Protein 5ITS (pdb70)

Solvent-accessible surface area: 29535 Å² total; per-residue (Å²): 169,23,102,63,3,0,4,8,10,2,28,39,88,20,84,42,76,93,6,27,93,15,1,62,61,2,0,119,7,0,32,111,86,56,1,35,0,0,0,6,0,3,99,44,13,0,24,4,40,0,0,57,8,1,52,152,40,69,13,77,0,52,1,1,2,4,94,54,20,43,109,41,127,20,1,16,139,166,24,57,104,36,59,94,11,82,25,15,9,75,18,11,88,71,4,16,98,35,0,35,0,2,1,1,1,2,0,6,1,13,4,0,2,23,5,1,2,5,2,11,8,8,69,98,57,92,22,133,51,12,1,0,0,3,13,12,91,25,10,0,94,27,2,27,92,3,1,46,48,4,17,110,62,36,20,10,155,96,90,6,21,130,30,16,15,46,59,71,69,11,94,38,0,2,138,29,6,88,103,40,109,72,82,90,24,51,95,28,112,99,17,114,73,1,0,2,6,10,7,79,41,86,23,81,42,88,72,9,30,99,13,1,69,54,2,0,117,8,0,29,123,106,53,8,26,0,0,0,4,0,10,85,92,9,0,22,2,39,0,0,55,10,0,49,147,50,65,12,77,0,30,1,0,3,2,82,90,47,69,177,50,135,92,4,16,139,171,25,55,111,40,63,80,7,82,41,32,8,45,24,11,51,54,2,1,46,35,0,41,0,1,0,1,2,2,0,7,3,26,3,0,8,23,5,1,1,4,2,3,1,21,6,20,15,46,10,65,44,8,0,0,0,2,13,8,102,26,9,0,93,31,0,28,93,3,0,44,48,5,14,102,43,35,14,12,65,90,35,12,27,118,25,18,13,43,62,70,64,14,100,33,0,0,121,28,2,57,88,30,70,45,47,20,19,36,63,19,156,129,166,190,102,81,132,90,23,96,74,1,0,5,8,9,2,31,41,87,21,86,44,79,82,9,26,97,15,1,76,68,2,0,115,8,0,25,101,83,47,1,30,0,0,1,6,0,3,101,41,14,1,23,4,41,0,0,66,13,1,53,157,47,67,14,80,0,19,2,0,1,3,95,70,21,52,161,45,136,26,4,13,137,159,25,61,102,48,50,84,10,79,29,20,10,62,13,7,102,66,2,13,104,36,0,43,0,2,0,0,2,2,0,6,1,10,6,0,1,21,5,1,2,4,4,8,21,13,69,90,43,88,22,93,52,9,2,0,1,3,16,7,92,33,1,0,96,22,0,26,102,0,2,50,41,0,13,114,43,46,10,6,159,95,115,25,24,126,45,18,17,47,60,68,69,20,105,36,0,0,118,32,3,75,84,48,115,109,121,39,27,42,82,33,92,88,11,109,83,1,0,3,6,12,9,76,26,92,21,75,50,79,81,4,28,95,16,0,75,63,1,0,131,6,0,26,113,105,49,2,33,0,0,1,3,0,6,84,54,20,1,26,4,38,0,0,56,12,0,46,150,47,63,12,78,0,23,2,1,2,4,95,81,37,72,181,41,114,74,5,17,123,167,28,56,117,49,63,74,5,97,38,31,9,50,35,13,50,58,7,1,44,36,0,38,0,2,0,1,3,2,0,10,0,16,5,0,7,31,4,0,1,5,2,3,1,17,4,24,12,48,11,68,46,11,2,0,0,2,13,10,80,28,0,0,92,18,0,26,90,0,1,68,44,0,12,116,52,40,19,11,50,90,28,8,29,118,23,20,13,49,60,81,68,12,110,34,0,0,123,33,3,47,80,24,48,42,43,21,22,31,53,22,153

Secondary structure (DSSP, 8-state):
---EEEEE--SS--SSTHHHHHHHHHHHHHHHTTPEEEE--B-SHHHHHHHHHHHHTT--EEEEEEHHHHHTT-B-SSSSEEEEESSHHHHHHHHHHH-SSEEE-S--HHHHHHHHHHHHHHHTTS----EEEE-GGGTTHHHHHHHHHHHHTTSS-HHHHHTSEEESSHHHHHHHHHT----/-TTSPPP-SEEEEE--SS--S-THHHHHHHHHHHHHHHTT-EEEE--BSSHHHHHHHHHHHHTT--EEEEEEHHHHHTT-B-SS-SEEEEESSHHHHHHHHHHH-SSEEE-S--HHHHHHHHHHHHHHHTTS----EEEE-GGGTTHHHHHHHHHHHHTTSS-HHHHTTSEEESSHHHHHHHHHS--PPPGGG--/-TTS-----EEEEE--SS--SSTHHHHHHHHHHHHHHHTT-EEEE--B-SHHHHHHHHHHHHTT--EEEEEEHHHHHTT-B-SSSSEEEEESSHHHHHHHHHHH-SEEEE-S--HHHHHHHHHHHHHHHTTS----EEEE-GGGTTHHHHHHHHHHHHTTSS-HHHHTT-EEESSHHHHHHHHHT---/--TTSPPPP-EEEEE--SS--SSHHHHHHHHHHHHHHHHTT-EEEE--B-SHHHHHHHHHHHHHT--EEEEEEHHHHTTT-B-SS-SEEEEESSHHHHHHHHHHH-SSEEE-S--HHHHHHHHHHHHHHHTTS----EEEE-STTTTHHHHHHHHHHHHTTSS-HHHHHH-EEESSHHHHHHHHHT--PPPGGG--

Nearest PDB structures (foldseek):
  5its-assembly2_C  TM=1.001E+00  e=1.222E-35  Corynebacterium glutamicum ATCC 13032
  5zbl-assembly1_B  TM=9.844E-01  e=7.707E-35  Corynebacterium glutamicum ATCC 13032
  5zbj-assembly1_A-2  TM=9.821E-01  e=6.955E-25  Pseudomonas aeruginosa PAO1
  5zbk-assembly1_A-2  TM=9.753E-01  e=1.490E-24  Pseudomonas aeruginosa PAO1
  1ydh-assembly1_B  TM=9.634E-01  e=5.048E-21  Arabidopsis thaliana

Organism: Corynebacterium glutamicum (strain ATCC 13032 / DSM 20300 / JCM 1318 / BCRC 11384 / CCUG 27702 / LMG 3730 / NBRC 12168 / NCIMB 10025 / NRRL B-2784 / 534) (NCBI:txid196627)

Foldseek 3Di:
DFAEEEEFEALAADDDCLLLVLLLVLLLLQVVVNHEYEYAFFCGYSVVSNQVSNVVNPHFYEHEYEPVVVVVVGGDDDGPYYHYDHDDVVSLVVSVVPGQAYEYGYYDDRSVVSLVVVLVCLVVPVDQAAYEYQQAVNRCVVVLVVVVVCCVVPNDPPVSSVLYHYYNDSNVGVVCRVPGGGD/DVVFQDFWQEEEEFEALAQDDDPQLLVLLLVLLLLCVVVNYAYEYAFFCHHSRNSNQVSNVVSPGFYEHEYEPVCVVVVGGDDPGPYYHYYHDDVVRLVVSLVPGQAYEYGYYDDVSVVNLVVVLVCCVVVVDWAAYEYQCAVNRCVVVLVVVVVCCVVPNDFPLSSVSYHYDNDSNVGVVCRRRRGRDDPVDTD/DVPDDDAFQEEEEFEALAADDDCLLLVLLLVLLLLQVVVNHEYEYAFFCGYSVVSNQVSNVVNPHAYEHEYEPVVVVVVGGDDPGNYYHYDHDVVVRLVVSLVPGQAYEYEYYDPVSVVSLVVVLVCCVVVVDPAAYEYQCRVNPCVVVLVVVVVCCVVPNDPPVSNVRYHYYNDSVSRVVSRRPDDD/DPPVFQDAWAEEEEFAALAADPDCQLLVLLLQLLLLQVVVNHAYEYAFFCHHSVVSNQVSNVVSPGAYEHEYEPVVVVVVRGDDDHPYYHYDHDDVVSLVVSVVVGQAYEQEYHDPVSVVSLVVVLVCCVVVVDWAAYEYQDDPNSCVVVLVVVVVCCVVPNDFPQSSVLYYYDNRSNRRVVSRNRRGHDDPVDTD

InterPro domains:
  IPR005269 Cytokinin riboside 5'-monophosphate phosphoribohydrolase LOG [TIGR00730] (12-187)
  IPR031100 LOG family [PF03641] (55-185)

B-factor: mean 29.81, std 12.05, range [12.12, 95.95]

Structure (mmCIF, N/CA/C/O backbone):
data_5ITS
#
_entry.id   5ITS
#
_cell.length_a   113.506
_cell.length_b   130.501
_cell.length_c   140.512
_cell.angle_alpha   90.000
_cell.angle_beta   90.000
_cell.angle_gamma   90.000
#
_symmetry.space_group_name_H-M   'I 2 2 2'
#
loop_
_entity.id
_entity.type
_entity.pdbx_description
1 polymer "Cytokinin riboside 5'-monophosphate phosphoribohydrolase"
2 non-polymer 'PHOSPHATE ION'
3 non-polymer GLYCEROL
4 water water
#
loop_
_atom_site.group_PDB
_atom_site.id
_atom_site.type_symbol
_atom_site.label_atom_id
_atom_site.label_alt_id
_atom_site.label_comp_id
_atom_site.label_asym_id
_atom_site.label_entity_id
_atom_site.label_seq_id
_atom_site.pdbx_PDB_ins_code
_atom_site.Cartn_x
_atom_site.Cartn_y
_atom_site.Cartn_z
_atom_site.occupancy
_atom_site.B_iso_or_equiv
_atom_site.auth_seq_id
_atom_site.auth_comp_id
_atom_site.auth_asym_id
_atom_site.auth_atom_id
_atom_site.pdbx_PDB_model_num
ATOM 1 N N . THR A 1 9 ? -11.571 -9.133 -8.902 1.00 41.72 9 THR A N 1
ATOM 2 C CA . THR A 1 9 ? -12.181 -10.401 -8.436 1.00 46.06 9 THR A CA 1
ATOM 3 C C . THR A 1 9 ? -12.617 -11.368 -9.574 1.00 41.54 9 THR A C 1
ATOM 4 O O . THR A 1 9 ? -12.814 -10.981 -10.705 1.00 42.56 9 THR A O 1
ATOM 8 N N . LEU A 1 10 ? -12.805 -12.627 -9.209 1.00 37.02 10 LEU A N 1
ATOM 9 C CA . LEU A 1 10 ? -13.353 -13.667 -10.054 1.00 34.09 10 LEU A CA 1
ATOM 10 C C . LEU A 1 10 ? -14.855 -13.626 -10.169 1.00 34.78 10 LEU A C 1
ATOM 11 O O . LEU A 1 10 ? -15.541 -14.033 -9.243 1.00 38.14 10 LEU A O 1
ATOM 16 N N . GLN A 1 11 ? -15.380 -13.219 -11.314 1.00 34.50 11 GLN A N 1
ATOM 17 C CA . GLN A 1 11 ? -16.814 -13.300 -11.571 1.00 32.07 11 GLN A CA 1
ATOM 18 C C . GLN A 1 11 ? -17.236 -14.413 -12.527 1.00 30.42 11 GLN A C 1
ATOM 19 O O . GLN A 1 11 ? -18.288 -15.051 -12.334 1.00 29.94 11 GLN A O 1
ATOM 25 N N . ARG A 1 12 ? -16.457 -14.649 -13.574 1.00 28.41 12 ARG A N 1
ATOM 26 C CA . ARG A 1 12 ? -16.752 -15.767 -14.484 1.00 27.35 12 ARG A CA 1
ATOM 27 C C . ARG A 1 12 ? -15.502 -16.617 -14.472 1.00 23.33 12 ARG A C 1
ATOM 28 O O . ARG A 1 12 ? -14.417 -16.078 -14.411 1.00 21.54 12 ARG A O 1
ATOM 36 N N . VAL A 1 13 ? -15.639 -17.935 -14.439 1.00 20.45 13 VAL A N 1
ATOM 37 C CA . VAL A 1 13 ? -14.506 -18.812 -14.621 1.00 18.85 13 VAL A CA 1
ATOM 38 C C . VAL A 1 13 ? -14.687 -19.720 -15.862 1.00 18.58 13 VAL A C 1
ATOM 39 O O . VAL A 1 13 ? -15.749 -20.304 -16.060 1.00 17.07 13 VAL A O 1
ATOM 43 N N . THR A 1 14 ? -13.647 -19.776 -16.716 1.00 16.63 14 THR A N 1
ATOM 44 C CA . THR A 1 14 ? -13.613 -20.610 -17.878 1.00 16.27 14 THR A CA 1
ATOM 45 C C . THR A 1 14 ? -13.158 -22.014 -17.461 1.00 16.31 14 THR A C 1
ATOM 46 O O . THR A 1 14 ? -12.110 -22.161 -16.881 1.00 13.92 14 THR A O 1
ATOM 50 N N . VAL A 1 15 ? -13.967 -23.028 -17.788 1.00 16.60 15 VAL A N 1
ATOM 51 C CA . VAL A 1 15 ? -13.696 -24.410 -17.420 1.00 16.44 15 VAL A CA 1
ATOM 52 C C . VAL A 1 15 ? -13.463 -25.278 -18.642 1.00 17.21 15 VAL A C 1
ATOM 53 O O . VAL A 1 15 ? -14.257 -25.257 -19.579 1.00 20.74 15 VAL A O 1
ATOM 57 N N . PHE A 1 16 ? -12.371 -26.036 -18.611 1.00 15.84 16 PHE A N 1
ATOM 58 C CA . PHE A 1 16 ? -12.000 -26.959 -19.656 1.00 14.98 16 PHE A CA 1
ATOM 59 C C . PHE A 1 16 ? -12.144 -28.367 -19.073 1.00 14.27 16 PHE A C 1
ATOM 60 O O . PHE A 1 16 ? -11.645 -28.674 -17.990 1.00 13.78 16 PHE A O 1
ATOM 68 N N . THR A 1 17 ? -12.874 -29.206 -19.760 1.00 14.69 17 THR A N 1
ATOM 69 C CA . THR A 1 17 ? -13.162 -30.542 -19.249 1.00 15.54 17 THR A CA 1
ATOM 70 C C . THR A 1 17 ? -13.591 -31.442 -20.354 1.00 15.43 17 THR A C 1
ATOM 71 O O . THR A 1 17 ? -13.914 -30.994 -21.428 1.00 15.55 17 THR A O 1
ATOM 75 N N . GLY A 1 18 ? -13.567 -32.726 -20.079 1.00 16.90 18 GLY A N 1
ATOM 76 C CA . GLY A 1 18 ? -13.725 -33.731 -21.102 1.00 17.61 18 GLY A CA 1
ATOM 77 C C . GLY A 1 18 ? -15.084 -33.779 -21.769 1.00 20.45 18 GLY A C 1
ATOM 78 O O . GLY A 1 18 ? -16.135 -33.477 -21.159 1.00 21.72 18 GLY A O 1
ATOM 79 N N . SER A 1 19 ? -15.044 -34.153 -23.054 1.00 22.05 19 SER A N 1
ATOM 80 C CA . SER A 1 19 ? -16.235 -34.358 -23.869 1.00 21.07 19 SER A CA 1
ATOM 81 C C . SER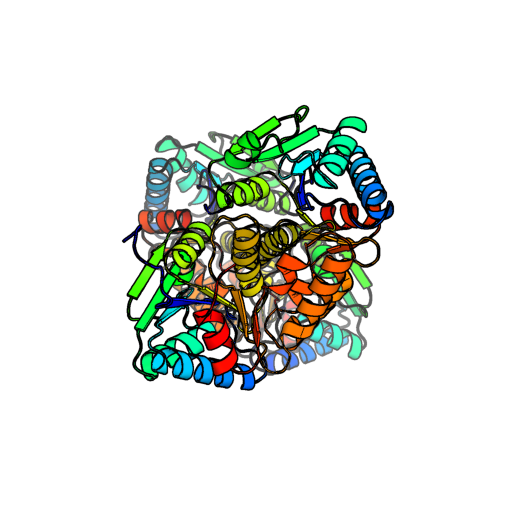 A 1 19 ? -16.885 -35.709 -23.616 1.00 20.47 19 SER A C 1
ATOM 82 O O . SER A 1 19 ? -17.949 -35.931 -24.139 1.00 21.60 19 SER A O 1
ATOM 85 N N . ALA A 1 20 ? -16.221 -36.580 -22.846 1.00 20.27 20 ALA A N 1
ATOM 86 C CA . ALA A 1 20 ? -16.704 -37.894 -22.368 1.00 18.82 20 ALA A CA 1
ATOM 87 C C . ALA A 1 20 ? -16.876 -37.833 -20.892 1.00 19.76 20 ALA A C 1
ATOM 88 O O . ALA A 1 20 ? -16.373 -36.897 -20.274 1.00 20.04 20 ALA A O 1
ATOM 90 N N . LEU A 1 21 ? -17.510 -38.844 -20.300 1.00 20.82 21 LEU A N 1
ATOM 91 C CA . LEU A 1 21 ? -17.741 -38.868 -18.846 1.00 20.91 21 LEU A CA 1
ATOM 92 C C . LEU A 1 21 ? -16.625 -39.488 -18.042 1.00 22.04 21 LEU A C 1
ATOM 93 O O . LEU A 1 21 ? -16.517 -39.278 -16.820 1.00 21.57 21 LEU A O 1
ATOM 98 N N . GLY A 1 22 ? -15.823 -40.315 -18.694 1.00 24.28 22 GLY A N 1
ATOM 99 C CA . GLY A 1 22 ? -14.763 -41.032 -17.993 1.00 26.98 22 GLY A CA 1
ATOM 100 C C . GLY A 1 22 ? -15.351 -42.292 -17.395 1.00 28.19 22 GLY A C 1
ATOM 101 O O . GLY A 1 22 ? -16.556 -42.431 -17.340 1.00 25.71 22 GLY A O 1
ATOM 102 N N . SER A 1 23 ? -14.476 -43.179 -16.941 1.00 28.50 23 SER A N 1
ATOM 103 C CA . SER A 1 23 ? -14.814 -44.551 -16.592 1.00 30.67 23 SER A CA 1
ATOM 104 C C . SER A 1 23 ? -15.321 -44.661 -15.157 1.00 31.27 23 SER A C 1
ATOM 105 O O . SER A 1 23 ? -15.566 -45.744 -14.691 1.00 34.27 23 SER A O 1
ATOM 108 N N . SER A 1 24 ? -15.467 -43.559 -14.447 1.00 31.98 24 SER A N 1
ATOM 109 C CA . SER A 1 24 ? -15.901 -43.600 -13.057 1.00 31.27 24 SER A CA 1
ATOM 110 C C . SER A 1 24 ? -16.802 -42.427 -12.815 1.00 32.99 24 SER A C 1
ATOM 111 O O . SER A 1 24 ? -16.596 -41.325 -13.338 1.00 33.34 24 SER A O 1
ATOM 114 N N . SER A 1 25 ? -17.800 -42.638 -11.982 1.00 33.21 25 SER A N 1
ATOM 115 C CA . SER A 1 25 ? -18.726 -41.566 -11.721 1.00 30.64 25 SER A CA 1
ATOM 116 C C . SER A 1 25 ? -18.142 -40.504 -10.772 1.00 27.14 25 SER A C 1
ATOM 117 O O . SER A 1 25 ? -18.742 -39.453 -10.593 1.00 23.67 25 SER A O 1
ATOM 120 N N . LEU A 1 26 ? -16.978 -40.762 -10.183 1.00 26.82 26 LEU A N 1
ATOM 121 C CA . LEU A 1 26 ? -16.328 -39.747 -9.375 1.00 30.01 26 LEU A CA 1
ATOM 122 C C . LEU A 1 26 ? -16.211 -38.438 -10.129 1.00 27.18 26 LEU A C 1
ATOM 123 O O . LEU A 1 26 ? -16.399 -37.371 -9.523 1.00 24.82 26 LEU A O 1
ATOM 128 N N . TYR A 1 27 ? -15.903 -38.489 -11.430 1.00 24.13 27 TYR A N 1
ATOM 129 C CA . TYR A 1 27 ? -15.643 -37.210 -12.151 1.00 24.80 27 TYR A CA 1
ATOM 130 C C . TYR A 1 27 ? -16.898 -36.357 -12.267 1.00 23.21 27 TYR A C 1
ATOM 131 O O . TYR A 1 27 ? -16.859 -35.133 -12.084 1.00 25.52 27 TYR A O 1
ATOM 140 N N . THR A 1 28 ? -18.009 -37.009 -12.558 1.00 22.27 28 THR A N 1
ATOM 141 C CA . THR A 1 28 ? -19.303 -36.347 -12.604 1.00 20.11 28 THR A CA 1
ATOM 142 C C . THR A 1 28 ? -19.590 -35.660 -11.287 1.00 19.59 28 THR A C 1
ATOM 143 O O . THR A 1 28 ? -20.080 -34.549 -11.250 1.00 19.77 28 THR A O 1
ATOM 147 N N . GLN A 1 29 ? -19.300 -36.327 -10.200 1.00 19.20 29 GLN A N 1
ATOM 148 C CA . GLN A 1 29 ? -19.639 -35.768 -8.938 1.00 21.51 29 GLN A CA 1
ATOM 149 C C . GLN A 1 29 ? -18.797 -34.608 -8.573 1.00 19.85 29 GLN A C 1
ATOM 150 O O . GLN A 1 29 ? -19.316 -33.639 -8.040 1.00 20.17 29 GLN A O 1
ATOM 156 N N . ALA A 1 30 ? -17.502 -34.713 -8.835 1.00 18.33 30 ALA A N 1
ATOM 157 C CA . ALA A 1 30 ? -16.600 -33.616 -8.579 1.00 18.31 30 ALA A CA 1
ATOM 158 C C . ALA A 1 30 ? -16.953 -32.418 -9.414 1.00 18.35 30 ALA A C 1
ATOM 159 O O . ALA A 1 30 ? -16.854 -31.263 -8.990 1.00 18.69 30 ALA A O 1
ATOM 161 N N . ALA A 1 31 ? -17.323 -32.693 -10.643 1.00 19.13 31 ALA A N 1
ATOM 162 C CA . ALA A 1 31 ? -17.758 -31.631 -11.516 1.00 19.30 31 ALA A CA 1
ATOM 163 C C . ALA A 1 31 ? -19.000 -30.970 -10.954 1.00 20.07 31 ALA A C 1
ATOM 164 O O . ALA A 1 31 ? -19.124 -29.731 -11.016 1.00 21.25 31 ALA A O 1
ATOM 166 N N . GLN A 1 32 ? -19.907 -31.750 -10.363 1.00 19.74 32 GLN A N 1
ATOM 167 C CA . GLN A 1 32 ? -21.121 -31.143 -9.764 1.00 20.28 32 GLN A CA 1
ATOM 168 C C . GLN A 1 32 ? -20.852 -30.320 -8.544 1.00 19.31 32 GLN A C 1
ATOM 169 O O . GLN A 1 32 ? -21.334 -29.198 -8.427 1.00 19.69 32 GLN A O 1
ATOM 175 N N . THR A 1 33 ? -20.093 -30.894 -7.633 1.00 18.36 33 THR A N 1
ATOM 176 C CA . THR A 1 33 ? -19.625 -30.188 -6.439 1.00 18.90 33 THR A CA 1
ATOM 177 C C . THR A 1 33 ? -18.821 -28.898 -6.703 1.00 18.34 33 THR A C 1
ATOM 178 O O . THR A 1 33 ? -18.957 -27.903 -5.979 1.00 17.58 33 THR A O 1
ATOM 182 N N . LEU A 1 34 ? -17.939 -28.933 -7.694 1.00 17.76 34 LEU A N 1
ATOM 183 C CA . LEU A 1 34 ? -17.240 -27.724 -8.082 1.00 17.61 34 LEU A CA 1
ATOM 184 C C . LEU A 1 34 ? -18.223 -26.619 -8.555 1.00 17.66 34 LEU A C 1
ATOM 185 O O . LEU A 1 34 ? -18.093 -25.441 -8.141 1.00 16.94 34 LEU A O 1
ATOM 190 N N . ALA A 1 35 ? -19.195 -26.982 -9.398 1.00 16.81 35 ALA A N 1
ATOM 191 C CA . ALA A 1 35 ? -20.161 -26.002 -9.881 1.00 17.32 35 ALA A CA 1
ATOM 192 C C . ALA A 1 35 ? -20.929 -25.366 -8.743 1.00 18.97 35 ALA A C 1
ATOM 193 O O . ALA A 1 35 ? -21.053 -24.146 -8.661 1.00 19.06 35 ALA A O 1
ATOM 195 N N . LYS A 1 36 ? -21.367 -26.170 -7.791 1.00 22.71 36 LYS A N 1
ATOM 196 C CA . LYS A 1 36 ? -22.041 -25.599 -6.607 1.00 26.48 36 LYS A CA 1
ATOM 197 C C . LYS A 1 36 ? -21.163 -24.611 -5.831 1.00 25.16 36 LYS A C 1
ATOM 198 O O . LYS A 1 36 ? -21.608 -23.541 -5.384 1.00 26.15 36 LYS A O 1
ATOM 204 N N . THR A 1 37 ? -19.907 -24.984 -5.667 1.00 21.98 37 THR A N 1
ATOM 205 C CA . THR A 1 37 ? -19.007 -24.194 -4.888 1.00 19.98 37 THR A CA 1
ATOM 206 C C . THR A 1 37 ? -18.818 -22.865 -5.593 1.00 19.48 37 THR A C 1
ATOM 207 O O . THR A 1 37 ? -18.814 -21.816 -4.968 1.00 18.33 37 THR A O 1
ATOM 211 N N . ALA A 1 38 ? -18.697 -22.910 -6.909 1.00 19.65 38 ALA A N 1
ATOM 212 C CA . ALA A 1 38 ? -18.472 -21.701 -7.636 1.00 18.69 38 ALA A CA 1
ATOM 213 C C . ALA A 1 38 ? -19.702 -20.821 -7.618 1.00 18.05 38 ALA A C 1
ATOM 214 O O . ALA A 1 38 ? -19.566 -19.644 -7.409 1.00 17.41 38 ALA A O 1
ATOM 216 N N . VAL A 1 39 ? -20.898 -21.384 -7.783 1.00 18.94 39 VAL A N 1
ATOM 217 C CA . VAL A 1 39 ? -22.133 -20.585 -7.672 1.00 18.81 39 VAL A CA 1
ATOM 218 C C . VAL A 1 39 ? -22.327 -19.878 -6.332 1.00 20.49 39 VAL A C 1
ATOM 219 O O . VAL A 1 39 ? -22.663 -18.678 -6.288 1.00 20.84 39 VAL A O 1
ATOM 223 N N . ASP A 1 40 ? -22.092 -20.609 -5.246 1.00 22.71 40 ASP A N 1
ATOM 224 C CA . ASP A 1 40 ? -22.005 -20.024 -3.935 1.00 25.46 40 ASP A CA 1
ATOM 225 C C . ASP A 1 40 ? -21.051 -18.852 -3.848 1.00 25.89 40 ASP A C 1
ATOM 226 O O . ASP A 1 40 ? -21.309 -17.904 -3.078 1.00 26.78 40 ASP A O 1
ATOM 231 N N . ARG A 1 41 ? -19.923 -18.918 -4.569 1.00 24.86 41 ARG A N 1
ATOM 232 C CA . ARG A 1 41 ? -19.006 -17.773 -4.607 1.00 25.21 41 ARG A CA 1
ATOM 233 C C . ARG A 1 41 ? -19.452 -16.641 -5.498 1.00 23.33 41 ARG A C 1
ATOM 234 O O . ARG A 1 41 ? -18.799 -15.643 -5.575 1.00 22.61 41 ARG A O 1
ATOM 242 N N . GLY A 1 42 ? -20.567 -16.806 -6.175 1.00 24.04 42 GLY A N 1
ATOM 243 C CA . GLY A 1 42 ? -21.069 -15.805 -7.089 1.00 23.97 42 GLY A CA 1
ATOM 244 C C . GLY A 1 42 ? -20.461 -15.913 -8.462 1.00 23.58 42 GLY A C 1
ATOM 245 O O . GLY A 1 42 ? -20.538 -14.957 -9.267 1.00 23.78 42 GLY A O 1
ATOM 246 N N . ILE A 1 43 ? -19.853 -17.058 -8.748 1.00 21.25 43 ILE A N 1
ATOM 247 C CA . ILE A 1 43 ? -19.099 -17.186 -9.981 1.00 20.68 43 ILE A CA 1
ATOM 248 C C . ILE A 1 43 ? -19.897 -17.904 -11.081 1.00 19.79 43 ILE A C 1
ATOM 249 O O . ILE A 1 43 ? -20.399 -18.999 -10.884 1.00 20.14 43 ILE A O 1
ATOM 254 N N . ASP A 1 44 ? -19.956 -17.300 -12.259 1.00 19.15 44 ASP A N 1
ATOM 255 C CA . ASP A 1 44 ? -20.571 -17.930 -13.402 1.00 19.58 44 ASP A CA 1
ATOM 256 C C . ASP A 1 44 ? -19.618 -18.733 -14.289 1.00 18.16 44 ASP A C 1
ATOM 257 O O . ASP A 1 44 ? -18.414 -18.468 -14.325 1.00 17.39 44 ASP A O 1
ATOM 262 N N . LEU A 1 45 ? -20.204 -19.668 -15.049 1.00 16.48 45 LEU A N 1
ATOM 263 C CA . LEU A 1 45 ? -19.455 -20.577 -15.906 1.00 15.94 45 LEU A CA 1
ATOM 264 C C . LEU A 1 45 ? -19.267 -20.037 -17.294 1.00 15.12 45 LEU A C 1
ATOM 265 O O . LEU A 1 45 ? -20.205 -19.559 -17.893 1.00 15.93 45 LEU A O 1
ATOM 270 N N . VAL A 1 46 ? -18.047 -20.104 -17.806 1.00 15.61 46 VAL A N 1
ATOM 271 C CA . VAL A 1 46 ? -17.773 -19.939 -19.233 1.00 15.16 46 VAL A CA 1
ATOM 272 C C . VAL A 1 46 ? -17.151 -21.225 -19.728 1.00 15.10 46 VAL A C 1
ATOM 273 O O . VAL A 1 46 ? -16.225 -21.721 -19.105 1.00 16.27 46 VAL A O 1
ATOM 277 N N . TYR A 1 47 ? -17.641 -21.785 -20.831 1.00 14.84 47 TYR A N 1
ATOM 278 C CA . TYR A 1 47 ? -17.119 -23.056 -21.308 1.00 15.41 47 TYR A CA 1
ATOM 279 C C . TYR A 1 47 ? -17.456 -23.220 -22.773 1.00 16.57 47 TYR A C 1
ATOM 280 O O . TYR A 1 47 ? -18.106 -22.365 -23.363 1.00 16.77 47 TYR A O 1
ATOM 289 N N . GLY A 1 48 ? -17.014 -24.315 -23.366 1.00 17.36 48 GLY A N 1
ATOM 290 C CA . GLY A 1 48 ? -17.122 -24.498 -24.796 1.00 18.48 48 GLY A CA 1
ATOM 291 C C . GLY A 1 48 ? -18.482 -24.946 -25.303 1.00 20.50 48 GLY A C 1
ATOM 292 O O . GLY A 1 48 ? -18.608 -25.361 -26.455 1.00 20.54 48 GLY A O 1
ATOM 293 N N . GLY A 1 49 ? -19.500 -24.896 -24.461 1.00 21.37 49 GLY A N 1
ATOM 294 C CA . GLY A 1 49 ? -20.870 -24.966 -24.963 1.00 21.77 49 GLY A CA 1
ATOM 295 C C . GLY A 1 49 ? -21.466 -26.337 -25.260 1.00 21.72 49 GLY A C 1
ATOM 296 O O . GLY A 1 49 ? -22.545 -26.409 -25.819 1.00 22.14 49 GLY A O 1
ATOM 297 N N . GLY A 1 50 ? -20.833 -27.415 -24.833 1.00 22.19 50 GLY A N 1
ATOM 298 C CA . GLY A 1 50 ? -21.295 -28.786 -25.149 1.00 23.67 50 GLY A CA 1
ATOM 299 C C . GLY A 1 50 ? -22.234 -29.440 -24.119 1.00 25.08 50 GLY A C 1
ATOM 300 O O . GLY A 1 50 ? -22.304 -29.031 -22.937 1.00 27.11 50 GLY A O 1
ATOM 301 N N . LYS A 1 51 ? -22.944 -30.474 -24.551 1.00 24.50 51 LYS A N 1
ATOM 302 C CA . LYS A 1 51 ? -23.864 -31.195 -23.663 1.00 24.38 51 LYS A CA 1
ATOM 303 C C . LYS A 1 51 ? -23.404 -32.602 -23.391 1.00 23.50 51 LYS A C 1
ATOM 304 O O . LYS A 1 51 ? -24.048 -33.356 -22.676 1.00 23.66 51 LYS A O 1
ATOM 310 N N . VAL A 1 52 ? -22.275 -32.970 -23.959 1.00 22.46 52 VAL A N 1
ATOM 311 C CA . VAL A 1 52 ? -21.816 -34.328 -23.839 1.00 22.41 52 VAL A CA 1
ATOM 312 C C . VAL A 1 52 ? -20.760 -34.370 -22.749 1.00 22.19 52 VAL A C 1
ATOM 313 O O . VAL A 1 52 ? -20.130 -33.354 -22.442 1.00 22.19 52 VAL A O 1
ATOM 317 N N . GLY A 1 53 ? -20.544 -35.553 -22.191 1.00 21.48 53 GLY A N 1
ATOM 318 C CA . GLY A 1 53 ? -19.516 -35.764 -21.167 1.00 19.91 53 GLY A CA 1
ATOM 319 C C . GLY A 1 53 ? -19.575 -34.770 -20.032 1.00 17.90 53 GLY A C 1
ATOM 320 O O . GLY A 1 53 ? -20.590 -34.158 -19.762 1.00 15.97 53 GLY A O 1
ATOM 321 N N . LEU A 1 54 ? -18.439 -34.562 -19.413 1.00 17.88 54 LEU A N 1
ATOM 322 C CA . LEU A 1 54 ? -18.350 -33.617 -18.310 1.00 18.17 54 LEU A CA 1
ATOM 323 C C . LEU A 1 54 ? -18.705 -32.185 -18.657 1.00 18.30 54 LEU A C 1
ATOM 324 O O . LEU A 1 54 ? -19.131 -31.461 -17.792 1.00 18.57 54 LEU A O 1
ATOM 329 N N . MET A 1 55 ? -18.553 -31.769 -19.901 1.00 19.21 55 MET A N 1
ATOM 330 C CA . MET A 1 55 ? -19.058 -30.460 -20.305 1.00 21.41 55 MET A CA 1
ATOM 331 C C . MET A 1 55 ? -20.516 -30.271 -19.920 1.00 20.57 55 MET A C 1
ATOM 332 O O . MET A 1 55 ? -20.877 -29.245 -19.382 1.00 21.66 55 MET A O 1
ATOM 337 N N . GLY A 1 56 ? -21.351 -31.236 -20.294 1.00 19.24 56 GLY A N 1
ATOM 338 C CA . GLY A 1 56 ? -22.778 -31.233 -20.020 1.00 18.52 56 GLY A CA 1
ATOM 339 C C . GLY A 1 56 ? -23.084 -31.297 -18.539 1.00 18.70 56 GLY A C 1
ATOM 340 O O . GLY A 1 56 ? -23.968 -30.562 -18.019 1.00 16.74 56 GLY A O 1
ATOM 341 N N . ILE A 1 57 ? -22.327 -32.153 -17.858 1.00 18.11 57 ILE A N 1
ATOM 342 C CA . ILE A 1 57 ? -22.464 -32.282 -16.436 1.00 18.95 57 ILE A CA 1
ATOM 343 C C . ILE A 1 57 ? -22.218 -30.967 -15.709 1.00 19.02 57 ILE A C 1
ATOM 344 O O . ILE A 1 57 ? -22.988 -30.613 -14.846 1.00 19.89 57 ILE A O 1
ATOM 349 N N . VAL A 1 58 ? -21.134 -30.269 -16.038 1.00 19.49 58 VAL A N 1
ATOM 350 C CA . VAL A 1 58 ? -20.768 -29.059 -15.313 1.00 19.28 58 VAL A CA 1
ATOM 351 C C . VAL A 1 58 ? -21.746 -27.956 -15.658 1.00 19.38 58 VAL A C 1
ATOM 352 O O . VAL A 1 58 ? -22.150 -27.241 -14.784 1.00 19.99 58 VAL A O 1
ATOM 356 N N . ALA A 1 59 ? -22.211 -27.869 -16.899 1.00 20.56 59 ALA A N 1
ATOM 357 C CA . ALA A 1 59 ? -23.116 -26.776 -17.265 1.00 20.73 59 ALA A CA 1
ATOM 358 C C . ALA A 1 59 ? -24.471 -26.986 -16.626 1.00 21.56 59 ALA A C 1
ATOM 359 O O . ALA A 1 59 ? -25.085 -26.036 -16.147 1.00 20.86 59 ALA A O 1
ATOM 361 N N . ASP A 1 60 ? -24.915 -28.239 -16.574 1.00 22.76 60 ASP A N 1
ATOM 362 C CA . ASP A 1 60 ? -26.184 -28.547 -15.918 1.00 22.78 60 ASP A CA 1
ATOM 363 C C . ASP A 1 60 ? -26.096 -28.169 -14.503 1.00 21.93 60 ASP A C 1
ATOM 364 O O . ASP A 1 60 ? -26.989 -27.521 -13.987 1.00 23.77 60 ASP A O 1
ATOM 369 N N . ALA A 1 61 ? -24.992 -28.548 -13.874 1.00 22.79 61 ALA A N 1
ATOM 370 C CA . ALA A 1 61 ? -24.820 -28.323 -12.438 1.00 21.83 61 ALA A CA 1
ATOM 371 C C . ALA A 1 61 ? -24.793 -26.875 -12.055 1.00 20.83 61 ALA A C 1
ATOM 372 O O . ALA A 1 61 ? -25.270 -26.544 -11.001 1.00 21.17 61 ALA A O 1
ATOM 374 N N . PHE A 1 62 ? -24.223 -26.013 -12.892 1.00 20.70 62 PHE A N 1
ATOM 375 C CA . PHE A 1 62 ? -24.209 -24.573 -12.594 1.00 20.91 62 PHE A CA 1
ATOM 376 C C . PHE A 1 62 ? -25.649 -24.010 -12.693 1.00 22.58 62 PHE A C 1
ATOM 377 O O . PHE A 1 62 ? -26.078 -23.162 -11.897 1.00 23.95 62 PHE A O 1
ATOM 385 N N . LEU A 1 63 ? -26.383 -24.479 -13.697 1.00 22.41 63 LEU A N 1
ATOM 386 C CA . LEU A 1 63 ? -27.750 -24.042 -13.912 1.00 22.51 63 LEU A CA 1
ATOM 387 C C . LEU A 1 63 ? -28.721 -24.499 -12.830 1.00 22.67 63 LEU A C 1
ATOM 388 O O . LEU A 1 63 ? -29.496 -23.704 -12.283 1.00 21.64 63 LEU A O 1
ATOM 393 N N . GLU A 1 64 ? -28.628 -25.773 -12.507 1.00 23.01 64 GLU A N 1
ATOM 394 C CA . GLU A 1 64 ? -29.473 -26.363 -11.511 1.00 26.24 64 GLU A CA 1
ATOM 395 C C . GLU A 1 64 ? -29.197 -25.826 -10.102 1.00 27.11 64 GLU A C 1
ATOM 396 O O . GLU A 1 64 ? -30.050 -25.968 -9.208 1.00 25.95 64 GLU A O 1
ATOM 402 N N . SER A 1 65 ? -28.016 -25.235 -9.895 1.00 26.61 65 SER A N 1
ATOM 403 C CA . SER A 1 65 ? -27.628 -24.707 -8.584 1.00 26.42 65 SER A CA 1
ATOM 404 C C . SER A 1 65 ? -27.963 -23.235 -8.397 1.00 26.03 65 SER A C 1
ATOM 405 O O . SER A 1 65 ? -27.694 -22.664 -7.343 1.00 28.42 65 SER A O 1
ATOM 408 N N . GLY A 1 66 ? -28.519 -22.611 -9.419 1.00 24.72 66 GLY A N 1
ATOM 409 C CA . GLY A 1 66 ? -28.916 -21.241 -9.313 1.00 24.86 66 GLY A CA 1
ATOM 410 C C . GLY A 1 66 ? -28.034 -20.308 -10.083 1.00 26.25 66 GLY A C 1
ATOM 411 O O . GLY A 1 66 ? -28.313 -19.137 -10.117 1.00 26.97 66 GLY A O 1
ATOM 412 N N . GLY A 1 67 ? -26.984 -20.824 -10.726 1.00 29.13 67 GLY A N 1
ATOM 413 C CA . GLY A 1 67 ? -25.997 -19.993 -11.441 1.00 27.55 67 GLY A CA 1
ATOM 414 C C . GLY A 1 67 ? -26.255 -19.917 -12.925 1.00 27.30 67 GLY A C 1
ATOM 415 O O . GLY A 1 67 ? -27.228 -20.451 -13.408 1.00 27.82 67 GLY A O 1
ATOM 416 N N . GLU A 1 68 ? -25.379 -19.219 -13.632 1.00 27.39 68 GLU A N 1
ATOM 417 C CA . GLU A 1 68 ? -25.495 -19.011 -15.069 1.00 27.68 68 GLU A CA 1
ATOM 418 C C . GLU A 1 68 ? -24.355 -19.669 -15.766 1.00 26.11 68 GLU A C 1
ATOM 419 O O . GLU A 1 68 ? -23.252 -19.755 -15.210 1.00 25.56 68 GLU A O 1
ATOM 425 N N . ALA A 1 69 ? -24.621 -20.097 -17.003 1.00 23.74 69 ALA A N 1
ATOM 426 C CA . ALA A 1 69 ? -23.611 -20.749 -17.821 1.00 22.09 69 ALA A CA 1
ATOM 427 C C . ALA A 1 69 ? -23.608 -20.150 -19.202 1.00 20.10 69 ALA A C 1
ATOM 428 O O . ALA A 1 69 ? -24.631 -20.156 -19.847 1.00 21.01 69 ALA A O 1
ATOM 430 N N . PHE A 1 70 ? -22.455 -19.660 -19.653 1.00 18.37 70 PHE A N 1
ATOM 431 C CA . PHE A 1 70 ? -22.277 -19.123 -20.997 1.00 18.13 70 PHE A CA 1
ATOM 432 C C . PHE A 1 70 ? -21.413 -20.048 -21.873 1.00 16.26 70 PHE A C 1
ATOM 433 O O . PHE A 1 70 ? -20.291 -20.333 -21.552 1.00 15.38 70 PHE A O 1
ATOM 441 N N . GLY A 1 71 ? -21.925 -20.470 -23.014 1.00 15.62 71 GLY A N 1
ATOM 442 C CA . GLY A 1 71 ? -21.172 -21.327 -23.935 1.00 15.92 71 GLY A CA 1
ATOM 443 C C . GLY A 1 71 ? -20.648 -20.587 -25.145 1.00 16.11 71 GLY A C 1
ATOM 444 O O . GLY A 1 71 ? -21.241 -19.653 -25.613 1.00 17.81 71 GLY A O 1
ATOM 445 N N . VAL A 1 72 ? -19.505 -21.008 -25.633 1.00 17.05 72 VAL A N 1
ATOM 446 C CA . VAL A 1 72 ? -18.926 -20.532 -26.863 1.00 17.05 72 VAL A CA 1
ATOM 447 C C . VAL A 1 72 ? -18.645 -21.811 -27.676 1.00 18.05 72 VAL A C 1
ATOM 448 O O . VAL A 1 72 ? -17.901 -22.715 -27.237 1.00 17.41 72 VAL A O 1
ATOM 452 N N . ILE A 1 73 ? -19.269 -21.931 -28.835 1.00 19.62 73 ILE A N 1
ATOM 453 C CA . ILE A 1 73 ? -19.165 -23.202 -29.599 1.00 21.14 73 ILE A CA 1
ATOM 454 C C . ILE A 1 73 ? -18.977 -22.884 -31.066 1.00 21.57 73 ILE A C 1
ATOM 455 O O . ILE A 1 73 ? -19.396 -21.842 -31.482 1.00 23.52 73 ILE A O 1
ATOM 460 N N . THR A 1 74 ? -18.334 -23.744 -31.846 1.00 23.86 74 THR A N 1
ATOM 461 C CA . THR A 1 74 ? -18.146 -23.449 -33.280 1.00 25.22 74 THR A CA 1
ATOM 462 C C . THR A 1 74 ? -19.395 -23.898 -34.047 1.00 28.11 74 THR A C 1
ATOM 463 O O . THR A 1 74 ? -20.205 -24.719 -33.547 1.00 26.80 74 THR A O 1
ATOM 467 N N . GLU A 1 75 ? -19.531 -23.393 -35.272 1.00 30.31 75 GLU A N 1
ATOM 468 C CA . GLU A 1 75 ? -20.642 -23.807 -36.148 1.00 32.82 75 GLU A CA 1
ATOM 469 C C . GLU A 1 75 ? -20.634 -25.303 -36.443 1.00 29.94 75 GLU A C 1
ATOM 470 O O . GLU A 1 75 ? -21.671 -25.943 -36.404 1.00 26.40 75 GLU A O 1
ATOM 476 N N . SER A 1 76 ? -19.459 -25.841 -36.718 1.00 28.63 76 SER A N 1
ATOM 477 C CA . SER A 1 76 ? -19.278 -27.277 -36.864 1.00 30.67 76 SER A CA 1
ATOM 478 C C . SER A 1 76 ? -19.773 -28.121 -35.700 1.00 31.67 76 SER A C 1
ATOM 479 O O . SER A 1 76 ? -20.371 -29.171 -35.897 1.00 32.04 76 SER A O 1
ATOM 482 N N . LEU A 1 77 ? -19.464 -27.724 -34.473 1.00 32.08 77 LEU A N 1
ATOM 483 C CA . LEU A 1 77 ? -19.795 -28.592 -33.370 1.00 28.89 77 LEU A CA 1
ATOM 484 C C . LEU A 1 77 ? -21.266 -28.493 -33.106 1.00 27.71 77 LEU A C 1
ATOM 485 O O . LEU A 1 77 ? -21.891 -29.470 -32.697 1.00 28.97 77 LEU A O 1
ATOM 490 N N . MET A 1 78 ? -21.819 -27.313 -33.347 1.00 30.53 78 MET A N 1
ATOM 491 C CA . MET A 1 78 ? -23.258 -27.093 -33.252 1.00 34.48 78 MET A CA 1
ATOM 492 C C . MET A 1 78 ? -23.978 -28.050 -34.211 1.00 35.59 78 MET A C 1
ATOM 493 O O . MET A 1 78 ? -24.889 -28.773 -33.783 1.00 33.75 78 MET A O 1
ATOM 498 N N . LYS A 1 79 ? -23.519 -28.068 -35.475 1.00 38.48 79 LYS A N 1
ATOM 499 C CA . LYS A 1 79 ? -24.036 -28.959 -36.531 1.00 41.69 79 LYS A CA 1
ATOM 500 C C . LYS A 1 79 ? -23.900 -30.413 -36.131 1.00 41.78 79 LYS A C 1
ATOM 501 O O . LYS A 1 79 ? -24.769 -31.221 -36.419 1.00 48.77 79 LYS A O 1
ATOM 507 N N . GLY A 1 80 ? -22.840 -30.747 -35.418 1.00 37.68 80 GLY A N 1
ATOM 508 C CA . GLY A 1 80 ? -22.663 -32.105 -34.932 1.00 35.83 80 GLY A CA 1
ATOM 509 C C . GLY A 1 80 ? -23.568 -32.617 -33.819 1.00 36.74 80 GLY A C 1
ATOM 510 O O . GLY A 1 80 ? -23.343 -33.749 -33.370 1.00 32.54 80 GLY A O 1
ATOM 511 N N . GLU A 1 81 ? -24.561 -31.823 -33.364 1.00 39.04 81 GLU A N 1
ATOM 512 C CA . GLU A 1 81 ? -25.450 -32.215 -32.248 1.00 43.55 81 GLU A CA 1
ATOM 513 C C . GLU A 1 81 ? -24.770 -32.275 -30.883 1.00 38.67 81 GLU A C 1
ATOM 514 O O . GLU A 1 81 ? -25.182 -33.043 -30.017 1.00 37.10 81 GLU A O 1
ATOM 520 N N . LEU A 1 82 ? -23.739 -31.471 -30.679 1.00 37.74 82 LEU A N 1
ATOM 521 C CA . LEU A 1 82 ? -22.999 -31.476 -29.394 1.00 33.70 82 LEU A CA 1
ATOM 522 C C . LEU A 1 82 ? -23.348 -30.292 -28.508 1.00 27.98 82 LEU A C 1
ATOM 523 O O . LEU A 1 82 ? -23.016 -30.262 -27.368 1.00 26.70 82 LEU A O 1
ATOM 528 N N . GLY A 1 83 ? -24.053 -29.325 -29.051 1.00 27.52 83 GLY A N 1
ATOM 529 C CA . GLY A 1 83 ? -24.388 -28.130 -28.318 1.00 27.37 83 GLY A CA 1
ATOM 530 C C . GLY A 1 83 ? -25.452 -28.323 -27.255 1.00 26.94 83 GLY A C 1
ATOM 531 O O . GLY A 1 83 ? -26.352 -29.159 -27.367 1.00 24.37 83 GLY A O 1
ATOM 532 N N . HIS A 1 84 ? -25.330 -27.503 -26.242 1.00 26.18 84 HIS A N 1
ATOM 533 C CA . HIS A 1 84 ? -26.279 -27.351 -25.190 1.00 26.60 84 HIS A CA 1
ATOM 534 C C . HIS A 1 84 ? -27.289 -26.269 -25.506 1.00 26.54 84 HIS A C 1
ATOM 535 O O . HIS A 1 84 ? -26.939 -25.147 -25.678 1.00 24.19 84 HIS A O 1
ATOM 542 N N . GLU A 1 85 ? -28.558 -26.619 -25.528 1.00 29.38 85 GLU A N 1
ATOM 543 C CA . GLU A 1 85 ? -29.602 -25.677 -25.916 1.00 31.70 85 GLU A CA 1
ATOM 544 C C . GLU A 1 85 ? -30.344 -24.976 -24.790 1.00 29.75 85 GLU A C 1
ATOM 545 O O . GLU A 1 85 ? -31.253 -24.246 -25.023 1.00 29.84 85 GLU A O 1
ATOM 551 N N . LYS A 1 86 ? -29.923 -25.202 -23.567 1.00 29.92 86 LYS A N 1
ATOM 552 C CA . LYS A 1 86 ? -30.545 -24.558 -22.436 1.00 31.64 86 LYS A CA 1
ATOM 553 C C . LYS A 1 86 ? -29.616 -23.766 -21.546 1.00 28.26 86 LYS A C 1
ATOM 554 O O . LYS A 1 86 ? -29.827 -23.653 -20.383 1.00 27.61 86 LYS A O 1
ATOM 560 N N . LEU A 1 87 ? -28.596 -23.192 -22.129 1.00 26.10 87 LEU A N 1
ATOM 561 C CA . LEU A 1 87 ? -27.679 -22.368 -21.399 1.00 23.91 87 LEU A CA 1
ATOM 562 C C . LEU A 1 87 ? -28.231 -20.963 -21.249 1.00 24.04 87 LEU A C 1
ATOM 563 O O . LEU A 1 87 ? -29.173 -20.604 -21.889 1.00 24.43 87 LEU A O 1
ATOM 568 N N . THR A 1 88 ? -27.619 -20.203 -20.373 1.00 22.57 88 THR A N 1
ATOM 569 C CA . THR A 1 88 ? -27.886 -18.811 -20.186 1.00 23.69 88 THR A CA 1
ATOM 570 C C . THR A 1 88 ? -27.646 -18.068 -21.473 1.00 24.86 88 THR A C 1
ATOM 571 O O . THR A 1 88 ? -28.426 -17.292 -21.872 1.00 23.70 88 THR A O 1
ATOM 575 N N . GLU A 1 89 ? -26.553 -18.329 -22.134 1.00 27.87 89 GLU A N 1
ATOM 576 C CA . GLU A 1 89 ? -26.349 -17.780 -23.483 1.00 28.93 89 GLU A CA 1
ATOM 577 C C . GLU A 1 89 ? -25.383 -18.693 -24.161 1.00 26.77 89 GLU A C 1
ATOM 578 O O . GLU A 1 89 ? -24.585 -19.311 -23.495 1.00 26.66 89 GLU A O 1
ATOM 584 N N . LEU A 1 90 ? -25.504 -18.836 -25.476 1.00 26.05 90 LEU A N 1
ATOM 585 C CA . LEU A 1 90 ? -24.619 -19.700 -26.253 1.00 24.42 90 LEU A CA 1
ATOM 586 C C . LEU A 1 90 ? -24.240 -18.904 -27.462 1.00 24.61 90 LEU A C 1
ATOM 587 O O . LEU A 1 90 ? -25.101 -18.561 -28.211 1.00 27.25 90 LEU A O 1
ATOM 592 N N . GLU A 1 91 ? -22.959 -18.581 -27.611 1.00 25.03 91 GLU A N 1
ATOM 593 C CA . GLU A 1 91 ? -22.414 -17.924 -28.777 1.00 25.28 91 GLU A CA 1
ATOM 594 C C . GLU A 1 91 ? -21.926 -18.925 -29.778 1.00 24.06 91 GLU A C 1
ATOM 595 O O . GLU A 1 91 ? -21.201 -19.894 -29.439 1.00 21.61 91 GLU A O 1
ATOM 601 N N . ILE A 1 92 ? -22.265 -18.659 -31.031 1.00 24.82 92 ILE A N 1
ATOM 602 C CA . ILE A 1 92 ? -21.777 -19.491 -32.115 1.00 26.83 92 ILE A CA 1
ATOM 603 C C . ILE A 1 92 ? -20.740 -18.758 -32.949 1.00 27.57 92 ILE A C 1
ATOM 604 O O . ILE A 1 92 ? -20.977 -17.639 -33.442 1.00 26.41 92 ILE A O 1
ATOM 609 N N . VAL A 1 93 ? -19.575 -19.384 -33.082 1.00 25.88 93 VAL A N 1
ATOM 610 C CA . VAL A 1 93 ? -18.459 -18.726 -33.708 1.00 25.58 93 VAL A CA 1
ATOM 611 C C . VAL A 1 93 ? -17.958 -19.555 -34.867 1.00 25.07 93 VAL A C 1
ATOM 612 O O . VAL A 1 93 ? -18.268 -20.746 -34.949 1.00 24.04 93 VAL A O 1
ATOM 616 N N . PRO A 1 94 ? -17.216 -18.917 -35.790 1.00 25.31 94 PRO A N 1
ATOM 617 C CA . PRO A 1 94 ? -16.721 -19.593 -36.983 1.00 26.91 94 PRO A CA 1
ATOM 618 C C . PRO A 1 94 ? -15.798 -20.807 -36.733 1.00 26.88 94 PRO A C 1
ATOM 619 O O . PRO A 1 94 ? -15.909 -21.835 -37.403 1.00 28.94 94 PRO A O 1
ATOM 623 N N . ASP A 1 95 ? -14.887 -20.699 -35.788 1.00 26.62 95 ASP A N 1
ATOM 624 C CA . ASP A 1 95 ? -13.845 -21.698 -35.672 1.00 24.05 95 ASP A CA 1
ATOM 625 C C . ASP A 1 95 ? -13.257 -21.771 -34.276 1.00 22.90 95 ASP A C 1
ATOM 626 O O . ASP A 1 95 ? -13.547 -20.941 -33.410 1.00 22.66 95 ASP A O 1
ATOM 631 N N . MET A 1 96 ? -12.399 -22.771 -34.093 1.00 22.76 96 MET A N 1
ATOM 632 C CA . MET A 1 96 ? -11.901 -23.199 -32.799 1.00 22.36 96 MET A CA 1
ATOM 633 C C . MET A 1 96 ? -11.088 -22.074 -32.146 1.00 20.57 96 MET A C 1
ATOM 634 O O . MET A 1 96 ? -11.081 -21.909 -30.927 1.00 19.88 96 MET A O 1
ATOM 639 N N . HIS A 1 97 ? -10.352 -21.355 -32.969 1.00 19.71 97 HIS A N 1
ATOM 640 C CA . HIS A 1 97 ? -9.506 -20.288 -32.473 1.00 19.98 97 HIS A CA 1
ATOM 641 C C . HIS A 1 97 ? -10.333 -19.117 -31.994 1.00 18.81 97 HIS A C 1
ATOM 642 O O . HIS A 1 97 ? -10.035 -18.553 -30.932 1.00 19.91 97 HIS A O 1
ATOM 649 N N . ILE A 1 98 ? -11.397 -18.757 -32.706 1.00 18.22 98 ILE A N 1
ATOM 650 C CA . ILE A 1 98 ? -12.215 -17.611 -32.207 1.00 18.86 98 ILE A CA 1
ATOM 651 C C . ILE A 1 98 ? -12.891 -18.010 -30.905 1.00 18.17 98 ILE A C 1
ATOM 652 O O . ILE A 1 98 ? -13.105 -17.191 -29.992 1.00 19.16 98 ILE A O 1
ATOM 657 N N . ARG A 1 99 ? -13.178 -19.293 -30.823 1.00 17.10 99 ARG A N 1
ATOM 658 C CA . ARG A 1 99 ? -13.824 -19.862 -29.661 1.00 17.08 99 ARG A CA 1
ATOM 659 C C . ARG A 1 99 ? -12.900 -19.769 -28.457 1.00 16.56 99 ARG A C 1
ATOM 660 O O . ARG A 1 99 ? -13.349 -19.387 -27.412 1.00 16.10 99 ARG A O 1
ATOM 668 N N . LYS A 1 100 ? -11.629 -20.100 -28.603 1.00 17.00 100 LYS A N 1
ATOM 669 C CA . LYS A 1 100 ? -10.704 -19.924 -27.494 1.00 19.02 100 LYS A CA 1
ATOM 670 C C . LYS A 1 100 ? -10.413 -18.446 -27.204 1.00 20.99 100 LYS A C 1
ATOM 671 O O . LYS A 1 100 ? -10.292 -18.104 -26.032 1.00 21.09 100 LYS A O 1
ATOM 677 N N . ARG A 1 101 ? -10.356 -17.569 -28.228 1.00 22.44 101 ARG A N 1
ATOM 678 C CA . ARG A 1 101 ? -10.188 -16.154 -27.947 1.00 25.92 101 ARG A CA 1
ATOM 679 C C . ARG A 1 101 ? -11.342 -15.770 -27.045 1.00 24.41 101 ARG A C 1
ATOM 680 O O . ARG A 1 101 ? -11.119 -15.178 -26.006 1.00 23.15 101 ARG A O 1
ATOM 688 N N . ARG A 1 102 ? -12.561 -16.176 -27.365 1.00 24.73 102 ARG A N 1
ATOM 689 C CA . ARG A 1 102 ? -13.688 -15.696 -26.570 1.00 25.35 102 ARG A CA 1
ATOM 690 C C . ARG A 1 102 ? -13.763 -16.286 -25.172 1.00 24.34 102 ARG A C 1
ATOM 691 O O . ARG A 1 102 ? -14.186 -15.607 -24.235 1.00 23.54 102 ARG A O 1
ATOM 699 N N . MET A 1 103 ? -13.416 -17.552 -25.016 1.00 21.65 103 MET A N 1
ATOM 700 C CA . MET A 1 103 ? -13.466 -18.148 -23.696 1.00 20.30 103 MET A CA 1
ATOM 701 C C . MET A 1 103 ? -12.435 -17.486 -22.814 1.00 20.24 103 MET A C 1
ATOM 702 O O . MET A 1 103 ? -12.651 -17.304 -21.630 1.00 19.74 103 MET A O 1
ATOM 707 N N . ALA A 1 104 ? -11.320 -17.085 -23.399 1.00 22.47 104 ALA A N 1
ATOM 708 C CA . ALA A 1 104 ? -10.283 -16.402 -22.620 1.00 24.27 104 ALA A CA 1
ATOM 709 C C . ALA A 1 104 ? -10.652 -14.942 -22.295 1.00 25.48 104 ALA A C 1
ATOM 710 O O . ALA A 1 104 ? -10.324 -14.454 -21.220 1.00 27.64 104 ALA A O 1
ATOM 712 N N . GLU A 1 105 ? -11.363 -14.268 -23.183 1.00 27.75 105 GLU A N 1
ATOM 713 C CA . GLU A 1 105 ? -11.761 -12.886 -22.933 1.00 31.87 105 GLU A CA 1
ATOM 714 C C . GLU A 1 105 ? -12.777 -12.859 -21.782 1.00 31.06 105 GLU A C 1
ATOM 715 O O . GLU A 1 105 ? -12.662 -12.059 -20.846 1.00 31.19 105 GLU A O 1
ATOM 721 N N . LEU A 1 106 ? -13.734 -13.781 -21.837 1.00 26.17 106 LEU A N 1
ATOM 722 C CA . LEU A 1 106 ? -14.810 -13.846 -20.880 1.00 23.39 106 LEU A CA 1
ATOM 723 C C . LEU A 1 106 ? -14.362 -14.366 -19.507 1.00 22.89 106 LEU A C 1
ATOM 724 O O . LEU A 1 106 ? -14.897 -13.988 -18.458 1.00 21.89 106 LEU A O 1
ATOM 729 N N . GLY A 1 107 ? -13.354 -15.203 -19.486 1.00 22.25 107 GLY A N 1
ATOM 730 C CA . GLY A 1 107 ? -12.916 -15.731 -18.215 1.00 22.94 107 GLY A CA 1
ATOM 731 C C . GLY A 1 107 ? -12.057 -14.804 -17.386 1.00 22.69 107 GLY A C 1
ATOM 732 O O . GLY A 1 107 ? -11.198 -14.129 -17.919 1.00 25.05 107 GLY A O 1
ATOM 733 N N . ASP A 1 108 ? -12.268 -14.823 -16.074 1.00 22.50 108 ASP A N 1
ATOM 734 C CA . ASP A 1 108 ? -11.338 -14.250 -15.123 1.00 22.83 108 ASP A CA 1
ATOM 735 C C . ASP A 1 108 ? -10.352 -15.247 -14.583 1.00 22.68 108 ASP A C 1
ATOM 736 O O . ASP A 1 108 ? -9.442 -14.858 -13.907 1.00 26.67 108 ASP A O 1
ATOM 741 N N . GLY A 1 109 ? -10.528 -16.534 -14.836 1.00 20.93 109 GLY A N 1
ATOM 742 C CA . GLY A 1 109 ? -9.506 -17.501 -14.511 1.00 18.36 109 GLY A CA 1
ATOM 743 C C . GLY A 1 109 ? -9.876 -18.799 -15.199 1.00 17.25 109 GLY A C 1
ATOM 744 O O . GLY A 1 109 ? -10.943 -18.876 -15.780 1.00 17.42 109 GLY A O 1
ATOM 745 N N . PHE A 1 110 ? -9.003 -19.805 -15.136 1.00 15.44 110 PHE A N 1
ATOM 746 C CA . PHE A 1 110 ? -9.182 -21.041 -15.898 1.00 14.31 110 PHE A CA 1
ATOM 747 C C . PHE A 1 110 ? -9.011 -22.286 -15.033 1.00 13.84 110 PHE A C 1
ATOM 748 O O . PHE A 1 110 ? -8.066 -22.394 -14.204 1.00 13.41 110 PHE A O 1
ATOM 756 N N . ILE A 1 111 ? -9.930 -23.221 -15.225 1.00 13.06 111 ILE A N 1
ATOM 757 C CA . ILE A 1 111 ? -9.892 -24.461 -14.485 1.00 13.61 111 ILE A CA 1
ATOM 758 C C . ILE A 1 111 ? -9.949 -25.606 -15.458 1.00 12.91 111 ILE A C 1
ATOM 759 O O . ILE A 1 111 ? -10.720 -25.584 -16.373 1.00 13.08 111 ILE A O 1
ATOM 764 N N . ALA A 1 112 ? -9.072 -26.567 -15.280 1.00 12.74 112 ALA A N 1
ATOM 765 C CA . ALA A 1 112 ? -9.067 -27.735 -16.114 1.00 13.27 112 ALA A CA 1
ATOM 766 C C . ALA A 1 112 ? -9.452 -28.899 -15.235 1.00 13.15 112 ALA A C 1
ATOM 767 O O . ALA A 1 112 ? -8.677 -29.290 -14.370 1.00 12.61 112 ALA A O 1
ATOM 769 N N . MET A 1 113 ? -10.659 -29.399 -15.440 1.00 13.61 113 MET A N 1
ATOM 770 C CA . MET A 1 113 ? -11.143 -30.635 -14.794 1.00 14.16 113 MET A CA 1
ATOM 771 C C . MET A 1 113 ? -10.695 -31.791 -15.614 1.00 12.92 113 MET A C 1
ATOM 772 O O . MET A 1 113 ? -10.228 -31.583 -16.670 1.00 12.32 113 MET A O 1
ATOM 777 N N . PRO A 1 114 ? -10.887 -33.027 -15.161 1.00 13.13 114 PRO A N 1
ATOM 778 C CA . PRO A 1 114 ? -10.498 -34.089 -16.060 1.00 13.64 114 PRO A CA 1
ATOM 779 C C . PRO A 1 114 ? -11.043 -34.002 -17.475 1.00 14.10 114 PRO A C 1
ATOM 780 O O . PRO A 1 114 ? -12.111 -33.443 -17.720 1.00 14.14 114 PRO A O 1
ATOM 784 N N . GLY A 1 115 ? -10.240 -34.543 -18.389 1.00 15.53 115 GLY A N 1
ATOM 785 C CA . GLY A 1 115 ? -10.526 -34.618 -19.794 1.00 15.80 115 GLY A CA 1
ATOM 786 C C . GLY A 1 115 ? -9.413 -35.294 -20.569 1.00 15.70 115 GLY A C 1
ATOM 787 O O . GLY A 1 115 ? -8.545 -35.902 -20.029 1.00 15.67 115 GLY A O 1
ATOM 788 N N . GLY A 1 116 ? -9.471 -35.164 -21.872 1.00 17.16 116 GLY A N 1
ATOM 789 C CA . GLY A 1 116 ? -8.466 -35.718 -22.760 1.00 18.42 116 GLY A CA 1
ATOM 790 C C . GLY A 1 116 ? -7.664 -34.690 -23.585 1.00 17.74 116 GLY A C 1
ATOM 791 O O . GLY A 1 116 ? -7.153 -33.685 -23.083 1.00 17.59 116 GLY A O 1
ATOM 792 N N . ALA A 1 117 ? -7.544 -34.973 -24.862 1.00 16.75 117 ALA A N 1
ATOM 793 C CA . ALA A 1 117 ? -6.652 -34.218 -25.683 1.00 16.76 117 ALA A CA 1
ATOM 794 C C . ALA A 1 117 ? -7.204 -32.832 -25.893 1.00 16.05 117 ALA A C 1
ATOM 795 O O . ALA A 1 117 ? -6.440 -31.913 -25.952 1.00 15.03 117 ALA A O 1
ATOM 797 N N . GLY A 1 118 ? -8.519 -32.689 -25.940 1.00 16.33 118 GLY A N 1
ATOM 798 C CA . GLY A 1 118 ? -9.154 -31.388 -26.174 1.00 17.18 118 GLY A CA 1
ATOM 799 C C . GLY A 1 118 ? -8.896 -30.489 -24.987 1.00 17.85 118 GLY A C 1
ATOM 800 O O . GLY A 1 118 ? -8.554 -29.321 -25.107 1.00 17.11 118 GLY A O 1
ATOM 801 N N . THR A 1 119 ? -9.028 -31.076 -23.822 1.00 17.39 119 THR A N 1
ATOM 802 C CA . THR A 1 119 ? -8.822 -30.354 -22.607 1.00 17.45 119 THR A CA 1
ATOM 803 C C . THR A 1 119 ? -7.343 -29.956 -22.480 1.00 17.15 119 THR A C 1
ATOM 804 O O . THR A 1 119 ? -6.999 -28.813 -22.123 1.00 15.67 119 THR A O 1
ATOM 808 N N . LEU A 1 120 ? -6.469 -30.907 -22.751 1.00 16.74 120 LEU A N 1
ATOM 809 C CA . LEU A 1 120 ? -5.043 -30.636 -22.677 1.00 16.40 120 LEU A CA 1
ATOM 810 C C . LEU A 1 120 ? -4.692 -29.445 -23.516 1.00 16.53 120 LEU A C 1
ATOM 811 O O . LEU A 1 120 ? -4.023 -28.539 -23.071 1.00 16.77 120 LEU A O 1
ATOM 816 N N . GLU A 1 121 ? -5.187 -29.445 -24.732 1.00 18.54 121 GLU A N 1
ATOM 817 C CA . GLU A 1 121 ? -4.945 -28.406 -25.731 1.00 19.97 121 GLU A CA 1
ATOM 818 C C . GLU A 1 121 ? -5.367 -27.036 -25.229 1.00 17.65 121 GLU A C 1
ATOM 819 O O . GLU A 1 121 ? -4.644 -26.104 -25.349 1.00 18.26 121 GLU A O 1
ATOM 825 N N . GLU A 1 122 ? -6.563 -26.903 -24.698 1.00 17.06 122 GLU A N 1
ATOM 826 C CA . GLU A 1 122 ? -7.030 -25.612 -24.148 1.00 17.98 122 GLU A CA 1
ATOM 827 C C . GLU A 1 122 ? -6.207 -25.140 -22.934 1.00 16.24 122 GLU A C 1
ATOM 828 O O . GLU A 1 122 ? -5.851 -23.967 -22.827 1.00 15.68 122 GLU A O 1
ATOM 834 N N . LEU A 1 123 ? -5.954 -26.085 -22.032 1.00 14.50 123 LEU A N 1
ATOM 835 C CA . LEU A 1 123 ? -5.169 -25.916 -20.827 1.00 14.38 123 LEU A CA 1
ATOM 836 C C . LEU A 1 123 ? -3.805 -25.358 -21.182 1.00 15.19 123 LEU A C 1
ATOM 837 O O . LEU A 1 123 ? -3.422 -24.312 -20.688 1.00 15.62 123 LEU A O 1
ATOM 842 N N . PHE A 1 124 ? -3.086 -26.049 -22.058 1.00 14.87 124 PHE A N 1
ATOM 843 C CA . PHE A 1 124 ? -1.752 -25.604 -22.384 1.00 15.88 124 PHE A CA 1
ATOM 844 C C . PHE A 1 124 ? -1.676 -24.304 -23.123 1.00 15.06 124 PHE A C 1
ATOM 845 O O . PHE A 1 124 ? -0.685 -23.560 -22.972 1.00 14.17 124 PHE A O 1
ATOM 853 N N . GLU A 1 125 ? -2.709 -23.997 -23.872 1.00 15.16 125 GLU A N 1
ATOM 854 C CA . GLU A 1 125 ? -2.692 -22.757 -24.543 1.00 16.70 125 GLU A CA 1
ATOM 855 C C . GLU A 1 125 ? -2.757 -21.708 -23.488 1.00 17.09 125 GLU A C 1
ATOM 856 O O . GLU A 1 125 ? -1.902 -20.856 -23.488 1.00 15.54 125 GLU A O 1
ATOM 862 N N . VAL A 1 126 ? -3.738 -21.746 -22.585 1.00 17.31 126 VAL A N 1
ATOM 863 C CA . VAL A 1 126 ? -3.883 -20.593 -21.677 1.00 18.13 126 VAL A CA 1
ATOM 864 C C . VAL A 1 126 ? -2.749 -20.532 -20.653 1.00 18.52 126 VAL A C 1
ATOM 865 O O . VAL A 1 126 ? -2.463 -19.441 -20.111 1.00 17.46 126 VAL A O 1
ATOM 869 N N . TRP A 1 127 ? -2.122 -21.681 -20.373 1.00 17.18 127 TRP A N 1
ATOM 870 C CA . TRP A 1 127 ? -1.012 -21.696 -19.420 1.00 17.67 127 TRP A CA 1
ATOM 871 C C . TRP A 1 127 ? 0.164 -21.044 -20.079 1.00 17.72 127 TRP A C 1
ATOM 872 O O . TRP A 1 127 ? 0.775 -20.195 -19.518 1.00 16.91 127 TRP A O 1
ATOM 883 N N . THR A 1 128 ? 0.416 -21.405 -21.318 1.00 18.98 128 THR A N 1
ATOM 884 C CA . THR A 1 128 ? 1.549 -20.883 -22.041 1.00 19.96 128 THR A CA 1
ATOM 885 C C . THR A 1 128 ? 1.424 -19.405 -22.187 1.00 21.20 128 THR A C 1
ATOM 886 O O . THR A 1 128 ? 2.364 -18.661 -21.940 1.00 25.69 128 THR A O 1
ATOM 890 N N . TRP A 1 129 ? 0.255 -18.964 -22.579 1.00 22.01 129 TRP A N 1
ATOM 891 C CA . TRP A 1 129 ? -0.018 -17.553 -22.684 1.00 23.93 129 TRP A CA 1
ATOM 892 C C . TRP A 1 129 ? 0.100 -16.766 -21.364 1.00 23.99 129 TRP A C 1
ATOM 893 O O . TRP A 1 129 ? 0.354 -15.571 -21.377 1.00 28.95 129 TRP A O 1
ATOM 904 N N . GLN A 1 130 ? -0.143 -17.394 -20.229 1.00 23.26 130 GLN A N 1
ATOM 905 C CA . GLN A 1 130 ? 0.184 -16.780 -18.957 1.00 22.30 130 GLN A CA 1
ATOM 906 C C . GLN A 1 130 ? 1.706 -16.581 -18.859 1.00 23.97 130 GLN A C 1
ATOM 907 O O . GLN A 1 130 ? 2.155 -15.531 -18.390 1.00 23.63 130 GLN A O 1
ATOM 913 N N . GLN A 1 131 ? 2.489 -17.581 -19.272 1.00 25.44 131 GLN A N 1
ATOM 914 C CA . GLN A 1 131 ? 3.940 -17.482 -19.224 1.00 30.53 131 GLN A CA 1
ATOM 915 C C . GLN A 1 131 ? 4.438 -16.301 -20.036 1.00 27.51 131 GLN A C 1
ATOM 916 O O . GLN A 1 131 ? 5.374 -15.667 -19.638 1.00 27.38 131 GLN A O 1
ATOM 922 N N . LEU A 1 132 ? 3.793 -16.024 -21.161 1.00 25.92 132 LEU A N 1
ATOM 923 C CA . LEU A 1 132 ? 4.166 -14.918 -22.027 1.00 25.16 132 LEU A CA 1
ATOM 924 C C . LEU A 1 132 ? 3.569 -13.589 -21.652 1.00 24.61 132 LEU A C 1
ATOM 925 O O . LEU A 1 132 ? 3.741 -12.650 -22.383 1.00 26.80 132 LEU A O 1
ATOM 930 N N . GLY A 1 133 ? 2.870 -13.467 -20.547 1.00 24.23 133 GLY A N 1
ATOM 931 C CA . GLY A 1 133 ? 2.262 -12.162 -20.219 1.00 23.59 133 GLY A CA 1
ATOM 932 C C . GLY A 1 133 ? 1.082 -11.766 -21.103 1.00 24.08 133 GLY A C 1
ATOM 933 O O . GLY A 1 133 ? 0.602 -10.611 -21.039 1.00 25.95 133 GLY A O 1
ATOM 934 N N . ILE A 1 134 ? 0.551 -12.692 -21.906 1.00 23.23 134 ILE A N 1
ATOM 935 C CA . ILE A 1 134 ? -0.653 -12.352 -22.685 1.00 22.61 134 ILE A CA 1
ATOM 936 C C . ILE A 1 134 ? -1.821 -12.068 -21.751 1.00 21.09 134 ILE A C 1
ATOM 937 O O . ILE A 1 134 ? -2.646 -11.247 -22.054 1.00 19.06 134 ILE A O 1
ATOM 942 N N . HIS A 1 135 ? -1.912 -12.806 -20.643 1.00 21.26 135 HIS A N 1
ATOM 943 C CA . HIS A 1 135 ? -2.848 -12.481 -19.587 1.00 21.74 135 HIS A CA 1
ATOM 944 C C . HIS A 1 135 ? -2.182 -12.747 -18.240 1.00 24.39 135 HIS A C 1
ATOM 945 O O . HIS A 1 135 ? -1.135 -13.388 -18.205 1.00 23.48 135 HIS A O 1
ATOM 952 N N . GLN A 1 136 ? -2.762 -12.222 -17.159 1.00 26.53 136 GLN A N 1
ATOM 953 C CA . GLN A 1 136 ? -2.299 -12.530 -15.827 1.00 31.43 136 GLN A CA 1
ATOM 954 C C . GLN A 1 136 ? -3.429 -13.171 -14.999 1.00 28.87 136 GLN A C 1
ATOM 955 O O . GLN A 1 136 ? -3.750 -12.748 -13.867 1.00 28.22 136 GLN A O 1
ATOM 961 N N . LYS A 1 137 ? -4.025 -14.222 -15.530 1.00 22.55 137 LYS A N 1
ATOM 962 C CA . LYS A 1 137 ? -5.168 -14.799 -14.863 1.00 20.54 137 LYS A CA 1
ATOM 963 C C . LYS A 1 137 ? -4.735 -16.133 -14.294 1.00 17.89 137 LYS A C 1
ATOM 964 O O . LYS A 1 137 ? -3.925 -16.840 -14.913 1.00 18.21 137 LYS A O 1
ATOM 970 N N . PRO A 1 138 ? -5.256 -16.494 -13.124 1.00 15.71 138 PRO A N 1
ATOM 971 C CA . PRO A 1 138 ? -4.936 -17.813 -12.565 1.00 15.22 138 PRO A CA 1
ATOM 972 C C . PRO A 1 138 ? -5.356 -18.966 -13.469 1.00 14.31 138 PRO A C 1
ATOM 973 O O . PRO A 1 138 ? -6.410 -18.954 -14.091 1.00 13.56 138 PRO A O 1
ATOM 977 N N . VAL A 1 139 ? -4.485 -19.940 -13.548 1.00 15.10 139 VAL A N 1
ATOM 978 C CA . VAL A 1 139 ? -4.766 -21.198 -14.222 1.00 16.06 139 VAL A CA 1
ATOM 979 C C . VAL A 1 139 ? -4.630 -22.268 -13.181 1.00 17.34 139 VAL A C 1
ATOM 980 O O . VAL A 1 139 ? -3.558 -22.355 -12.542 1.00 16.68 139 VAL A O 1
ATOM 984 N N . ALA A 1 140 ? -5.679 -23.109 -13.073 1.00 18.54 140 ALA A N 1
ATOM 985 C CA . ALA A 1 140 ? -5.771 -24.179 -12.040 1.00 18.26 140 ALA A CA 1
ATOM 986 C C . ALA A 1 140 ? -6.200 -25.535 -12.555 1.00 17.98 140 ALA A C 1
ATOM 987 O O . ALA A 1 140 ? -7.042 -25.639 -13.478 1.00 19.04 140 ALA A O 1
ATOM 989 N N . LEU A 1 141 ? -5.671 -26.551 -11.891 1.00 17.18 141 LEU A N 1
ATOM 990 C CA . LEU A 1 141 ? -5.963 -27.941 -12.180 1.00 17.06 141 LEU A CA 1
ATOM 991 C C . LEU A 1 141 ? -6.754 -28.575 -11.036 1.00 16.42 141 LEU A C 1
ATOM 992 O O . LEU A 1 141 ? -6.283 -28.607 -9.901 1.00 15.56 141 LEU A O 1
ATOM 997 N N . TYR A 1 142 ? -7.958 -29.064 -11.348 1.00 17.42 142 TYR A N 1
ATOM 998 C CA . TYR A 1 142 ? -8.843 -29.709 -10.396 1.00 16.99 142 TYR A CA 1
ATOM 999 C C . TYR A 1 142 ? -8.436 -31.152 -10.351 1.00 17.18 142 TYR A C 1
ATOM 1000 O O . TYR A 1 142 ? -8.824 -31.944 -11.217 1.00 17.07 142 TYR A O 1
ATOM 1009 N N . ASP A 1 143 ? -7.682 -31.510 -9.330 1.00 18.44 143 ASP A N 1
ATOM 1010 C CA . ASP A 1 143 ? -7.006 -32.813 -9.290 1.00 20.78 143 ASP A CA 1
ATOM 1011 C C . ASP A 1 143 ? -7.853 -33.942 -8.705 1.00 22.41 143 ASP A C 1
ATOM 1012 O O . ASP A 1 143 ? -7.537 -34.541 -7.652 1.00 27.58 143 ASP A O 1
ATOM 1017 N N . VAL A 1 144 ? -8.905 -34.286 -9.416 1.00 21.19 144 VAL A N 1
ATOM 1018 C CA . VAL A 1 144 ? -9.871 -35.283 -8.914 1.00 20.39 144 VAL A CA 1
ATOM 1019 C C . VAL A 1 144 ? -9.283 -36.689 -8.898 1.00 20.12 144 VAL A C 1
ATOM 1020 O O . VAL A 1 144 ? -8.894 -37.182 -9.924 1.00 19.65 144 VAL A O 1
ATOM 1024 N N . ASP A 1 145 ? -9.259 -37.343 -7.738 1.00 20.78 145 ASP A N 1
ATOM 1025 C CA . ASP A 1 145 ? -8.681 -38.688 -7.611 1.00 21.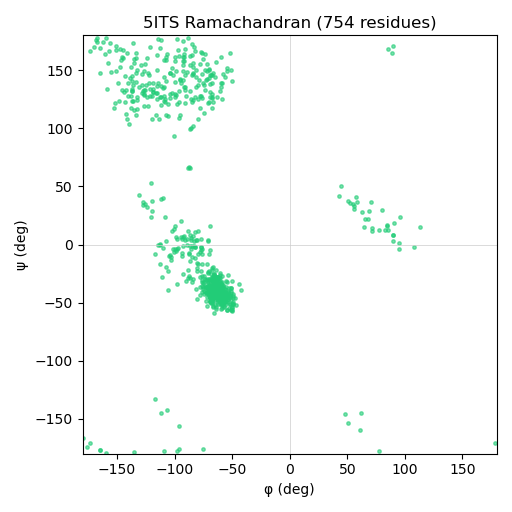59 145 ASP A CA 1
ATOM 1026 C C . ASP A 1 145 ? -7.200 -38.772 -8.105 1.00 19.97 145 ASP A C 1
ATOM 1027 O O . ASP A 1 145 ? -6.767 -39.761 -8.685 1.00 20.36 145 ASP A O 1
ATOM 1032 N N . GLY A 1 146 ? -6.445 -37.702 -7.934 1.00 18.11 146 GLY A N 1
ATOM 1033 C CA . GLY A 1 146 ? -5.106 -37.619 -8.483 1.00 16.78 146 GLY A CA 1
ATOM 1034 C C . GLY A 1 146 ? -5.023 -37.672 -9.996 1.00 15.80 146 GLY A C 1
ATOM 1035 O O . GLY A 1 146 ? -3.994 -38.091 -10.569 1.00 15.92 146 GLY A O 1
ATOM 1036 N N . PHE A 1 147 ? -6.071 -37.225 -10.664 1.00 14.34 147 PHE A N 1
ATOM 1037 C CA . PHE A 1 147 ? -6.129 -37.378 -12.121 1.00 15.18 147 PHE A CA 1
ATOM 1038 C C . PHE A 1 147 ? -4.963 -36.678 -12.813 1.00 15.37 147 PHE A C 1
ATOM 1039 O O . PHE A 1 147 ? -4.444 -37.187 -13.800 1.00 17.40 147 PHE A O 1
ATOM 1047 N N . TRP A 1 148 ? -4.584 -35.514 -12.327 1.00 14.65 148 TRP A N 1
ATOM 1048 C CA . TRP A 1 148 ? -3.510 -34.746 -12.939 1.00 15.24 148 TRP A CA 1
ATOM 1049 C C . TRP A 1 148 ? -2.114 -35.098 -12.461 1.00 15.07 148 TRP A C 1
ATOM 1050 O O . TRP A 1 148 ? -1.173 -34.542 -12.954 1.00 14.89 148 TRP A O 1
ATOM 1061 N N . GLN A 1 149 ? -1.945 -36.025 -11.536 1.00 16.72 149 GLN A N 1
ATOM 1062 C CA . GLN A 1 149 ? -0.584 -36.349 -11.089 1.00 16.44 149 GLN A CA 1
ATOM 1063 C C . GLN A 1 149 ? 0.347 -36.734 -12.244 1.00 15.85 149 GLN A C 1
ATOM 1064 O O . GLN A 1 149 ? 1.472 -36.237 -12.293 1.00 16.38 149 GLN A O 1
ATOM 1070 N N . PRO A 1 150 ? -0.098 -37.549 -13.198 1.00 15.76 150 PRO A N 1
ATOM 1071 C CA . PRO A 1 150 ? 0.900 -37.874 -14.239 1.00 15.95 150 PRO A CA 1
ATOM 1072 C C . PRO A 1 150 ? 1.312 -36.655 -15.077 1.00 16.19 150 PRO A C 1
ATOM 1073 O O . PRO A 1 150 ? 2.435 -36.566 -15.529 1.00 15.85 150 PRO A O 1
ATOM 1077 N N . LEU A 1 151 ? 0.418 -35.717 -15.250 1.00 16.25 151 LEU A N 1
ATOM 1078 C CA . LEU A 1 151 ? 0.746 -34.502 -15.902 1.00 17.08 151 LEU A CA 1
ATOM 1079 C C . LEU A 1 151 ? 1.760 -33.719 -15.100 1.00 17.69 151 LEU A C 1
ATOM 1080 O O . LEU A 1 151 ? 2.662 -33.131 -15.676 1.00 20.93 151 LEU A O 1
ATOM 1085 N N . LEU A 1 152 ? 1.625 -33.653 -13.790 1.00 16.95 152 LEU A N 1
ATOM 1086 C CA . LEU A 1 152 ? 2.584 -32.904 -12.981 1.00 16.88 152 LEU A CA 1
ATOM 1087 C C . LEU A 1 152 ? 3.957 -33.537 -13.040 1.00 17.77 152 LEU A C 1
ATOM 1088 O O . LEU A 1 152 ? 4.977 -32.827 -13.049 1.00 18.55 152 LEU A O 1
ATOM 1093 N N . GLU A 1 153 ? 3.975 -34.858 -13.136 1.00 17.60 153 GLU A N 1
ATOM 1094 C CA . GLU A 1 153 ? 5.198 -35.596 -13.251 1.00 19.94 153 GLU A CA 1
ATOM 1095 C C . GLU A 1 153 ? 5.885 -35.287 -14.565 1.00 19.45 153 GLU A C 1
ATOM 1096 O O . GLU A 1 153 ? 7.111 -35.174 -14.613 1.00 19.40 153 GLU A O 1
ATOM 1102 N N . MET A 1 154 ? 5.104 -35.097 -15.630 1.00 18.84 154 MET A N 1
ATOM 1103 C CA . MET A 1 154 ? 5.644 -34.752 -16.913 1.00 16.39 154 MET A CA 1
ATOM 1104 C C . MET A 1 154 ? 6.183 -33.346 -16.828 1.00 15.54 154 MET A C 1
ATOM 1105 O O . MET A 1 154 ? 7.289 -33.107 -17.217 1.00 14.83 154 MET A O 1
ATOM 1110 N N . LEU A 1 155 ? 5.402 -32.417 -16.316 1.00 14.76 155 LEU A N 1
ATOM 1111 C CA . LEU A 1 155 ? 5.900 -31.072 -16.161 1.00 15.52 155 LEU A CA 1
ATOM 1112 C C . LEU A 1 155 ? 7.145 -31.005 -15.243 1.00 16.64 155 LEU A C 1
ATOM 1113 O O . LEU A 1 155 ? 8.077 -30.214 -15.468 1.00 14.85 155 LEU A O 1
ATOM 1118 N N . GLU A 1 156 ? 7.199 -31.877 -14.241 1.00 18.10 156 GLU A N 1
ATOM 1119 C CA . GLU A 1 156 ? 8.312 -31.820 -13.323 1.00 19.20 156 GLU A CA 1
ATOM 1120 C C . GLU A 1 156 ? 9.601 -32.184 -14.068 1.00 20.95 156 GLU A C 1
ATOM 1121 O O . GLU A 1 156 ? 10.618 -31.517 -13.923 1.00 22.14 156 GLU A O 1
ATOM 1127 N N . GLN A 1 157 ? 9.538 -33.197 -14.917 1.00 21.62 157 GLN A N 1
ATOM 1128 C CA . GLN A 1 157 ? 10.678 -33.587 -15.695 1.00 22.75 157 GLN A CA 1
ATOM 1129 C C . GLN A 1 157 ? 11.053 -32.519 -16.703 1.00 21.64 157 GLN A C 1
ATOM 1130 O O . GLN A 1 157 ? 12.225 -32.271 -16.922 1.00 21.25 157 GLN A O 1
ATOM 1136 N N . MET A 1 158 ? 10.081 -31.881 -17.338 1.00 19.56 158 MET A N 1
ATOM 1137 C CA . MET A 1 158 ? 10.445 -30.845 -18.285 1.00 19.92 158 MET A CA 1
ATOM 1138 C C . MET A 1 158 ? 11.188 -29.732 -17.565 1.00 18.55 158 MET A C 1
ATOM 1139 O O . MET A 1 158 ? 12.128 -29.196 -18.094 1.00 18.17 158 MET A O 1
ATOM 1144 N N . THR A 1 159 ? 10.766 -29.421 -16.355 1.00 17.78 159 THR A N 1
ATOM 1145 C CA . THR A 1 159 ? 11.404 -28.377 -15.579 1.00 18.86 159 THR A CA 1
ATOM 1146 C C . THR A 1 159 ? 12.827 -28.812 -15.218 1.00 19.02 159 THR A C 1
ATOM 1147 O O . THR A 1 159 ? 13.769 -28.051 -15.363 1.00 19.22 159 THR A O 1
ATOM 1151 N N . GLN A 1 160 ? 12.996 -30.076 -14.882 1.00 18.88 160 GLN A N 1
ATOM 1152 C CA . GLN A 1 160 ? 14.313 -30.579 -14.579 1.00 20.50 160 GLN A CA 1
ATOM 1153 C C . GLN A 1 160 ? 15.215 -30.726 -15.802 1.00 22.55 160 GLN A C 1
ATOM 1154 O O . GLN A 1 160 ? 16.430 -30.868 -15.656 1.00 26.61 160 GLN A O 1
ATOM 1160 N N . ARG A 1 161 ? 14.642 -30.728 -16.995 1.00 22.94 161 ARG A N 1
ATOM 1161 C CA . ARG A 1 161 ? 15.446 -30.820 -18.194 1.00 23.68 161 ARG A CA 1
ATOM 1162 C C . ARG A 1 161 ? 15.593 -29.460 -18.858 1.00 20.85 161 ARG A C 1
ATOM 1163 O O . ARG A 1 161 ? 16.096 -29.400 -19.947 1.00 20.46 161 ARG A O 1
ATOM 1171 N N . GLY A 1 162 ? 15.207 -28.374 -18.194 1.00 19.50 162 GLY A N 1
ATOM 1172 C CA . GLY A 1 162 ? 15.530 -27.034 -18.703 1.00 19.59 162 GLY A CA 1
ATOM 1173 C C . GLY A 1 162 ? 14.479 -26.324 -19.553 1.00 20.73 162 GLY A C 1
ATOM 1174 O O . GLY A 1 162 ? 14.699 -25.165 -19.979 1.00 23.17 162 GLY A O 1
ATOM 1175 N N . PHE A 1 163 ? 13.312 -26.944 -19.775 1.00 19.17 163 PHE A N 1
ATOM 1176 C CA . PHE A 1 163 ? 12.358 -26.372 -20.734 1.00 18.16 163 PHE A CA 1
ATOM 1177 C C . PHE A 1 163 ? 11.203 -25.607 -20.137 1.00 18.98 163 PHE A C 1
ATOM 1178 O O . PHE A 1 163 ? 10.382 -25.026 -20.852 1.00 16.74 163 PHE A O 1
ATOM 1186 N N . ILE A 1 164 ? 11.123 -25.596 -18.818 1.00 20.71 164 ILE A N 1
ATOM 1187 C CA . ILE A 1 164 ? 10.090 -24.803 -18.154 1.00 19.50 164 ILE A CA 1
ATOM 1188 C C . ILE A 1 164 ? 10.694 -24.094 -16.975 1.00 19.62 164 ILE A C 1
ATOM 1189 O O . ILE A 1 164 ? 11.348 -24.701 -16.155 1.00 18.39 164 ILE A O 1
ATOM 1194 N N . LYS A 1 165 ? 10.433 -22.820 -16.857 1.00 24.25 165 LYS A N 1
ATOM 1195 C CA . LYS A 1 165 ? 10.924 -22.085 -15.706 1.00 29.70 165 LYS A CA 1
ATOM 1196 C C . LYS A 1 165 ? 10.231 -22.575 -14.461 1.00 28.94 165 LYS A C 1
ATOM 1197 O O . LYS A 1 165 ? 9.001 -22.646 -14.440 1.00 31.56 165 LYS A O 1
ATOM 1203 N N . ARG A 1 166 ? 11.019 -22.951 -13.447 1.00 26.29 166 ARG A N 1
ATOM 1204 C CA . ARG A 1 166 ? 10.499 -23.531 -12.179 1.00 24.19 166 ARG A CA 1
ATOM 1205 C C . ARG A 1 166 ? 9.532 -22.592 -11.487 1.00 27.26 166 ARG A C 1
ATOM 1206 O O . ARG A 1 166 ? 8.549 -23.023 -10.847 1.00 26.88 166 ARG A O 1
ATOM 1214 N N . ASP A 1 167 ? 9.873 -21.316 -11.566 1.00 29.81 167 ASP A N 1
ATOM 1215 C CA . ASP A 1 167 ? 9.097 -20.238 -11.003 1.00 32.42 167 ASP A CA 1
ATOM 1216 C C . ASP A 1 167 ? 7.666 -20.314 -11.521 1.00 29.04 167 ASP A C 1
ATOM 1217 O O . ASP A 1 167 ? 6.697 -20.252 -10.800 1.00 25.62 167 ASP A O 1
ATOM 1222 N N . PHE A 1 168 ? 7.565 -20.443 -12.829 1.00 27.00 168 PHE A N 1
ATOM 1223 C CA . PHE A 1 168 ? 6.304 -20.507 -13.510 1.00 25.86 168 PHE A CA 1
ATOM 1224 C C . PHE A 1 168 ? 5.525 -21.787 -13.183 1.00 23.57 168 PHE A C 1
ATOM 1225 O O . PHE A 1 168 ? 4.323 -21.739 -12.974 1.00 25.54 168 PHE A O 1
ATOM 1233 N N . PHE A 1 169 ? 6.199 -22.923 -13.107 1.00 22.23 169 PHE A N 1
ATOM 1234 C CA . PHE A 1 169 ? 5.538 -24.196 -12.787 1.00 21.88 169 PHE A CA 1
ATOM 1235 C C . PHE A 1 169 ? 4.941 -24.133 -11.397 1.00 25.11 169 PHE A C 1
ATOM 1236 O O . PHE A 1 169 ? 3.920 -24.734 -11.145 1.00 28.82 169 PHE A O 1
ATOM 1244 N N . GLU A 1 170 ? 5.542 -23.346 -10.515 1.00 26.84 170 GLU A N 1
ATOM 1245 C CA . GLU A 1 170 ? 5.131 -23.296 -9.121 1.00 28.49 170 GLU A CA 1
ATOM 1246 C C . GLU A 1 170 ? 3.922 -22.412 -8.931 1.00 26.45 170 GLU A C 1
ATOM 1247 O O . GLU A 1 170 ? 3.210 -22.550 -7.942 1.00 23.41 170 GLU A O 1
ATOM 1253 N N . CYS A 1 171 ? 3.712 -21.493 -9.861 1.00 25.98 171 CYS A N 1
ATOM 1254 C CA . CYS A 1 171 ? 2.505 -20.693 -9.866 1.00 28.36 171 CYS A CA 1
ATOM 1255 C C . CYS A 1 171 ? 1.283 -21.443 -10.410 1.00 28.35 171 CYS A C 1
ATOM 1256 O O . CYS A 1 171 ? 0.157 -20.918 -10.372 1.00 30.21 171 CYS A O 1
ATOM 1259 N N . LEU A 1 172 ? 1.471 -22.655 -10.920 1.00 25.86 172 LEU A N 1
ATOM 1260 C CA . LEU A 1 172 ? 0.310 -23.431 -11.316 1.00 23.94 172 LEU A CA 1
ATOM 1261 C C . LEU A 1 172 ? -0.504 -23.935 -10.109 1.00 22.41 172 LEU A C 1
ATOM 1262 O O . LEU A 1 172 ? 0.015 -24.690 -9.278 1.00 22.18 172 LEU A O 1
ATOM 1267 N N . ILE A 1 173 ? -1.789 -23.586 -10.018 1.00 19.52 173 ILE A N 1
ATOM 1268 C CA . ILE A 1 173 ? -2.659 -24.149 -8.923 1.00 16.93 173 ILE A CA 1
ATOM 1269 C C . ILE A 1 173 ? -3.069 -25.631 -9.098 1.00 16.45 173 ILE A C 1
ATOM 1270 O O . ILE A 1 173 ? -3.529 -26.045 -10.139 1.00 16.17 173 ILE A O 1
ATOM 1275 N N . VAL A 1 174 ? -2.942 -26.426 -8.056 1.00 17.58 174 VAL A N 1
ATOM 1276 C CA . VAL A 1 174 ? -3.372 -27.827 -8.069 1.00 17.47 174 VAL A CA 1
ATOM 1277 C C . VAL A 1 174 ? -4.073 -28.154 -6.796 1.00 18.11 174 VAL A C 1
ATOM 1278 O O . VAL A 1 174 ? -3.501 -28.008 -5.761 1.00 19.02 174 VAL A O 1
ATOM 1282 N N . GLU A 1 175 ? -5.312 -28.632 -6.883 1.00 20.61 175 GLU A N 1
ATOM 1283 C CA . GLU A 1 175 ? -6.158 -28.869 -5.706 1.00 20.32 175 GLU A CA 1
ATOM 1284 C C . GLU A 1 175 ? -7.234 -29.860 -6.042 1.00 19.04 175 GLU A C 1
ATOM 1285 O O . GLU A 1 175 ? -7.904 -29.707 -7.056 1.00 17.86 175 GLU A O 1
ATOM 1291 N N . SER A 1 176 ? -7.437 -30.838 -5.170 1.00 18.84 176 SER A N 1
ATOM 1292 C CA . SER A 1 176 ? -8.498 -31.821 -5.341 1.00 18.39 176 SER A CA 1
ATOM 1293 C C . SER A 1 176 ? -9.819 -31.365 -4.710 1.00 17.56 176 SER A C 1
ATOM 1294 O O . SER A 1 176 ? -10.888 -31.744 -5.159 1.00 17.50 176 SER A O 1
ATOM 1297 N N . ASP A 1 177 ? -9.742 -30.556 -3.679 1.00 18.02 177 ASP A N 1
ATOM 1298 C CA . ASP A 1 177 ? -10.916 -30.030 -3.049 1.00 19.15 177 ASP A CA 1
ATOM 1299 C C . ASP A 1 177 ? -11.300 -28.686 -3.693 1.00 19.79 177 ASP A C 1
ATOM 1300 O O . ASP A 1 177 ? -10.456 -27.827 -3.889 1.00 17.88 177 ASP A O 1
ATOM 1305 N N . PRO A 1 178 ? -12.607 -28.489 -3.982 1.00 20.80 178 PRO A N 1
ATOM 1306 C CA . PRO A 1 178 ? -13.065 -27.302 -4.726 1.00 20.29 178 PRO A CA 1
ATOM 1307 C C . PRO A 1 178 ? -13.128 -26.030 -3.945 1.00 22.27 178 PRO A C 1
ATOM 1308 O O . PRO A 1 178 ? -13.119 -24.924 -4.565 1.00 23.37 178 PRO A O 1
ATOM 1312 N N . HIS A 1 179 ? -13.225 -26.125 -2.610 1.00 23.26 179 HIS A N 1
ATOM 1313 C CA . HIS A 1 179 ? -13.206 -24.882 -1.820 1.00 22.13 179 HIS A CA 1
ATOM 1314 C C . HIS A 1 179 ? -11.770 -24.368 -1.815 1.00 21.54 179 HIS A C 1
ATOM 1315 O O . HIS A 1 179 ? -11.531 -23.132 -2.007 1.00 20.16 179 HIS A O 1
ATOM 1322 N N . ALA A 1 180 ? -10.822 -25.308 -1.689 1.00 19.24 180 ALA A N 1
ATOM 1323 C CA . ALA A 1 180 ? -9.402 -24.942 -1.713 1.00 19.79 180 ALA A CA 1
ATOM 1324 C C . ALA A 1 180 ? -9.037 -24.355 -3.068 1.00 21.02 180 ALA A C 1
ATOM 1325 O O . ALA A 1 180 ? -8.379 -23.311 -3.156 1.00 19.76 180 ALA A O 1
ATOM 1327 N N . LEU A 1 181 ? -9.528 -25.005 -4.127 1.00 22.18 181 LEU A N 1
ATOM 1328 C CA . LEU A 1 181 ? -9.229 -24.585 -5.483 1.00 21.44 181 LEU A CA 1
ATOM 1329 C C . LEU A 1 181 ? -9.669 -23.198 -5.736 1.00 20.30 181 LEU A C 1
ATOM 1330 O O . LEU A 1 181 ? -8.921 -22.417 -6.263 1.00 18.63 181 LEU A O 1
ATOM 1335 N N . LEU A 1 182 ? -10.902 -22.886 -5.380 1.00 21.67 182 LEU A N 1
ATOM 1336 C CA . LEU A 1 182 ? -11.423 -21.563 -5.695 1.00 23.52 182 LEU A CA 1
ATOM 1337 C C . LEU A 1 182 ? -10.757 -20.491 -4.830 1.00 23.36 182 LEU A C 1
ATOM 1338 O O . LEU A 1 182 ? -10.533 -19.379 -5.277 1.00 21.87 182 LEU A O 1
ATOM 1343 N N . LYS A 1 183 ? -10.418 -20.839 -3.601 1.00 24.07 183 LYS A N 1
ATOM 1344 C CA . LYS A 1 183 ? -9.743 -19.885 -2.723 1.00 26.77 183 LYS A CA 1
ATOM 1345 C C . LYS A 1 183 ? -8.308 -19.575 -3.231 1.00 25.09 183 LYS A C 1
ATOM 1346 O O . LYS A 1 183 ? -7.873 -18.404 -3.229 1.00 24.08 183 LYS A O 1
ATOM 1352 N N . ALA A 1 184 ? -7.602 -20.623 -3.663 1.00 22.39 184 ALA A N 1
ATOM 1353 C CA . ALA A 1 184 ? -6.291 -20.505 -4.333 1.00 21.04 184 ALA A CA 1
ATOM 1354 C C . ALA A 1 184 ? -6.383 -19.595 -5.517 1.00 21.51 184 ALA A C 1
ATOM 1355 O O . ALA A 1 184 ? -5.559 -18.723 -5.677 1.00 21.94 184 ALA A O 1
ATOM 1357 N N . MET A 1 185 ? -7.420 -19.762 -6.335 1.00 23.78 185 MET A N 1
ATOM 1358 C CA . MET A 1 185 ? -7.614 -18.863 -7.485 1.00 25.26 185 MET A CA 1
ATOM 1359 C C . MET A 1 185 ? -7.876 -17.419 -7.058 1.00 26.89 185 MET A C 1
ATOM 1360 O O . MET A 1 185 ? -7.374 -16.484 -7.672 1.00 25.15 185 MET A O 1
ATOM 1365 N N . GLN A 1 186 ? -8.696 -17.255 -6.022 1.00 30.88 186 GLN A N 1
ATOM 1366 C CA . GLN A 1 186 ? -9.115 -15.928 -5.545 1.00 31.86 186 GLN A CA 1
ATOM 1367 C C . GLN A 1 186 ? -7.963 -15.114 -4.972 1.00 29.64 186 GLN A C 1
ATOM 1368 O O . GLN A 1 186 ? -7.974 -13.937 -5.117 1.00 30.82 186 GLN A O 1
ATOM 1374 N N . THR A 1 187 ? -6.963 -15.747 -4.354 1.00 30.03 187 THR A N 1
ATOM 1375 C CA . THR A 1 187 ? -5.839 -15.057 -3.692 1.00 29.98 187 THR A CA 1
ATOM 1376 C C . THR A 1 187 ? -4.514 -15.199 -4.447 1.00 32.81 187 THR A C 1
ATOM 1377 O O . THR A 1 187 ? -3.452 -15.106 -3.857 1.00 36.62 187 THR A O 1
ATOM 1381 N N . TRP A 1 188 ? -4.551 -15.457 -5.740 1.00 34.06 188 TRP A N 1
ATOM 1382 C CA . TRP A 1 188 ? -3.346 -15.859 -6.483 1.00 34.09 188 TRP A CA 1
ATOM 1383 C C . TRP A 1 188 ? -2.602 -14.586 -6.888 1.00 39.72 188 TRP A C 1
ATOM 1384 O O . TRP A 1 188 ? -3.262 -13.587 -7.146 1.00 43.78 188 TRP A O 1
ATOM 1395 N N . THR A 1 189 ? -1.265 -14.586 -6.942 1.00 45.19 189 THR A N 1
ATOM 1396 C CA . THR A 1 189 ? -0.551 -13.484 -7.666 1.00 51.03 189 THR A CA 1
ATOM 1397 C C . THR A 1 189 ? 0.361 -14.003 -8.807 1.00 47.79 189 THR A C 1
ATOM 1398 O O . THR A 1 189 ? 0.960 -15.087 -8.686 1.00 41.46 189 THR A O 1
ATOM 1402 N N . PRO A 1 190 ? 0.468 -13.216 -9.904 1.00 51.00 190 PRO A N 1
ATOM 1403 C CA . PRO A 1 190 ? 1.195 -13.608 -11.113 1.00 53.02 190 PRO A CA 1
ATOM 1404 C C . PRO A 1 190 ? 2.674 -13.897 -10.836 1.00 64.10 190 PRO A C 1
ATOM 1405 O O . PRO A 1 190 ? 3.173 -13.479 -9.794 1.00 67.94 190 PRO A O 1
ATOM 1409 N N . PRO A 1 191 ? 3.372 -14.623 -11.748 1.00 71.29 191 PRO A N 1
ATOM 1410 C CA . PRO A 1 191 ? 4.837 -14.821 -11.632 1.00 72.26 191 PRO A CA 1
ATOM 1411 C C . PRO A 1 191 ? 5.701 -13.635 -12.126 1.00 70.79 191 PRO A C 1
ATOM 1412 O O . PRO A 1 191 ? 5.183 -12.675 -12.709 1.00 61.85 191 PRO A O 1
ATOM 1416 N N . SER B 1 3 ? -2.794 -39.722 -56.381 1.00 49.13 3 SER B N 1
ATOM 1417 C CA . SER B 1 3 ? -3.856 -40.774 -56.438 1.00 49.89 3 SER B CA 1
ATOM 1418 C C . SER B 1 3 ? -4.656 -40.875 -55.131 1.00 46.58 3 SER B C 1
ATOM 1419 O O . SER B 1 3 ? -4.173 -40.549 -54.055 1.00 47.30 3 SER B O 1
ATOM 1422 N N . LEU B 1 4 ? -5.880 -41.363 -55.264 1.00 40.85 4 LEU B N 1
ATOM 1423 C CA . LEU B 1 4 ? -6.841 -41.416 -54.184 1.00 37.34 4 LEU B CA 1
ATOM 1424 C C . LEU B 1 4 ? -6.491 -42.423 -53.090 1.00 37.90 4 LEU B C 1
ATOM 1425 O O . LEU B 1 4 ? -6.881 -42.256 -51.935 1.00 35.09 4 LEU B O 1
ATOM 1430 N N . PHE B 1 5 ? -5.808 -43.499 -53.448 1.00 39.56 5 PHE B N 1
ATOM 1431 C CA . PHE B 1 5 ? -5.399 -44.487 -52.446 1.00 39.58 5 PHE B CA 1
ATOM 1432 C C . PHE B 1 5 ? -4.075 -44.152 -51.735 1.00 40.83 5 PHE B C 1
ATOM 1433 O O . PHE B 1 5 ? -3.622 -44.890 -50.845 1.00 39.22 5 PHE B O 1
ATOM 1441 N N . ASP B 1 6 ? -3.450 -43.046 -52.114 1.00 40.43 6 ASP B N 1
ATOM 1442 C CA . ASP B 1 6 ? -2.108 -42.756 -51.623 1.00 39.18 6 ASP B CA 1
ATOM 1443 C C . ASP B 1 6 ? -2.192 -41.698 -50.577 1.00 34.50 6 ASP B C 1
ATOM 1444 O O . ASP B 1 6 ? -3.074 -40.863 -50.618 1.00 39.17 6 ASP B O 1
ATOM 1449 N N . ALA B 1 7 ? -1.293 -41.773 -49.609 1.00 32.67 7 ALA B N 1
ATOM 1450 C CA . ALA B 1 7 ? -1.098 -40.682 -48.687 1.00 29.90 7 ALA B CA 1
ATOM 1451 C C . ALA B 1 7 ? -0.410 -39.622 -49.528 1.00 28.68 7 ALA B C 1
ATOM 1452 O O . ALA B 1 7 ? 0.424 -39.957 -50.395 1.00 26.04 7 ALA B O 1
ATOM 1454 N N . PRO B 1 8 ? -0.764 -38.360 -49.290 1.00 25.64 8 PRO B N 1
ATOM 1455 C CA . PRO B 1 8 ? 0.038 -37.288 -49.845 1.00 27.76 8 PRO B CA 1
ATOM 1456 C C . PRO B 1 8 ? 1.500 -37.470 -49.413 1.00 31.64 8 PRO B C 1
ATOM 1457 O O . PRO B 1 8 ? 1.822 -38.103 -48.365 1.00 32.58 8 PRO B O 1
ATOM 1461 N N . THR B 1 9 ? 2.401 -36.977 -50.230 1.00 32.04 9 THR B N 1
ATOM 1462 C CA . THR B 1 9 ? 3.776 -37.258 -49.954 1.00 35.84 9 THR B CA 1
ATOM 1463 C C . THR B 1 9 ? 4.252 -36.047 -49.160 1.00 36.00 9 THR B C 1
ATOM 1464 O O . THR B 1 9 ? 3.801 -34.920 -49.442 1.00 34.75 9 THR B O 1
ATOM 1468 N N . LEU B 1 10 ? 5.107 -36.279 -48.157 1.00 33.10 10 LEU B N 1
ATOM 1469 C CA . LEU B 1 10 ? 5.563 -35.194 -47.290 1.00 34.74 10 LEU B CA 1
ATOM 1470 C C . LEU B 1 10 ? 6.565 -34.296 -47.970 1.00 33.51 10 LEU B C 1
ATOM 1471 O O . LEU B 1 10 ? 7.663 -34.694 -48.236 1.00 34.78 10 LEU B O 1
ATOM 1476 N N . GLN B 1 11 ? 6.191 -33.058 -48.211 1.00 37.12 11 GLN B N 1
ATOM 1477 C CA . GLN B 1 11 ? 7.109 -32.035 -48.734 1.00 38.50 11 GLN B CA 1
ATOM 1478 C C . GLN B 1 11 ? 7.677 -31.136 -47.636 1.00 34.79 11 GLN B C 1
ATOM 1479 O O . GLN B 1 11 ? 8.788 -30.614 -47.766 1.00 35.16 11 GLN B O 1
ATOM 1485 N N . ARG B 1 12 ? 6.867 -30.881 -46.612 1.00 29.64 12 ARG B N 1
ATOM 1486 C CA . ARG B 1 12 ? 7.281 -30.105 -45.478 1.00 30.83 12 ARG B CA 1
ATOM 1487 C C . ARG B 1 12 ? 6.892 -30.791 -44.188 1.00 30.51 12 ARG B C 1
ATOM 1488 O O . ARG B 1 12 ? 5.894 -31.554 -44.140 1.00 30.30 12 ARG B O 1
ATOM 1496 N N . VAL B 1 13 ? 7.682 -30.579 -43.135 1.00 27.38 13 VAL B N 1
ATOM 1497 C CA . VAL B 1 13 ? 7.203 -30.972 -41.818 1.00 26.91 13 VAL B CA 1
ATOM 1498 C C . VAL B 1 13 ? 7.259 -29.834 -40.885 1.00 24.25 13 VAL B C 1
ATOM 1499 O O . VAL B 1 13 ? 8.245 -29.097 -40.859 1.00 24.78 13 VAL B O 1
ATOM 1503 N N . THR B 1 14 ? 6.158 -29.661 -40.161 1.00 22.78 14 THR B N 1
ATOM 1504 C CA . THR B 1 14 ? 6.088 -28.621 -39.116 1.00 22.07 14 THR B CA 1
ATOM 1505 C C . THR B 1 14 ? 6.671 -29.164 -37.825 1.00 20.20 14 THR B C 1
ATOM 1506 O O . THR B 1 14 ? 6.247 -30.209 -37.349 1.00 20.17 14 THR B O 1
ATOM 1510 N N . VAL B 1 15 ? 7.682 -28.483 -37.299 1.00 21.11 15 VAL B N 1
ATOM 1511 C CA . VAL B 1 15 ? 8.370 -28.925 -36.079 1.00 20.86 15 VAL B CA 1
ATOM 1512 C C . VAL B 1 15 ? 8.124 -27.965 -34.931 1.00 20.07 15 VAL B C 1
ATOM 1513 O O . VAL B 1 15 ? 8.336 -26.769 -35.092 1.00 19.17 15 VAL B O 1
ATOM 1517 N N . PHE B 1 16 ? 7.656 -28.532 -33.800 1.00 18.50 16 PHE B N 1
ATOM 1518 C CA . PHE B 1 16 ? 7.470 -27.825 -32.544 1.00 17.59 16 PHE B CA 1
ATOM 1519 C C . PHE B 1 16 ? 8.592 -28.200 -31.610 1.00 17.50 16 PHE B C 1
ATOM 1520 O O . PHE B 1 16 ? 8.912 -29.397 -31.406 1.00 17.47 16 PHE B O 1
ATOM 1528 N N . THR B 1 17 ? 9.219 -27.185 -31.048 1.00 16.77 17 THR B N 1
ATOM 1529 C CA . THR B 1 17 ? 10.297 -27.448 -30.123 1.00 17.62 17 THR B CA 1
ATOM 1530 C C . THR B 1 17 ? 10.557 -26.222 -29.29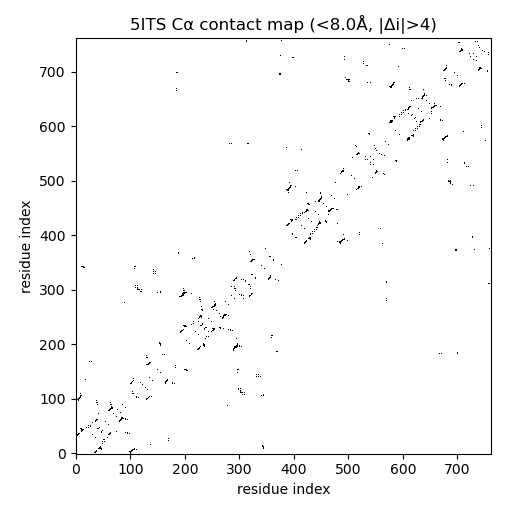0 1.00 18.59 17 THR B C 1
ATOM 1531 O O . THR B 1 17 ? 9.943 -25.176 -29.536 1.00 19.67 17 THR B O 1
ATOM 1535 N N . GLY B 1 18 ? 11.446 -26.338 -28.303 1.00 20.77 18 GLY B N 1
ATOM 1536 C CA . GLY B 1 18 ? 11.627 -25.243 -27.327 1.00 21.10 18 GLY B CA 1
ATOM 1537 C C . GLY B 1 18 ? 12.396 -24.060 -27.877 1.00 20.58 18 GLY B C 1
ATOM 1538 O O . GLY B 1 18 ? 13.112 -24.173 -28.859 1.00 18.11 18 GLY B O 1
ATOM 1539 N N . SER B 1 19 ? 12.251 -22.911 -27.236 1.00 22.40 19 SER B N 1
ATOM 1540 C CA . SER B 1 19 ? 13.171 -21.784 -27.506 1.00 24.35 19 SER B CA 1
ATOM 1541 C C . SER B 1 19 ? 14.366 -21.759 -26.535 1.00 23.53 19 SER B C 1
ATOM 1542 O O . SER B 1 19 ? 15.136 -20.795 -26.527 1.00 25.14 19 SER B O 1
ATOM 1545 N N . ALA B 1 20 ? 14.469 -22.791 -25.704 1.00 22.23 20 ALA B N 1
ATOM 1546 C CA . ALA B 1 20 ? 15.662 -23.094 -24.950 1.00 23.25 20 ALA B CA 1
ATOM 1547 C C . ALA B 1 20 ? 16.339 -24.325 -25.539 1.00 24.26 20 ALA B C 1
ATOM 1548 O O . ALA B 1 20 ? 15.704 -25.149 -26.179 1.00 24.44 20 ALA B O 1
ATOM 1550 N N . LEU B 1 21 ? 17.624 -24.483 -25.268 1.00 24.05 21 LEU B N 1
ATOM 1551 C CA . LEU B 1 21 ? 18.353 -25.668 -25.704 1.00 22.93 21 LEU B CA 1
ATOM 1552 C C . LEU B 1 21 ? 18.106 -26.848 -24.788 1.00 22.32 21 LEU B C 1
ATOM 1553 O O . LEU B 1 21 ? 18.315 -27.985 -25.181 1.00 20.01 21 LEU B O 1
ATOM 1558 N N . GLY B 1 22 ? 17.661 -26.572 -23.567 1.00 22.53 22 GLY B N 1
ATOM 1559 C CA . GLY B 1 22 ? 17.462 -27.612 -22.602 1.00 23.75 22 GLY B CA 1
ATOM 1560 C C . GLY B 1 22 ? 18.798 -28.016 -22.052 1.00 24.80 22 GLY B C 1
ATOM 1561 O O . GLY B 1 22 ? 19.798 -27.471 -22.460 1.00 24.42 22 GLY B O 1
ATOM 1562 N N . SER B 1 23 ? 18.787 -29.016 -21.176 1.00 24.41 23 SER B N 1
ATOM 1563 C CA . SER B 1 23 ? 19.911 -29.371 -20.318 1.00 25.59 23 SER B CA 1
ATOM 1564 C C . SER B 1 23 ? 20.751 -30.563 -20.769 1.00 27.56 23 SER B C 1
ATOM 1565 O O . SER B 1 23 ? 21.549 -31.084 -19.987 1.00 29.02 23 SER B O 1
ATOM 1568 N N . SER B 1 24 ? 20.580 -31.011 -22.003 1.00 27.33 24 SER B N 1
ATOM 1569 C CA . SER B 1 24 ? 21.531 -31.969 -22.564 1.00 28.33 24 SER B CA 1
ATOM 1570 C C . SER B 1 24 ? 22.019 -31.481 -23.915 1.00 28.58 24 SER B C 1
ATOM 1571 O O . SER B 1 24 ? 21.226 -30.963 -24.725 1.00 27.29 24 SER B O 1
ATOM 1574 N N . SER B 1 25 ? 23.322 -31.611 -24.147 1.00 26.83 25 SER B N 1
ATOM 1575 C CA . SER B 1 25 ? 23.870 -31.421 -25.483 1.00 25.91 25 SER B CA 1
ATOM 1576 C C . SER B 1 25 ? 23.160 -32.337 -26.497 1.00 24.84 25 SER B C 1
ATOM 1577 O O . SER B 1 25 ? 23.009 -31.967 -27.656 1.00 23.50 25 SER B O 1
ATOM 1580 N N . LEU B 1 26 ? 22.730 -33.508 -26.050 1.00 24.23 26 LEU B N 1
ATOM 1581 C CA . LEU B 1 26 ? 22.020 -34.474 -26.888 1.00 26.25 26 LEU B CA 1
ATOM 1582 C C . LEU B 1 26 ? 20.809 -33.937 -27.701 1.00 26.78 26 LEU B C 1
ATOM 1583 O O . LEU B 1 26 ? 20.515 -34.425 -28.804 1.00 28.52 26 LEU B O 1
ATOM 1588 N N . TYR B 1 27 ? 20.108 -32.935 -27.189 1.00 23.86 27 TYR B N 1
ATOM 1589 C CA . TYR B 1 27 ? 18.906 -32.478 -27.853 1.00 22.68 27 TYR B CA 1
ATOM 1590 C C . TYR B 1 27 ? 19.288 -31.628 -29.034 1.00 23.39 27 TYR B C 1
ATOM 1591 O O . TYR B 1 27 ? 18.492 -31.463 -29.992 1.00 22.43 27 TYR B O 1
ATOM 1600 N N . THR B 1 28 ? 20.456 -30.986 -28.927 1.00 22.61 28 THR B N 1
ATOM 1601 C CA . THR B 1 28 ? 21.003 -30.237 -30.034 1.00 21.36 28 THR B CA 1
ATOM 1602 C C . THR B 1 28 ? 21.485 -31.230 -31.096 1.00 21.32 28 THR B C 1
ATOM 1603 O O . THR B 1 28 ? 21.066 -31.179 -32.240 1.00 20.56 28 THR B O 1
ATOM 1607 N N . GLN B 1 29 ? 22.313 -32.178 -30.726 1.00 22.86 29 GLN B N 1
ATOM 1608 C CA . GLN B 1 29 ? 22.630 -33.247 -31.672 1.00 26.25 29 GLN B CA 1
ATOM 1609 C C . GLN B 1 29 ? 21.391 -33.829 -32.364 1.00 24.40 29 GLN B C 1
ATOM 1610 O O . GLN B 1 29 ? 21.352 -33.918 -33.617 1.00 24.57 29 GLN B O 1
ATOM 1616 N N . ALA B 1 30 ? 20.395 -34.230 -31.574 1.00 21.86 30 ALA B N 1
ATOM 1617 C CA . ALA B 1 30 ? 19.301 -35.024 -32.127 1.00 20.76 30 ALA B CA 1
ATOM 1618 C C . ALA B 1 30 ? 18.470 -34.245 -33.049 1.00 21.13 30 ALA B C 1
ATOM 1619 O O . ALA B 1 30 ? 17.926 -34.795 -33.954 1.00 24.18 30 ALA B O 1
ATOM 1621 N N . ALA B 1 31 ? 18.364 -32.956 -32.827 1.00 20.89 31 ALA B N 1
ATOM 1622 C CA . ALA B 1 31 ? 17.673 -32.116 -33.750 1.00 22.04 31 ALA B CA 1
ATOM 1623 C C . ALA B 1 31 ? 18.432 -31.983 -35.058 1.00 22.75 31 ALA B C 1
ATOM 1624 O O . ALA B 1 31 ? 17.856 -32.095 -36.148 1.00 22.18 31 ALA B O 1
ATOM 1626 N N . GLN B 1 32 ? 19.723 -31.691 -34.953 1.00 24.70 32 GLN B N 1
ATOM 1627 C CA . GLN B 1 32 ? 20.598 -31.672 -36.147 1.00 23.79 32 GLN B CA 1
ATOM 1628 C C . GLN B 1 32 ? 20.448 -32.942 -36.993 1.00 22.61 32 GLN B C 1
ATOM 1629 O O . GLN B 1 32 ? 20.340 -32.853 -38.220 1.00 21.94 32 GLN B O 1
ATOM 1635 N N . THR B 1 33 ? 20.416 -34.105 -36.360 1.00 21.66 33 THR B N 1
ATOM 1636 C CA . THR B 1 33 ? 20.304 -35.334 -37.141 1.00 24.57 33 THR B CA 1
ATOM 1637 C C . THR B 1 33 ? 18.984 -35.424 -37.919 1.00 27.27 33 THR B C 1
ATOM 1638 O O . THR B 1 33 ? 18.944 -35.848 -39.081 1.00 28.67 33 THR B O 1
ATOM 1642 N N . LEU B 1 34 ? 17.899 -35.042 -37.268 1.00 28.76 34 LEU B N 1
ATOM 1643 C CA . LEU B 1 34 ? 16.601 -35.124 -37.890 1.00 28.60 34 LEU B CA 1
ATOM 1644 C C . LEU B 1 34 ? 16.589 -34.193 -39.111 1.00 27.67 34 LEU B C 1
ATOM 1645 O O . LEU B 1 34 ? 16.106 -34.603 -40.206 1.00 23.27 34 LEU B O 1
ATOM 1650 N N . ALA B 1 35 ? 17.138 -32.979 -38.934 1.00 25.56 35 ALA B N 1
ATOM 1651 C CA . ALA B 1 35 ? 17.177 -31.999 -40.027 1.00 26.18 35 ALA B CA 1
ATOM 1652 C C . ALA B 1 35 ? 17.916 -32.582 -41.229 1.00 26.24 35 ALA B C 1
ATOM 1653 O O . ALA B 1 35 ? 17.411 -32.553 -42.355 1.00 25.13 35 ALA B O 1
ATOM 1655 N N . LYS B 1 36 ? 19.084 -33.158 -40.982 1.00 28.05 36 LYS B N 1
ATOM 1656 C CA . LYS B 1 36 ? 19.841 -33.844 -42.047 1.00 29.55 36 LYS B CA 1
ATOM 1657 C C . LYS B 1 36 ? 19.023 -34.958 -42.694 1.00 29.71 36 LYS B C 1
ATOM 1658 O O . LYS B 1 36 ? 18.849 -34.944 -43.898 1.00 31.54 36 LYS B O 1
ATOM 1664 N N . THR B 1 37 ? 18.477 -35.885 -41.911 1.00 30.91 37 THR B N 1
ATOM 1665 C CA . THR B 1 37 ? 17.615 -36.957 -42.474 1.00 30.87 37 THR B CA 1
ATOM 1666 C C . THR B 1 37 ? 16.464 -36.402 -43.325 1.00 30.10 37 THR B C 1
ATOM 1667 O O . THR B 1 37 ? 16.105 -36.956 -44.362 1.00 28.45 37 THR B O 1
ATOM 1671 N N . ALA B 1 38 ? 15.875 -35.317 -42.847 1.00 30.70 38 ALA B N 1
ATOM 1672 C CA . ALA B 1 38 ? 14.669 -34.762 -43.465 1.00 31.87 38 ALA B CA 1
ATOM 1673 C C . ALA B 1 38 ? 14.999 -34.308 -44.875 1.00 34.33 38 ALA B C 1
ATOM 1674 O O . ALA B 1 38 ? 14.293 -34.643 -45.852 1.00 36.28 38 ALA B O 1
ATOM 1676 N N . VAL B 1 39 ? 16.084 -33.547 -44.951 1.00 32.48 39 VAL B N 1
ATOM 1677 C CA . VAL B 1 39 ? 16.520 -32.912 -46.188 1.00 33.25 39 VAL B CA 1
ATOM 1678 C C . VAL B 1 39 ? 17.004 -33.996 -47.166 1.00 34.41 39 VAL B C 1
ATOM 1679 O O . VAL B 1 39 ? 16.736 -33.956 -48.367 1.00 32.35 39 VAL B O 1
ATOM 1683 N N . ASP B 1 40 ? 17.659 -35.010 -46.622 1.00 38.42 40 ASP B N 1
ATOM 1684 C CA . ASP B 1 40 ? 18.009 -36.189 -47.393 1.00 39.18 40 ASP B CA 1
ATOM 1685 C C . ASP B 1 40 ? 16.821 -36.781 -48.152 1.00 38.00 40 ASP B C 1
ATOM 1686 O O . ASP B 1 40 ? 16.984 -37.258 -49.259 1.00 42.49 40 ASP B O 1
ATOM 1691 N N . ARG B 1 41 ? 15.633 -36.773 -47.555 1.00 37.77 41 ARG B N 1
ATOM 1692 C CA . ARG B 1 41 ? 14.423 -37.227 -48.244 1.00 32.73 41 ARG B CA 1
ATOM 1693 C C . ARG B 1 41 ? 13.696 -36.061 -48.868 1.00 30.27 41 ARG B C 1
ATOM 1694 O O . ARG B 1 41 ? 12.536 -36.175 -49.116 1.00 31.02 41 ARG B O 1
ATOM 1702 N N . GLY B 1 42 ? 14.358 -34.929 -49.098 1.00 28.73 42 GLY B N 1
ATOM 1703 C CA . GLY B 1 42 ? 13.715 -33.735 -49.692 1.00 27.55 42 GLY B CA 1
ATOM 1704 C C . GLY B 1 42 ? 12.474 -33.207 -48.998 1.00 27.86 42 GLY B C 1
ATOM 1705 O O . GLY B 1 42 ? 11.538 -32.705 -49.646 1.00 27.64 42 GLY B O 1
ATOM 1706 N N . ILE B 1 43 ? 12.477 -33.317 -47.675 1.00 28.29 43 ILE B N 1
ATOM 1707 C CA . ILE B 1 43 ? 11.464 -32.731 -46.820 1.00 27.94 43 ILE B CA 1
ATOM 1708 C C . ILE B 1 43 ? 12.035 -31.432 -46.275 1.00 27.13 43 ILE B C 1
ATOM 1709 O O . ILE B 1 43 ? 13.145 -31.419 -45.780 1.00 28.34 43 ILE B O 1
ATOM 1714 N N . ASP B 1 44 ? 11.303 -30.341 -46.409 1.00 27.36 44 ASP B N 1
ATOM 1715 C CA . ASP B 1 44 ? 11.724 -29.042 -45.863 1.00 30.20 44 ASP B CA 1
ATOM 1716 C C . ASP B 1 44 ? 11.055 -28.737 -44.504 1.00 30.14 44 ASP B C 1
ATOM 1717 O O . ASP B 1 44 ? 10.190 -29.497 -44.037 1.00 27.63 44 ASP B O 1
ATOM 1722 N N . LEU B 1 45 ? 11.434 -27.609 -43.894 1.00 27.13 45 LEU B N 1
ATOM 1723 C CA . LEU B 1 45 ? 10.981 -27.293 -42.558 1.00 25.74 45 LEU B CA 1
ATOM 1724 C C . LEU B 1 45 ? 10.023 -26.150 -42.506 1.00 24.20 45 LEU B C 1
ATOM 1725 O O . LEU B 1 45 ? 10.297 -25.083 -43.099 1.00 23.52 45 LEU B O 1
ATOM 1730 N N . VAL B 1 46 ? 8.941 -26.354 -41.733 1.00 21.49 46 VAL B N 1
ATOM 1731 C CA . VAL B 1 46 ? 8.103 -25.258 -41.255 1.00 20.99 46 VAL B CA 1
ATOM 1732 C C . VAL B 1 46 ? 8.238 -25.215 -39.731 1.00 22.06 46 VAL B C 1
ATOM 1733 O O . VAL B 1 46 ? 8.212 -26.242 -39.118 1.00 27.48 46 VAL B O 1
ATOM 1737 N N . TYR B 1 47 ? 8.329 -24.053 -39.113 1.00 21.38 47 TYR B N 1
ATOM 1738 C CA . TYR B 1 47 ? 8.513 -23.962 -37.668 1.00 20.67 47 TYR B CA 1
ATOM 1739 C C . TYR B 1 47 ? 8.185 -22.517 -37.256 1.00 21.55 47 TYR B C 1
ATOM 1740 O O . TYR B 1 47 ? 7.748 -21.710 -38.088 1.00 21.24 47 TYR B O 1
ATOM 1749 N N . GLY B 1 48 ? 8.361 -22.197 -35.980 1.00 22.45 48 GLY B N 1
ATOM 1750 C CA . GLY B 1 48 ? 7.880 -20.936 -35.428 1.00 23.62 48 GLY B CA 1
ATOM 1751 C C . GLY B 1 48 ? 8.793 -19.721 -35.612 1.00 25.23 48 GLY B C 1
ATOM 1752 O O . GLY B 1 48 ? 8.543 -18.674 -35.049 1.00 23.21 48 GLY B O 1
ATOM 1753 N N . GLY B 1 49 ? 9.871 -19.849 -36.366 1.00 29.19 49 GLY B N 1
ATOM 1754 C CA . GLY B 1 49 ? 10.661 -18.668 -36.817 1.00 30.71 49 GLY B CA 1
ATOM 1755 C C . GLY B 1 49 ? 11.744 -18.095 -35.893 1.00 34.19 49 GLY B C 1
ATOM 1756 O O . GLY B 1 49 ? 12.259 -16.996 -36.140 1.00 33.25 49 GLY B O 1
ATOM 1757 N N . GLY B 1 50 ? 12.096 -18.829 -34.842 1.00 33.70 50 GLY B N 1
ATOM 1758 C CA . GLY B 1 50 ? 13.018 -18.344 -33.828 1.00 35.70 50 GLY B CA 1
ATOM 1759 C C . GLY B 1 50 ? 14.472 -18.613 -34.184 1.00 35.72 50 GLY B C 1
ATOM 1760 O O . GLY B 1 50 ? 14.773 -19.453 -35.048 1.00 37.34 50 GLY B O 1
ATOM 1761 N N . LYS B 1 51 ? 15.378 -17.898 -33.513 1.00 36.97 51 LYS B N 1
ATOM 1762 C CA . LYS B 1 51 ? 16.825 -18.058 -33.742 1.00 33.97 51 LYS B CA 1
ATOM 1763 C C . LYS B 1 51 ? 17.635 -18.621 -32.557 1.00 32.25 51 LYS B C 1
ATOM 1764 O O . LYS B 1 51 ? 18.836 -18.815 -32.701 1.00 34.24 51 LYS B O 1
ATOM 1770 N N . VAL B 1 52 ? 16.995 -18.921 -31.423 1.00 28.22 52 VAL B N 1
ATOM 1771 C CA . VAL B 1 52 ? 17.714 -19.499 -30.287 1.00 26.41 52 VAL B CA 1
ATOM 1772 C C . VAL B 1 52 ? 17.136 -20.849 -29.886 1.00 24.63 52 VAL B C 1
ATOM 1773 O O . VAL B 1 52 ? 16.109 -21.299 -30.386 1.00 24.18 52 VAL B O 1
ATOM 1777 N N . GLY B 1 53 ? 17.842 -21.531 -29.012 1.00 23.01 53 GLY B N 1
ATOM 1778 C CA . GLY B 1 53 ? 17.363 -22.805 -28.517 1.00 22.72 53 GLY B CA 1
ATOM 1779 C C . GLY B 1 53 ? 17.193 -23.823 -29.621 1.00 19.91 53 GLY B C 1
ATOM 1780 O O . GLY B 1 53 ? 17.763 -23.688 -30.666 1.00 19.19 53 GLY B O 1
ATOM 1781 N N . LEU B 1 54 ? 16.391 -24.839 -29.373 1.00 19.30 54 LEU B N 1
ATOM 1782 C CA . LEU B 1 54 ? 16.196 -25.893 -30.345 1.00 19.16 54 LEU B CA 1
ATOM 1783 C C . LEU B 1 54 ? 15.497 -25.373 -31.607 1.00 20.81 54 LEU B C 1
ATOM 1784 O O . LEU B 1 54 ? 15.804 -25.791 -32.699 1.00 23.15 54 LEU B O 1
ATOM 1789 N N . MET B 1 55 ? 14.594 -24.423 -31.482 1.00 23.79 55 MET B N 1
ATOM 1790 C CA . MET B 1 55 ? 14.019 -23.785 -32.675 1.00 24.98 55 MET B CA 1
ATOM 1791 C C . MET B 1 55 ? 15.115 -23.297 -33.628 1.00 23.66 55 MET B C 1
ATOM 1792 O O . MET B 1 55 ? 15.161 -23.683 -34.772 1.00 22.18 55 MET B O 1
ATOM 1797 N N . GLY B 1 56 ? 16.007 -22.455 -33.119 1.00 23.96 56 GLY B N 1
ATOM 1798 C CA . GLY B 1 56 ? 17.180 -22.021 -33.871 1.00 21.81 56 GLY B CA 1
ATOM 1799 C C . GLY B 1 56 ? 18.060 -23.165 -34.354 1.00 20.98 56 GLY B C 1
ATOM 1800 O O . GLY B 1 56 ? 18.520 -23.159 -35.487 1.00 21.38 56 GLY B O 1
ATOM 1801 N N . ILE B 1 57 ? 18.321 -24.140 -33.507 1.00 20.30 57 ILE B N 1
ATOM 1802 C CA . ILE B 1 57 ? 19.198 -25.231 -33.911 1.00 20.94 57 ILE B CA 1
ATOM 1803 C C . ILE B 1 57 ? 18.662 -25.909 -35.143 1.00 20.71 57 ILE B C 1
ATOM 1804 O O . ILE B 1 57 ? 19.382 -26.156 -36.073 1.00 21.97 57 ILE B O 1
ATOM 1809 N N . VAL B 1 58 ? 17.376 -26.209 -35.129 1.00 21.90 58 VAL B N 1
ATOM 1810 C CA . VAL B 1 58 ? 16.767 -27.061 -36.157 1.00 20.29 58 VAL B CA 1
ATOM 1811 C C . VAL B 1 58 ? 16.609 -26.272 -37.457 1.00 20.15 58 VAL B C 1
ATOM 1812 O O . VAL B 1 58 ? 16.843 -26.809 -38.522 1.00 20.29 58 VAL B O 1
ATOM 1816 N N . ALA B 1 59 ? 16.284 -24.986 -37.381 1.00 19.16 59 ALA B N 1
ATOM 1817 C CA . ALA B 1 59 ? 16.247 -24.194 -38.582 1.00 20.01 59 ALA B CA 1
ATOM 1818 C C . ALA B 1 59 ? 17.641 -24.062 -39.180 1.00 21.73 59 ALA B C 1
ATOM 1819 O O . ALA B 1 59 ? 17.809 -24.139 -40.396 1.00 21.89 59 ALA B O 1
ATOM 1821 N N . ASP B 1 60 ? 18.663 -23.856 -38.347 1.00 23.09 60 ASP B N 1
ATOM 1822 C CA . ASP B 1 60 ? 19.999 -23.689 -38.898 1.00 23.55 60 ASP B CA 1
ATOM 1823 C C . ASP B 1 60 ? 20.451 -24.989 -39.515 1.00 23.80 60 ASP B C 1
ATOM 1824 O O . ASP B 1 60 ? 21.021 -24.989 -40.598 1.00 23.55 60 ASP B O 1
ATOM 1829 N N . ALA B 1 61 ? 20.156 -26.121 -38.888 1.00 24.33 61 ALA B N 1
ATOM 1830 C CA . ALA B 1 61 ? 20.670 -27.365 -39.431 1.00 24.48 61 ALA B CA 1
ATOM 1831 C C . ALA B 1 61 ? 20.042 -27.599 -40.804 1.00 26.96 61 ALA B C 1
ATOM 1832 O O . ALA B 1 61 ? 20.700 -28.161 -41.707 1.00 26.58 61 ALA B O 1
ATOM 1834 N N . PHE B 1 62 ? 18.777 -27.152 -40.954 1.00 27.23 62 PHE B N 1
ATOM 1835 C CA . PHE B 1 62 ? 18.044 -27.374 -42.186 1.00 27.68 62 PHE B CA 1
ATOM 1836 C C . PHE B 1 62 ? 18.693 -26.558 -43.275 1.00 26.30 62 PHE B C 1
ATOM 1837 O O . PHE B 1 62 ? 18.953 -27.076 -44.327 1.00 25.35 62 PHE B O 1
ATOM 1845 N N . LEU B 1 63 ? 18.967 -25.293 -43.011 1.00 29.40 63 LEU B N 1
ATOM 1846 C CA . LEU B 1 63 ? 19.560 -24.411 -44.017 1.00 31.70 63 LEU B CA 1
ATOM 1847 C C . LEU B 1 63 ? 20.961 -24.930 -44.397 1.00 33.40 63 LEU B C 1
ATOM 1848 O O . LEU B 1 63 ? 21.346 -24.992 -45.576 1.00 37.23 63 LEU B O 1
ATOM 1853 N N . GLU B 1 64 ? 21.685 -25.395 -43.398 1.00 34.12 64 GLU B N 1
ATOM 1854 C CA . GLU B 1 64 ? 23.053 -25.781 -43.598 1.00 34.86 64 GLU B CA 1
ATOM 1855 C C . GLU B 1 64 ? 23.158 -27.077 -44.336 1.00 34.30 64 GLU B C 1
ATOM 1856 O O . GLU B 1 64 ? 24.139 -27.290 -45.003 1.00 32.09 64 GLU B O 1
ATOM 1862 N N . SER B 1 65 ? 22.160 -27.946 -44.244 1.00 35.07 65 SER B N 1
ATOM 1863 C CA . SER B 1 65 ? 22.223 -29.174 -45.006 1.00 37.38 65 SER B CA 1
ATOM 1864 C C . SER B 1 65 ? 21.731 -28.909 -46.440 1.00 37.70 65 SER B C 1
ATOM 1865 O O . SER B 1 65 ? 21.767 -29.814 -47.280 1.00 34.20 65 SER B O 1
ATOM 1868 N N . GLY B 1 66 ? 21.319 -27.664 -46.718 1.00 37.52 66 GLY B N 1
ATOM 1869 C CA . GLY B 1 66 ? 20.833 -27.260 -48.035 1.00 38.46 66 GLY B CA 1
ATOM 1870 C C . GLY B 1 66 ? 19.338 -27.404 -48.308 1.00 39.64 66 GLY B C 1
ATOM 1871 O O . GLY B 1 66 ? 18.920 -27.236 -49.451 1.00 38.14 66 GLY B O 1
ATOM 1872 N N . GLY B 1 67 ? 18.540 -27.738 -47.281 1.00 37.98 67 GLY B N 1
ATOM 1873 C CA . GLY B 1 67 ? 17.070 -27.611 -47.322 1.00 33.80 67 GLY B CA 1
ATOM 1874 C C . GLY B 1 67 ? 16.584 -26.165 -47.177 1.00 29.14 67 GLY B C 1
ATOM 1875 O O . GLY B 1 67 ? 17.370 -25.250 -47.123 1.00 26.19 67 GLY B O 1
ATOM 1876 N N . GLU B 1 68 ? 15.271 -25.993 -47.126 1.00 30.43 68 GLU B N 1
ATOM 1877 C CA . GLU B 1 68 ? 14.619 -24.682 -46.946 1.00 33.54 68 GLU B CA 1
ATOM 1878 C C . GLU B 1 68 ? 13.873 -24.664 -45.606 1.00 30.51 68 GLU B C 1
ATOM 1879 O O . GLU B 1 68 ? 13.620 -25.724 -45.006 1.00 27.61 68 GLU B O 1
ATOM 1885 N N . ALA B 1 69 ? 13.533 -23.470 -45.132 1.00 26.90 69 ALA B N 1
ATOM 1886 C CA . ALA B 1 69 ? 12.996 -23.319 -43.807 1.00 26.43 69 ALA B CA 1
ATOM 1887 C C . ALA B 1 69 ? 12.102 -22.106 -43.800 1.00 27.37 69 ALA B C 1
ATOM 1888 O O . ALA B 1 69 ? 12.565 -21.021 -44.129 1.00 25.60 69 ALA B O 1
ATOM 1890 N N . PHE B 1 70 ? 10.826 -22.320 -43.431 1.00 30.27 70 PHE B N 1
ATOM 1891 C CA . PHE B 1 70 ? 9.747 -21.320 -43.451 1.00 31.08 70 PHE B CA 1
ATOM 1892 C C . PHE B 1 70 ? 9.309 -21.100 -42.026 1.00 28.01 70 PHE B C 1
ATOM 1893 O O . PHE B 1 70 ? 8.739 -21.973 -41.399 1.00 29.80 70 PHE B O 1
ATOM 1901 N N . GLY B 1 71 ? 9.590 -19.930 -41.512 1.00 26.92 71 GLY B N 1
ATOM 1902 C CA . GLY B 1 71 ? 9.210 -19.579 -40.161 1.00 26.97 71 GLY B CA 1
ATOM 1903 C C . GLY B 1 71 ? 7.942 -18.762 -40.225 1.00 27.49 71 GLY B C 1
ATOM 1904 O O . GLY B 1 71 ? 7.702 -18.058 -41.197 1.00 24.42 71 GLY B O 1
ATOM 1905 N N . VAL B 1 72 ? 7.126 -18.877 -39.182 1.00 28.05 72 VAL B N 1
ATOM 1906 C CA . VAL B 1 72 ? 5.907 -18.115 -39.062 1.00 25.99 72 VAL B CA 1
ATOM 1907 C C . VAL B 1 72 ? 5.967 -17.591 -37.674 1.00 26.39 72 VAL B C 1
ATOM 1908 O O . VAL B 1 72 ? 6.150 -18.357 -36.722 1.00 27.57 72 VAL B O 1
ATOM 1912 N N . ILE B 1 73 ? 5.810 -16.287 -37.562 1.00 29.21 73 ILE B N 1
ATOM 1913 C CA . ILE B 1 73 ? 6.121 -15.573 -36.360 1.00 30.33 73 ILE B CA 1
ATOM 1914 C C . ILE B 1 73 ? 5.108 -14.445 -36.219 1.00 29.84 73 ILE B C 1
ATOM 1915 O O . ILE B 1 73 ? 4.464 -14.112 -37.186 1.00 31.44 73 ILE B O 1
ATOM 1920 N N . THR B 1 74 ? 4.928 -13.888 -35.027 1.00 31.37 74 THR B N 1
ATOM 1921 C CA . THR B 1 74 ? 3.926 -12.844 -34.822 1.00 36.80 74 THR B CA 1
ATOM 1922 C C . THR B 1 74 ? 4.512 -11.430 -34.881 1.00 40.85 74 THR B C 1
ATOM 1923 O O . THR B 1 74 ? 5.736 -11.264 -34.817 1.00 43.13 74 THR B O 1
ATOM 1927 N N . GLU B 1 75 ? 3.632 -10.429 -34.973 1.00 43.40 75 GLU B N 1
ATOM 1928 C CA . GLU B 1 75 ? 4.058 -9.026 -34.918 1.00 50.58 75 GLU B CA 1
ATOM 1929 C C . GLU B 1 75 ? 4.754 -8.745 -33.607 1.00 48.40 75 GLU B C 1
ATOM 1930 O O . GLU B 1 75 ? 5.859 -8.225 -33.599 1.00 43.60 75 GLU B O 1
ATOM 1936 N N . SER B 1 76 ? 4.122 -9.144 -32.511 1.00 51.52 76 SER B N 1
ATOM 1937 C CA . SER B 1 76 ? 4.686 -8.968 -31.172 1.00 56.82 76 SER B CA 1
ATOM 1938 C C . SER B 1 76 ? 6.129 -9.474 -31.120 1.00 57.15 76 SER B C 1
ATOM 1939 O O . SER B 1 76 ? 7.006 -8.768 -30.651 1.00 54.39 76 SER B O 1
ATOM 1942 N N . LEU B 1 77 ? 6.360 -10.689 -31.621 1.00 57.79 77 LEU B N 1
ATOM 1943 C CA . LEU B 1 77 ? 7.683 -11.310 -31.600 1.00 53.82 77 LEU B CA 1
ATOM 1944 C C . LEU B 1 77 ? 8.661 -10.632 -32.551 1.00 53.87 77 LEU B C 1
ATOM 1945 O O . LEU B 1 77 ? 9.840 -10.549 -32.248 1.00 51.47 77 LEU B O 1
ATOM 1950 N N . MET B 1 78 ? 8.179 -10.172 -33.704 1.00 59.19 78 MET B N 1
ATOM 1951 C CA . MET B 1 78 ? 9.036 -9.483 -34.663 1.00 63.86 78 MET B CA 1
ATOM 1952 C C . MET B 1 78 ? 9.417 -8.064 -34.181 1.00 67.84 78 MET B C 1
ATOM 1953 O O . MET B 1 78 ? 10.547 -7.610 -34.378 1.00 73.51 78 MET B O 1
ATOM 1958 N N . LYS B 1 79 ? 8.498 -7.368 -33.525 1.00 69.67 79 LYS B N 1
ATOM 1959 C CA . LYS B 1 79 ? 8.842 -6.086 -32.914 1.00 69.85 79 LYS B CA 1
ATOM 1960 C C . LYS B 1 79 ? 9.937 -6.291 -31.857 1.00 67.12 79 LYS B C 1
ATOM 1961 O O . LYS B 1 79 ? 10.929 -5.588 -31.870 1.00 72.67 79 LYS B O 1
ATOM 1967 N N . GLY B 1 80 ? 9.784 -7.283 -30.980 1.00 65.75 80 GLY B N 1
ATOM 1968 C CA . GLY B 1 80 ? 10.831 -7.657 -30.019 1.00 61.06 80 GLY B CA 1
ATOM 1969 C C . GLY B 1 80 ? 12.055 -8.306 -30.672 1.00 66.01 80 GLY B C 1
ATOM 1970 O O . GLY B 1 80 ? 12.861 -8.941 -29.972 1.00 58.28 80 GLY B O 1
ATOM 1971 N N . GLU B 1 81 ? 12.168 -8.156 -32.007 1.00 67.20 81 GLU B N 1
ATOM 1972 C CA . GLU B 1 81 ? 13.314 -8.582 -32.834 1.00 70.50 81 GLU B CA 1
ATOM 1973 C C . GLU B 1 81 ? 13.840 -10.006 -32.495 1.00 68.11 81 GLU B C 1
ATOM 1974 O O . GLU B 1 81 ? 15.042 -10.223 -32.284 1.00 64.15 81 GLU B O 1
ATOM 1980 N N . LEU B 1 82 ? 12.914 -10.966 -32.445 1.00 61.07 82 LEU B N 1
ATOM 1981 C CA . LEU B 1 82 ? 13.232 -12.370 -32.131 1.00 50.78 82 LEU B CA 1
ATOM 1982 C C . LEU B 1 82 ? 13.149 -13.293 -33.352 1.00 45.33 82 LEU B C 1
ATOM 1983 O O . LEU B 1 82 ? 13.360 -14.496 -33.248 1.00 46.25 82 LEU B O 1
ATOM 1988 N N . GLY B 1 83 ? 12.877 -12.737 -34.520 1.00 42.25 83 GLY B N 1
ATOM 1989 C CA . GLY B 1 83 ? 12.821 -13.551 -35.721 1.00 39.81 83 GLY B CA 1
ATOM 1990 C C . GLY B 1 83 ? 14.178 -13.841 -36.332 1.00 38.01 83 GLY B C 1
ATOM 1991 O O . GLY B 1 83 ? 15.074 -13.008 -36.328 1.00 43.86 83 GLY B O 1
ATOM 1992 N N . HIS B 1 84 ? 14.306 -15.035 -36.879 1.00 36.77 84 HIS B N 1
ATOM 1993 C CA . HIS B 1 84 ? 15.451 -15.453 -37.668 1.00 36.26 84 HIS B CA 1
ATOM 1994 C C . HIS B 1 84 ? 15.508 -14.706 -39.017 1.00 37.26 84 HIS B C 1
ATOM 1995 O O . HIS B 1 84 ? 14.495 -14.501 -39.696 1.00 38.49 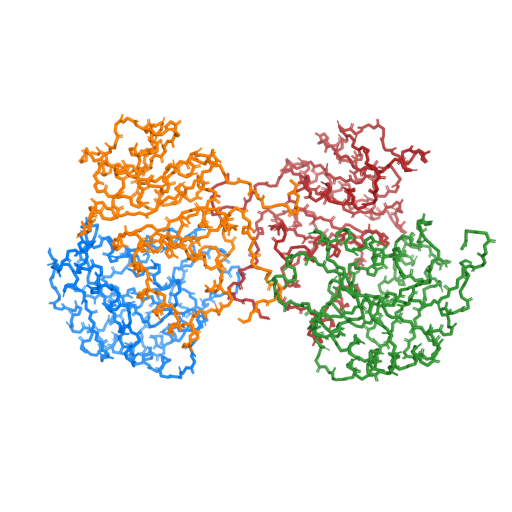84 HIS B O 1
ATOM 2002 N N . GLU B 1 85 ? 16.710 -14.305 -39.396 1.00 37.85 85 GLU B N 1
ATOM 2003 C CA . GLU B 1 85 ? 16.879 -13.355 -40.472 1.00 39.27 85 GLU B CA 1
ATOM 2004 C C . GLU B 1 85 ? 17.364 -13.970 -41.749 1.00 32.96 85 GLU B C 1
ATOM 2005 O O . GLU B 1 85 ? 17.410 -13.314 -42.740 1.00 33.71 85 GLU B O 1
ATOM 2011 N N . LYS B 1 86 ? 17.771 -15.212 -41.742 1.00 31.77 86 LYS B N 1
ATOM 2012 C CA . LYS B 1 86 ? 18.266 -15.788 -42.933 1.00 32.18 86 LYS B CA 1
ATOM 2013 C C . LYS B 1 86 ? 17.435 -16.975 -43.353 1.00 31.26 86 LYS B C 1
ATOM 2014 O O . LYS B 1 86 ? 17.961 -17.956 -43.885 1.00 32.82 86 LYS B O 1
ATOM 2020 N N . LEU B 1 87 ? 16.123 -16.889 -43.163 1.00 30.43 87 LEU B N 1
ATOM 2021 C CA . LEU B 1 87 ? 15.250 -18.004 -43.542 1.00 31.98 87 LEU B CA 1
ATOM 2022 C C . LEU B 1 87 ? 14.872 -17.960 -45.007 1.00 34.36 87 LEU B C 1
ATOM 2023 O O . LEU B 1 87 ? 14.847 -16.885 -45.630 1.00 35.83 87 LEU B O 1
ATOM 2028 N N . THR B 1 88 ? 14.523 -19.126 -45.545 1.00 33.25 88 THR B N 1
ATOM 2029 C CA . THR B 1 88 ? 13.943 -19.168 -46.867 1.00 32.08 88 THR B CA 1
ATOM 2030 C C . THR B 1 88 ? 12.740 -18.275 -47.050 1.00 36.35 88 THR B C 1
ATOM 2031 O O . THR B 1 88 ? 12.640 -17.606 -48.064 1.00 41.17 88 THR B O 1
ATOM 2035 N N . GLU B 1 89 ? 11.803 -18.315 -46.106 1.00 39.22 89 GLU B N 1
ATOM 2036 C CA . GLU B 1 89 ? 10.699 -17.338 -46.042 1.00 39.01 89 GLU B CA 1
ATOM 2037 C C . GLU B 1 89 ? 10.312 -17.103 -44.596 1.00 35.71 89 GLU B C 1
ATOM 2038 O O . GLU B 1 89 ? 10.525 -17.956 -43.784 1.00 36.79 89 GLU B O 1
ATOM 2044 N N . LEU B 1 90 ? 9.773 -15.941 -44.274 1.00 36.92 90 LEU B N 1
ATOM 2045 C CA . LEU B 1 90 ? 9.367 -15.622 -42.915 1.00 38.71 90 LEU B CA 1
ATOM 2046 C C . LEU B 1 90 ? 8.052 -14.860 -42.899 1.00 40.18 90 LEU B C 1
ATOM 2047 O O . LEU B 1 90 ? 8.005 -13.670 -43.156 1.00 44.88 90 LEU B O 1
ATOM 2052 N N . GLU B 1 91 ? 6.982 -15.539 -42.549 1.00 39.83 91 GLU B N 1
ATOM 2053 C CA . GLU B 1 91 ? 5.683 -14.935 -42.584 1.00 38.03 91 GLU B CA 1
ATOM 2054 C C . GLU B 1 91 ? 5.415 -14.294 -41.242 1.00 37.66 91 GLU B C 1
ATOM 2055 O O . GLU B 1 91 ? 5.552 -14.943 -40.213 1.00 36.07 91 GLU B O 1
ATOM 2061 N N . ILE B 1 92 ? 5.038 -13.022 -41.249 1.00 38.74 92 ILE B N 1
ATOM 2062 C CA . ILE B 1 92 ? 4.699 -12.311 -40.012 1.00 38.21 92 ILE B CA 1
ATOM 2063 C C . ILE B 1 92 ? 3.184 -12.192 -39.929 1.00 38.76 92 ILE B C 1
ATOM 2064 O O . ILE B 1 92 ? 2.578 -11.720 -40.882 1.00 41.41 92 ILE B O 1
ATOM 2069 N N . VAL B 1 93 ? 2.568 -12.640 -38.822 1.00 36.09 93 VAL B N 1
ATOM 2070 C CA . VAL B 1 93 ? 1.095 -12.680 -38.694 1.00 32.03 93 VAL B CA 1
ATOM 2071 C C . VAL B 1 93 ? 0.616 -12.005 -37.398 1.00 30.86 93 VAL B C 1
ATOM 2072 O O . VAL B 1 93 ? 1.346 -11.955 -36.433 1.00 33.86 93 VAL B O 1
ATOM 2076 N N . PRO B 1 94 ? -0.627 -11.496 -37.367 1.00 28.87 94 PRO B N 1
ATOM 2077 C CA . PRO B 1 94 ? -1.044 -10.667 -36.221 1.00 28.06 94 PRO B CA 1
ATOM 2078 C C . PRO B 1 94 ? -1.106 -11.316 -34.828 1.00 28.29 94 PRO B C 1
ATOM 2079 O O . PRO B 1 94 ? -1.069 -10.564 -33.835 1.00 24.77 94 PRO B O 1
ATOM 2083 N N . ASP B 1 95 ? -1.230 -12.654 -34.732 1.00 25.09 95 ASP B N 1
ATOM 2084 C CA . ASP B 1 95 ? -1.329 -13.278 -33.405 1.00 27.07 95 ASP B CA 1
ATOM 2085 C C . ASP B 1 95 ? -0.975 -14.756 -33.353 1.00 26.63 95 ASP B C 1
ATOM 2086 O O . ASP B 1 95 ? -0.621 -15.355 -34.352 1.00 26.82 95 ASP B O 1
ATOM 2091 N N . MET B 1 96 ? -1.066 -15.330 -32.161 1.00 26.85 96 MET B N 1
ATOM 2092 C CA . MET B 1 96 ? -0.552 -16.661 -31.898 1.00 27.55 96 MET B CA 1
ATOM 2093 C C . MET B 1 96 ? -1.439 -17.737 -32.449 1.00 26.06 96 MET B C 1
ATOM 2094 O O . MET B 1 96 ? -0.956 -18.821 -32.801 1.00 26.14 96 MET B O 1
ATOM 2099 N N . HIS B 1 97 ? -2.739 -17.443 -32.499 1.00 24.83 97 HIS B N 1
ATOM 2100 C CA . HIS B 1 97 ? -3.701 -18.305 -33.201 1.00 22.81 97 HIS B CA 1
ATOM 2101 C C . HIS B 1 97 ? -3.387 -18.454 -34.676 1.00 22.03 97 HIS B C 1
ATOM 2102 O O . HIS B 1 97 ? -3.251 -19.579 -35.168 1.00 21.76 97 HIS B O 1
ATOM 2109 N N . ILE B 1 98 ? -3.290 -17.335 -35.385 1.00 21.95 98 ILE B N 1
ATOM 2110 C CA . ILE B 1 98 ? -3.048 -17.377 -36.823 1.00 24.90 98 ILE B CA 1
ATOM 2111 C C . ILE B 1 98 ? -1.721 -18.067 -37.056 1.00 25.65 98 ILE B C 1
ATOM 2112 O O . ILE B 1 98 ? -1.596 -18.850 -37.990 1.00 27.92 98 ILE B O 1
ATOM 2117 N N . ARG B 1 99 ? -0.746 -17.800 -36.193 1.00 25.74 99 ARG B N 1
ATOM 2118 C CA . ARG B 1 99 ? 0.559 -18.449 -36.299 1.00 25.68 99 ARG B CA 1
ATOM 2119 C C . ARG B 1 99 ? 0.436 -19.955 -36.301 1.00 24.78 99 ARG B C 1
ATOM 2120 O O . ARG B 1 99 ? 0.979 -20.605 -37.161 1.00 22.81 99 ARG B O 1
ATOM 2128 N N . LYS B 1 100 ? -0.283 -20.501 -35.331 1.00 24.17 100 LYS B N 1
ATOM 2129 C CA . LYS B 1 100 ? -0.515 -21.947 -35.277 1.00 25.41 100 LYS B CA 1
ATOM 2130 C C . LYS B 1 100 ? -1.333 -22.456 -36.445 1.00 24.26 100 LYS B C 1
ATOM 2131 O O . LYS B 1 100 ? -1.087 -23.574 -36.934 1.00 23.20 100 LYS B O 1
ATOM 2137 N N . ARG B 1 101 ? -2.322 -21.665 -36.880 1.00 25.04 101 ARG B N 1
ATOM 2138 C CA . ARG B 1 101 ? -3.175 -22.101 -38.003 1.00 23.89 101 ARG B CA 1
ATOM 2139 C C . ARG B 1 101 ? -2.321 -22.212 -39.224 1.00 23.59 101 ARG B C 1
ATOM 2140 O O . ARG B 1 101 ? -2.435 -23.181 -39.958 1.00 23.19 101 ARG B O 1
ATOM 2148 N N . ARG B 1 102 ? -1.436 -21.241 -39.422 1.00 23.05 102 ARG B N 1
ATOM 2149 C CA . ARG B 1 102 ? -0.602 -21.196 -40.623 1.00 23.29 102 ARG B CA 1
ATOM 2150 C C . ARG B 1 102 ? 0.490 -22.242 -40.592 1.00 22.55 102 ARG B C 1
ATOM 2151 O O . ARG B 1 102 ? 0.793 -22.834 -41.602 1.00 25.89 102 ARG B O 1
ATOM 2159 N N . MET B 1 103 ? 1.051 -22.530 -39.429 1.00 19.85 103 MET B N 1
ATOM 2160 C CA . MET B 1 103 ? 2.031 -23.567 -39.374 1.00 19.12 103 MET B CA 1
ATOM 2161 C C . MET B 1 103 ? 1.357 -24.914 -39.708 1.00 19.05 103 MET B C 1
ATOM 2162 O O . MET B 1 103 ? 2.010 -25.865 -40.162 1.00 18.39 103 MET B O 1
ATOM 2167 N N . ALA B 1 104 ? 0.065 -25.034 -39.445 1.00 18.25 104 ALA B N 1
ATOM 2168 C CA . ALA B 1 104 ? -0.576 -26.312 -39.633 1.00 18.80 104 ALA B CA 1
ATOM 2169 C C . ALA B 1 104 ? -1.030 -26.529 -41.090 1.00 20.80 104 ALA B C 1
ATOM 2170 O O . ALA B 1 104 ? -1.040 -27.671 -41.572 1.00 21.79 104 ALA B O 1
ATOM 2172 N N . GLU B 1 105 ? -1.413 -25.441 -41.762 1.00 21.60 105 GLU B N 1
ATOM 2173 C CA . GLU B 1 105 ? -1.728 -25.432 -43.206 1.00 22.78 105 GLU B CA 1
ATOM 2174 C C . GLU B 1 105 ? -0.478 -25.709 -44.055 1.00 24.66 105 GLU B C 1
ATOM 2175 O O . GLU B 1 105 ? -0.492 -26.547 -44.961 1.00 24.94 105 GLU B O 1
ATOM 2181 N N . LEU B 1 106 ? 0.622 -25.041 -43.721 1.00 25.79 106 LEU B N 1
ATOM 2182 C CA . LEU B 1 106 ? 1.914 -25.278 -44.392 1.00 25.95 106 LEU B CA 1
ATOM 2183 C C . LEU B 1 106 ? 2.506 -26.632 -44.211 1.00 24.69 106 LEU B C 1
ATOM 2184 O O . LEU B 1 106 ? 3.161 -27.104 -45.071 1.00 24.60 106 LEU B O 1
ATOM 2189 N N . GLY B 1 107 ? 2.330 -27.269 -43.078 1.00 26.72 107 GLY B N 1
ATOM 2190 C CA . GLY B 1 107 ? 3.036 -28.539 -42.877 1.00 26.08 107 GLY B CA 1
ATOM 2191 C C . GLY B 1 107 ? 2.268 -29.677 -43.496 1.00 25.20 107 GLY B C 1
ATOM 2192 O O . GLY B 1 107 ? 1.042 -29.604 -43.615 1.00 25.72 107 GLY B O 1
ATOM 2193 N N . ASP B 1 108 ? 2.976 -30.729 -43.888 1.00 24.00 108 ASP B N 1
ATOM 2194 C CA . ASP B 1 108 ? 2.330 -31.973 -44.360 1.00 23.62 108 ASP B CA 1
ATOM 2195 C C . ASP B 1 108 ? 2.272 -32.977 -43.242 1.00 21.79 108 ASP B C 1
ATOM 2196 O O . ASP B 1 108 ? 1.682 -34.022 -43.366 1.00 22.69 108 ASP B O 1
ATOM 2201 N N . GLY B 1 109 ? 2.856 -32.615 -42.114 1.00 21.39 109 GLY B N 1
ATOM 2202 C CA . GLY B 1 109 ? 2.950 -33.511 -40.957 1.00 21.89 109 GLY B CA 1
ATOM 2203 C C . GLY B 1 109 ? 3.524 -32.713 -39.806 1.00 20.30 109 GLY B C 1
ATOM 2204 O O . GLY B 1 109 ? 4.061 -31.616 -40.017 1.00 21.52 109 GLY B O 1
ATOM 2205 N N . PHE B 1 110 ? 3.423 -33.260 -38.600 1.00 18.73 110 PHE B N 1
ATOM 2206 C CA . PHE B 1 110 ? 3.892 -32.547 -37.398 1.00 18.16 110 PHE B CA 1
ATOM 2207 C C . PHE B 1 110 ? 4.843 -33.374 -36.584 1.00 17.23 110 PHE B C 1
ATOM 2208 O O . PHE B 1 110 ? 4.584 -34.532 -36.314 1.00 15.78 110 PHE B O 1
ATOM 2216 N N . ILE B 1 111 ? 5.947 -32.759 -36.181 1.00 16.97 111 ILE B N 1
ATOM 2217 C CA . ILE B 1 111 ? 6.862 -33.409 -35.226 1.00 17.68 111 ILE B CA 1
ATOM 2218 C C . ILE B 1 111 ? 7.056 -32.570 -33.921 1.00 17.10 111 ILE B C 1
ATOM 2219 O O . ILE B 1 111 ? 7.304 -31.345 -33.966 1.00 16.08 111 ILE B O 1
ATOM 2224 N N . ALA B 1 112 ? 6.978 -33.238 -32.776 1.00 17.25 112 ALA B N 1
ATOM 2225 C CA . ALA B 1 112 ? 7.295 -32.586 -31.488 1.00 18.09 112 ALA B CA 1
ATOM 2226 C C . ALA B 1 112 ? 8.637 -33.060 -30.961 1.00 18.33 112 ALA B C 1
ATOM 2227 O O . ALA B 1 112 ? 8.805 -34.247 -30.600 1.00 17.09 112 ALA B O 1
ATOM 2229 N N . MET B 1 113 ? 9.604 -32.147 -30.981 1.00 18.68 113 MET B N 1
ATOM 2230 C CA . MET B 1 113 ? 10.897 -32.409 -30.362 1.00 19.24 113 MET B CA 1
ATOM 2231 C C . MET B 1 113 ? 10.816 -31.873 -28.953 1.00 18.10 113 MET B C 1
ATOM 2232 O O . MET B 1 113 ? 9.819 -31.279 -28.570 1.00 17.27 113 MET B O 1
ATOM 2237 N N . PRO B 1 114 ? 11.833 -32.073 -28.159 1.00 18.16 114 PRO B N 1
ATOM 2238 C CA . PRO B 1 114 ? 11.765 -31.617 -26.794 1.00 18.40 114 PRO B CA 1
ATOM 2239 C C . PRO B 1 114 ? 11.531 -30.142 -26.656 1.00 18.26 114 PRO B C 1
ATOM 2240 O O . PRO B 1 114 ? 12.049 -29.382 -27.388 1.00 18.48 114 PRO B O 1
ATOM 2244 N N . GLY B 1 115 ? 10.687 -29.794 -25.715 1.00 18.24 115 GLY B N 1
ATOM 2245 C CA . GLY B 1 115 ? 10.368 -28.410 -25.426 1.00 18.46 115 GLY B CA 1
ATOM 2246 C C . GLY B 1 115 ? 9.499 -28.325 -24.203 1.00 18.73 115 GLY B C 1
ATOM 2247 O O . GLY B 1 115 ? 9.270 -29.312 -23.474 1.00 22.17 115 GLY B O 1
ATOM 2248 N N . GLY B 1 116 ? 8.996 -27.142 -23.956 1.00 19.18 116 GLY B N 1
ATOM 2249 C CA . GLY B 1 116 ? 8.159 -26.951 -22.824 1.00 19.09 116 GLY B CA 1
ATOM 2250 C C . GLY B 1 116 ? 6.698 -26.784 -23.121 1.00 19.06 116 GLY B C 1
ATOM 2251 O O . GLY B 1 116 ? 6.149 -27.412 -23.987 1.00 19.70 116 GLY B O 1
ATOM 2252 N N . ALA B 1 117 ? 6.079 -25.903 -22.353 1.00 20.73 117 ALA B N 1
ATOM 2253 C CA . ALA B 1 117 ? 4.652 -25.623 -22.422 1.00 21.64 117 ALA B CA 1
ATOM 2254 C C . ALA B 1 117 ? 4.154 -25.340 -23.821 1.00 21.55 117 ALA B C 1
ATOM 2255 O O . ALA B 1 117 ? 3.134 -25.924 -24.265 1.00 20.86 117 ALA B O 1
ATOM 2257 N N . GLY B 1 118 ? 4.847 -24.410 -24.475 1.00 19.19 118 GLY B N 1
ATOM 2258 C CA . GLY B 1 118 ? 4.480 -23.997 -25.819 1.00 18.40 118 GLY B CA 1
ATOM 2259 C C . GLY B 1 118 ? 4.483 -25.169 -26.784 1.00 16.61 118 GLY B C 1
ATOM 2260 O O . GLY B 1 118 ? 3.629 -25.275 -27.663 1.00 15.85 118 GLY B O 1
ATOM 2261 N N . THR B 1 119 ? 5.411 -26.087 -26.589 1.00 16.08 119 THR B N 1
ATOM 2262 C CA . THR B 1 119 ? 5.520 -27.217 -27.500 1.00 15.56 119 THR B CA 1
ATOM 2263 C C . THR B 1 119 ? 4.294 -28.093 -27.294 1.00 15.14 119 THR B C 1
ATOM 2264 O O . THR B 1 119 ? 3.653 -28.467 -28.247 1.00 15.28 119 THR B O 1
ATOM 2268 N N . LEU B 1 120 ? 3.949 -28.359 -26.043 1.00 15.24 120 LEU B N 1
ATOM 2269 C CA . LEU B 1 120 ? 2.691 -29.015 -25.660 1.00 16.14 120 LEU B CA 1
ATOM 2270 C C . LEU B 1 120 ? 1.460 -28.289 -26.156 1.00 16.63 120 LEU B C 1
ATOM 2271 O O . LEU B 1 120 ? 0.592 -28.921 -26.644 1.00 18.09 120 LEU B O 1
ATOM 2276 N N . GLU B 1 121 ? 1.374 -26.968 -26.059 1.00 17.86 121 GLU B N 1
ATOM 2277 C CA . GLU B 1 121 ? 0.247 -26.225 -26.645 1.00 19.48 121 GLU B CA 1
ATOM 2278 C C . GLU B 1 121 ? -0.011 -26.625 -28.105 1.00 19.61 121 GLU B C 1
ATOM 2279 O O . GLU B 1 121 ? -1.138 -26.736 -28.547 1.00 19.91 121 GLU B O 1
ATOM 2285 N N . GLU B 1 122 ? 1.064 -26.761 -28.859 1.00 19.78 122 GLU B N 1
ATOM 2286 C CA . GLU B 1 122 ? 1.019 -26.948 -30.307 1.00 19.45 122 GLU B CA 1
ATOM 2287 C C . GLU B 1 122 ? 0.717 -28.397 -30.659 1.00 17.47 122 GLU B C 1
ATOM 2288 O O . GLU B 1 122 ? -0.152 -28.677 -31.497 1.00 15.87 122 GLU B O 1
ATOM 2294 N N . LEU B 1 123 ? 1.433 -29.292 -29.998 1.00 15.56 123 LEU B N 1
ATOM 2295 C CA . LEU B 1 123 ? 1.235 -30.725 -30.164 1.00 16.20 123 LEU B CA 1
ATOM 2296 C C . LEU B 1 123 ? -0.203 -31.146 -29.916 1.00 16.49 123 LEU B C 1
ATOM 2297 O O . LEU B 1 123 ? -0.837 -31.737 -30.733 1.00 17.02 123 LEU B O 1
ATOM 2302 N N . PHE B 1 124 ? -0.731 -30.841 -28.757 1.00 17.41 124 PHE B N 1
ATOM 2303 C CA . PHE B 1 124 ? -2.099 -31.230 -28.457 1.00 17.77 124 PHE B CA 1
ATOM 2304 C C . PHE B 1 124 ? -3.128 -30.598 -29.348 1.00 16.17 124 PHE B C 1
ATOM 2305 O O . PHE B 1 124 ? -4.188 -31.194 -29.559 1.00 16.05 124 PHE B O 1
ATOM 2313 N N . GLU B 1 125 ? -2.858 -29.404 -29.848 1.00 14.68 125 GLU B N 1
ATOM 2314 C CA . GLU B 1 125 ? -3.808 -28.808 -30.732 1.00 14.86 125 GLU B CA 1
ATOM 2315 C C . GLU B 1 125 ? -3.911 -29.590 -32.036 1.00 14.53 125 GLU B C 1
ATOM 2316 O O . GLU B 1 125 ? -4.951 -30.004 -32.427 1.00 13.42 125 GLU B O 1
ATOM 2322 N N . VAL B 1 126 ? -2.795 -29.826 -32.674 1.00 15.70 126 VAL B N 1
ATOM 2323 C CA . VAL B 1 126 ? -2.795 -30.543 -33.936 1.00 16.02 126 VAL B CA 1
ATOM 2324 C C . VAL B 1 126 ? -3.263 -31.994 -33.789 1.00 15.92 126 VAL B C 1
ATOM 2325 O O . VAL B 1 126 ? -3.841 -32.525 -34.712 1.00 15.48 126 VAL B O 1
ATOM 2329 N N . TRP B 1 127 ? -2.999 -32.615 -32.656 1.00 16.24 127 TRP B N 1
ATOM 2330 C CA . TRP B 1 127 ? -3.491 -33.949 -32.405 1.00 17.53 127 TRP B CA 1
ATOM 2331 C C . TRP B 1 127 ? -5.022 -33.912 -32.227 1.00 17.69 127 TRP B C 1
ATOM 2332 O O . TRP B 1 127 ? -5.762 -34.790 -32.727 1.00 17.13 127 TRP B O 1
ATOM 2343 N N . THR B 1 128 ? -5.505 -32.903 -31.500 1.00 17.19 128 THR B N 1
ATOM 2344 C CA . THR B 1 128 ? -6.957 -32.771 -31.325 1.00 16.98 128 THR B CA 1
ATOM 2345 C C . THR B 1 128 ? -7.599 -32.632 -32.683 1.00 16.61 128 THR B C 1
ATOM 2346 O O . THR B 1 128 ? -8.588 -33.281 -32.987 1.00 15.00 128 THR B O 1
ATOM 2350 N N . TRP B 1 129 ? -6.997 -31.798 -33.513 1.00 17.25 129 TRP B N 1
ATOM 2351 C CA . TRP B 1 129 ? -7.541 -31.550 -34.831 1.00 18.45 129 TRP B CA 1
ATOM 2352 C C . TRP B 1 129 ? -7.585 -32.790 -35.742 1.00 18.00 129 TRP B C 1
ATOM 2353 O O . TRP B 1 129 ? -8.496 -32.934 -36.542 1.00 18.28 129 TRP B O 1
ATOM 2364 N N . GLN B 1 130 ? -6.585 -33.639 -35.630 1.00 16.68 130 GLN B N 1
ATOM 2365 C CA . GLN B 1 130 ? -6.568 -34.898 -36.307 1.00 16.94 130 GLN B CA 1
ATOM 2366 C C . GLN B 1 130 ? -7.800 -35.680 -35.856 1.00 17.39 130 GLN B C 1
ATOM 2367 O O . GLN B 1 130 ? -8.570 -36.166 -36.658 1.00 17.57 130 GLN B O 1
ATOM 2373 N N . GLN B 1 131 ? -8.060 -35.695 -34.571 1.00 18.90 131 GLN B N 1
ATOM 2374 C CA . GLN B 1 131 ? -9.217 -36.424 -34.068 1.00 20.71 131 GLN B CA 1
ATOM 2375 C C . GLN B 1 131 ? -10.546 -35.888 -34.483 1.00 21.01 131 GLN B C 1
ATOM 2376 O O . GLN B 1 131 ? -11.520 -36.623 -34.479 1.00 21.14 131 GLN B O 1
ATOM 2382 N N . LEU B 1 132 ? -10.609 -34.596 -34.773 1.00 20.37 132 LEU B N 1
ATOM 2383 C CA . LEU B 1 132 ? -11.844 -33.995 -35.182 1.00 20.95 132 LEU B CA 1
ATOM 2384 C C . LEU B 1 132 ? -12.015 -34.068 -36.690 1.00 22.86 132 LEU B C 1
ATOM 2385 O O . LEU B 1 132 ? -12.999 -33.544 -37.224 1.00 25.38 132 LEU B O 1
ATOM 2390 N N . GLY B 1 133 ? -11.031 -34.639 -37.394 1.00 22.24 133 GLY B N 1
ATOM 2391 C CA . GLY B 1 133 ? -11.014 -34.582 -38.845 1.00 20.44 133 GLY B CA 1
ATOM 2392 C C . GLY B 1 133 ? -10.703 -33.254 -39.492 1.00 18.96 133 GLY B C 1
ATOM 2393 O O . GLY B 1 133 ? -10.841 -33.118 -40.688 1.00 19.00 133 GLY B O 1
ATOM 2394 N N . ILE B 1 134 ? -10.188 -32.307 -38.746 1.00 18.70 134 ILE B N 1
ATOM 2395 C CA . ILE B 1 134 ? -9.752 -31.042 -39.352 1.00 20.29 134 ILE B CA 1
ATOM 2396 C C . ILE B 1 134 ? -8.553 -31.183 -40.289 1.00 21.12 134 ILE B C 1
ATOM 2397 O O . ILE B 1 134 ? -8.420 -30.405 -41.209 1.00 22.40 134 ILE B O 1
ATOM 2402 N N . HIS B 1 135 ? -7.674 -32.146 -40.038 1.00 22.31 135 HIS B N 1
ATOM 2403 C CA . HIS B 1 135 ? -6.660 -32.504 -41.015 1.00 21.96 135 HIS B CA 1
ATOM 2404 C C . HIS B 1 135 ? -6.466 -33.986 -40.902 1.00 23.06 135 HIS B C 1
ATOM 2405 O O . HIS B 1 135 ? -6.952 -34.586 -39.949 1.00 20.71 135 HIS B O 1
ATOM 2412 N N . GLN B 1 136 ? -5.765 -34.574 -41.876 1.00 25.53 136 GLN B N 1
ATOM 2413 C CA . GLN B 1 136 ? -5.457 -35.999 -41.818 1.00 27.97 136 GLN B CA 1
ATOM 2414 C C . GLN B 1 136 ? -3.952 -36.231 -41.954 1.00 25.42 136 GLN B C 1
ATOM 2415 O O . GLN B 1 136 ? -3.517 -37.211 -42.537 1.00 24.06 136 GLN B O 1
ATOM 2421 N N . LYS B 1 137 ? -3.176 -35.299 -41.398 1.00 22.68 137 LYS B N 1
ATOM 2422 C CA . LYS B 1 137 ? -1.718 -35.339 -41.397 1.00 21.46 137 LYS B CA 1
ATOM 2423 C C . LYS B 1 137 ? -1.157 -36.046 -40.171 1.00 21.56 137 LYS B C 1
ATOM 2424 O O . LYS B 1 137 ? -1.722 -35.997 -39.080 1.00 22.60 137 LYS B O 1
ATOM 2430 N N . PRO B 1 138 ? -0.040 -36.735 -40.343 1.00 20.97 138 PRO B N 1
ATOM 2431 C CA . PRO B 1 138 ? 0.499 -37.521 -39.231 1.00 20.09 138 PRO B CA 1
ATOM 2432 C C . PRO B 1 138 ? 1.092 -36.650 -38.127 1.00 18.60 138 PRO B C 1
ATOM 2433 O O . PRO B 1 138 ? 1.591 -35.545 -38.398 1.00 18.01 138 PRO B O 1
ATOM 2437 N N . VAL B 1 139 ? 1.015 -37.151 -36.904 1.00 17.49 139 VAL B N 1
ATOM 2438 C CA . VAL B 1 139 ? 1.527 -36.451 -35.730 1.00 17.64 139 VAL B CA 1
ATOM 2439 C C . VAL B 1 139 ? 2.533 -37.326 -35.013 1.00 17.73 139 VAL B C 1
ATOM 2440 O O . VAL B 1 139 ? 2.213 -38.420 -34.550 1.00 19.32 139 VAL B O 1
ATOM 2444 N N . ALA B 1 140 ? 3.760 -36.843 -34.908 1.00 18.04 140 ALA B N 1
ATOM 2445 C CA . ALA B 1 140 ? 4.824 -37.640 -34.335 1.00 18.25 140 ALA B CA 1
ATOM 2446 C C . ALA B 1 140 ? 5.527 -37.021 -33.141 1.00 18.04 140 ALA B C 1
ATOM 2447 O O . ALA B 1 140 ? 5.732 -35.817 -33.074 1.00 17.90 140 ALA B O 1
ATOM 2449 N N . LEU B 1 141 ? 5.955 -37.890 -32.245 1.00 18.78 141 LEU B N 1
ATOM 2450 C CA . LEU B 1 141 ? 6.827 -37.536 -31.131 1.00 21.31 141 LEU B CA 1
ATOM 2451 C C . LEU B 1 141 ? 8.243 -38.017 -31.346 1.00 20.73 141 LEU B C 1
ATOM 2452 O O . LEU B 1 141 ? 8.477 -39.232 -31.484 1.00 21.76 141 LEU B O 1
ATOM 2457 N N . TYR B 1 142 ? 9.195 -37.090 -31.360 1.00 19.99 142 TYR B N 1
ATOM 2458 C CA . TYR B 1 142 ? 10.601 -37.464 -31.469 1.00 19.61 142 TYR B CA 1
ATOM 2459 C C . TYR B 1 142 ? 11.155 -37.745 -30.081 1.00 19.63 142 TYR B C 1
ATOM 2460 O O . TYR B 1 142 ? 11.503 -36.809 -29.358 1.00 19.47 142 TYR B O 1
ATOM 2469 N N . ASP B 1 143 ? 11.246 -39.021 -29.701 1.00 18.97 143 ASP B N 1
ATOM 2470 C CA . ASP B 1 143 ? 11.507 -39.407 -28.302 1.00 20.71 143 ASP B CA 1
ATOM 2471 C C . ASP B 1 143 ? 13.003 -39.466 -27.956 1.00 21.39 143 ASP B C 1
ATOM 2472 O O . ASP B 1 143 ? 13.563 -40.536 -27.605 1.00 23.42 143 ASP B O 1
ATOM 2477 N N . VAL B 1 144 ? 13.629 -38.299 -28.001 1.00 20.18 144 VAL B N 1
ATOM 2478 C CA . VAL B 1 144 ? 15.038 -38.176 -27.798 1.00 20.13 144 VAL B CA 1
ATOM 2479 C C . VAL B 1 144 ? 15.325 -38.532 -26.373 1.00 22.28 144 VAL B C 1
ATOM 2480 O O . VAL B 1 144 ? 14.802 -37.905 -25.471 1.00 24.86 144 VAL B O 1
ATOM 2484 N N . ASP B 1 145 ? 16.177 -39.519 -26.170 1.00 24.54 145 ASP B N 1
ATOM 2485 C CA . ASP B 1 145 ? 16.474 -40.057 -24.852 1.00 25.50 145 ASP B CA 1
ATOM 2486 C C . ASP B 1 145 ? 15.228 -40.235 -23.967 1.00 23.97 145 ASP B C 1
ATOM 2487 O O . ASP B 1 145 ? 15.267 -39.938 -22.764 1.00 22.54 145 ASP B O 1
ATOM 2492 N N . GLY B 1 146 ? 14.135 -40.731 -24.560 1.00 22.09 146 GLY B N 1
ATOM 2493 C CA . GLY B 1 146 ? 12.923 -41.045 -23.784 1.00 20.23 146 GLY B CA 1
ATOM 2494 C C . GLY B 1 146 ? 12.226 -39.821 -23.221 1.00 18.66 146 GLY B C 1
ATOM 2495 O O . GLY B 1 146 ? 11.445 -39.919 -22.296 1.00 19.10 146 GLY B O 1
ATOM 2496 N N . PHE B 1 147 ? 12.464 -38.668 -23.805 1.00 18.20 147 PHE B N 1
ATOM 2497 C CA . PHE B 1 147 ? 11.968 -37.399 -23.242 1.00 18.95 147 PHE B CA 1
ATOM 2498 C C . PHE B 1 147 ? 10.451 -37.402 -23.091 1.00 18.82 147 PHE B C 1
ATOM 2499 O O . PHE B 1 147 ? 9.914 -36.916 -22.104 1.00 19.45 147 PHE B O 1
ATOM 2507 N N . TRP B 1 148 ? 9.777 -37.955 -24.099 1.00 17.75 148 TRP B N 1
ATOM 2508 C CA . TRP B 1 148 ? 8.333 -38.012 -24.122 1.00 17.37 148 TRP B CA 1
ATOM 2509 C C . TRP B 1 148 ? 7.707 -39.174 -23.351 1.00 17.26 148 TRP B C 1
ATOM 2510 O O . TRP B 1 148 ? 6.468 -39.291 -23.328 1.00 14.80 148 TRP B O 1
ATOM 2521 N N . GLN B 1 149 ? 8.515 -39.993 -22.679 1.00 18.54 149 GLN B N 1
ATOM 2522 C CA . GLN B 1 149 ? 7.924 -41.152 -21.934 1.00 20.55 149 GLN B CA 1
ATOM 2523 C C . GLN B 1 149 ? 6.919 -40.746 -20.826 1.00 20.93 149 GLN B C 1
ATOM 2524 O O . GLN B 1 149 ? 5.873 -41.374 -20.697 1.00 22.40 149 GLN B O 1
ATOM 2530 N N . PRO B 1 150 ? 7.209 -39.683 -20.058 1.00 20.13 150 PRO B N 1
ATOM 2531 C CA . PRO B 1 150 ? 6.228 -39.276 -19.095 1.00 20.05 150 PRO B CA 1
ATOM 2532 C C . PRO B 1 150 ? 4.885 -38.832 -19.696 1.00 19.92 150 PRO B C 1
ATOM 2533 O O . PRO B 1 150 ? 3.822 -39.157 -19.140 1.00 20.78 150 PRO B O 1
ATOM 2537 N N . LEU B 1 151 ? 4.934 -38.139 -20.816 1.00 19.46 151 LEU B N 1
ATOM 2538 C CA . LEU B 1 151 ? 3.729 -37.768 -21.556 1.00 20.12 151 LEU B CA 1
ATOM 2539 C C . LEU B 1 151 ? 2.954 -39.028 -21.953 1.00 21.45 151 LEU B C 1
ATOM 2540 O O . LEU B 1 151 ? 1.743 -39.092 -21.800 1.00 22.84 151 LEU B O 1
ATOM 2545 N N . LEU B 1 152 ? 3.643 -40.036 -22.445 1.00 21.52 152 LEU B N 1
ATOM 2546 C CA . LEU B 1 152 ? 2.949 -41.225 -22.852 1.00 23.45 152 LEU B CA 1
ATOM 2547 C C . LEU B 1 152 ? 2.286 -41.925 -21.665 1.00 23.58 152 LEU B C 1
ATOM 2548 O O . LEU B 1 152 ? 1.166 -42.449 -21.776 1.00 22.83 152 LEU B O 1
ATOM 2553 N N . GLU B 1 153 ? 2.960 -41.921 -20.523 1.00 23.37 153 GLU B N 1
ATOM 2554 C CA . GLU B 1 153 ? 2.346 -42.467 -19.335 1.00 24.17 153 GLU B CA 1
ATOM 2555 C C . GLU B 1 153 ? 1.077 -41.675 -19.009 1.00 22.61 153 GLU B C 1
ATOM 2556 O O . GLU B 1 153 ? 0.042 -42.275 -18.715 1.00 20.86 153 GLU B O 1
ATOM 2562 N N . MET B 1 154 ? 1.134 -40.342 -19.145 1.00 20.55 154 MET B N 1
ATOM 2563 C CA . MET B 1 154 ? -0.049 -39.515 -18.908 1.00 19.74 154 MET B CA 1
ATOM 2564 C C . MET B 1 154 ? -1.178 -39.805 -19.870 1.00 19.12 154 MET B C 1
ATOM 2565 O O . MET B 1 154 ? -2.307 -39.916 -19.440 1.00 19.75 154 MET B O 1
ATOM 2570 N N . LEU B 1 155 ? -0.894 -39.927 -21.156 1.00 17.57 155 LEU B N 1
ATOM 2571 C CA . LEU B 1 155 ? -1.925 -40.275 -22.089 1.00 17.55 155 LEU B CA 1
ATOM 2572 C C . LEU B 1 155 ? -2.464 -41.708 -21.873 1.00 18.14 155 LEU B C 1
ATOM 2573 O O . LEU B 1 155 ? -3.642 -41.975 -22.099 1.00 16.62 155 LEU B O 1
ATOM 2578 N N . GLU B 1 156 ? -1.617 -42.616 -21.420 1.00 19.51 156 GLU B N 1
ATOM 2579 C CA . GLU B 1 156 ? -2.039 -44.006 -21.162 1.00 21.13 156 GLU B CA 1
ATOM 2580 C C . GLU B 1 156 ? -3.043 -44.024 -20.015 1.00 21.99 156 GLU B C 1
ATOM 2581 O O . GLU B 1 156 ? -4.031 -44.730 -20.065 1.00 22.58 156 GLU B O 1
ATOM 2587 N N . GLN B 1 157 ? -2.776 -43.234 -18.996 1.00 23.05 157 GLN B N 1
ATOM 2588 C CA . GLN B 1 157 ? -3.674 -43.084 -17.879 1.00 25.11 157 GLN B CA 1
ATOM 2589 C C . GLN B 1 157 ? -4.951 -42.416 -18.309 1.00 23.44 157 GLN B C 1
ATOM 2590 O O . GLN B 1 157 ? -6.005 -42.764 -17.835 1.00 21.74 157 GLN B O 1
ATOM 2596 N N . MET B 1 158 ? -4.873 -41.428 -19.186 1.00 22.52 158 MET B N 1
ATOM 2597 C CA . MET B 1 158 ? -6.114 -40.771 -19.656 1.00 22.12 158 MET B CA 1
ATOM 2598 C C . MET B 1 158 ? -6.995 -41.708 -20.454 1.00 22.53 158 MET B C 1
ATOM 2599 O O . MET B 1 158 ? -8.209 -41.637 -20.363 1.00 22.75 158 MET B O 1
ATOM 2604 N N . THR B 1 159 ? -6.356 -42.550 -21.254 1.00 23.02 159 THR B N 1
ATOM 2605 C CA . THR B 1 159 ? -7.011 -43.534 -22.067 1.00 24.31 159 THR B CA 1
ATOM 2606 C C . THR B 1 159 ? -7.700 -44.598 -21.194 1.00 26.84 159 THR B C 1
ATOM 2607 O O . THR B 1 159 ? -8.858 -44.986 -21.425 1.00 25.56 159 THR B O 1
ATOM 2611 N N . GLN B 1 160 ? -6.977 -45.064 -20.187 1.00 27.35 160 GLN B N 1
ATOM 2612 C CA . GLN B 1 160 ? -7.546 -45.968 -19.199 1.00 26.83 160 GLN B CA 1
ATOM 2613 C C . GLN B 1 160 ? -8.747 -45.397 -18.456 1.00 25.82 160 GLN B C 1
ATOM 2614 O O . GLN B 1 160 ? -9.680 -46.099 -18.188 1.00 24.47 160 GLN B O 1
ATOM 2620 N N . ARG B 1 161 ? -8.738 -44.114 -18.138 1.00 26.30 161 ARG B N 1
ATOM 2621 C CA . ARG B 1 161 ? -9.855 -43.530 -17.414 1.00 26.43 161 ARG B CA 1
ATOM 2622 C C . ARG B 1 161 ? -11.003 -43.162 -18.349 1.00 24.84 161 ARG B C 1
ATOM 2623 O O . ARG B 1 161 ? -12.026 -42.645 -17.894 1.00 25.29 161 ARG B O 1
ATOM 2631 N N . GLY B 1 162 ? -10.809 -43.385 -19.647 1.00 22.05 162 GLY B N 1
ATOM 2632 C CA . GLY B 1 162 ? -11.845 -43.217 -20.639 1.00 21.28 162 GLY B CA 1
ATOM 2633 C C . GLY B 1 162 ? -11.955 -41.856 -21.275 1.00 21.94 162 GLY B C 1
ATOM 2634 O O . GLY B 1 162 ? -12.993 -41.545 -21.837 1.00 23.30 162 GLY B O 1
ATOM 2635 N N . PHE B 1 163 ? -10.922 -41.016 -21.203 1.00 21.40 163 PHE B N 1
ATOM 2636 C CA . PHE B 1 163 ? -11.030 -39.697 -21.849 1.00 20.80 163 PHE B CA 1
ATOM 2637 C C . PHE B 1 163 ? -10.355 -39.641 -23.208 1.00 21.92 163 PHE B C 1
ATOM 2638 O O . PHE B 1 163 ? -10.440 -38.642 -23.904 1.00 23.24 163 PHE B O 1
ATOM 2646 N N . ILE B 1 164 ? -9.674 -40.704 -23.593 1.00 21.08 164 ILE B N 1
ATOM 2647 C CA . ILE B 1 164 ? -9.105 -40.767 -24.910 1.00 21.27 164 ILE B CA 1
ATOM 2648 C C . ILE B 1 164 ? -9.360 -42.133 -25.469 1.00 22.24 164 ILE B C 1
ATOM 2649 O O . ILE B 1 164 ? -9.100 -43.112 -24.770 1.00 22.66 164 ILE B O 1
ATOM 2654 N N . LYS B 1 165 ? -9.807 -42.220 -26.714 1.00 22.83 165 LYS B N 1
ATOM 2655 C CA . LYS B 1 165 ? -9.906 -43.521 -27.363 1.00 25.56 165 LYS B CA 1
ATOM 2656 C C . LYS B 1 165 ? -8.564 -44.156 -27.619 1.00 24.15 165 LYS B C 1
ATOM 2657 O O . LYS B 1 165 ? -7.664 -43.563 -28.196 1.00 23.96 165 LYS B O 1
ATOM 2663 N N . ARG B 1 166 ? -8.442 -45.398 -27.214 1.00 25.48 166 ARG B N 1
ATOM 2664 C CA . ARG B 1 166 ? -7.209 -46.126 -27.397 1.00 26.54 166 ARG B CA 1
ATOM 2665 C C . ARG B 1 166 ? -6.733 -46.032 -28.866 1.00 27.33 166 ARG B C 1
ATOM 2666 O O . ARG B 1 166 ? -5.569 -45.784 -29.127 1.00 25.31 166 ARG B O 1
ATOM 2674 N N . ASP B 1 167 ? -7.652 -46.153 -29.811 1.00 30.91 167 ASP B N 1
ATOM 2675 C CA . ASP B 1 167 ? -7.320 -46.094 -31.223 1.00 32.03 167 ASP B CA 1
ATOM 2676 C C . ASP B 1 167 ? -6.699 -44.805 -31.659 1.00 32.20 167 ASP B C 1
ATOM 2677 O O . ASP B 1 167 ? -5.897 -44.841 -32.584 1.00 32.98 167 ASP B O 1
ATOM 2682 N N . PHE B 1 168 ? -7.039 -43.669 -31.044 1.00 29.52 168 PHE B N 1
ATOM 2683 C CA . PHE B 1 168 ? -6.346 -42.420 -31.404 1.00 32.15 168 PHE B CA 1
ATOM 2684 C C . PHE B 1 168 ? -4.929 -42.420 -30.856 1.00 30.90 168 PHE B C 1
ATOM 2685 O O . PHE B 1 168 ? -3.987 -42.152 -31.567 1.00 33.28 168 PHE B O 1
ATOM 2693 N N . PHE B 1 169 ? -4.805 -42.758 -29.591 1.00 29.65 169 PHE B N 1
ATOM 2694 C CA . PHE B 1 169 ? -3.534 -42.829 -28.899 1.00 29.21 169 PHE B CA 1
ATOM 2695 C C . PHE B 1 169 ? -2.548 -43.744 -29.616 1.00 29.11 169 PHE B C 1
ATOM 2696 O O . PHE B 1 169 ? -1.360 -43.418 -29.741 1.00 27.01 169 PHE B O 1
ATOM 2704 N N . GLU B 1 170 ? -3.026 -44.893 -30.086 1.00 30.34 170 GLU B N 1
ATOM 2705 C CA . GLU B 1 170 ? -2.178 -45.740 -30.905 1.00 31.95 170 GLU B CA 1
ATOM 2706 C C . GLU B 1 170 ? -1.828 -45.216 -32.301 1.00 32.59 170 GLU B C 1
ATOM 2707 O O . GLU B 1 170 ? -1.022 -45.807 -32.929 1.00 35.73 170 GLU B O 1
ATOM 2713 N N . CYS B 1 171 ? -2.363 -44.094 -32.764 1.00 34.82 171 CYS B N 1
ATOM 2714 C CA . CYS B 1 171 ? -2.030 -43.577 -34.095 1.00 37.87 171 CYS B CA 1
ATOM 2715 C C . CYS B 1 171 ? -0.998 -42.493 -34.001 1.00 36.86 171 CYS B C 1
ATOM 2716 O O . CYS B 1 171 ? -0.651 -41.803 -34.977 1.00 36.70 171 CYS B O 1
ATOM 2719 N N . LEU B 1 172 ? -0.512 -42.337 -32.791 1.00 32.84 172 LEU B N 1
ATOM 2720 C CA . LEU B 1 172 ? 0.518 -41.396 -32.510 1.00 30.55 172 LEU B CA 1
ATOM 2721 C C . LEU B 1 172 ? 1.818 -42.094 -32.808 1.00 28.55 172 LEU B C 1
ATOM 2722 O O . LEU B 1 172 ? 2.077 -43.194 -32.274 1.00 28.38 172 LEU B O 1
ATOM 2727 N N . ILE B 1 173 ? 2.618 -41.476 -33.666 1.00 25.96 173 ILE B N 1
ATOM 2728 C CA . ILE B 1 173 ? 3.941 -41.983 -33.975 1.00 25.15 173 ILE B CA 1
ATOM 2729 C C . ILE B 1 173 ? 4.931 -41.533 -32.898 1.00 23.13 173 ILE B C 1
ATOM 2730 O O . ILE B 1 173 ? 5.048 -40.349 -32.599 1.00 20.80 173 ILE B O 1
ATOM 2735 N N . VAL B 1 174 ? 5.652 -42.491 -32.339 1.00 21.93 174 VAL B N 1
ATOM 2736 C CA . VAL B 1 174 ? 6.709 -42.226 -31.374 1.00 21.67 174 VAL B CA 1
ATOM 2737 C C . VAL B 1 174 ? 7.938 -43.038 -31.764 1.00 22.95 174 VAL B C 1
ATOM 2738 O O . VAL B 1 174 ? 7.927 -44.254 -31.701 1.00 21.84 174 VAL B O 1
ATOM 2742 N N . GLU B 1 175 ? 8.985 -42.354 -32.193 1.00 25.36 175 GLU B N 1
ATOM 2743 C CA . GLU B 1 175 ? 10.282 -42.975 -32.450 1.00 26.80 175 GLU B CA 1
ATOM 2744 C C . GLU B 1 175 ? 11.379 -42.046 -31.918 1.00 26.60 175 GLU B C 1
ATOM 2745 O O . GLU B 1 175 ? 11.303 -40.827 -32.066 1.00 26.06 175 GLU B O 1
ATOM 2751 N N . SER B 1 176 ? 12.423 -42.652 -31.378 1.00 29.24 176 SER B N 1
ATOM 2752 C CA . SER B 1 176 ? 13.675 -41.981 -31.076 1.00 28.49 176 SER B CA 1
ATOM 2753 C C . SER B 1 176 ? 14.625 -41.992 -32.265 1.00 27.95 176 SER B C 1
ATOM 2754 O O . SER B 1 176 ? 15.431 -41.092 -32.360 1.00 26.81 176 SER B O 1
ATOM 2757 N N . ASP B 1 177 ? 14.554 -42.973 -33.182 1.00 31.36 177 ASP B N 1
ATOM 2758 C CA . ASP B 1 177 ? 15.369 -42.889 -34.454 1.00 33.35 177 ASP B CA 1
ATOM 2759 C C . ASP B 1 177 ? 14.762 -41.980 -35.525 1.00 31.60 177 ASP B C 1
ATOM 2760 O O . ASP B 1 177 ? 13.632 -42.185 -35.945 1.00 35.21 177 ASP B O 1
ATOM 2765 N N . PRO B 1 178 ? 15.517 -40.999 -36.019 1.00 29.41 178 PRO B N 1
ATOM 2766 C CA . PRO B 1 178 ? 14.932 -40.091 -37.009 1.00 29.29 178 PRO B CA 1
ATOM 2767 C C . PRO B 1 178 ? 14.511 -40.756 -38.334 1.00 30.91 178 PRO B C 1
ATOM 2768 O O . PRO B 1 178 ? 13.530 -40.336 -38.945 1.00 26.15 178 PRO B O 1
ATOM 2772 N N . HIS B 1 179 ? 15.255 -41.760 -38.793 1.00 34.15 179 HIS B N 1
ATOM 2773 C CA . HIS B 1 179 ? 14.903 -42.384 -40.072 1.00 37.87 179 HIS B CA 1
ATOM 2774 C C . HIS B 1 179 ? 13.579 -43.061 -39.853 1.00 32.53 179 HIS B C 1
ATOM 2775 O O . HIS B 1 179 ? 12.690 -42.981 -40.698 1.00 33.79 179 HIS B O 1
ATOM 2782 N N . ALA B 1 180 ? 13.454 -43.713 -38.708 1.00 27.89 180 ALA B N 1
ATOM 2783 C CA . ALA B 1 180 ? 12.233 -44.436 -38.381 1.00 28.67 180 ALA B CA 1
ATOM 2784 C C . ALA B 1 180 ? 11.045 -43.465 -38.285 1.00 28.32 180 ALA B C 1
ATOM 2785 O O . ALA B 1 180 ? 9.965 -43.674 -38.903 1.00 27.18 180 ALA B O 1
ATOM 2787 N N . LEU B 1 181 ? 11.285 -42.381 -37.552 1.00 25.59 181 LEU B N 1
ATOM 2788 C CA . LEU B 1 181 ? 10.284 -41.379 -37.388 1.00 25.77 181 LEU B CA 1
ATOM 2789 C C . LEU B 1 181 ? 9.722 -40.964 -38.722 1.00 23.41 181 LEU B C 1
ATOM 2790 O O . LEU B 1 181 ? 8.533 -41.066 -38.950 1.00 24.50 181 LEU B O 1
ATOM 2795 N N . LEU B 1 182 ? 10.566 -40.508 -39.612 1.00 24.12 182 LEU B N 1
ATOM 2796 C CA . LEU B 1 182 ? 10.086 -39.963 -40.876 1.00 25.09 182 LEU B CA 1
ATOM 2797 C C . LEU B 1 182 ? 9.537 -41.002 -41.838 1.00 26.20 182 LEU B C 1
ATOM 2798 O O . LEU B 1 182 ? 8.728 -40.691 -42.718 1.00 25.15 182 LEU B O 1
ATOM 2803 N N . LYS B 1 183 ? 9.998 -42.238 -41.675 1.00 28.89 183 LYS B N 1
ATOM 2804 C CA . LYS B 1 183 ? 9.508 -43.362 -42.446 1.00 30.08 183 LYS B CA 1
ATOM 2805 C C . LYS B 1 183 ? 8.075 -43.653 -42.020 1.00 26.08 183 LYS B C 1
ATOM 2806 O O . LYS B 1 183 ? 7.188 -43.834 -42.844 1.00 25.09 183 LYS B O 1
ATOM 2812 N N . ALA B 1 184 ? 7.829 -43.656 -40.726 1.00 24.53 184 ALA B N 1
ATOM 2813 C CA . ALA B 1 184 ? 6.472 -43.858 -40.263 1.00 23.91 184 ALA B CA 1
ATOM 2814 C C . ALA B 1 184 ? 5.595 -42.691 -40.663 1.00 25.69 184 ALA B C 1
ATOM 2815 O O . ALA B 1 184 ? 4.409 -42.888 -40.928 1.00 28.70 184 ALA B O 1
ATOM 2817 N N . MET B 1 185 ? 6.142 -41.487 -40.734 1.00 23.81 185 MET B N 1
ATOM 2818 C CA . MET B 1 185 ? 5.293 -40.386 -41.152 1.00 27.09 185 MET B CA 1
ATOM 2819 C C . MET B 1 185 ? 4.906 -40.487 -42.583 1.00 30.87 185 MET B C 1
ATOM 2820 O O . MET B 1 185 ? 3.816 -40.046 -42.934 1.00 32.85 185 MET B O 1
ATOM 2825 N N . GLN B 1 186 ? 5.784 -41.043 -43.414 1.00 35.80 186 GLN B N 1
ATOM 2826 C CA . GLN B 1 186 ? 5.500 -41.068 -44.840 1.00 40.48 186 GLN B CA 1
ATOM 2827 C C . GLN B 1 186 ? 4.502 -42.152 -45.166 1.00 39.91 186 GLN B C 1
ATOM 2828 O O . GLN B 1 186 ? 3.626 -41.967 -46.002 1.00 40.54 186 GLN B O 1
ATOM 2834 N N . THR B 1 187 ? 4.606 -43.270 -44.480 1.00 38.53 187 THR B N 1
ATOM 2835 C CA . THR B 1 187 ? 3.686 -44.349 -44.725 1.00 38.28 187 THR B CA 1
ATOM 2836 C C . THR B 1 187 ? 2.428 -44.263 -43.866 1.00 39.77 187 THR B C 1
ATOM 2837 O O . THR B 1 187 ? 1.611 -45.165 -43.893 1.00 42.53 187 THR B O 1
ATOM 2841 N N . TRP B 1 188 ? 2.256 -43.204 -43.091 1.00 41.96 188 TRP B N 1
ATOM 2842 C CA . TRP B 1 188 ? 1.099 -43.138 -42.185 1.00 39.41 188 TRP B CA 1
ATOM 2843 C C . TRP B 1 188 ? -0.186 -42.851 -42.956 1.00 40.22 188 TRP B C 1
ATOM 2844 O O . TRP B 1 188 ? -0.200 -42.001 -43.855 1.00 42.66 188 TRP B O 1
ATOM 2855 N N . THR B 1 189 ? -1.250 -43.566 -42.599 1.00 38.63 189 THR B N 1
ATOM 2856 C CA . THR B 1 189 ? -2.615 -43.239 -43.036 1.00 38.09 189 THR B CA 1
ATOM 2857 C C . THR B 1 189 ? -3.502 -43.141 -41.808 1.00 37.34 189 THR B C 1
ATOM 2858 O O . THR B 1 189 ? -3.268 -43.828 -40.806 1.00 37.82 189 THR B O 1
ATOM 2862 N N . PRO B 1 190 ? -4.530 -42.298 -41.875 1.00 38.03 190 PRO B N 1
ATOM 2863 C CA . PRO B 1 190 ? -5.390 -42.159 -40.709 1.00 39.04 190 PRO B CA 1
ATOM 2864 C C . PRO B 1 190 ? -6.213 -43.418 -40.506 1.00 40.43 190 PRO B C 1
ATOM 2865 O O . PRO B 1 190 ? -6.496 -44.121 -41.478 1.00 40.35 190 PRO B O 1
ATOM 2869 N N . PRO B 1 191 ? -6.579 -43.723 -39.246 1.00 42.09 191 PRO B N 1
ATOM 2870 C CA . PRO B 1 191 ? -7.451 -44.878 -39.019 1.00 41.69 191 PRO B CA 1
ATOM 2871 C C . PRO B 1 191 ? -8.876 -44.607 -39.535 1.00 37.16 191 PRO B C 1
ATOM 2872 O O . PRO B 1 191 ? -9.383 -43.482 -39.480 1.00 34.15 191 PRO B O 1
ATOM 2876 N N . ALA B 1 192 ? -9.473 -45.656 -40.078 1.00 36.76 192 ALA B N 1
ATOM 2877 C CA . ALA B 1 192 ? -10.836 -45.643 -40.592 1.00 34.10 192 ALA B CA 1
ATOM 2878 C C . ALA B 1 192 ? -11.820 -45.267 -39.518 1.00 30.23 192 ALA B C 1
ATOM 2879 O O . ALA B 1 192 ? -11.853 -45.871 -38.468 1.00 31.97 192 ALA B O 1
ATOM 2881 N N . PRO B 1 193 ? -12.624 -44.256 -39.759 1.00 28.92 193 PRO B N 1
ATOM 2882 C CA . PRO B 1 193 ? -13.679 -43.929 -38.759 1.00 28.68 193 PRO B CA 1
ATOM 2883 C C . PRO B 1 193 ? -14.655 -45.068 -38.569 1.00 29.56 193 PRO B C 1
ATOM 2884 O O . PRO B 1 193 ? -15.105 -45.346 -37.464 1.00 29.99 193 PRO B O 1
ATOM 2888 N N . LYS B 1 194 ? -14.928 -45.758 -39.666 1.00 32.56 194 LYS B N 1
ATOM 2889 C CA . LYS B 1 194 ? -15.758 -46.929 -39.652 1.00 35.17 194 LYS B CA 1
ATOM 2890 C C . LYS B 1 194 ? -15.442 -47.870 -38.503 1.00 36.60 194 LYS B C 1
ATOM 2891 O O . LYS B 1 194 ? -16.350 -48.490 -37.975 1.00 33.98 194 LYS B O 1
ATOM 2897 N N . TRP B 1 195 ? -14.186 -47.992 -38.085 1.00 41.93 195 TRP B N 1
ATOM 2898 C CA . TRP B 1 195 ? -13.882 -49.031 -37.071 1.00 47.24 195 TRP B CA 1
ATOM 2899 C C . TRP B 1 195 ? -13.296 -48.626 -35.741 1.00 45.33 195 TRP B C 1
ATOM 2900 O O . TRP B 1 195 ? -12.690 -49.463 -35.085 1.00 45.52 195 TRP B O 1
ATOM 2911 N N . LEU B 1 196 ? -13.505 -47.385 -35.322 1.00 47.83 196 LEU B N 1
ATOM 2912 C CA . LEU B 1 196 ? -12.952 -46.912 -34.056 1.00 52.60 196 LEU B CA 1
ATOM 2913 C C . LEU B 1 196 ? -13.589 -47.612 -32.831 1.00 57.37 196 LEU B C 1
ATOM 2914 O O . LEU B 1 196 ? -14.781 -47.935 -32.863 1.00 58.75 196 LEU B O 1
ATOM 2919 N N . GLU B 1 197 ? -12.777 -47.833 -31.780 1.00 62.60 197 GLU B N 1
ATOM 2920 C CA . GLU B 1 197 ? -13.210 -48.415 -30.484 1.00 68.14 197 GLU B CA 1
ATOM 2921 C C . GLU B 1 197 ? -12.065 -48.547 -29.422 1.00 74.99 197 GLU B C 1
ATOM 2922 O O . GLU B 1 197 ? -11.194 -47.668 -29.227 1.00 67.99 197 GLU B O 1
ATOM 2928 N N . SER C 1 3 ? -9.392 -75.238 -68.318 1.00 54.81 3 SER C N 1
ATOM 2929 C CA . SER C 1 3 ? -9.509 -74.818 -69.693 1.00 53.83 3 SER C CA 1
ATOM 2930 C C . SER C 1 3 ? -10.668 -73.941 -70.091 1.00 55.31 3 SER C C 1
ATOM 2931 O O . SER C 1 3 ? -11.758 -74.019 -69.598 1.00 58.76 3 SER C O 1
ATOM 2934 N N . LEU C 1 4 ? -10.350 -73.119 -71.054 1.00 55.07 4 LEU C N 1
ATOM 2935 C CA . LEU C 1 4 ? -11.174 -72.125 -71.684 1.00 56.07 4 LEU C CA 1
ATOM 2936 C C . LEU C 1 4 ? -12.211 -72.806 -72.559 1.00 55.82 4 LEU C C 1
ATOM 2937 O O . LEU C 1 4 ? -13.295 -72.297 -72.760 1.00 46.52 4 LEU C O 1
ATOM 2942 N N . PHE C 1 5 ? -11.861 -73.973 -73.078 1.00 52.58 5 PHE C N 1
ATOM 2943 C CA . PHE C 1 5 ? -12.760 -74.714 -73.931 1.00 49.87 5 PHE C CA 1
ATOM 2944 C C . PHE C 1 5 ? -13.282 -75.968 -73.274 1.00 45.36 5 PHE C C 1
ATOM 2945 O O . PHE C 1 5 ? -13.400 -76.990 -73.880 1.00 40.51 5 PHE C O 1
ATOM 2953 N N . ASP C 1 6 ? -13.581 -75.825 -72.001 1.00 44.78 6 ASP C N 1
ATOM 2954 C CA . ASP C 1 6 ? -14.238 -76.824 -71.197 1.00 43.55 6 ASP C CA 1
ATOM 2955 C C . ASP C 1 6 ? -15.309 -76.122 -70.397 1.00 41.33 6 ASP C C 1
ATOM 2956 O O . ASP C 1 6 ? -15.264 -74.926 -70.242 1.00 39.85 6 ASP C O 1
ATOM 2961 N N . ALA C 1 7 ? -16.285 -76.859 -69.909 1.00 40.16 7 ALA C N 1
ATOM 2962 C CA . ALA C 1 7 ? -17.464 -76.214 -69.303 1.00 41.81 7 ALA C CA 1
ATOM 2963 C C . ALA C 1 7 ? -17.103 -75.525 -67.974 1.00 43.25 7 ALA C C 1
ATOM 2964 O O . ALA C 1 7 ? -16.423 -76.128 -67.142 1.00 42.95 7 ALA C O 1
ATOM 2966 N N . PRO C 1 8 ? -17.514 -74.257 -67.783 1.00 44.71 8 PRO C N 1
ATOM 2967 C CA . PRO C 1 8 ? -17.240 -73.665 -66.468 1.00 46.72 8 PRO C CA 1
ATOM 2968 C C . PRO C 1 8 ? -18.006 -74.427 -65.411 1.00 48.94 8 PRO C C 1
ATOM 2969 O O . PRO C 1 8 ? -18.993 -75.075 -65.745 1.00 48.33 8 PRO C O 1
ATOM 2973 N N . THR C 1 9 ? -17.551 -74.364 -64.159 1.00 53.65 9 THR C N 1
ATOM 2974 C CA . THR C 1 9 ? -18.250 -75.037 -63.027 1.00 51.68 9 THR C CA 1
ATOM 2975 C C . THR C 1 9 ? -18.135 -74.223 -61.702 1.00 44.02 9 THR C C 1
ATOM 2976 O O . THR C 1 9 ? -17.290 -73.328 -61.601 1.00 44.00 9 THR C O 1
ATOM 2980 N N . LEU C 1 10 ? -19.010 -74.490 -60.730 1.00 39.01 10 LEU C N 1
ATOM 2981 C CA . LEU C 1 10 ? -19.067 -73.692 -59.487 1.00 37.72 10 LEU C CA 1
ATOM 2982 C C . LEU C 1 10 ? -18.359 -74.381 -58.334 1.00 37.07 10 LEU C C 1
ATOM 2983 O O . LEU C 1 10 ? -18.959 -75.195 -57.634 1.00 32.32 10 LEU C O 1
ATOM 2988 N N . GLN C 1 11 ? -17.086 -74.053 -58.145 1.00 39.07 11 GLN C N 1
ATOM 2989 C CA . GLN C 1 11 ? -16.258 -74.660 -57.083 1.00 40.91 11 GLN C CA 1
ATOM 2990 C C . GLN C 1 11 ? -16.018 -73.661 -55.910 1.00 36.59 11 GLN C C 1
ATOM 2991 O O . GLN C 1 11 ? -15.751 -74.062 -54.790 1.00 33.70 11 GLN C O 1
ATOM 2997 N N . ARG C 1 12 ? -16.141 -72.369 -56.204 1.00 34.59 12 ARG C N 1
ATOM 2998 C CA . ARG C 1 12 ? -15.893 -71.267 -55.269 1.00 33.34 12 ARG C CA 1
ATOM 2999 C C . ARG C 1 12 ? -16.987 -70.229 -55.380 1.00 28.84 12 ARG C C 1
ATOM 3000 O O . ARG C 1 12 ? -17.197 -69.667 -56.480 1.00 27.00 12 ARG C O 1
ATOM 3008 N N . VAL C 1 13 ? -17.636 -69.934 -54.256 1.00 25.76 13 VAL C N 1
ATOM 3009 C CA . VAL C 1 13 ? -18.500 -68.725 -54.160 1.00 24.86 13 VAL C CA 1
ATOM 3010 C C . VAL C 1 13 ? -17.760 -67.596 -53.454 1.00 22.52 13 VAL C C 1
ATOM 3011 O O . VAL C 1 13 ? -17.242 -67.793 -52.383 1.00 20.83 13 VAL C O 1
ATOM 3015 N N . THR C 1 14 ? -17.690 -66.415 -54.053 1.00 22.35 14 THR C N 1
ATOM 3016 C CA . THR C 1 14 ? -17.247 -65.227 -53.344 1.00 20.51 14 THR C CA 1
ATOM 3017 C C . THR C 1 14 ? -18.390 -64.739 -52.479 1.00 22.85 14 THR C C 1
ATOM 3018 O O . THR C 1 14 ? -19.494 -64.581 -52.964 1.00 26.18 14 THR C O 1
ATOM 3022 N N . VAL C 1 15 ? -18.162 -64.516 -51.187 1.00 21.97 15 VAL C N 1
ATOM 3023 C CA . VAL C 1 15 ? -19.219 -64.072 -50.310 1.00 21.18 15 VAL C CA 1
ATOM 3024 C C . VAL C 1 15 ? -18.962 -62.665 -49.736 1.00 23.08 15 VAL C C 1
ATOM 3025 O O . VAL C 1 15 ? -17.864 -62.356 -49.235 1.00 23.35 15 VAL C O 1
ATOM 3029 N N . PHE C 1 16 ? -19.980 -61.803 -49.840 1.00 23.42 16 PHE C N 1
ATOM 3030 C CA . PHE C 1 16 ? -19.923 -60.475 -49.246 1.00 22.97 16 PHE C CA 1
ATOM 3031 C C . PHE C 1 16 ? -20.891 -60.455 -48.063 1.00 24.69 16 PHE C C 1
ATOM 3032 O O . PHE C 1 16 ? -22.012 -60.961 -48.160 1.00 27.39 16 PHE C O 1
ATOM 3040 N N . THR C 1 17 ? -20.438 -59.883 -46.954 1.00 24.06 17 THR C N 1
ATOM 3041 C CA . THR C 1 17 ? -21.185 -59.868 -45.735 1.00 26.23 17 THR C CA 1
ATOM 3042 C C . THR C 1 17 ? -20.594 -58.834 -44.768 1.00 25.73 17 THR C C 1
ATOM 3043 O O . THR C 1 17 ? -19.511 -58.298 -45.015 1.00 26.21 17 THR C O 1
ATOM 3047 N N . GLY C 1 18 ? -21.308 -58.544 -43.685 1.00 26.21 18 GLY C N 1
ATOM 3048 C CA . GLY C 1 18 ? -21.004 -57.362 -42.847 1.00 27.29 18 GLY C CA 1
ATOM 3049 C C . GLY C 1 18 ? -19.693 -57.495 -42.098 1.00 28.83 18 GLY C C 1
ATOM 3050 O O . GLY C 1 18 ? -19.322 -58.612 -41.728 1.00 29.67 18 GLY C O 1
ATOM 3051 N N . SER C 1 19 ? -18.973 -56.377 -41.909 1.00 27.87 19 SER C N 1
ATOM 3052 C CA . SER C 1 19 ? -17.848 -56.345 -40.969 1.00 26.50 19 SER C CA 1
ATOM 3053 C C . SER C 1 19 ? -18.291 -56.250 -39.494 1.00 26.20 19 SER C C 1
ATOM 3054 O O . SER C 1 19 ? -17.475 -56.371 -38.615 1.00 28.31 19 SER C O 1
ATOM 3057 N N . ALA C 1 20 ? -19.584 -56.105 -39.234 1.00 24.87 20 ALA C N 1
ATOM 3058 C CA . ALA C 1 20 ? -20.137 -56.281 -37.913 1.00 25.41 20 ALA C CA 1
ATOM 3059 C C . ALA C 1 20 ? -21.011 -57.528 -37.885 1.00 26.73 20 ALA C C 1
ATOM 3060 O O . ALA C 1 20 ? -21.187 -58.145 -38.903 1.00 28.12 20 ALA C O 1
ATOM 3062 N N . LEU C 1 21 ? -21.549 -57.915 -36.735 1.00 27.41 21 LEU C N 1
ATOM 3063 C CA . LEU C 1 21 ? -22.396 -59.110 -36.669 1.00 29.38 21 LEU C CA 1
ATOM 3064 C C . LEU C 1 21 ? -23.871 -58.840 -36.831 1.00 29.72 21 LEU C C 1
ATOM 3065 O O . LEU C 1 21 ? -24.647 -59.739 -37.198 1.00 29.44 21 LEU C O 1
ATOM 3070 N N . GLY C 1 22 ? -24.270 -57.625 -36.493 1.00 31.90 22 GLY C N 1
ATOM 3071 C CA . GLY C 1 22 ? -25.659 -57.258 -36.484 1.00 33.41 22 GLY C CA 1
ATOM 3072 C C . GLY C 1 22 ? -26.313 -57.546 -35.157 1.00 36.51 22 GLY C C 1
ATOM 3073 O O . GLY C 1 22 ? -25.845 -58.346 -34.365 1.00 37.25 22 GLY C O 1
ATOM 3074 N N . SER C 1 23 ? -27.464 -56.964 -34.954 1.00 41.33 23 SER C N 1
ATOM 3075 C CA . SER C 1 23 ? -28.095 -56.972 -33.670 1.00 40.55 23 SER C CA 1
ATOM 3076 C C . SER C 1 23 ? -28.752 -58.281 -33.280 1.00 43.02 23 SER C C 1
ATOM 3077 O O . SER C 1 23 ? -29.245 -58.389 -32.200 1.00 50.56 23 SER C O 1
ATOM 3080 N N . SER C 1 24 ? -28.770 -59.267 -34.158 1.00 44.28 24 SER C N 1
ATOM 3081 C CA . SER C 1 24 ? -29.310 -60.559 -33.807 1.00 45.07 24 SER C CA 1
ATOM 3082 C C . SER C 1 24 ? -28.461 -61.692 -34.294 1.00 47.29 24 SER C C 1
ATOM 3083 O O . SER C 1 24 ? -27.896 -61.656 -35.350 1.00 47.86 24 SER C O 1
ATOM 3086 N N . SER C 1 25 ? -28.428 -62.719 -33.492 1.00 47.48 25 SER C N 1
ATOM 3087 C CA . SER C 1 25 ? -27.589 -63.842 -33.725 1.00 48.96 25 SER C CA 1
ATOM 3088 C C . SER C 1 25 ? -28.161 -64.724 -34.806 1.00 46.09 25 SER C C 1
ATOM 3089 O O . SER C 1 25 ? -27.561 -65.699 -35.177 1.00 47.88 25 SER C O 1
ATOM 3092 N N . LEU C 1 26 ? -29.320 -64.365 -35.314 1.00 41.22 26 LEU C N 1
ATOM 3093 C CA . LEU C 1 26 ? -29.882 -65.046 -36.459 1.00 40.99 26 LEU C CA 1
ATOM 3094 C C . LEU C 1 26 ? -28.994 -64.980 -37.667 1.00 36.35 26 LEU C C 1
ATOM 3095 O O . LEU C 1 26 ? -28.963 -65.899 -38.422 1.00 35.19 26 LEU C O 1
ATOM 3100 N N . TYR C 1 27 ? -28.289 -63.873 -37.823 1.00 33.18 27 TYR C N 1
ATOM 3101 C CA . TYR C 1 27 ? -27.356 -63.650 -38.903 1.00 33.33 27 TYR C CA 1
ATOM 3102 C C . TYR C 1 27 ? -26.167 -64.544 -38.792 1.00 35.18 27 TYR C C 1
ATOM 3103 O O . TYR C 1 27 ? -25.736 -65.106 -39.743 1.00 39.97 27 TYR C O 1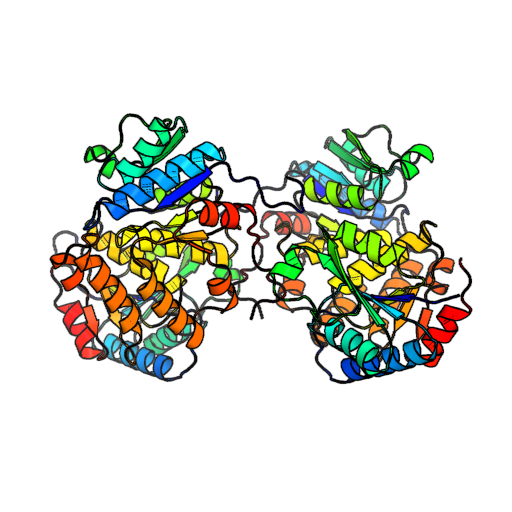
ATOM 3112 N N . THR C 1 28 ? -25.642 -64.691 -37.604 1.00 35.88 28 THR C N 1
ATOM 3113 C CA . THR C 1 28 ? -24.560 -65.617 -37.383 1.00 33.02 28 THR C CA 1
ATOM 3114 C C . THR C 1 28 ? -24.915 -67.055 -37.709 1.00 31.60 28 THR C C 1
ATOM 3115 O O . THR C 1 28 ? -24.126 -67.740 -38.371 1.00 33.31 28 THR C O 1
ATOM 3119 N N . GLN C 1 29 ? -26.075 -67.524 -37.285 1.00 31.78 29 GLN C N 1
ATOM 3120 C CA . GLN C 1 29 ? -26.416 -68.944 -37.526 1.00 35.17 29 GLN C CA 1
ATOM 3121 C C . GLN C 1 29 ? -26.634 -69.268 -38.998 1.00 36.40 29 GLN C C 1
ATOM 3122 O O . GLN C 1 29 ? -26.207 -70.330 -39.518 1.00 37.52 29 GLN C O 1
ATOM 3128 N N . ALA C 1 30 ? -27.330 -68.363 -39.664 1.00 34.75 30 ALA C N 1
ATOM 3129 C CA . ALA C 1 30 ? -27.636 -68.537 -41.053 1.00 34.15 30 ALA C CA 1
ATOM 3130 C C . ALA C 1 30 ? -26.353 -68.584 -41.862 1.00 32.44 30 ALA C C 1
ATOM 3131 O O . ALA C 1 30 ? -26.251 -69.374 -42.815 1.00 31.19 30 ALA C O 1
ATOM 3133 N N . ALA C 1 31 ? -25.376 -67.745 -41.495 1.00 30.52 31 ALA C N 1
ATOM 3134 C CA . ALA C 1 31 ? -24.061 -67.817 -42.141 1.00 29.66 31 ALA C CA 1
ATOM 3135 C C . ALA C 1 31 ? -23.421 -69.174 -41.940 1.00 27.78 31 ALA C C 1
ATOM 3136 O O . ALA C 1 31 ? -22.782 -69.701 -42.826 1.00 26.85 31 ALA C O 1
ATOM 3138 N N . GLN C 1 32 ? -23.564 -69.725 -40.759 1.00 27.66 32 GLN C N 1
ATOM 3139 C CA . GLN C 1 32 ? -23.036 -71.065 -40.507 1.00 28.60 32 GLN C CA 1
ATOM 3140 C C . GLN C 1 32 ? -23.716 -72.161 -41.285 1.00 26.73 32 GLN C C 1
ATOM 3141 O O . GLN C 1 32 ? -23.068 -73.055 -41.815 1.00 24.95 32 GLN C O 1
ATOM 3147 N N . THR C 1 33 ? -25.031 -72.085 -41.343 1.00 26.47 33 THR C N 1
ATOM 3148 C CA . THR C 1 33 ? -25.798 -72.992 -42.157 1.00 27.59 33 THR C CA 1
ATOM 3149 C C . THR C 1 33 ? -25.412 -72.908 -43.642 1.00 28.90 33 THR C C 1
ATOM 3150 O O . THR C 1 33 ? -25.191 -73.917 -44.302 1.00 28.74 33 THR C O 1
ATOM 3154 N N . LEU C 1 34 ? -25.283 -71.710 -44.177 1.00 28.48 34 LEU C N 1
ATOM 3155 C CA . LEU C 1 34 ? -24.796 -71.593 -45.544 1.00 28.86 34 LEU C CA 1
ATOM 3156 C C . LEU C 1 34 ? -23.455 -72.259 -45.747 1.00 29.73 34 LEU C C 1
ATOM 3157 O O . LEU C 1 34 ? -23.280 -72.996 -46.731 1.00 27.88 34 LEU C O 1
ATOM 3162 N N . ALA C 1 35 ? -22.508 -71.953 -44.848 1.00 29.60 35 ALA C N 1
ATOM 3163 C CA . ALA C 1 35 ? -21.163 -72.543 -44.878 1.00 29.53 35 ALA C CA 1
ATOM 3164 C C . ALA C 1 35 ? -21.256 -74.034 -44.988 1.00 30.41 35 ALA C C 1
ATOM 3165 O O . ALA C 1 35 ? -20.728 -74.637 -45.932 1.00 31.04 35 ALA C O 1
ATOM 3167 N N . LYS C 1 36 ? -21.960 -74.619 -44.036 1.00 31.08 36 LYS C N 1
ATOM 3168 C CA . LYS C 1 36 ? -22.032 -76.045 -43.947 1.00 36.98 36 LYS C CA 1
ATOM 3169 C C . LYS C 1 36 ? -22.600 -76.579 -45.249 1.00 37.14 36 LYS C C 1
ATOM 3170 O O . LYS C 1 36 ? -21.975 -77.430 -45.912 1.00 39.37 36 LYS C O 1
ATOM 3176 N N . THR C 1 37 ? -23.741 -76.014 -45.645 1.00 35.34 37 THR C N 1
ATOM 3177 C CA . THR C 1 37 ? -24.443 -76.413 -46.841 1.00 31.95 37 THR C CA 1
ATOM 3178 C C . THR C 1 37 ? -23.537 -76.409 -48.014 1.00 29.94 37 THR C C 1
ATOM 3179 O O . THR C 1 37 ? -23.529 -77.353 -48.808 1.00 35.72 37 THR C O 1
ATOM 3183 N N . ALA C 1 38 ? -22.752 -75.364 -48.125 1.00 26.41 38 ALA C N 1
ATOM 3184 C CA . ALA C 1 38 ? -21.879 -75.206 -49.269 1.00 27.75 38 ALA C CA 1
ATOM 3185 C C . ALA C 1 38 ? -20.742 -76.213 -49.306 1.00 28.93 38 ALA C C 1
ATOM 3186 O O . ALA C 1 38 ? -20.344 -76.687 -50.368 1.00 29.75 38 ALA C O 1
ATOM 3188 N N . VAL C 1 39 ? -20.202 -76.506 -48.135 1.00 31.93 39 VAL C N 1
ATOM 3189 C CA . VAL C 1 39 ? -19.061 -77.368 -48.034 1.00 32.33 39 VAL C CA 1
ATOM 3190 C C . VAL C 1 39 ? -19.568 -78.746 -48.358 1.00 32.49 39 VAL C C 1
ATOM 3191 O O . VAL C 1 39 ? -18.937 -79.442 -49.147 1.00 29.98 39 VAL C O 1
ATOM 3195 N N . ASP C 1 40 ? -20.738 -79.114 -47.836 1.00 32.10 40 ASP C N 1
ATOM 3196 C CA . ASP C 1 40 ? -21.307 -80.412 -48.194 1.00 33.40 40 ASP C CA 1
ATOM 3197 C C . ASP C 1 40 ? -21.563 -80.488 -49.690 1.00 32.81 40 ASP C C 1
ATOM 3198 O O . ASP C 1 40 ? -21.559 -81.560 -50.233 1.00 34.88 40 ASP C O 1
ATOM 3203 N N . ARG C 1 41 ? -21.739 -79.371 -50.389 1.00 32.92 41 ARG C N 1
ATOM 3204 C CA . ARG C 1 41 ? -21.908 -79.466 -51.841 1.00 31.96 41 ARG C CA 1
ATOM 3205 C C . ARG C 1 41 ? -20.607 -79.353 -52.610 1.00 32.85 41 ARG C C 1
ATOM 3206 O O . ARG C 1 41 ? -20.620 -79.267 -53.841 1.00 34.65 41 ARG C O 1
ATOM 3214 N N . GLY C 1 42 ? -19.484 -79.342 -51.912 1.00 30.94 42 GLY C N 1
ATOM 3215 C CA . GLY C 1 42 ? -18.205 -79.287 -52.579 1.00 28.65 42 GLY C CA 1
ATOM 3216 C C . GLY C 1 42 ? -17.828 -77.903 -53.021 1.00 29.23 42 GLY C C 1
ATOM 3217 O O . GLY C 1 42 ? -17.083 -77.731 -53.997 1.00 28.27 42 GLY C O 1
ATOM 3218 N N . ILE C 1 43 ? -18.302 -76.899 -52.292 1.00 30.26 43 ILE C N 1
ATOM 3219 C CA . ILE C 1 43 ? -18.022 -75.529 -52.666 1.00 31.59 43 ILE C CA 1
ATOM 3220 C C . ILE C 1 43 ? -17.175 -74.839 -51.617 1.00 31.22 43 ILE C C 1
ATOM 3221 O O . ILE C 1 43 ? -17.456 -74.925 -50.442 1.00 32.84 43 ILE C O 1
ATOM 3226 N N . ASP C 1 44 ? -16.176 -74.105 -52.061 1.00 33.24 44 ASP C N 1
ATOM 3227 C CA . ASP C 1 44 ? -15.294 -73.339 -51.176 1.00 37.61 44 ASP C CA 1
ATOM 3228 C C . ASP C 1 44 ? -15.517 -71.815 -51.194 1.00 37.19 44 ASP C C 1
ATOM 3229 O O . ASP C 1 44 ? -16.127 -71.267 -52.110 1.00 41.13 44 ASP C O 1
ATOM 3234 N N . LEU C 1 45 ? -14.973 -71.133 -50.185 1.00 34.54 45 LEU C N 1
ATOM 3235 C CA . LEU C 1 45 ? -15.202 -69.709 -49.984 1.00 29.27 45 LEU C CA 1
ATOM 3236 C C . LEU C 1 45 ? -14.084 -68.815 -50.495 1.00 27.41 45 LEU C C 1
ATOM 3237 O O . LEU C 1 45 ? -12.931 -69.127 -50.354 1.00 28.04 45 LEU C O 1
ATOM 3242 N N . VAL C 1 46 ? -14.435 -67.693 -51.111 1.00 26.15 46 VAL C N 1
ATOM 3243 C CA . VAL C 1 46 ? -13.502 -66.638 -51.464 1.00 22.99 46 VAL C CA 1
ATOM 3244 C C . VAL C 1 46 ? -14.134 -65.444 -50.785 1.00 23.98 46 VAL C C 1
ATOM 3245 O O . VAL C 1 46 ? -15.341 -65.350 -50.797 1.00 23.62 46 VAL C O 1
ATOM 3249 N N . TYR C 1 47 ? -13.370 -64.565 -50.126 1.00 25.99 47 TYR C N 1
ATOM 3250 C CA . TYR C 1 47 ? -13.979 -63.424 -49.389 1.00 25.85 47 TYR C CA 1
ATOM 3251 C C . TYR C 1 47 ? -12.945 -62.381 -49.048 1.00 25.47 47 TYR C C 1
ATOM 3252 O O . TYR C 1 47 ? -11.820 -62.522 -49.427 1.00 27.50 47 TYR C O 1
ATOM 3261 N N . GLY C 1 48 ? -13.322 -61.326 -48.338 1.00 26.82 48 GLY C N 1
ATOM 3262 C CA . GLY C 1 48 ? -12.438 -60.152 -48.145 1.00 26.29 48 GLY C CA 1
ATOM 3263 C C . GLY C 1 48 ? -11.380 -60.284 -47.038 1.00 26.08 48 GLY C C 1
ATOM 3264 O O . GLY C 1 48 ? -10.675 -59.306 -46.717 1.00 22.83 48 GLY C O 1
ATOM 3265 N N . GLY C 1 49 ? -11.314 -61.471 -46.428 1.00 25.04 49 GLY C N 1
ATOM 3266 C CA . GLY C 1 49 ? -10.171 -61.865 -45.640 1.00 26.50 49 GLY C CA 1
ATOM 3267 C C . GLY C 1 49 ? -10.211 -61.506 -44.174 1.00 27.24 49 GLY C C 1
ATOM 3268 O O . GLY C 1 49 ? -9.237 -61.705 -43.470 1.00 27.40 49 GLY C O 1
ATOM 3269 N N . GLY C 1 50 ? -11.343 -61.019 -43.698 1.00 27.34 50 GLY C N 1
ATOM 3270 C CA . GLY C 1 50 ? -11.400 -60.392 -42.394 1.00 26.78 50 GLY C CA 1
ATOM 3271 C C . GLY C 1 50 ? -11.755 -61.395 -41.355 1.00 28.20 50 GLY C C 1
ATOM 3272 O O . GLY C 1 50 ? -12.255 -62.467 -41.696 1.00 30.30 50 GLY C O 1
ATOM 3273 N N . LYS C 1 51 ? -11.521 -61.045 -40.085 1.00 29.98 51 LYS C N 1
ATOM 3274 C CA . LYS C 1 51 ? -11.952 -61.871 -38.943 1.00 31.14 51 LYS C CA 1
ATOM 3275 C C . LYS C 1 51 ? -13.034 -61.222 -38.099 1.00 31.56 51 LYS C C 1
ATOM 3276 O O . LYS C 1 51 ? -13.507 -61.827 -37.154 1.00 33.54 51 LYS C O 1
ATOM 3282 N N . VAL C 1 52 ? -13.456 -60.017 -38.463 1.00 31.33 52 VAL C N 1
ATOM 3283 C CA . VAL C 1 52 ? -14.493 -59.320 -37.721 1.00 32.79 52 VAL C CA 1
ATOM 3284 C C . VAL C 1 52 ? -15.888 -59.588 -38.288 1.00 32.80 52 VAL C C 1
ATOM 3285 O O . VAL C 1 52 ? -16.043 -59.916 -39.453 1.00 36.68 52 VAL C O 1
ATOM 3289 N N . GLY C 1 53 ? -16.894 -59.469 -37.436 1.00 31.59 53 GLY C N 1
ATOM 3290 C CA . GLY C 1 53 ? -18.283 -59.648 -37.817 1.00 31.19 53 GLY C CA 1
ATOM 3291 C C . GLY C 1 53 ? -18.617 -60.893 -38.637 1.00 31.67 53 GLY C C 1
ATOM 3292 O O . GLY C 1 53 ? -17.993 -61.953 -38.484 1.00 29.02 53 GLY C O 1
ATOM 3293 N N . LEU C 1 54 ? -19.591 -60.747 -39.543 1.00 29.38 54 LEU C N 1
ATOM 3294 C CA . LEU C 1 54 ? -20.056 -61.883 -40.305 1.00 29.87 54 LEU C CA 1
ATOM 3295 C C . LEU C 1 54 ? -18.979 -62.432 -41.248 1.00 28.29 54 LEU C C 1
ATOM 3296 O O . LEU C 1 54 ? -18.991 -63.631 -41.512 1.00 23.66 54 LEU C O 1
ATOM 3301 N N . MET C 1 55 ? -18.036 -61.591 -41.697 1.00 26.90 55 MET C N 1
ATOM 3302 C CA . MET C 1 55 ? -16.895 -62.104 -42.443 1.00 27.74 55 MET C CA 1
ATOM 3303 C C . MET C 1 55 ? -16.219 -63.229 -41.660 1.00 27.86 55 MET C C 1
ATOM 3304 O O . MET C 1 55 ? -15.973 -64.322 -42.199 1.00 26.15 55 MET C O 1
ATOM 3309 N N . GLY C 1 56 ? -15.852 -62.930 -40.408 1.00 27.06 56 GLY C N 1
ATOM 3310 C CA . GLY C 1 56 ? -15.056 -63.873 -39.595 1.00 25.92 56 GLY C CA 1
ATOM 3311 C C . GLY C 1 56 ? -15.864 -65.119 -39.276 1.00 24.54 56 GLY C C 1
ATOM 3312 O O . GLY C 1 56 ? -15.322 -66.230 -39.218 1.00 24.74 56 GLY C O 1
ATOM 3313 N N . ILE C 1 57 ? -17.165 -64.918 -39.098 1.00 23.74 57 ILE C N 1
ATOM 3314 C CA . ILE C 1 57 ? -18.101 -65.991 -38.758 1.00 25.91 57 ILE C CA 1
ATOM 3315 C C . ILE C 1 57 ? -18.196 -66.955 -39.912 1.00 24.76 57 ILE C C 1
ATOM 3316 O O . ILE C 1 57 ? -18.213 -68.150 -39.729 1.00 23.45 57 ILE C O 1
ATOM 3321 N N . VAL C 1 58 ? -18.283 -66.412 -41.112 1.00 26.46 58 VAL C N 1
ATOM 3322 C CA . VAL C 1 58 ? -18.548 -67.243 -42.262 1.00 28.85 58 VAL C CA 1
ATOM 3323 C C . VAL C 1 58 ? -17.266 -68.009 -42.648 1.00 28.79 58 VAL C C 1
ATOM 3324 O O . VAL C 1 58 ? -17.335 -69.211 -42.951 1.00 27.43 58 VAL C O 1
ATOM 3328 N N . ALA C 1 59 ? -16.111 -67.337 -42.592 1.00 27.25 59 ALA C N 1
ATOM 3329 C CA . ALA C 1 59 ? -14.842 -68.017 -42.845 1.00 27.56 59 ALA C CA 1
ATOM 3330 C C . ALA C 1 59 ? -14.614 -69.135 -41.845 1.00 28.47 59 ALA C C 1
ATOM 3331 O O . ALA C 1 59 ? -14.346 -70.238 -42.247 1.00 28.54 59 ALA C O 1
ATOM 3333 N N . ASP C 1 60 ? -14.763 -68.864 -40.551 1.00 30.78 60 ASP C N 1
ATOM 3334 C CA . ASP C 1 60 ? -14.595 -69.915 -39.562 1.00 32.76 60 ASP C CA 1
ATOM 3335 C C . ASP C 1 60 ? -15.564 -71.021 -39.853 1.00 32.83 60 ASP C C 1
ATOM 3336 O O . ASP C 1 60 ? -15.174 -72.180 -39.808 1.00 33.63 60 ASP C O 1
ATOM 3341 N N . ALA C 1 61 ? -16.812 -70.689 -40.176 1.00 30.92 61 ALA C N 1
ATOM 3342 C CA . ALA C 1 61 ? -17.799 -71.739 -40.456 1.00 30.96 61 ALA C CA 1
ATOM 3343 C C . ALA C 1 61 ? -17.400 -72.662 -41.625 1.00 31.04 61 ALA C C 1
ATOM 3344 O O . ALA C 1 61 ? -17.737 -73.852 -41.632 1.00 27.35 61 ALA C O 1
ATOM 3346 N N . PHE C 1 62 ? -16.684 -72.119 -42.605 1.00 32.35 62 PHE C N 1
ATOM 3347 C CA . PHE C 1 62 ? -16.312 -72.917 -43.779 1.00 35.46 62 PHE C CA 1
ATOM 3348 C C . PHE C 1 62 ? -15.198 -73.898 -43.442 1.00 36.23 62 PHE C C 1
ATOM 3349 O O . PHE C 1 62 ? -15.257 -75.055 -43.895 1.00 32.90 62 PHE C O 1
ATOM 3357 N N . LEU C 1 63 ? -14.196 -73.412 -42.684 1.00 34.99 63 LEU C N 1
ATOM 3358 C CA . LEU C 1 63 ? -13.023 -74.214 -42.267 1.00 35.33 63 LEU C CA 1
ATOM 3359 C C . LEU C 1 63 ? -13.443 -75.292 -41.299 1.00 37.62 63 LEU C C 1
ATOM 3360 O O . LEU C 1 63 ? -13.058 -76.450 -41.440 1.00 35.83 63 LEU C O 1
ATOM 3365 N N . GLU C 1 64 ? -14.260 -74.895 -40.331 1.00 39.90 64 GLU C N 1
ATOM 3366 C CA . GLU C 1 64 ? -14.731 -75.796 -39.308 1.00 45.91 64 GLU C CA 1
ATOM 3367 C C . GLU C 1 64 ? -15.563 -76.890 -39.921 1.00 47.06 64 GLU C C 1
ATOM 3368 O O . GLU C 1 64 ? -15.635 -77.973 -39.369 1.00 50.35 64 GLU C O 1
ATOM 3374 N N . SER C 1 65 ? -16.206 -76.618 -41.052 1.00 46.31 65 SER C N 1
ATOM 3375 C CA . SER C 1 65 ? -17.031 -77.637 -41.702 1.00 44.05 65 SER C CA 1
ATOM 3376 C C . SER C 1 65 ? -16.212 -78.639 -42.501 1.00 42.52 65 SER C C 1
ATOM 3377 O O . SER C 1 65 ? -16.719 -79.715 -42.850 1.00 42.37 65 SER C O 1
ATOM 3380 N N . GLY C 1 66 ? -14.963 -78.270 -42.789 1.00 36.96 66 GLY C N 1
ATOM 3381 C CA . GLY C 1 66 ? -14.025 -79.118 -43.481 1.00 34.52 66 GLY C CA 1
ATOM 3382 C C . GLY C 1 66 ? -13.641 -78.625 -44.852 1.00 36.03 66 GLY C C 1
ATOM 3383 O O . GLY C 1 66 ? -13.064 -79.399 -45.631 1.00 35.47 66 GLY C O 1
ATOM 3384 N N . GLY C 1 67 ? -13.934 -77.354 -45.157 1.00 33.39 67 GLY C N 1
ATOM 3385 C CA . GLY C 1 67 ? -13.708 -76.800 -46.494 1.00 33.80 67 GLY C CA 1
ATOM 3386 C C . GLY C 1 67 ? -12.564 -75.826 -46.477 1.00 35.24 67 GLY C C 1
ATOM 3387 O O . GLY C 1 67 ? -11.944 -75.630 -45.440 1.00 39.15 67 GLY C O 1
ATOM 3388 N N . GLU C 1 68 ? -12.287 -75.222 -47.620 1.00 35.23 68 GLU C N 1
ATOM 3389 C CA . GLU C 1 68 ? -11.227 -74.241 -47.747 1.00 41.85 68 GLU C CA 1
ATOM 3390 C C . GLU C 1 68 ? -11.783 -72.782 -47.709 1.00 42.18 68 GLU C C 1
ATOM 3391 O O . GLU C 1 68 ? -12.976 -72.559 -47.922 1.00 43.31 68 GLU C O 1
ATOM 3397 N N . ALA C 1 69 ? -10.921 -71.800 -47.438 1.00 36.71 69 ALA C N 1
ATOM 3398 C CA . ALA C 1 69 ? -11.339 -70.396 -47.420 1.00 33.04 69 ALA C CA 1
ATOM 3399 C C . ALA C 1 69 ? -10.209 -69.500 -47.866 1.00 31.23 69 ALA C C 1
ATOM 3400 O O . ALA C 1 69 ? -9.170 -69.537 -47.275 1.00 29.98 69 ALA C O 1
ATOM 3402 N N . PHE C 1 70 ? -10.435 -68.696 -48.898 1.00 32.74 70 PHE C N 1
ATOM 3403 C CA . PHE C 1 70 ? -9.403 -67.930 -49.551 1.00 37.92 70 PHE C CA 1
ATOM 3404 C C . PHE C 1 70 ? -9.737 -66.451 -49.433 1.00 39.51 70 PHE C C 1
ATOM 3405 O O . PHE C 1 70 ? -10.661 -65.963 -50.083 1.00 45.91 70 PHE C O 1
ATOM 3413 N N . GLY C 1 71 ? -8.991 -65.731 -48.603 1.00 35.10 71 GLY C N 1
ATOM 3414 C CA . GLY C 1 71 ? -9.214 -64.312 -48.373 1.00 31.70 71 GLY C CA 1
ATOM 3415 C C . GLY C 1 71 ? -8.402 -63.443 -49.289 1.00 30.36 71 GLY C C 1
ATOM 3416 O O . GLY C 1 71 ? -7.437 -63.881 -49.867 1.00 30.94 71 GLY C O 1
ATOM 3417 N N . VAL C 1 72 ? -8.798 -62.193 -49.416 1.00 29.55 72 VAL C N 1
ATOM 3418 C CA . VAL C 1 72 ? -8.015 -61.214 -50.132 1.00 32.17 72 VAL C CA 1
ATOM 3419 C C . VAL C 1 72 ? -8.220 -59.938 -49.368 1.00 33.10 72 VAL C C 1
ATOM 3420 O O . VAL C 1 72 ? -9.342 -59.587 -49.050 1.00 36.17 72 VAL C O 1
ATOM 3424 N N . ILE C 1 73 ? -7.151 -59.234 -49.056 1.00 32.29 73 ILE C N 1
ATOM 3425 C CA . ILE C 1 73 ? -7.267 -58.208 -48.033 1.00 31.53 73 ILE C CA 1
ATOM 3426 C C . ILE C 1 73 ? -6.334 -57.089 -48.396 1.00 30.47 73 ILE C C 1
ATOM 3427 O O . ILE C 1 73 ? -5.440 -57.306 -49.196 1.00 29.16 73 ILE C O 1
ATOM 3432 N N . THR C 1 74 ? -6.559 -55.892 -47.874 1.00 33.05 74 THR C N 1
ATOM 3433 C CA . THR C 1 74 ? -5.646 -54.779 -48.203 1.00 37.39 74 THR C CA 1
ATOM 3434 C C . THR C 1 74 ? -4.521 -54.658 -47.175 1.00 39.50 74 THR C C 1
ATOM 3435 O O . THR C 1 74 ? -4.666 -55.154 -46.065 1.00 41.37 74 THR C O 1
ATOM 3439 N N . GLU C 1 75 ? -3.405 -54.029 -47.567 1.00 43.51 75 GLU C N 1
ATOM 3440 C CA . GLU C 1 75 ? -2.327 -53.697 -46.634 1.00 45.80 75 GLU C CA 1
ATOM 3441 C C . GLU C 1 75 ? -2.882 -52.960 -45.430 1.00 45.30 75 GLU C C 1
ATOM 3442 O O . GLU C 1 75 ? -2.599 -53.366 -44.300 1.00 47.02 75 GLU C O 1
ATOM 3448 N N . SER C 1 76 ? -3.672 -51.900 -45.640 1.00 41.04 76 SER C N 1
ATOM 3449 C CA . SER C 1 76 ? -4.157 -51.128 -44.480 1.00 42.84 76 SER C CA 1
ATOM 3450 C C . SER C 1 76 ? -5.070 -51.936 -43.591 1.00 42.61 76 SER C C 1
ATOM 3451 O O . SER C 1 76 ? -5.003 -51.822 -42.387 1.00 47.42 76 SER C O 1
ATOM 3454 N N . LEU C 1 77 ? -5.917 -52.769 -44.158 1.00 44.44 77 LEU C N 1
ATOM 3455 C CA . LEU C 1 77 ? -6.791 -53.576 -43.315 1.00 47.00 77 LEU C CA 1
ATOM 3456 C C . LEU C 1 77 ? -5.973 -54.592 -42.513 1.00 44.98 77 LEU C C 1
ATOM 3457 O O . LEU C 1 77 ? -6.297 -54.866 -41.351 1.00 41.43 77 LEU C O 1
ATOM 3462 N N . MET C 1 78 ? -4.915 -55.123 -43.137 1.00 45.28 78 MET C N 1
ATOM 3463 C CA . MET C 1 78 ? -4.069 -56.170 -42.537 1.00 49.57 78 MET C CA 1
ATOM 3464 C C . MET C 1 78 ? -3.385 -55.607 -41.316 1.00 50.08 78 MET C C 1
ATOM 3465 O O . MET C 1 78 ? -3.518 -56.123 -40.209 1.00 46.65 78 MET C O 1
ATOM 3470 N N . LYS C 1 79 ? -2.711 -54.491 -41.550 1.00 52.64 79 LYS C N 1
ATOM 3471 C CA . LYS C 1 79 ? -2.079 -53.726 -40.517 1.00 57.83 79 LYS C CA 1
ATOM 3472 C C . LYS C 1 79 ? -3.082 -53.064 -39.565 1.00 54.19 79 LYS C C 1
ATOM 3473 O O . LYS C 1 79 ? -2.734 -52.754 -38.441 1.00 59.08 79 LYS C O 1
ATOM 3479 N N . GLY C 1 80 ? -4.332 -52.892 -39.974 1.00 48.49 80 GLY C N 1
ATOM 3480 C CA . GLY C 1 80 ? -5.397 -52.580 -39.025 1.00 45.31 80 GLY C CA 1
ATOM 3481 C C . GLY C 1 80 ? -5.767 -53.759 -38.120 1.00 48.28 80 GLY C C 1
ATOM 3482 O O . GLY C 1 80 ? -6.721 -53.655 -37.335 1.00 46.84 80 GLY C O 1
ATOM 3483 N N . GLU C 1 81 ? -5.055 -54.890 -38.239 1.00 49.06 81 GLU C N 1
ATOM 3484 C CA . GLU C 1 81 ? -5.356 -56.109 -37.467 1.00 52.22 81 GLU C CA 1
ATOM 3485 C C . GLU C 1 81 ? -6.787 -56.669 -37.671 1.00 50.23 81 GLU C C 1
ATOM 3486 O O . GLU C 1 81 ? -7.423 -57.222 -36.740 1.00 47.69 81 GLU C O 1
ATOM 3492 N N . LEU C 1 82 ? -7.291 -56.564 -38.896 1.00 46.22 82 LEU C N 1
ATOM 3493 C CA . LEU C 1 82 ? -8.607 -57.124 -39.204 1.00 47.80 82 LEU C CA 1
ATOM 3494 C C . LEU C 1 82 ? -8.579 -58.504 -39.920 1.00 42.09 82 LEU C C 1
ATOM 3495 O O . LEU C 1 82 ? -9.615 -59.127 -40.128 1.00 36.23 82 LEU C O 1
ATOM 3500 N N . GLY C 1 83 ? -7.376 -58.968 -40.237 1.00 39.22 83 GLY C N 1
ATOM 3501 C CA . GLY C 1 83 ? -7.163 -60.159 -41.001 1.00 37.92 83 GLY C CA 1
ATOM 3502 C C . GLY C 1 83 ? -7.392 -61.417 -40.217 1.00 38.51 83 GLY C C 1
ATOM 3503 O O . GLY C 1 83 ? -7.045 -61.511 -39.062 1.00 45.02 83 GLY C O 1
ATOM 3504 N N . HIS C 1 84 ? -8.030 -62.372 -40.869 1.00 39.88 84 HIS C N 1
ATOM 3505 C CA . HIS C 1 84 ? -8.048 -63.731 -40.431 1.00 42.06 84 HIS C CA 1
ATOM 3506 C C . HIS C 1 84 ? -6.662 -64.271 -40.710 1.00 44.33 84 HIS C C 1
ATOM 3507 O O . HIS C 1 84 ? -6.058 -63.936 -41.723 1.00 46.45 84 HIS C O 1
ATOM 3514 N N . GLU C 1 85 ? -6.160 -65.084 -39.797 1.00 47.65 85 GLU C N 1
ATOM 3515 C CA . GLU C 1 85 ? -4.798 -65.569 -39.886 1.00 49.70 85 GLU C CA 1
ATOM 3516 C C . GLU C 1 85 ? -4.719 -67.086 -40.048 1.00 48.80 85 GLU C C 1
ATOM 3517 O O . GLU C 1 85 ? -3.641 -67.628 -40.288 1.00 48.34 85 GLU C O 1
ATOM 3523 N N . LYS C 1 86 ? -5.857 -67.760 -39.926 1.00 47.60 86 LYS C N 1
ATOM 3524 C CA . LYS C 1 86 ? -5.930 -69.216 -40.018 1.00 50.53 86 LYS C CA 1
ATOM 3525 C C . LYS C 1 86 ? -6.679 -69.690 -41.266 1.00 42.47 86 LYS C C 1
ATOM 3526 O O . LYS C 1 86 ? -7.413 -70.662 -41.208 1.00 35.08 86 LYS C O 1
ATOM 3532 N N . LEU C 1 87 ? -6.476 -69.011 -42.388 1.00 37.88 87 LEU C N 1
ATOM 3533 C CA . LEU C 1 87 ? -7.226 -69.313 -43.591 1.00 35.80 87 LEU C CA 1
ATOM 3534 C C . LEU C 1 87 ? -6.392 -70.207 -44.409 1.00 35.03 87 LEU C C 1
ATOM 3535 O O . LEU C 1 87 ? -5.194 -70.229 -44.247 1.00 32.72 87 LEU C O 1
ATOM 3540 N N . THR C 1 88 ? -7.041 -70.873 -45.355 1.00 35.14 88 THR C N 1
ATOM 3541 C CA . THR C 1 88 ? -6.377 -71.716 -46.309 1.00 34.05 88 THR C CA 1
ATOM 3542 C C . THR C 1 88 ? -5.402 -70.919 -47.117 1.00 36.79 88 THR C C 1
ATOM 3543 O O . THR C 1 88 ? -4.386 -71.428 -47.541 1.00 42.09 88 THR C O 1
ATOM 3547 N N . GLU C 1 89 ? -5.710 -69.666 -47.368 1.00 39.32 89 GLU C N 1
ATOM 3548 C CA . GLU C 1 89 ? -4.811 -68.801 -48.111 1.00 38.53 89 GLU C CA 1
ATOM 3549 C C . GLU C 1 89 ? -5.272 -67.386 -47.891 1.00 39.34 89 GLU C C 1
ATOM 3550 O O . GLU C 1 89 ? -6.454 -67.156 -47.674 1.00 38.75 89 GLU C O 1
ATOM 3556 N N . LEU C 1 90 ? -4.319 -66.459 -47.879 1.00 37.40 90 LEU C N 1
ATOM 3557 C CA . LEU C 1 90 ? -4.576 -65.069 -47.622 1.00 35.92 90 LEU C CA 1
ATOM 3558 C C . LEU C 1 90 ? -3.679 -64.336 -48.562 1.00 34.44 90 LEU C C 1
ATOM 3559 O O . LEU C 1 90 ? -2.472 -64.365 -48.444 1.00 36.68 90 LEU C O 1
ATOM 3564 N N . GLU C 1 91 ? -4.289 -63.749 -49.561 1.00 35.09 91 GLU C N 1
ATOM 3565 C CA . GLU C 1 91 ? -3.596 -62.876 -50.450 1.00 36.64 91 GLU C CA 1
ATOM 3566 C C . GLU C 1 91 ? -3.756 -61.447 -49.921 1.00 35.56 91 GLU C C 1
ATOM 3567 O O . GLU C 1 91 ? -4.815 -61.087 -49.412 1.00 35.00 91 GLU C O 1
ATOM 3573 N N . ILE C 1 92 ? -2.684 -60.671 -50.029 1.00 33.54 92 ILE C N 1
ATOM 3574 C CA . ILE C 1 92 ? -2.647 -59.302 -49.606 1.00 34.22 92 ILE C CA 1
ATOM 3575 C C . ILE C 1 92 ? -2.353 -58.467 -50.832 1.00 36.73 92 ILE C C 1
ATOM 3576 O O . ILE C 1 92 ? -1.458 -58.795 -51.618 1.00 35.57 92 ILE C O 1
ATOM 3581 N N . VAL C 1 93 ? -3.115 -57.382 -50.996 1.00 35.89 93 VAL C N 1
ATOM 3582 C CA . VAL C 1 93 ? -3.011 -56.550 -52.179 1.00 34.20 93 VAL C CA 1
ATOM 3583 C C . VAL C 1 93 ? -2.963 -55.102 -51.723 1.00 33.34 93 VAL C C 1
ATOM 3584 O O . VAL C 1 93 ? -3.274 -54.806 -50.580 1.00 33.69 93 VAL C O 1
ATOM 3588 N N . PRO C 1 94 ? -2.555 -54.196 -52.614 1.00 32.50 94 PRO C N 1
ATOM 3589 C CA . PRO C 1 94 ? -2.366 -52.779 -52.257 1.00 32.11 94 PRO C CA 1
ATOM 3590 C C . PRO C 1 94 ? -3.643 -52.008 -51.915 1.00 33.07 94 PRO C C 1
ATOM 3591 O O . PRO C 1 94 ? -3.663 -51.294 -50.938 1.00 38.65 94 PRO C O 1
ATOM 3595 N N . ASP C 1 95 ? -4.684 -52.125 -52.733 1.00 32.59 95 ASP C N 1
ATOM 3596 C CA . ASP C 1 95 ? -5.857 -51.283 -52.600 1.00 33.38 95 ASP C CA 1
ATOM 3597 C C . ASP C 1 95 ? -7.162 -52.099 -52.724 1.00 35.49 95 ASP C C 1
ATOM 3598 O O . ASP C 1 95 ? -7.133 -53.331 -52.881 1.00 34.97 95 ASP C O 1
ATOM 3603 N N . MET C 1 96 ? -8.295 -51.394 -52.639 1.00 34.86 96 MET C N 1
ATOM 3604 C CA . MET C 1 96 ? -9.614 -52.019 -52.648 1.00 32.44 96 MET C CA 1
ATOM 3605 C C . MET C 1 96 ? -10.068 -52.479 -54.018 1.00 28.75 96 MET C C 1
ATOM 3606 O O . MET C 1 96 ? -10.740 -53.500 -54.149 1.00 26.48 96 MET C O 1
ATOM 3611 N N . HIS C 1 97 ? -9.710 -51.729 -55.040 1.00 24.82 97 HIS C N 1
ATOM 3612 C CA . HIS C 1 97 ? -9.975 -52.196 -56.381 1.00 23.98 97 HIS C CA 1
ATOM 3613 C C . HIS C 1 97 ? -9.316 -53.530 -56.691 1.00 24.80 97 HIS C C 1
ATOM 3614 O O . HIS C 1 97 ? -10.020 -54.496 -57.034 1.00 25.40 97 HIS C O 1
ATOM 3621 N N . ILE C 1 98 ? -8.008 -53.632 -56.513 1.00 24.16 98 ILE C N 1
ATOM 3622 C CA . ILE C 1 98 ? -7.363 -54.870 -56.855 1.00 24.42 98 ILE C CA 1
ATOM 3623 C C . ILE C 1 98 ? -7.975 -55.954 -55.974 1.00 23.11 98 ILE C C 1
ATOM 3624 O O . ILE C 1 98 ? -8.242 -57.070 -56.461 1.00 25.02 98 ILE C O 1
ATOM 3629 N N . ARG C 1 99 ? -8.252 -55.652 -54.708 1.00 20.5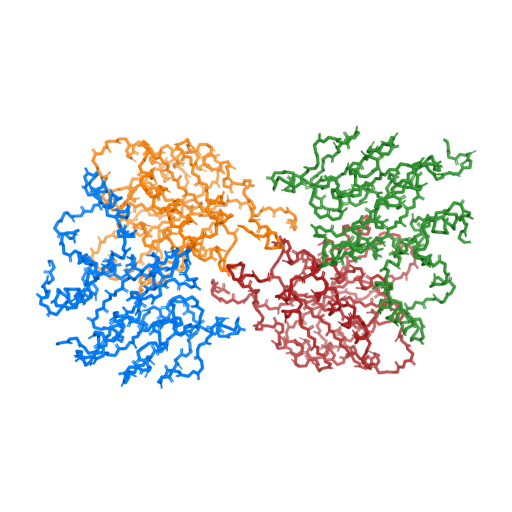3 99 ARG C N 1
ATOM 3630 C CA . ARG C 1 99 ? -9.003 -56.612 -53.868 1.00 20.34 99 ARG C CA 1
ATOM 3631 C C . ARG C 1 99 ? -10.280 -57.177 -54.487 1.00 21.38 99 ARG C C 1
ATOM 3632 O O . ARG C 1 99 ? -10.507 -58.388 -54.471 1.00 23.08 99 ARG C O 1
ATOM 3640 N N . LYS C 1 100 ? -11.126 -56.286 -54.977 1.00 21.79 100 LYS C N 1
ATOM 3641 C CA . LYS C 1 100 ? -12.362 -56.657 -55.628 1.00 22.66 100 LYS C CA 1
ATOM 3642 C C . LYS C 1 100 ? -12.125 -57.397 -56.944 1.00 26.24 100 LYS C C 1
ATOM 3643 O O . LYS C 1 100 ? -12.741 -58.446 -57.206 1.00 25.26 100 LYS C O 1
ATOM 3649 N N . ARG C 1 101 ? -11.255 -56.834 -57.776 1.00 30.34 101 ARG C N 1
ATOM 3650 C CA . ARG C 1 101 ? -10.876 -57.484 -59.016 1.00 34.59 101 ARG C CA 1
ATOM 3651 C C . ARG C 1 101 ? -10.483 -58.950 -58.701 1.00 33.61 101 ARG C C 1
ATOM 3652 O O . ARG C 1 101 ? -10.974 -59.875 -59.321 1.00 33.06 101 ARG C O 1
ATOM 3660 N N . ARG C 1 102 ? -9.680 -59.180 -57.675 1.00 33.64 102 ARG C N 1
ATOM 3661 C CA . ARG C 1 102 ? -9.262 -60.538 -57.401 1.00 33.52 102 ARG C CA 1
ATOM 3662 C C . ARG C 1 102 ? -10.390 -61.406 -56.896 1.00 31.66 102 ARG C C 1
ATOM 3663 O O . ARG C 1 102 ? -10.485 -62.549 -57.316 1.00 32.76 102 ARG C O 1
ATOM 3671 N N . MET C 1 103 ? -11.241 -60.898 -56.006 1.00 29.51 103 MET C N 1
ATOM 3672 C CA . MET C 1 103 ? -12.365 -61.703 -55.515 1.00 29.43 103 MET C CA 1
ATOM 3673 C C . MET C 1 103 ? -13.360 -62.055 -56.636 1.00 29.85 103 MET C C 1
ATOM 3674 O O . MET C 1 103 ? -14.031 -63.116 -56.598 1.00 28.56 103 MET C O 1
ATOM 3679 N N . ALA C 1 104 ? -13.451 -61.158 -57.620 1.00 29.03 104 ALA C N 1
ATOM 3680 C CA . ALA C 1 104 ? -14.209 -61.402 -58.843 1.00 31.20 104 ALA C CA 1
ATOM 3681 C C . ALA C 1 104 ? -13.574 -62.510 -59.749 1.00 34.76 104 ALA C C 1
ATOM 3682 O O . ALA C 1 104 ? -14.289 -63.424 -60.195 1.00 32.32 104 ALA C O 1
ATOM 3684 N N . GLU C 1 105 ? -12.260 -62.430 -60.021 1.00 35.37 105 GLU C N 1
ATOM 3685 C CA . GLU C 1 105 ? -11.545 -63.480 -60.819 1.00 34.01 105 GLU C CA 1
ATOM 3686 C C . GLU C 1 105 ? -11.705 -64.825 -60.152 1.00 33.51 105 GLU C C 1
ATOM 3687 O O . GLU C 1 105 ? -11.887 -65.839 -60.804 1.00 36.07 105 GLU C O 1
ATOM 3693 N N . LEU C 1 106 ? -11.617 -64.839 -58.837 1.00 33.43 106 LEU C N 1
ATOM 3694 C CA . LEU C 1 106 ? -11.444 -66.098 -58.129 1.00 33.75 106 LEU C CA 1
ATOM 3695 C C . LEU C 1 106 ? -12.752 -66.823 -57.872 1.00 31.16 106 LEU C C 1
ATOM 3696 O O . LEU C 1 106 ? -12.793 -68.054 -57.777 1.00 31.13 106 LEU C O 1
ATOM 3701 N N . GLY C 1 107 ? -13.820 -66.071 -57.731 1.00 27.43 107 GLY C N 1
ATOM 3702 C CA . GLY C 1 107 ? -15.080 -66.707 -57.437 1.00 26.95 107 GLY C CA 1
ATOM 3703 C C . GLY C 1 107 ? -15.770 -67.122 -58.707 1.00 24.95 107 GLY C C 1
ATOM 3704 O O . GLY C 1 107 ? -15.541 -66.531 -59.741 1.00 22.66 107 GLY C O 1
ATOM 3705 N N . ASP C 1 108 ? -16.626 -68.132 -58.607 1.00 24.06 108 ASP C N 1
ATOM 3706 C CA . ASP C 1 108 ? -17.450 -68.565 -59.723 1.00 25.21 108 ASP C CA 1
ATOM 3707 C C . ASP C 1 108 ? -18.870 -68.052 -59.640 1.00 24.22 108 ASP C C 1
ATOM 3708 O O . ASP C 1 108 ? -19.658 -68.271 -60.536 1.00 23.82 108 ASP C O 1
ATOM 3713 N N . GLY C 1 109 ? -19.198 -67.419 -58.527 1.00 23.87 109 GLY C N 1
ATOM 3714 C CA . GLY C 1 109 ? -20.490 -66.763 -58.305 1.00 24.38 109 GLY C CA 1
ATOM 3715 C C . GLY C 1 109 ? -20.420 -65.892 -57.055 1.00 21.87 109 GLY C C 1
ATOM 3716 O O . GLY C 1 109 ? -19.426 -65.918 -56.349 1.00 21.25 109 GLY C O 1
ATOM 3717 N N . PHE C 1 110 ? -21.483 -65.167 -56.753 1.00 20.43 110 PHE C N 1
ATOM 3718 C CA . PHE C 1 110 ? -21.451 -64.191 -55.668 1.00 19.58 110 PHE C CA 1
ATOM 3719 C C . PHE C 1 110 ? -22.684 -64.281 -54.823 1.00 19.23 110 PHE C C 1
ATOM 3720 O O . PHE C 1 110 ? -23.789 -64.444 -55.338 1.00 17.65 110 PHE C O 1
ATOM 3728 N N . ILE C 1 111 ? -22.480 -64.203 -53.515 1.00 19.07 111 ILE C N 1
ATOM 3729 C CA . ILE C 1 111 ? -23.574 -64.191 -52.565 1.00 19.01 111 ILE C CA 1
ATOM 3730 C C . ILE C 1 111 ? -23.397 -62.994 -51.612 1.00 19.46 111 ILE C C 1
ATOM 3731 O O . ILE C 1 111 ? -22.321 -62.809 -51.027 1.00 20.48 111 ILE C O 1
ATOM 3736 N N . ALA C 1 112 ? -24.448 -62.203 -51.434 1.00 19.57 112 ALA C N 1
ATOM 3737 C CA . ALA C 1 112 ? -24.437 -61.125 -50.436 1.00 19.13 112 ALA C CA 1
ATOM 3738 C C . ALA C 1 112 ? -25.321 -61.555 -49.314 1.00 20.30 112 ALA C C 1
ATOM 3739 O O . ALA C 1 112 ? -26.549 -61.647 -49.476 1.00 18.71 112 ALA C O 1
ATOM 3741 N N . MET C 1 113 ? -24.693 -61.816 -48.169 1.00 21.24 113 MET C N 1
ATOM 3742 C CA . MET C 1 113 ? -25.438 -62.036 -46.921 1.00 22.66 113 MET C CA 1
ATOM 3743 C C . MET C 1 113 ? -25.629 -60.686 -46.286 1.00 19.45 113 MET C C 1
ATOM 3744 O O . MET C 1 113 ? -25.128 -59.701 -46.781 1.00 18.87 113 MET C O 1
ATOM 3749 N N . PRO C 1 114 ? -26.309 -60.627 -45.165 1.00 18.86 114 PRO C N 1
ATOM 3750 C CA . PRO C 1 114 ? -26.446 -59.316 -44.516 1.00 18.72 114 PRO C CA 1
ATOM 3751 C C . PRO C 1 114 ? -25.117 -58.547 -44.217 1.00 18.88 114 PRO C C 1
ATOM 3752 O O . PRO C 1 114 ? -24.067 -59.184 -43.988 1.00 16.11 114 PRO C O 1
ATOM 3756 N N . GLY C 1 115 ? -25.227 -57.201 -44.255 1.00 17.70 115 GLY C N 1
ATOM 3757 C CA . GLY C 1 115 ? -24.129 -56.266 -44.182 1.00 17.57 115 GLY C CA 1
ATOM 3758 C C . GLY C 1 115 ? -24.553 -54.789 -44.293 1.00 17.69 115 GLY C C 1
ATOM 3759 O O . GLY C 1 115 ? -25.739 -54.418 -44.291 1.00 17.02 115 GLY C O 1
ATOM 3760 N N . GLY C 1 116 ? -23.559 -53.943 -44.424 1.00 17.54 116 GLY C N 1
ATOM 3761 C CA . GLY C 1 116 ? -23.795 -52.549 -44.595 1.00 18.86 116 GLY C CA 1
ATOM 3762 C C . GLY C 1 116 ? -23.427 -51.996 -45.946 1.00 19.30 116 GLY C C 1
ATOM 3763 O O . GLY C 1 116 ? -23.586 -52.650 -46.977 1.00 20.64 116 GLY C O 1
ATOM 3764 N N . ALA C 1 117 ? -22.959 -50.767 -45.919 1.00 17.96 117 ALA C N 1
ATOM 3765 C CA . ALA C 1 117 ? -22.578 -50.060 -47.120 1.00 20.75 117 ALA C CA 1
ATOM 3766 C C . ALA C 1 117 ? -21.527 -50.789 -47.948 1.00 19.94 117 ALA C C 1
ATOM 3767 O O . ALA C 1 117 ? -21.572 -50.767 -49.177 1.00 18.64 117 ALA C O 1
ATOM 3769 N N . GLY C 1 118 ? -20.558 -51.371 -47.258 1.00 20.67 118 GLY C N 1
ATOM 3770 C CA . GLY C 1 118 ? -19.446 -52.056 -47.924 1.00 21.20 118 GLY C CA 1
ATOM 3771 C C . GLY C 1 118 ? -19.923 -53.352 -48.580 1.00 20.89 118 GLY C C 1
ATOM 3772 O O . GLY C 1 118 ? -19.526 -53.660 -49.712 1.00 21.96 118 GLY C O 1
ATOM 3773 N N . THR C 1 119 ? -20.784 -54.099 -47.893 1.00 19.04 119 THR C N 1
ATOM 3774 C CA . THR C 1 119 ? -21.447 -55.178 -48.551 1.00 19.47 119 THR C CA 1
ATOM 3775 C C . THR C 1 119 ? -22.245 -54.729 -49.779 1.00 19.58 119 THR C C 1
ATOM 3776 O O . THR C 1 119 ? -22.206 -55.385 -50.830 1.00 19.47 119 THR C O 1
ATOM 3780 N N . LEU C 1 120 ? -22.934 -53.608 -49.672 1.00 19.61 120 LEU C N 1
ATOM 3781 C CA . LEU C 1 120 ? -23.661 -53.100 -50.818 1.00 20.67 120 LEU C CA 1
ATOM 3782 C C . LEU C 1 120 ? -22.758 -52.674 -51.931 1.00 20.81 120 LEU C C 1
ATOM 3783 O O . LEU C 1 120 ? -23.055 -52.846 -53.084 1.00 22.50 120 LEU C O 1
ATOM 3788 N N . GLU C 1 121 ? -21.674 -52.049 -51.592 1.00 22.00 121 GLU C N 1
ATOM 3789 C CA . GLU C 1 121 ? -20.728 -51.598 -52.590 1.00 24.48 121 GLU C CA 1
ATOM 3790 C C . GLU C 1 121 ? -20.291 -52.769 -53.476 1.00 23.64 121 GLU C C 1
ATOM 3791 O O . GLU C 1 121 ? -20.274 -52.684 -54.691 1.00 20.78 121 GLU C O 1
ATOM 3797 N N . GLU C 1 122 ? -19.915 -53.871 -52.832 1.00 24.95 122 GLU C N 1
ATOM 3798 C CA . GLU C 1 122 ? -19.336 -55.035 -53.500 1.00 25.79 122 GLU C CA 1
ATOM 3799 C C . GLU C 1 122 ? -20.393 -55.739 -54.337 1.00 22.74 122 GLU C C 1
ATOM 3800 O O . GLU C 1 122 ? -20.138 -56.161 -55.451 1.00 20.79 122 GLU C O 1
ATOM 3806 N N . LEU C 1 123 ? -21.584 -55.853 -53.769 1.00 21.66 123 LEU C N 1
ATOM 3807 C CA . LEU C 1 123 ? -22.720 -56.456 -54.434 1.00 22.26 123 LEU C CA 1
ATOM 3808 C C . LEU C 1 123 ? -23.058 -55.722 -55.726 1.00 20.71 123 LEU C C 1
ATOM 3809 O O . LEU C 1 123 ? -23.151 -56.279 -56.808 1.00 20.92 123 LEU C O 1
ATOM 3814 N N . PHE C 1 124 ? -23.208 -54.429 -55.614 1.00 21.64 124 PHE C N 1
ATOM 3815 C CA . PHE C 1 124 ? -23.694 -53.663 -56.731 1.00 21.96 124 PHE C CA 1
ATOM 3816 C C . PHE C 1 124 ? -22.686 -53.635 -57.835 1.00 21.41 124 PHE C C 1
ATOM 3817 O O . PHE C 1 124 ? -23.059 -53.636 -59.018 1.00 21.74 124 PHE C O 1
ATOM 3825 N N . GLU C 1 125 ? -21.417 -53.699 -57.475 1.00 20.31 125 GLU C N 1
ATOM 3826 C CA . GLU C 1 125 ? -20.419 -53.828 -58.494 1.00 20.98 125 GLU C CA 1
ATOM 3827 C C . GLU C 1 125 ? -20.537 -55.141 -59.256 1.00 19.67 125 GLU C C 1
ATOM 3828 O O . GLU C 1 125 ? -20.591 -55.109 -60.470 1.00 17.44 125 GLU C O 1
ATOM 3834 N N . VAL C 1 126 ? -20.509 -56.287 -58.567 1.00 19.48 126 VAL C N 1
ATOM 3835 C CA . VAL C 1 126 ? -20.522 -57.535 -59.304 1.00 20.09 126 VAL C CA 1
ATOM 3836 C C . VAL C 1 126 ? -21.843 -57.639 -60.049 1.00 21.21 126 VAL C C 1
ATOM 3837 O O . VAL C 1 126 ? -21.874 -58.183 -61.134 1.00 21.90 126 VAL C O 1
ATOM 3841 N N . TRP C 1 127 ? -22.923 -57.073 -59.513 1.00 20.95 127 TRP C N 1
ATOM 3842 C CA . TRP C 1 127 ? -24.190 -57.148 -60.231 1.00 22.46 127 TRP C CA 1
ATOM 3843 C C . TRP C 1 127 ? -24.211 -56.262 -61.478 1.00 22.73 127 TRP C C 1
ATOM 3844 O O . TRP C 1 127 ? -24.694 -56.674 -62.531 1.00 26.81 127 TRP C O 1
ATOM 3855 N N . THR C 1 128 ? -23.667 -55.063 -61.373 1.00 20.82 128 THR C N 1
ATOM 3856 C CA . THR C 1 128 ? -23.598 -54.187 -62.511 1.00 19.24 128 THR C CA 1
ATOM 3857 C C . THR C 1 128 ? -22.704 -54.809 -63.553 1.00 20.29 128 THR C C 1
ATOM 3858 O O . THR C 1 128 ? -22.947 -54.616 -64.740 1.00 22.04 128 THR C O 1
ATOM 3862 N N . TRP C 1 129 ? -21.665 -55.527 -63.144 1.00 19.97 129 TRP C N 1
ATOM 3863 C CA . TRP C 1 129 ? -20.748 -56.134 -64.115 1.00 20.47 129 TRP C CA 1
ATOM 3864 C C . TRP C 1 129 ? -21.401 -57.311 -64.804 1.00 19.77 129 TRP C C 1
ATOM 3865 O O . TRP C 1 129 ? -21.091 -57.556 -65.942 1.00 20.42 129 TRP C O 1
ATOM 3876 N N . GLN C 1 130 ? -22.310 -58.023 -64.145 1.00 18.67 130 GLN C N 1
ATOM 3877 C CA . GLN C 1 130 ? -23.067 -59.039 -64.823 1.00 19.65 130 GLN C CA 1
ATOM 3878 C C . GLN C 1 130 ? -23.946 -58.389 -65.900 1.00 22.20 130 GLN C C 1
ATOM 3879 O O . GLN C 1 130 ? -24.006 -58.820 -67.051 1.00 23.84 130 GLN C O 1
ATOM 3885 N N . GLN C 1 131 ? -24.594 -57.302 -65.522 1.00 24.26 131 GLN C N 1
ATOM 3886 C CA . GLN C 1 131 ? -25.438 -56.536 -66.413 1.00 26.00 131 GLN C CA 1
ATOM 3887 C C . GLN C 1 131 ? -24.692 -56.184 -67.668 1.00 24.52 131 GLN C C 1
ATOM 3888 O O . GLN C 1 131 ? -25.234 -56.236 -68.729 1.00 23.83 131 GLN C O 1
ATOM 3894 N N . LEU C 1 132 ? -23.454 -55.764 -67.508 1.00 25.19 132 LEU C N 1
ATOM 3895 C CA . LEU C 1 132 ? -22.666 -55.155 -68.567 1.00 27.80 132 LEU C CA 1
ATOM 3896 C C . LEU C 1 132 ? -21.938 -56.213 -69.379 1.00 28.57 132 LEU C C 1
ATOM 3897 O O . LEU C 1 132 ? -21.273 -55.910 -70.371 1.00 27.93 132 LEU C O 1
ATOM 3902 N N . GLY C 1 133 ? -22.005 -57.456 -68.929 1.00 27.13 133 GLY C N 1
ATOM 3903 C CA . GLY C 1 133 ? -21.440 -58.513 -69.702 1.00 25.99 133 GLY C CA 1
ATOM 3904 C C . GLY C 1 133 ? -19.999 -58.766 -69.356 1.00 26.09 133 GLY C C 1
ATOM 3905 O O . GLY C 1 133 ? -19.383 -59.629 -69.949 1.00 22.93 133 GLY C O 1
ATOM 3906 N N . ILE C 1 134 ? -19.461 -58.050 -68.372 1.00 26.83 134 ILE C N 1
ATOM 3907 C CA . ILE C 1 134 ? -18.099 -58.323 -67.905 1.00 26.61 134 ILE C CA 1
ATOM 3908 C C . ILE C 1 134 ? -17.953 -59.701 -67.315 1.00 28.66 134 ILE C C 1
ATOM 3909 O O . ILE C 1 134 ? -16.871 -60.264 -67.346 1.00 28.74 134 ILE C O 1
ATOM 3914 N N . HIS C 1 135 ? -19.010 -60.262 -66.763 1.00 28.50 135 HIS C N 1
ATOM 3915 C CA . HIS C 1 135 ? -18.931 -61.650 -66.359 1.00 28.54 135 HIS C CA 1
ATOM 3916 C C . HIS C 1 135 ? -20.311 -62.249 -66.438 1.00 29.21 135 HIS C C 1
ATOM 3917 O O . HIS C 1 135 ? -21.299 -61.529 -66.560 1.00 28.20 135 HIS C O 1
ATOM 3924 N N . GLN C 1 136 ? -20.375 -63.567 -66.350 1.00 30.82 136 GLN C N 1
ATOM 3925 C CA . GLN C 1 136 ? -21.635 -64.282 -66.499 1.00 33.65 136 GLN C CA 1
ATOM 3926 C C . GLN C 1 136 ? -21.942 -65.244 -65.349 1.00 29.36 136 GLN C C 1
ATOM 3927 O O . GLN C 1 136 ? -22.563 -66.281 -65.520 1.00 31.67 136 GLN C O 1
ATOM 3933 N N . LYS C 1 137 ? -21.584 -64.839 -64.154 1.00 25.13 137 LYS C N 1
ATOM 3934 C CA . LYS C 1 137 ? -21.689 -65.665 -63.004 1.00 21.91 137 LYS C CA 1
ATOM 3935 C C . LYS C 1 137 ? -22.896 -65.258 -62.187 1.00 20.76 137 LYS C C 1
ATOM 3936 O O . LYS C 1 137 ? -23.334 -64.078 -62.203 1.00 17.45 137 LYS C O 1
ATOM 3942 N N . PRO C 1 138 ? -23.445 -66.242 -61.452 1.00 18.01 138 PRO C N 1
ATOM 3943 C CA . PRO C 1 138 ? -24.648 -65.937 -60.795 1.00 18.27 138 PRO C CA 1
ATOM 3944 C C . PRO C 1 138 ? -24.407 -64.958 -59.659 1.00 18.91 138 PRO C C 1
ATOM 3945 O O . PRO C 1 138 ? -23.362 -65.002 -59.067 1.00 20.80 138 PRO C O 1
ATOM 3949 N N . VAL C 1 139 ? -25.408 -64.136 -59.350 1.00 19.14 139 VAL C N 1
ATOM 3950 C CA . VAL C 1 139 ? -25.443 -63.287 -58.172 1.00 18.63 139 VAL C CA 1
ATOM 3951 C C . VAL C 1 139 ? -26.692 -63.553 -57.343 1.00 18.72 139 VAL C C 1
ATOM 3952 O O . VAL C 1 139 ? -27.812 -63.507 -57.871 1.00 19.48 139 VAL C O 1
ATOM 3956 N N . ALA C 1 140 ? -26.474 -63.826 -56.054 1.00 19.23 140 ALA C N 1
ATOM 3957 C CA . ALA C 1 140 ? -27.527 -64.150 -55.106 1.00 20.73 140 ALA C CA 1
ATOM 3958 C C . ALA C 1 140 ? -27.517 -63.323 -53.819 1.00 23.15 140 ALA C C 1
ATOM 3959 O O . ALA C 1 140 ? -26.459 -62.900 -53.330 1.00 22.91 140 ALA C O 1
ATOM 3961 N N . LEU C 1 141 ? -28.729 -63.081 -53.303 1.00 25.07 141 LEU C N 1
ATOM 3962 C CA . LEU C 1 141 ? -28.938 -62.471 -52.004 1.00 25.01 141 LEU C CA 1
ATOM 3963 C C . LEU C 1 141 ? -29.452 -63.554 -51.063 1.00 23.63 141 LEU C C 1
ATOM 3964 O O . LEU C 1 141 ? -30.469 -64.144 -51.300 1.00 21.60 141 LEU C O 1
ATOM 3969 N N . TYR C 1 142 ? -28.740 -63.757 -49.972 1.00 23.89 142 TYR C N 1
ATOM 3970 C CA . TYR C 1 142 ? -29.160 -64.615 -48.900 1.00 23.67 142 TYR C CA 1
ATOM 3971 C C . TYR C 1 142 ? -30.075 -63.811 -47.979 1.00 24.68 142 TYR C C 1
ATOM 3972 O O . TYR C 1 142 ? -29.612 -63.017 -47.140 1.00 21.29 142 TYR C O 1
ATOM 3981 N N . ASP C 1 143 ? -31.381 -64.062 -48.130 1.00 26.95 143 ASP C N 1
ATOM 3982 C CA . ASP C 1 143 ? -32.437 -63.245 -47.522 1.00 31.15 143 ASP C CA 1
ATOM 3983 C C . ASP C 1 143 ? -32.798 -63.720 -46.126 1.00 31.75 143 ASP C C 1
ATOM 3984 O O . ASP C 1 143 ? -33.918 -64.146 -45.859 1.00 34.60 143 ASP C O 1
ATOM 3989 N N . VAL C 1 144 ? -31.844 -63.586 -45.222 1.00 32.39 144 VAL C N 1
ATOM 3990 C CA . VAL C 1 144 ? -32.020 -64.007 -43.842 1.00 32.25 144 VAL C CA 1
ATOM 3991 C C . VAL C 1 144 ? -33.045 -63.112 -43.160 1.00 33.99 144 VAL C C 1
ATOM 3992 O O . VAL C 1 144 ? -32.838 -61.905 -43.019 1.00 34.09 144 VAL C O 1
ATOM 3996 N N . ASP C 1 145 ? -34.145 -63.724 -42.743 1.00 35.12 145 ASP C N 1
ATOM 3997 C CA . ASP C 1 145 ? -35.187 -63.069 -41.974 1.00 38.57 145 ASP C CA 1
ATOM 3998 C C . ASP C 1 145 ? -35.757 -61.849 -42.697 1.00 38.32 145 ASP C C 1
ATOM 3999 O O . ASP C 1 145 ? -36.002 -60.803 -42.086 1.00 41.73 145 ASP C O 1
ATOM 4004 N N . GLY C 1 146 ? -35.948 -62.004 -44.011 1.00 37.04 146 GLY C N 1
ATOM 4005 C CA . GLY C 1 146 ? -36.352 -60.914 -44.940 1.00 34.04 146 GLY C CA 1
ATOM 4006 C C . GLY C 1 146 ? -35.480 -59.667 -44.984 1.00 29.24 146 GLY C C 1
ATOM 4007 O O . GLY C 1 146 ? -35.984 -58.585 -45.211 1.00 27.62 146 GLY C O 1
ATOM 4008 N N . PHE C 1 147 ? -34.183 -59.826 -44.735 1.00 27.18 147 PHE C N 1
ATOM 4009 C CA . PHE C 1 147 ? -33.252 -58.706 -44.595 1.00 26.68 147 PHE C CA 1
ATOM 4010 C C . PHE C 1 147 ? -33.249 -57.814 -45.840 1.00 25.47 147 PHE C C 1
ATOM 4011 O O . PHE C 1 147 ? -33.204 -56.596 -45.753 1.00 25.70 147 PHE C O 1
ATOM 4019 N N . TRP C 1 148 ? -33.302 -58.459 -46.996 1.00 25.37 148 TRP C N 1
ATOM 4020 C CA . TRP C 1 148 ? -33.010 -57.829 -48.256 1.00 25.15 148 TRP C CA 1
ATOM 4021 C C . TRP C 1 148 ? -34.260 -57.317 -48.943 1.00 26.01 148 TRP C C 1
ATOM 4022 O O . TRP C 1 148 ? -34.181 -56.811 -50.049 1.00 27.34 148 TRP C O 1
ATOM 4033 N N . GLN C 1 149 ? -35.391 -57.398 -48.250 1.00 26.69 149 GLN C N 1
ATOM 4034 C CA . GLN C 1 149 ? -36.701 -57.048 -48.796 1.00 27.01 149 GLN C CA 1
ATOM 4035 C C . GLN C 1 149 ? -36.875 -55.545 -49.113 1.00 24.87 149 GLN C C 1
ATOM 4036 O O . GLN C 1 149 ? -37.388 -55.185 -50.159 1.00 23.37 149 GLN C O 1
ATOM 4042 N N . PRO C 1 150 ? -36.403 -54.656 -48.241 1.00 23.03 150 PRO C N 1
ATOM 4043 C CA . PRO C 1 150 ? -36.490 -53.249 -48.639 1.00 21.12 150 PRO C CA 1
ATOM 4044 C C . PRO C 1 150 ? -35.685 -52.928 -49.889 1.00 23.06 150 PRO C C 1
ATOM 4045 O O . PRO C 1 150 ? -36.049 -52.056 -50.668 1.00 23.98 150 PRO C O 1
ATOM 4049 N N . LEU C 1 151 ? -34.566 -53.611 -50.072 1.00 23.44 151 LEU C N 1
ATOM 4050 C CA . LEU C 1 151 ? -33.729 -53.401 -51.257 1.00 23.75 151 LEU C CA 1
ATOM 4051 C C . LEU C 1 151 ? -34.441 -53.913 -52.533 1.00 23.40 151 LEU C C 1
ATOM 4052 O O . LEU C 1 151 ? -34.378 -53.264 -53.592 1.00 21.84 151 LEU C O 1
ATOM 4057 N N . LEU C 1 152 ? -35.143 -55.043 -52.424 1.00 22.90 152 LEU C N 1
ATOM 4058 C CA . LEU C 1 152 ? -35.953 -55.540 -53.551 1.00 24.63 152 LEU C CA 1
ATOM 4059 C C . LEU C 1 152 ? -37.062 -54.571 -53.937 1.00 24.30 152 LEU C C 1
ATOM 4060 O O . LEU C 1 152 ? -37.260 -54.339 -55.112 1.00 21.86 152 LEU C O 1
ATOM 4065 N N . GLU C 1 153 ? -37.744 -53.995 -52.933 1.00 24.43 153 GLU C N 1
ATOM 4066 C CA . GLU C 1 153 ? -38.655 -52.883 -53.161 1.00 26.14 153 GLU C CA 1
ATOM 4067 C C . GLU C 1 153 ? -38.000 -51.782 -53.954 1.00 23.11 153 GLU C C 1
ATOM 4068 O O . GLU C 1 153 ? -38.594 -51.315 -54.894 1.00 21.05 153 GLU C O 1
ATOM 4074 N N . MET C 1 154 ? -36.783 -51.379 -53.567 1.00 22.81 154 MET C N 1
ATOM 4075 C CA . MET C 1 154 ? -36.020 -50.350 -54.301 1.00 21.99 154 MET C CA 1
ATOM 4076 C C . MET C 1 154 ? -35.829 -50.754 -55.767 1.00 22.14 154 MET C C 1
ATOM 4077 O O . MET C 1 154 ? -36.032 -49.965 -56.712 1.00 21.68 154 MET C O 1
ATOM 4082 N N . LEU C 1 155 ? -35.429 -52.001 -55.946 1.00 20.30 155 LEU C N 1
ATOM 4083 C CA . LEU C 1 155 ? -35.094 -52.455 -57.253 1.00 20.05 155 LEU C CA 1
ATOM 4084 C C . LEU C 1 155 ? -36.358 -52.610 -58.079 1.00 21.16 155 LEU C C 1
ATOM 4085 O O . LEU C 1 155 ? -36.358 -52.345 -59.279 1.00 21.59 155 LEU C O 1
ATOM 4090 N N . GLU C 1 156 ? -37.421 -53.070 -57.440 1.00 21.73 156 GLU C N 1
ATOM 4091 C CA . GLU C 1 156 ? -38.656 -53.236 -58.128 1.00 24.42 156 GLU C CA 1
ATOM 4092 C C . GLU C 1 156 ? -39.074 -51.876 -58.638 1.00 23.75 156 GLU C C 1
ATOM 4093 O O . GLU C 1 156 ? -39.353 -51.734 -59.812 1.00 23.88 156 GLU C O 1
ATOM 4099 N N . GLN C 1 157 ? -39.090 -50.874 -57.774 1.00 24.68 157 GLN C N 1
ATOM 4100 C CA . GLN C 1 157 ? -39.475 -49.512 -58.196 1.00 26.23 157 GLN C CA 1
ATOM 4101 C C . GLN C 1 157 ? -38.555 -49.020 -59.303 1.00 25.65 157 GLN C C 1
ATOM 4102 O O . GLN C 1 157 ? -38.978 -48.338 -60.244 1.00 27.56 157 GLN C O 1
ATOM 4108 N N . MET C 1 158 ? -37.286 -49.372 -59.227 1.00 24.49 158 MET C N 1
ATOM 4109 C CA . MET C 1 158 ? -36.378 -48.942 -60.271 1.00 23.39 158 MET C CA 1
ATOM 4110 C C . MET C 1 158 ? -36.737 -49.645 -61.539 1.00 21.94 158 MET C C 1
ATOM 4111 O O . MET C 1 158 ? -36.623 -49.051 -62.595 1.00 21.01 158 MET C O 1
ATOM 4116 N N . THR C 1 159 ? -37.132 -50.915 -61.467 1.00 20.69 159 THR C N 1
ATOM 4117 C CA . THR C 1 159 ? -37.423 -51.615 -62.678 1.00 21.19 159 THR C CA 1
ATOM 4118 C C . THR C 1 159 ? -38.650 -50.925 -63.302 1.00 22.12 159 THR C C 1
ATOM 4119 O O . THR C 1 159 ? -38.654 -50.570 -64.473 1.00 20.49 159 THR C O 1
ATOM 4123 N N . GLN C 1 160 ? -39.664 -50.651 -62.510 1.00 23.11 160 GLN C N 1
ATOM 4124 C CA . GLN C 1 160 ? -40.819 -49.910 -63.027 1.00 25.35 160 GLN C CA 1
ATOM 4125 C C . GLN C 1 160 ? -40.540 -48.527 -63.596 1.00 23.09 160 GLN C C 1
ATOM 4126 O O . GLN C 1 160 ? -41.309 -48.081 -64.416 1.00 23.93 160 GLN C O 1
ATOM 4132 N N . ARG C 1 161 ? -39.508 -47.825 -63.173 1.00 22.44 161 ARG C N 1
ATOM 4133 C CA . ARG C 1 161 ? -39.259 -46.505 -63.744 1.00 21.90 161 ARG C CA 1
ATOM 4134 C C . ARG C 1 161 ? -38.333 -46.533 -64.944 1.00 20.16 161 ARG C C 1
ATOM 4135 O O . ARG C 1 161 ? -38.004 -45.483 -65.546 1.00 21.22 161 ARG C O 1
ATOM 4143 N N . GLY C 1 162 ? -37.937 -47.714 -65.368 1.00 17.59 162 GLY C N 1
ATOM 4144 C CA . GLY C 1 162 ? -37.136 -47.772 -66.574 1.00 17.72 162 GLY C CA 1
ATOM 4145 C C . GLY C 1 162 ? -35.634 -47.801 -66.374 1.00 18.10 162 GLY C C 1
ATOM 4146 O O . GLY C 1 162 ? -34.905 -47.917 -67.350 1.00 19.65 162 GLY C O 1
ATOM 4147 N N . PHE C 1 163 ? -35.159 -47.701 -65.130 1.00 18.61 163 PHE C N 1
ATOM 4148 C CA . PHE C 1 163 ? -33.723 -47.664 -64.839 1.00 18.84 163 PHE C CA 1
ATOM 4149 C C . PHE C 1 163 ? -32.984 -49.036 -64.773 1.00 19.13 163 PHE C C 1
ATOM 4150 O O . PHE C 1 163 ? -31.756 -49.077 -64.743 1.00 17.31 163 PHE C O 1
ATOM 4158 N N . ILE C 1 164 ? -33.733 -50.130 -64.754 1.00 20.28 164 ILE C N 1
ATOM 4159 C CA . ILE C 1 164 ? -33.186 -51.479 -64.772 1.00 22.97 164 ILE C CA 1
ATOM 4160 C C . ILE C 1 164 ? -34.120 -52.295 -65.633 1.00 23.56 164 ILE C C 1
ATOM 4161 O O . ILE C 1 164 ? -35.347 -52.242 -65.480 1.00 22.10 164 ILE C O 1
ATOM 4166 N N . LYS C 1 165 ? -33.579 -53.058 -66.540 1.00 27.07 165 LYS C N 1
ATOM 4167 C CA . LYS C 1 165 ? -34.356 -53.975 -67.330 1.00 29.87 165 LYS C CA 1
ATOM 4168 C C . LYS C 1 165 ? -34.926 -55.095 -66.497 1.00 28.35 165 LYS C C 1
ATOM 4169 O O . LYS C 1 165 ? -34.259 -55.605 -65.674 1.00 26.42 165 LYS C O 1
ATOM 4175 N N . ARG C 1 166 ? -36.160 -55.481 -66.737 1.00 28.94 166 ARG C N 1
ATOM 4176 C CA . ARG C 1 166 ? -36.790 -56.547 -65.989 1.00 29.70 166 ARG C CA 1
ATOM 4177 C C . ARG C 1 166 ? -36.199 -57.945 -66.193 1.00 31.13 166 ARG C C 1
ATOM 4178 O O . ARG C 1 166 ? -36.067 -58.670 -65.258 1.00 28.49 166 ARG C O 1
ATOM 4186 N N . ASP C 1 167 ? -35.851 -58.300 -67.419 1.00 35.91 167 ASP C N 1
ATOM 4187 C CA . ASP C 1 167 ? -35.208 -59.578 -67.700 1.00 41.23 167 ASP C CA 1
ATOM 4188 C C . ASP C 1 167 ? -33.994 -59.707 -66.828 1.00 37.81 167 ASP C C 1
ATOM 4189 O O . ASP C 1 167 ? -33.747 -60.739 -66.302 1.00 37.39 167 ASP C O 1
ATOM 4194 N N . PHE C 1 168 ? -33.258 -58.620 -66.674 1.00 36.92 168 PHE C N 1
ATOM 4195 C CA . PHE C 1 168 ? -32.089 -58.551 -65.809 1.00 33.63 168 PHE C CA 1
ATOM 4196 C C . PHE C 1 168 ? -32.436 -58.652 -64.343 1.00 28.45 168 PHE C C 1
ATOM 4197 O O . PHE C 1 168 ? -31.865 -59.440 -63.651 1.00 27.54 168 PHE C O 1
ATOM 4205 N N . PHE C 1 169 ? -33.383 -57.858 -63.896 1.00 23.28 169 PHE C N 1
ATOM 4206 C CA . PHE C 1 169 ? -33.826 -57.862 -62.533 1.00 22.29 169 PHE C CA 1
ATOM 4207 C C . PHE C 1 169 ? -34.252 -59.246 -62.121 1.00 23.53 169 PHE C C 1
ATOM 4208 O O . PHE C 1 169 ? -34.035 -59.629 -61.029 1.00 23.88 169 PHE C O 1
ATOM 4216 N N . GLU C 1 170 ? -34.857 -59.970 -63.033 1.00 28.06 170 GLU C N 1
ATOM 4217 C CA . GLU C 1 170 ? -35.469 -61.273 -62.751 1.00 32.08 170 GLU C CA 1
ATOM 4218 C C . GLU C 1 170 ? -34.460 -62.411 -62.595 1.00 29.84 170 GLU C C 1
ATOM 4219 O O . GLU C 1 170 ? -34.778 -63.455 -62.043 1.00 29.23 170 GLU C O 1
ATOM 4225 N N . CYS C 1 171 ? -33.240 -62.212 -63.046 1.00 27.89 171 CYS C N 1
ATOM 4226 C CA . CYS C 1 171 ? -32.228 -63.239 -62.918 1.00 28.73 171 CYS C CA 1
ATOM 4227 C C . CYS C 1 171 ? -31.492 -63.243 -61.623 1.00 29.81 171 CYS C C 1
ATOM 4228 O O . CYS C 1 171 ? -30.601 -64.075 -61.428 1.00 31.34 171 CYS C O 1
ATOM 4231 N N . LEU C 1 172 ? -31.793 -62.264 -60.787 1.00 28.21 172 LEU C N 1
ATOM 4232 C CA . LEU C 1 172 ? -31.159 -62.119 -59.508 1.00 27.24 172 LEU C CA 1
ATOM 4233 C C . LEU C 1 172 ? -31.740 -63.129 -58.578 1.00 24.98 172 LEU C C 1
ATOM 4234 O O . LEU C 1 172 ? -32.935 -63.196 -58.425 1.00 27.18 172 LEU C O 1
ATOM 4239 N N . ILE C 1 173 ? -30.876 -63.921 -57.963 1.00 24.71 173 ILE C N 1
ATOM 4240 C CA . ILE C 1 173 ? -31.294 -64.961 -57.058 1.00 23.42 173 ILE C CA 1
ATOM 4241 C C . ILE C 1 173 ? -31.563 -64.338 -55.688 1.00 23.98 173 ILE C C 1
ATOM 4242 O O . ILE C 1 173 ? -30.775 -63.514 -55.212 1.00 23.48 173 ILE C O 1
ATOM 4247 N N . VAL C 1 174 ? -32.676 -64.722 -55.069 1.00 23.71 174 VAL C N 1
ATOM 4248 C CA . VAL C 1 174 ? -33.059 -64.233 -53.764 1.00 23.21 174 VAL C CA 1
ATOM 4249 C C . VAL C 1 174 ? -33.685 -65.354 -52.966 1.00 24.01 174 VAL C C 1
ATOM 4250 O O . VAL C 1 174 ? -34.780 -65.776 -53.269 1.00 23.33 174 VAL C O 1
ATOM 4254 N N . GLU C 1 175 ? -33.005 -65.790 -51.921 1.00 27.40 175 GLU C N 1
ATOM 4255 C CA . GLU C 1 175 ? -33.406 -66.971 -51.136 1.00 32.53 175 GLU C CA 1
ATOM 4256 C C . GLU C 1 175 ? -33.008 -66.898 -49.660 1.00 31.10 175 GLU C C 1
ATOM 4257 O O . GLU C 1 175 ? -31.891 -66.478 -49.339 1.00 32.10 175 GLU C O 1
ATOM 4263 N N . SER C 1 176 ? -33.910 -67.328 -48.784 1.00 27.94 176 SER C N 1
ATOM 4264 C CA . SER C 1 176 ? -33.598 -67.494 -47.373 1.00 28.49 176 SER C CA 1
ATOM 4265 C C . SER C 1 176 ? -33.089 -68.918 -47.136 1.00 29.09 176 SER C C 1
ATOM 4266 O O . SER C 1 176 ? -32.267 -69.130 -46.259 1.00 26.28 176 SER C O 1
ATOM 4269 N N . ASP C 1 177 ? -33.578 -69.881 -47.919 1.00 30.04 177 ASP C N 1
ATOM 4270 C CA . ASP C 1 177 ? -33.103 -71.267 -47.794 1.00 34.43 177 ASP C CA 1
ATOM 4271 C C . ASP C 1 177 ? -31.729 -71.475 -48.447 1.00 32.91 177 ASP C C 1
ATOM 4272 O O . ASP C 1 177 ? -31.540 -71.204 -49.653 1.00 30.74 177 ASP C O 1
ATOM 4277 N N . PRO C 1 178 ? -30.784 -72.039 -47.688 1.00 32.53 178 PRO C N 1
ATOM 4278 C CA . PRO C 1 178 ? -29.437 -72.233 -48.250 1.00 31.97 178 PRO C CA 1
ATOM 4279 C C . PRO C 1 178 ? -29.326 -73.252 -49.361 1.00 28.82 178 PRO C C 1
ATOM 4280 O O . PRO C 1 178 ? -28.492 -73.074 -50.249 1.00 28.01 178 PRO C O 1
ATOM 4284 N N . HIS C 1 179 ? -30.093 -74.341 -49.292 1.00 29.59 179 HIS C N 1
ATOM 4285 C CA . HIS C 1 179 ? -30.065 -75.339 -50.373 1.00 29.91 179 HIS C CA 1
ATOM 4286 C C . HIS C 1 179 ? -30.638 -74.751 -51.666 1.00 29.37 179 HIS C C 1
ATOM 4287 O O . HIS C 1 179 ? -30.101 -74.968 -52.773 1.00 27.73 179 HIS C O 1
ATOM 4294 N N . ALA C 1 180 ? -31.696 -73.959 -51.496 1.00 27.63 180 ALA C N 1
ATOM 4295 C CA . ALA C 1 180 ? -32.332 -73.287 -52.605 1.00 28.72 180 ALA C CA 1
ATOM 4296 C C . ALA C 1 180 ? -31.385 -72.273 -53.278 1.00 28.38 180 ALA C C 1
ATOM 4297 O O . ALA C 1 180 ? -31.301 -72.198 -54.499 1.00 28.32 180 ALA C O 1
ATOM 4299 N N . LEU C 1 181 ? -30.678 -71.500 -52.459 1.00 28.98 181 LEU C N 1
ATOM 4300 C CA . LEU C 1 181 ? -29.756 -70.488 -52.951 1.00 29.17 181 LEU C CA 1
ATOM 4301 C C . LEU C 1 181 ? -28.652 -71.095 -53.807 1.00 28.93 181 LEU C C 1
ATOM 4302 O O . LEU C 1 181 ? -28.360 -70.609 -54.895 1.00 27.84 181 LEU C O 1
ATOM 4307 N N . LEU C 1 182 ? -28.080 -72.198 -53.350 1.00 29.36 182 LEU C N 1
ATOM 4308 C CA . LEU C 1 182 ? -26.920 -72.759 -54.013 1.00 28.72 182 LEU C CA 1
ATOM 4309 C C . LEU C 1 182 ? -27.317 -73.579 -55.215 1.00 29.81 182 LEU C C 1
ATOM 4310 O O . LEU C 1 182 ? -26.626 -73.558 -56.232 1.00 32.08 182 LEU C O 1
ATOM 4315 N N . LYS C 1 183 ? -28.422 -74.307 -55.093 1.00 30.86 183 LYS C N 1
ATOM 4316 C CA . LYS C 1 183 ? -29.009 -75.052 -56.209 1.00 32.10 183 LYS C CA 1
ATOM 4317 C C . LYS C 1 183 ? -29.315 -74.080 -57.338 1.00 27.41 183 LYS C C 1
ATOM 4318 O O . LYS C 1 183 ? -28.923 -74.280 -58.472 1.00 23.68 183 LYS C O 1
ATOM 4324 N N . ALA C 1 184 ? -29.959 -72.973 -57.014 1.00 26.62 184 ALA C N 1
ATOM 4325 C CA . ALA C 1 184 ? -30.194 -71.936 -58.030 1.00 25.69 184 ALA C CA 1
ATOM 4326 C C . ALA C 1 184 ? -28.892 -71.489 -58.643 1.00 25.19 184 ALA C C 1
ATOM 4327 O O . ALA C 1 184 ? -28.817 -71.316 -59.846 1.00 25.45 184 ALA C O 1
ATOM 4329 N N . MET C 1 185 ? -27.864 -71.313 -57.818 1.00 25.12 185 MET C N 1
ATOM 4330 C CA . MET C 1 185 ? -26.570 -70.874 -58.314 1.00 27.35 185 MET C CA 1
ATOM 4331 C C . MET C 1 185 ? -25.904 -71.923 -59.142 1.00 28.48 185 MET C C 1
ATOM 4332 O O . MET C 1 185 ? -25.229 -71.610 -60.123 1.00 27.86 185 MET C O 1
ATOM 4337 N N . GLN C 1 186 ? -26.034 -73.163 -58.723 1.00 32.11 186 GLN C N 1
ATOM 4338 C CA . GLN C 1 186 ? -25.413 -74.281 -59.456 1.00 34.61 186 GLN C CA 1
ATOM 4339 C C . GLN C 1 186 ? -26.032 -74.532 -60.831 1.00 34.97 186 GLN C C 1
ATOM 4340 O O . GLN C 1 186 ? -25.356 -75.002 -61.718 1.00 38.48 186 GLN C O 1
ATOM 4346 N N . THR C 1 187 ? -27.301 -74.195 -61.007 1.00 37.14 187 THR C N 1
ATOM 4347 C CA . THR C 1 187 ? -27.983 -74.405 -62.275 1.00 41.62 187 THR C CA 1
ATOM 4348 C C . THR C 1 187 ? -27.833 -73.244 -63.226 1.00 43.94 187 THR C C 1
ATOM 4349 O O . THR C 1 187 ? -28.499 -73.218 -64.234 1.00 48.28 187 THR C O 1
ATOM 4353 N N . TRP C 1 188 ? -26.959 -72.293 -62.951 1.00 45.88 188 TRP C N 1
ATOM 4354 C CA . TRP C 1 188 ? -27.085 -71.002 -63.616 1.00 47.58 188 TRP C CA 1
ATOM 4355 C C . TRP C 1 188 ? -26.546 -70.930 -65.047 1.00 61.97 188 TRP C C 1
ATOM 4356 O O . TRP C 1 188 ? -25.452 -71.453 -65.373 1.00 63.36 188 TRP C O 1
ATOM 4367 N N . THR C 1 189 ? -27.373 -70.260 -65.866 1.00 75.08 189 THR C N 1
ATOM 4368 C CA . THR C 1 189 ? -27.103 -69.843 -67.251 1.00 78.73 189 THR C CA 1
ATOM 4369 C C . THR C 1 189 ? -27.846 -68.471 -67.435 1.00 76.39 189 THR C C 1
ATOM 4370 O O . THR C 1 189 ? -29.029 -68.318 -67.018 1.00 72.76 189 THR C O 1
ATOM 4374 N N . PRO C 1 190 ? -27.156 -67.459 -68.018 1.00 69.00 190 PRO C N 1
ATOM 4375 C CA . PRO C 1 190 ? -27.795 -66.129 -68.153 1.00 65.26 190 PRO C CA 1
ATOM 4376 C C . PRO C 1 190 ? -28.779 -66.003 -69.337 1.00 67.10 190 PRO C C 1
ATOM 4377 O O . PRO C 1 190 ? -29.421 -66.979 -69.747 1.00 40.95 190 PRO C O 1
ATOM 4381 N N . THR D 1 2 ? -8.822 -21.664 -49.138 1.00 76.20 2 THR D N 1
ATOM 4382 C CA . THR D 1 2 ? -9.448 -22.426 -48.075 1.00 70.99 2 THR D CA 1
ATOM 4383 C C . THR D 1 2 ? -8.481 -22.592 -46.922 1.00 64.84 2 THR D C 1
ATOM 4384 O O . THR D 1 2 ? -7.627 -23.458 -46.941 1.00 62.13 2 THR D O 1
ATOM 4388 N N . SER D 1 3 ? -8.630 -21.741 -45.918 1.00 54.35 3 SER D N 1
ATOM 4389 C CA . SER D 1 3 ? -8.023 -21.934 -44.635 1.00 44.02 3 SER D CA 1
ATOM 4390 C C . SER D 1 3 ? -8.358 -23.323 -44.113 1.00 42.13 3 SER D C 1
ATOM 4391 O O . SER D 1 3 ? -9.257 -23.957 -44.571 1.00 40.28 3 SER D O 1
ATOM 4394 N N . LEU D 1 4 ? -7.610 -23.734 -43.112 1.00 38.76 4 LEU D N 1
ATOM 4395 C CA . LEU D 1 4 ? -7.752 -24.970 -42.420 1.00 33.37 4 LEU D CA 1
ATOM 4396 C C . LEU D 1 4 ? -9.112 -25.254 -41.819 1.00 30.15 4 LEU D C 1
ATOM 4397 O O . LEU D 1 4 ? -9.499 -26.359 -41.740 1.00 27.29 4 LEU D O 1
ATOM 4402 N N . PHE D 1 5 ? -9.816 -24.227 -41.403 1.00 30.90 5 PHE D N 1
ATOM 4403 C CA . PHE D 1 5 ? -11.089 -24.371 -40.766 1.00 28.84 5 PHE D CA 1
ATOM 4404 C C . PHE D 1 5 ? -12.245 -24.441 -41.757 1.00 30.59 5 PHE D C 1
ATOM 4405 O O . PHE D 1 5 ? -13.320 -24.798 -41.403 1.00 27.40 5 PHE D O 1
ATOM 4413 N N . ASP D 1 6 ? -11.995 -24.088 -43.004 1.00 34.40 6 ASP D N 1
ATOM 4414 C CA . ASP D 1 6 ? -13.053 -24.035 -44.036 1.00 34.68 6 ASP D CA 1
ATOM 4415 C C . ASP D 1 6 ? -13.161 -25.330 -44.795 1.00 32.98 6 ASP D C 1
ATOM 4416 O O . ASP D 1 6 ? -12.156 -25.989 -44.993 1.00 32.87 6 ASP D O 1
ATOM 4421 N N . ALA D 1 7 ? -14.352 -25.682 -45.276 1.00 31.43 7 ALA D N 1
ATOM 4422 C CA . ALA D 1 7 ? -14.471 -26.761 -46.283 1.00 29.79 7 ALA D CA 1
ATOM 4423 C C . ALA D 1 7 ? -13.876 -26.262 -47.580 1.00 28.78 7 ALA D C 1
ATOM 4424 O O . ALA D 1 7 ? -13.969 -25.067 -47.879 1.00 29.79 7 ALA D O 1
ATOM 4426 N N . PRO D 1 8 ? -13.245 -27.145 -48.361 1.00 27.74 8 PRO D N 1
ATOM 4427 C CA . PRO D 1 8 ? -12.809 -26.689 -49.680 1.00 31.08 8 PRO D CA 1
ATOM 4428 C C . PRO D 1 8 ? -13.998 -26.143 -50.488 1.00 34.48 8 PRO D C 1
ATOM 4429 O O . PRO D 1 8 ? -15.120 -26.672 -50.351 1.00 36.39 8 PRO D O 1
ATOM 4433 N N . THR D 1 9 ? -13.757 -25.098 -51.285 1.00 31.36 9 THR D N 1
ATOM 4434 C CA . THR D 1 9 ? -14.735 -24.639 -52.236 1.00 32.24 9 THR D CA 1
ATOM 4435 C C . THR D 1 9 ? -15.070 -25.767 -53.221 1.00 31.25 9 THR D C 1
ATOM 4436 O O . THR D 1 9 ? -14.176 -26.446 -53.718 1.00 29.55 9 THR D O 1
ATOM 4440 N N . LEU D 1 10 ? -16.351 -25.958 -53.502 1.00 29.62 10 LEU D N 1
ATOM 4441 C CA . LEU D 1 10 ? -16.754 -26.884 -54.551 1.00 34.46 10 LEU D CA 1
ATOM 4442 C C . LEU D 1 10 ? -16.585 -26.274 -55.907 1.00 34.91 10 LEU D C 1
ATOM 4443 O O . LEU D 1 10 ? -17.262 -25.319 -56.232 1.00 33.80 10 LEU D O 1
ATOM 4448 N N . GLN D 1 11 ? -15.726 -26.859 -56.714 1.00 36.40 11 GLN D N 1
ATOM 4449 C CA . GLN D 1 11 ? -15.507 -26.351 -58.043 1.00 43.50 11 GLN D CA 1
ATOM 4450 C C . GLN D 1 11 ? -16.045 -27.314 -59.088 1.00 44.98 11 GLN D C 1
ATOM 4451 O O . GLN D 1 11 ? -16.399 -26.928 -60.205 1.00 51.09 11 GLN D O 1
ATOM 4457 N N . ARG D 1 12 ? -16.052 -28.575 -58.714 1.00 39.07 12 ARG D N 1
ATOM 4458 C CA . ARG D 1 12 ? -16.410 -29.626 -59.585 1.00 37.70 12 ARG D CA 1
ATOM 4459 C C . ARG D 1 12 ? -17.209 -30.586 -58.778 1.00 35.97 12 ARG D C 1
ATOM 4460 O O . ARG D 1 12 ? -16.862 -30.919 -57.647 1.00 37.44 12 ARG D O 1
ATOM 4468 N N . VAL D 1 13 ? -18.256 -31.093 -59.381 1.00 32.88 13 VAL D N 1
ATOM 4469 C CA . VAL D 1 13 ? -19.064 -32.051 -58.695 1.00 29.40 13 VAL D CA 1
ATOM 4470 C C . VAL D 1 13 ? -19.196 -33.271 -59.563 1.00 25.15 13 VAL D C 1
ATOM 4471 O O . VAL D 1 13 ? -19.476 -33.182 -60.735 1.00 26.29 13 VAL D O 1
ATOM 4475 N N . THR D 1 14 ? -18.919 -34.419 -59.002 1.00 22.02 14 THR D N 1
ATOM 4476 C CA . THR D 1 14 ? -19.068 -35.648 -59.750 1.00 21.02 14 THR D CA 1
ATOM 4477 C C . THR D 1 14 ? -20.506 -36.130 -59.615 1.00 19.89 14 THR D C 1
ATOM 4478 O O . THR D 1 14 ? -21.016 -36.150 -58.509 1.00 18.97 14 THR D O 1
ATOM 4482 N N . VAL D 1 15 ? -21.140 -36.489 -60.737 1.00 19.27 15 VAL D N 1
ATOM 4483 C CA . VAL D 1 15 ? -22.570 -36.849 -60.814 1.00 18.94 15 VAL D CA 1
ATOM 4484 C C . VAL D 1 15 ? -22.741 -38.244 -61.358 1.00 19.59 15 VAL D C 1
ATOM 4485 O O . VAL D 1 15 ? -22.240 -38.572 -62.402 1.00 21.06 15 VAL D O 1
ATOM 4489 N N . PHE D 1 16 ? -23.484 -39.058 -60.650 1.00 20.51 16 PHE D N 1
ATOM 4490 C CA . PHE D 1 16 ? -23.771 -40.376 -61.097 1.00 20.93 16 PHE D CA 1
ATOM 4491 C C . PHE D 1 16 ? -25.235 -40.477 -61.515 1.00 22.21 16 PHE D C 1
ATOM 4492 O O . PHE D 1 16 ? -26.136 -40.167 -60.747 1.00 19.82 16 PHE D O 1
ATOM 4500 N N . THR D 1 17 ? -25.462 -40.967 -62.727 1.00 24.66 17 THR D N 1
ATOM 4501 C CA . THR D 1 17 ? -26.811 -41.208 -63.227 1.00 26.91 17 THR D CA 1
ATOM 4502 C C . THR D 1 17 ? -26.807 -42.244 -64.338 1.00 26.78 17 THR D C 1
ATOM 4503 O O . THR D 1 17 ? -25.750 -42.571 -64.861 1.00 25.53 17 THR D O 1
ATOM 4507 N N . GLY D 1 18 ? -27.982 -42.750 -64.691 1.00 29.54 18 GLY D N 1
ATOM 4508 C CA . GLY D 1 18 ? -28.086 -43.838 -65.700 1.00 31.82 18 GLY D CA 1
ATOM 4509 C C . GLY D 1 18 ? -27.929 -43.491 -67.196 1.00 29.26 18 GLY D C 1
ATOM 4510 O O . GLY D 1 18 ? -27.979 -42.330 -67.625 1.00 28.64 18 GLY D O 1
ATOM 4511 N N . SER D 1 19 ? -27.736 -44.534 -67.991 1.00 29.01 19 SER D N 1
ATOM 4512 C CA . SER D 1 19 ? -27.938 -44.477 -69.443 1.00 30.39 19 SER D CA 1
ATOM 4513 C C . SER D 1 19 ? -29.408 -44.360 -69.748 1.00 27.88 19 SER D C 1
ATOM 4514 O O . SER D 1 19 ? -29.770 -43.906 -70.820 1.00 27.10 19 SER D O 1
ATOM 4517 N N . ALA D 1 20 ? -30.249 -44.788 -68.808 1.00 26.41 20 ALA D N 1
ATOM 4518 C CA . ALA D 1 20 ? -31.681 -44.621 -68.920 1.00 26.00 20 ALA D CA 1
ATOM 4519 C C . ALA D 1 20 ? -32.147 -43.204 -68.697 1.00 24.70 20 ALA D C 1
ATOM 4520 O O . ALA D 1 20 ? -31.414 -42.350 -68.247 1.00 27.56 20 ALA D O 1
ATOM 4522 N N . LEU D 1 21 ? -33.381 -42.967 -69.109 1.00 24.81 21 LEU D N 1
ATOM 4523 C CA . LEU D 1 21 ? -33.997 -41.633 -69.121 1.00 24.08 21 LEU D CA 1
ATOM 4524 C C . LEU D 1 21 ? -35.043 -41.472 -68.029 1.00 22.28 21 LEU D C 1
ATOM 4525 O O . LEU D 1 21 ? -35.398 -40.372 -67.670 1.00 22.15 21 LEU D O 1
ATOM 4530 N N . GLY D 1 22 ? -35.531 -42.589 -67.504 1.00 20.76 22 GLY D N 1
ATOM 4531 C CA . GLY D 1 22 ? -36.632 -42.589 -66.553 1.00 20.39 22 GLY D CA 1
ATOM 4532 C C . GLY D 1 22 ? -37.972 -42.690 -67.256 1.00 18.32 22 GLY D C 1
ATOM 4533 O O . GLY D 1 22 ? -38.056 -42.587 -68.475 1.00 17.16 22 GLY D O 1
ATOM 4534 N N . SER D 1 23 ? -39.007 -42.882 -66.461 1.00 17.38 23 SER D N 1
ATOM 4535 C CA . SER D 1 23 ? -40.370 -43.100 -66.965 1.00 17.83 23 SER D CA 1
ATOM 4536 C C . SER D 1 23 ? -41.166 -41.784 -67.038 1.00 17.63 23 SER D C 1
ATOM 4537 O O . SER D 1 23 ? -42.326 -41.840 -67.408 1.00 18.96 23 SER D O 1
ATOM 4540 N N . SER D 1 24 ? -40.560 -40.627 -66.747 1.00 16.59 24 SER D N 1
ATOM 4541 C CA . SER D 1 24 ? -41.231 -39.362 -66.958 1.00 17.74 24 SER D CA 1
ATOM 4542 C C . SER D 1 24 ? -40.333 -38.149 -67.263 1.00 19.91 24 SER D C 1
ATOM 4543 O O . SER D 1 24 ? -39.122 -38.205 -67.142 1.00 26.26 24 SER D O 1
ATOM 4546 N N . SER D 1 25 ? -40.936 -37.038 -67.647 1.00 19.57 25 SER D N 1
ATOM 4547 C CA . SER D 1 25 ? -40.205 -35.838 -67.986 1.00 20.64 25 SER D CA 1
ATOM 4548 C C . SER D 1 25 ? -39.579 -35.185 -66.791 1.00 22.75 25 SER D C 1
ATOM 4549 O O . SER D 1 25 ? -38.823 -34.201 -66.891 1.00 23.55 25 SER D O 1
ATOM 4552 N N . LEU D 1 26 ? -39.920 -35.698 -65.628 1.00 24.86 26 LEU D N 1
ATOM 4553 C CA . LEU D 1 26 ? -39.567 -35.015 -64.413 1.00 25.63 26 LEU D CA 1
ATOM 4554 C C . LEU D 1 26 ? -38.069 -35.237 -64.180 1.00 21.39 26 LEU D C 1
ATOM 4555 O O . LEU D 1 26 ? -37.338 -34.306 -63.842 1.00 20.98 26 LEU D O 1
ATOM 4560 N N . TYR D 1 27 ? -37.610 -36.434 -64.489 1.00 18.21 27 TYR D N 1
ATOM 4561 C CA . TYR D 1 27 ? -36.211 -36.770 -64.316 1.00 18.86 27 TYR D CA 1
ATOM 4562 C C . TYR D 1 27 ? -35.330 -35.880 -65.214 1.00 18.58 27 TYR D C 1
ATOM 4563 O O . TYR D 1 27 ? -34.335 -35.297 -64.751 1.00 17.14 27 TYR D O 1
ATOM 4572 N N . THR D 1 28 ? -35.733 -35.739 -66.481 1.00 18.94 28 THR D N 1
ATOM 4573 C CA . THR D 1 28 ? -35.054 -34.832 -67.382 1.00 18.73 28 THR D CA 1
ATOM 4574 C C . THR D 1 28 ? -35.066 -33.423 -66.858 1.00 18.90 28 THR D C 1
ATOM 4575 O O . THR D 1 28 ? -34.004 -32.770 -66.827 1.00 17.73 28 THR D O 1
ATOM 4579 N N . GLN D 1 29 ? -36.227 -32.962 -66.411 1.00 19.49 29 GLN D N 1
ATOM 4580 C CA . GLN D 1 29 ? -36.283 -31.588 -65.887 1.00 21.76 29 GLN D CA 1
ATOM 4581 C C . GLN D 1 29 ? -35.423 -31.367 -64.649 1.00 21.31 29 GLN D C 1
ATOM 4582 O O . GLN D 1 29 ? -34.773 -30.299 -64.510 1.00 21.89 29 GLN D O 1
ATOM 4588 N N . ALA D 1 30 ? -35.417 -32.359 -63.755 1.00 19.80 30 ALA D N 1
ATOM 4589 C CA . ALA D 1 30 ? -34.601 -32.289 -62.568 1.00 19.22 30 ALA D CA 1
ATOM 4590 C C . ALA D 1 30 ? -33.111 -32.206 -62.875 1.00 19.13 30 ALA D C 1
ATOM 4591 O O . ALA D 1 30 ? -32.349 -31.478 -62.203 1.00 18.17 30 ALA D O 1
ATOM 4593 N N . ALA D 1 31 ? -32.668 -32.970 -63.868 1.00 19.26 31 ALA D N 1
ATOM 4594 C CA . ALA D 1 31 ? -31.244 -32.853 -64.272 1.00 19.78 31 ALA D CA 1
ATOM 4595 C C . ALA D 1 31 ? -30.872 -31.448 -64.755 1.00 19.37 31 ALA D C 1
ATOM 4596 O O . ALA D 1 31 ? -29.801 -30.988 -64.491 1.00 18.55 31 ALA D O 1
ATOM 4598 N N . GLN D 1 32 ? -31.784 -30.796 -65.465 1.00 20.40 32 GLN D N 1
ATOM 4599 C CA . GLN D 1 32 ? -31.503 -29.563 -66.155 1.00 21.75 32 GLN D CA 1
ATOM 4600 C C . GLN D 1 32 ? -31.488 -28.448 -65.160 1.00 22.57 32 GLN D C 1
ATOM 4601 O O . GLN D 1 32 ? -30.566 -27.651 -65.169 1.00 21.13 32 GLN D O 1
ATOM 4607 N N . THR D 1 33 ? -32.449 -28.447 -64.250 1.00 23.30 33 THR D N 1
ATOM 4608 C CA . THR D 1 33 ? -32.373 -27.544 -63.087 1.00 26.35 33 THR D CA 1
ATOM 4609 C C . THR D 1 33 ? -31.120 -27.726 -62.246 1.00 25.51 33 THR D C 1
ATOM 4610 O O . THR D 1 33 ? -30.461 -26.749 -61.833 1.00 27.01 33 THR D O 1
ATOM 4614 N N . LEU D 1 34 ? -30.755 -28.962 -61.994 1.00 23.66 34 LEU D N 1
ATOM 4615 C CA . LEU D 1 34 ? -29.551 -29.150 -61.229 1.00 22.96 34 LEU D CA 1
ATOM 4616 C C . LEU D 1 34 ? -28.354 -28.502 -61.909 1.00 23.48 34 LEU D C 1
ATOM 4617 O O . LEU D 1 34 ? -27.566 -27.828 -61.255 1.00 22.52 34 LEU D O 1
ATOM 4622 N N . ALA D 1 35 ? -28.229 -28.675 -63.219 1.00 25.40 35 ALA D N 1
ATOM 4623 C CA . ALA D 1 35 ? -27.112 -28.068 -63.952 1.00 26.25 35 ALA D CA 1
ATOM 4624 C C . ALA D 1 35 ? -27.199 -26.531 -64.026 1.00 28.65 35 ALA D C 1
ATOM 4625 O O . ALA D 1 35 ? -26.189 -25.838 -63.823 1.00 28.47 35 ALA D O 1
ATOM 4627 N N . LYS D 1 36 ? -28.366 -26.001 -64.285 1.00 31.91 36 LYS D N 1
ATOM 4628 C CA . LYS D 1 36 ? -28.499 -24.585 -64.297 1.00 37.61 36 LYS D CA 1
ATOM 4629 C C . LYS D 1 36 ? -28.148 -23.982 -62.965 1.00 35.81 36 LYS D C 1
ATOM 4630 O O . LYS D 1 36 ? -27.517 -22.991 -62.931 1.00 34.49 36 LYS D O 1
ATOM 4636 N N . THR D 1 37 ? -28.540 -24.617 -61.879 1.00 33.68 37 THR D N 1
ATOM 4637 C CA . THR D 1 37 ? -28.213 -24.145 -60.514 1.00 31.57 37 THR D CA 1
ATOM 4638 C C . THR D 1 37 ? -26.718 -24.192 -60.204 1.00 31.43 37 THR D C 1
ATOM 4639 O O . THR D 1 37 ? -26.158 -23.264 -59.621 1.00 33.99 37 THR D O 1
ATOM 4643 N N . ALA D 1 38 ? -26.076 -25.274 -60.613 1.00 30.39 38 ALA D N 1
ATOM 4644 C CA . ALA D 1 38 ? -24.674 -25.497 -60.331 1.00 29.21 38 ALA D CA 1
ATOM 4645 C C . ALA D 1 38 ? -23.785 -24.557 -61.086 1.00 30.73 38 ALA D C 1
ATOM 4646 O O . ALA D 1 38 ? -22.807 -24.027 -60.552 1.00 32.21 38 ALA D O 1
ATOM 4648 N N . VAL D 1 39 ? -24.073 -24.407 -62.365 1.00 33.33 39 VAL D N 1
ATOM 4649 C CA . VAL D 1 39 ? -23.297 -23.495 -63.197 1.00 33.76 39 VAL D CA 1
ATOM 4650 C C . VAL D 1 39 ? -23.425 -22.111 -62.641 1.00 31.52 39 VAL D C 1
ATOM 4651 O O . VAL D 1 39 ? -22.434 -21.447 -62.530 1.00 29.14 39 VAL D O 1
ATOM 4655 N N . ASP D 1 40 ? -24.635 -21.709 -62.267 1.00 33.21 40 ASP D N 1
ATOM 4656 C CA . ASP D 1 40 ? -24.865 -20.398 -61.634 1.00 38.81 40 ASP D CA 1
ATOM 4657 C C . ASP D 1 40 ? -24.010 -20.191 -60.383 1.00 38.30 40 ASP D C 1
ATOM 4658 O O . ASP D 1 40 ? -23.498 -19.110 -60.174 1.00 41.47 40 ASP D O 1
ATOM 4663 N N . ARG D 1 41 ? -23.892 -21.210 -59.539 1.00 39.75 41 ARG D N 1
ATOM 4664 C CA . ARG D 1 41 ? -23.040 -21.132 -58.363 1.00 38.73 41 ARG D CA 1
ATOM 4665 C C . ARG D 1 41 ? -21.574 -21.424 -58.712 1.00 37.56 41 ARG D C 1
ATOM 4666 O O . ARG D 1 41 ? -20.771 -21.625 -57.817 1.00 44.25 41 ARG D O 1
ATOM 4674 N N . GLY D 1 42 ? -21.208 -21.490 -59.988 1.00 32.95 42 GLY D N 1
ATOM 4675 C CA . GLY D 1 42 ? -19.794 -21.607 -60.361 1.00 31.41 42 GLY D CA 1
ATOM 4676 C C . GLY D 1 42 ? -19.178 -22.991 -60.384 1.00 30.25 42 GLY D C 1
ATOM 4677 O O . GLY D 1 42 ? -17.960 -23.102 -60.467 1.00 28.49 42 GLY D O 1
ATOM 4678 N N . ILE D 1 43 ? -20.013 -24.039 -60.384 1.00 30.94 43 ILE D N 1
ATOM 4679 C CA . ILE D 1 43 ? -19.548 -25.454 -60.312 1.00 30.57 43 ILE D CA 1
ATOM 4680 C C . ILE D 1 43 ? -19.714 -26.152 -61.649 1.00 30.35 43 ILE D C 1
ATOM 4681 O O . ILE D 1 43 ? -20.727 -25.997 -62.306 1.00 33.42 43 ILE D O 1
ATOM 4686 N N . ASP D 1 44 ? -18.744 -26.970 -62.012 1.00 30.17 44 ASP D N 1
ATOM 4687 C CA . ASP D 1 44 ? -18.709 -27.626 -63.294 1.00 31.05 44 ASP D CA 1
ATOM 4688 C C . ASP D 1 44 ? -18.861 -29.106 -63.049 1.00 28.18 44 ASP D C 1
ATOM 4689 O O . ASP D 1 44 ? -18.894 -29.533 -61.912 1.00 27.85 44 ASP D O 1
ATOM 4694 N N . LEU D 1 45 ? -18.927 -29.906 -64.105 1.00 26.50 45 LEU D N 1
ATOM 4695 C CA . LEU D 1 45 ? -19.408 -31.276 -63.969 1.00 23.69 45 LEU D CA 1
ATOM 4696 C C . LEU D 1 45 ? -18.322 -32.275 -64.205 1.00 24.01 45 LEU D C 1
ATOM 4697 O O . LEU D 1 45 ? -17.545 -32.116 -65.122 1.00 28.77 45 LEU D O 1
ATOM 4702 N N . VAL D 1 46 ? -18.244 -33.309 -63.383 1.00 22.86 46 VAL D N 1
ATOM 4703 C CA . VAL D 1 46 ? -17.426 -34.450 -63.692 1.00 22.21 46 VAL D CA 1
ATOM 4704 C C . VAL D 1 46 ? -18.376 -35.597 -63.761 1.00 23.11 46 VAL D C 1
ATOM 4705 O O . VAL D 1 46 ? -19.250 -35.688 -62.948 1.00 24.01 46 VAL D O 1
ATOM 4709 N N . TYR D 1 47 ? -18.211 -36.488 -64.728 1.00 25.16 47 TYR D N 1
ATOM 4710 C CA . TYR D 1 47 ? -19.191 -37.561 -64.929 1.00 25.72 47 TYR D CA 1
ATOM 4711 C C . TYR D 1 47 ? -18.614 -38.595 -65.870 1.00 24.52 47 TYR D C 1
ATOM 4712 O O . TYR D 1 47 ? -17.497 -38.455 -66.342 1.00 24.62 47 TYR D O 1
ATOM 4721 N N . GLY D 1 48 ? -19.367 -39.653 -66.102 1.00 24.01 48 GLY D N 1
ATOM 4722 C CA . GLY D 1 48 ? -18.848 -40.804 -66.834 1.00 24.45 48 GLY D CA 1
ATOM 4723 C C . GLY D 1 48 ? -18.758 -40.631 -68.347 1.00 24.48 48 GLY D C 1
ATOM 4724 O O . GLY D 1 48 ? -18.451 -41.580 -69.053 1.00 24.84 48 GLY D O 1
ATOM 4725 N N . GLY D 1 49 ? -19.063 -39.452 -68.858 1.00 23.40 49 GLY D N 1
ATOM 4726 C CA . GLY D 1 49 ? -18.798 -39.137 -70.247 1.00 25.52 49 GLY D CA 1
ATOM 4727 C C . GLY D 1 49 ? -19.729 -39.695 -71.306 1.00 26.81 49 GLY D C 1
ATOM 4728 O O . GLY D 1 49 ? -19.415 -39.616 -72.484 1.00 24.94 49 GLY D O 1
ATOM 4729 N N . GLY D 1 50 ? -20.873 -40.234 -70.889 1.00 27.20 50 GLY D N 1
ATOM 4730 C CA . GLY D 1 50 ? -21.867 -40.723 -71.815 1.00 26.54 50 GLY D CA 1
ATOM 4731 C C . GLY D 1 50 ? -22.699 -39.641 -72.498 1.00 26.30 50 GLY D C 1
ATOM 4732 O O . GLY D 1 50 ? -22.726 -38.483 -72.086 1.00 23.36 50 GLY D O 1
ATOM 4733 N N . LYS D 1 51 ? -23.380 -40.040 -73.566 1.00 26.97 51 LYS D N 1
ATOM 4734 C CA . LYS D 1 51 ? -24.357 -39.181 -74.173 1.00 29.47 51 LYS D CA 1
ATOM 4735 C C . LYS D 1 51 ? -25.773 -39.723 -74.024 1.00 28.45 51 LYS D C 1
ATOM 4736 O O . LYS D 1 51 ? -26.680 -38.959 -74.228 1.00 30.08 51 LYS D O 1
ATOM 4742 N N . VAL D 1 52 ? -26.003 -40.994 -73.700 1.00 24.02 52 VAL D N 1
ATOM 4743 C CA . VAL D 1 52 ? -27.382 -41.458 -73.644 1.00 24.07 52 VAL D CA 1
ATOM 4744 C C . VAL D 1 52 ? -28.125 -41.181 -72.307 1.00 23.92 52 VAL D C 1
ATOM 4745 O O . VAL D 1 52 ? -27.522 -41.178 -71.233 1.00 24.33 52 VAL D O 1
ATOM 4749 N N . GLY D 1 53 ? -29.440 -40.959 -72.394 1.00 22.20 53 GLY D N 1
ATOM 4750 C CA . GLY D 1 53 ? -30.305 -40.815 -71.252 1.00 20.49 53 GLY D CA 1
ATOM 4751 C C . GLY D 1 53 ? -29.933 -39.625 -70.395 1.00 21.73 53 GLY D C 1
ATOM 4752 O O . GLY D 1 53 ? -29.486 -38.604 -70.907 1.00 21.16 53 GLY D O 1
ATOM 4753 N N . LEU D 1 54 ? -30.096 -39.766 -69.070 1.00 21.67 54 LEU D N 1
ATOM 4754 C CA . LEU D 1 54 ? -29.855 -38.649 -68.141 1.00 20.49 54 LEU D CA 1
ATOM 4755 C C . LEU D 1 54 ? -28.405 -38.175 -68.164 1.00 20.53 54 LEU D C 1
ATOM 4756 O O . LEU D 1 54 ? -28.154 -36.999 -67.939 1.00 19.53 54 LEU D O 1
ATOM 4761 N N . MET D 1 55 ? -27.453 -39.095 -68.391 1.00 20.30 55 MET D N 1
ATOM 4762 C CA . MET D 1 55 ? -26.069 -38.683 -68.591 1.00 21.61 55 MET D CA 1
ATOM 4763 C C . MET D 1 55 ? -25.962 -37.596 -69.626 1.00 20.44 55 MET D C 1
ATOM 4764 O O . MET D 1 55 ? -25.362 -36.570 -69.366 1.00 18.77 55 MET D O 1
ATOM 4769 N N . GLY D 1 56 ? -26.513 -37.835 -70.817 1.00 20.85 56 GLY D N 1
ATOM 4770 C CA . GLY D 1 56 ? -26.432 -36.839 -71.888 1.00 20.38 56 GLY D CA 1
ATOM 4771 C C . GLY D 1 56 ? -27.117 -35.522 -71.532 1.00 20.61 56 GLY D C 1
ATOM 4772 O O . GLY D 1 56 ? -26.627 -34.403 -71.840 1.00 16.53 56 GLY D O 1
ATOM 4773 N N . ILE D 1 57 ? -28.244 -35.686 -70.847 1.00 21.34 57 ILE D N 1
ATOM 4774 C CA . ILE D 1 57 ? -29.065 -34.575 -70.470 1.00 22.16 57 ILE D CA 1
ATOM 4775 C C . ILE D 1 57 ? -28.321 -33.654 -69.563 1.00 23.21 57 ILE D C 1
ATOM 4776 O O . ILE D 1 57 ? -28.369 -32.398 -69.742 1.00 22.12 57 ILE D O 1
ATOM 4781 N N . VAL D 1 58 ? -27.671 -34.277 -68.560 1.00 22.57 58 VAL D N 1
ATOM 4782 C CA . VAL D 1 58 ? -27.009 -33.497 -67.519 1.00 23.67 58 VAL D CA 1
ATOM 4783 C C . VAL D 1 58 ? -25.797 -32.796 -68.093 1.00 22.05 58 VAL D C 1
ATOM 4784 O O . VAL D 1 58 ? -25.611 -31.595 -67.904 1.00 21.70 58 VAL D O 1
ATOM 4788 N N . ALA D 1 59 ? -25.036 -33.524 -68.876 1.00 21.04 59 ALA D N 1
ATOM 4789 C CA . ALA D 1 59 ? -23.899 -32.939 -69.559 1.00 23.28 59 ALA D CA 1
ATOM 4790 C C . ALA D 1 59 ? -24.286 -31.780 -70.498 1.00 24.11 59 ALA D C 1
ATOM 4791 O O . ALA D 1 59 ? -23.676 -30.727 -70.449 1.00 25.26 59 ALA D O 1
ATOM 4793 N N . ASP D 1 60 ? -25.321 -31.963 -71.311 1.00 24.49 60 ASP D N 1
ATOM 4794 C CA . ASP D 1 60 ? -25.719 -30.952 -72.232 1.00 27.61 60 ASP D CA 1
ATOM 4795 C C . ASP D 1 60 ? -26.168 -29.757 -71.481 1.00 30.25 60 ASP D C 1
ATOM 4796 O O . ASP D 1 60 ? -25.831 -28.641 -71.832 1.00 30.94 60 ASP D O 1
ATOM 4801 N N . ALA D 1 61 ? -26.950 -29.982 -70.443 1.00 29.48 61 ALA D N 1
ATOM 4802 C CA . ALA D 1 61 ? -27.468 -28.855 -69.722 1.00 28.88 61 ALA D CA 1
ATOM 4803 C C . ALA D 1 61 ? -26.319 -28.062 -69.058 1.00 29.81 61 ALA D C 1
ATOM 4804 O O . ALA D 1 61 ? -26.401 -26.855 -68.901 1.00 31.03 61 ALA D O 1
ATOM 4806 N N . PHE D 1 62 ? -25.236 -28.721 -68.676 1.00 28.83 62 PHE D N 1
ATOM 4807 C CA . PHE D 1 62 ? -24.121 -27.969 -68.124 1.00 28.83 62 PHE D CA 1
ATOM 4808 C C . PHE D 1 62 ? -23.484 -27.082 -69.203 1.00 28.75 62 PHE D C 1
ATOM 4809 O O . PHE D 1 62 ? -23.154 -25.942 -68.963 1.00 26.34 62 PHE D O 1
ATOM 4817 N N . LEU D 1 63 ? -23.301 -27.620 -70.398 1.00 30.18 63 LEU D N 1
ATOM 4818 C CA . LEU D 1 63 ? -22.588 -26.896 -71.451 1.00 28.61 63 LEU D CA 1
ATOM 4819 C C . LEU D 1 63 ? -23.487 -25.798 -71.956 1.00 29.79 63 LEU D C 1
ATOM 4820 O O . LEU D 1 63 ? -23.065 -24.646 -72.121 1.00 36.12 63 LEU D O 1
ATOM 4825 N N . GLU D 1 64 ? -24.760 -26.121 -72.109 1.00 31.90 64 GLU D N 1
ATOM 4826 C CA . GLU D 1 64 ? -25.740 -25.147 -72.591 1.00 33.55 64 GLU D CA 1
ATOM 4827 C C . GLU D 1 64 ? -25.885 -23.971 -71.639 1.00 31.58 64 GLU D C 1
ATOM 4828 O O . GLU D 1 64 ? -26.162 -22.883 -72.065 1.00 35.46 64 GLU D O 1
ATOM 4834 N N . SER D 1 65 ? -25.645 -24.170 -70.354 1.00 35.19 65 SER D N 1
ATOM 4835 C CA . SER D 1 65 ? -25.675 -23.063 -69.380 1.00 35.66 65 SER D CA 1
ATOM 4836 C C . SER D 1 65 ? -24.370 -22.298 -69.446 1.00 35.10 65 SER D C 1
ATOM 4837 O O . SER D 1 65 ? -24.261 -21.228 -68.902 1.00 32.89 65 SER D O 1
ATOM 4840 N N . GLY D 1 66 ? -23.365 -22.905 -70.057 1.00 34.64 66 GLY D N 1
ATOM 4841 C CA . GLY D 1 66 ? -22.056 -22.313 -70.155 1.00 36.44 66 GLY D CA 1
ATOM 4842 C C . GLY D 1 66 ? -21.077 -22.751 -69.093 1.00 35.83 66 GLY D C 1
ATOM 4843 O O . GLY D 1 66 ? -20.141 -22.045 -68.810 1.00 36.96 66 GLY D O 1
ATOM 4844 N N . GLY D 1 67 ? -21.272 -23.916 -68.497 1.00 34.17 67 GLY D N 1
ATOM 4845 C CA . GLY D 1 67 ? -20.262 -24.463 -67.604 1.00 34.41 67 GLY D CA 1
ATOM 4846 C C . GLY D 1 67 ? -19.419 -25.416 -68.410 1.00 35.07 67 GLY D C 1
ATOM 4847 O O . GLY D 1 67 ? -19.631 -25.551 -69.625 1.00 38.66 67 GLY D O 1
ATOM 4848 N N . GLU D 1 68 ? -18.485 -26.085 -67.738 1.00 33.65 68 GLU D N 1
ATOM 4849 C CA . GLU D 1 68 ? -17.651 -27.119 -68.347 1.00 34.07 68 GLU D CA 1
ATOM 4850 C C . GLU D 1 68 ? -18.059 -28.493 -67.872 1.00 28.90 68 GLU D C 1
ATOM 4851 O O . GLU D 1 68 ? -18.694 -28.633 -66.839 1.00 25.59 68 GLU D O 1
ATOM 4857 N N . ALA D 1 69 ? -17.650 -29.504 -68.629 1.00 28.10 69 ALA D N 1
ATOM 4858 C CA . ALA D 1 69 ? -17.960 -30.905 -68.343 1.00 25.39 69 ALA D CA 1
ATOM 4859 C C . ALA D 1 69 ? -16.775 -31.759 -68.639 1.00 26.57 69 ALA D C 1
ATOM 4860 O O . ALA D 1 69 ? -16.216 -31.693 -69.730 1.00 30.85 69 ALA D O 1
ATOM 4862 N N . PHE D 1 70 ? -16.393 -32.571 -67.661 1.00 27.28 70 PHE D N 1
ATOM 4863 C CA . PHE D 1 70 ? -15.275 -33.467 -67.784 1.00 27.87 70 PHE D CA 1
ATOM 4864 C C . PHE D 1 70 ? -15.838 -34.846 -67.705 1.00 24.52 70 PHE D C 1
ATOM 4865 O O . PHE D 1 70 ? -16.533 -35.149 -66.776 1.00 26.93 70 PHE D O 1
ATOM 4873 N N . GLY D 1 71 ? -15.576 -35.686 -68.686 1.00 23.93 71 GLY D N 1
ATOM 4874 C CA . GLY D 1 71 ? -16.066 -37.045 -68.636 1.00 22.29 71 GLY D CA 1
ATOM 4875 C C . GLY D 1 71 ? -14.920 -37.968 -68.402 1.00 23.04 71 GLY D C 1
ATOM 4876 O O . GLY D 1 71 ? -13.778 -37.591 -68.691 1.00 24.52 71 GLY D O 1
ATOM 4877 N N . VAL D 1 72 ? -15.232 -39.165 -67.909 1.00 21.98 72 VAL D N 1
ATOM 4878 C CA . VAL D 1 72 ? -14.283 -40.203 -67.754 1.00 23.88 72 VAL D CA 1
ATOM 4879 C C . VAL D 1 72 ? -14.969 -41.488 -68.211 1.00 28.29 72 VAL D C 1
ATOM 4880 O O . VAL D 1 72 ? -15.911 -41.962 -67.589 1.00 32.78 72 VAL D O 1
ATOM 4884 N N . ILE D 1 73 ? -14.444 -42.100 -69.257 1.00 31.67 73 ILE D N 1
ATOM 4885 C CA . ILE D 1 73 ? -15.103 -43.203 -69.918 1.00 32.54 73 ILE D CA 1
ATOM 4886 C C . ILE D 1 73 ? -14.101 -44.333 -70.152 1.00 33.95 73 ILE D C 1
ATOM 4887 O O . ILE D 1 73 ? -12.892 -44.098 -70.096 1.00 36.68 73 ILE D O 1
ATOM 4892 N N . THR D 1 74 ? -14.571 -45.557 -70.373 1.00 32.94 74 THR D N 1
ATOM 4893 C CA . THR D 1 74 ? -13.646 -46.624 -70.734 1.00 36.02 74 THR D CA 1
ATOM 4894 C C . THR D 1 74 ? -13.473 -46.756 -72.240 1.00 42.41 74 THR D C 1
ATOM 4895 O O . THR D 1 74 ? -14.233 -46.170 -73.019 1.00 44.84 74 THR D O 1
ATOM 4899 N N . GLU D 1 75 ? -12.464 -47.541 -72.629 1.00 47.43 75 GLU D N 1
ATOM 4900 C CA . GLU D 1 75 ? -12.156 -47.789 -74.038 1.00 47.48 75 GLU D CA 1
ATOM 4901 C C . GLU D 1 75 ? -13.319 -48.493 -74.666 1.00 45.15 75 GLU D C 1
ATOM 4902 O O . GLU D 1 75 ? -13.714 -48.111 -75.737 1.00 45.26 75 GLU D O 1
ATOM 4908 N N . SER D 1 76 ? -13.879 -49.501 -73.999 1.00 42.91 76 SER D N 1
ATOM 4909 C CA . SER D 1 76 ? -14.933 -50.320 -74.615 1.00 44.57 76 SER D CA 1
ATOM 4910 C C . SER D 1 76 ? -16.266 -49.596 -74.875 1.00 44.03 76 SER D C 1
ATOM 4911 O O . SER D 1 76 ? -17.041 -50.036 -75.727 1.00 46.31 76 SER D O 1
ATOM 4914 N N . LEU D 1 77 ? -16.518 -48.508 -74.148 1.00 44.13 77 LEU D N 1
ATOM 4915 C CA . LEU D 1 77 ? -17.688 -47.649 -74.360 1.00 42.81 77 LEU D CA 1
ATOM 4916 C C . LEU D 1 77 ? -17.394 -46.590 -75.432 1.00 44.71 77 LEU D C 1
ATOM 4917 O O . LEU D 1 77 ? -18.297 -46.113 -76.157 1.00 44.79 77 LEU D O 1
ATOM 4922 N N . MET D 1 78 ? -16.137 -46.206 -75.549 1.00 44.30 78 MET D N 1
ATOM 4923 C CA . MET D 1 78 ? -15.766 -45.362 -76.662 1.00 48.01 78 MET D CA 1
ATOM 4924 C C . MET D 1 78 ? -15.941 -46.115 -77.973 1.00 48.57 78 MET D C 1
ATOM 4925 O O . MET D 1 78 ? -16.427 -45.562 -78.962 1.00 46.35 78 MET D O 1
ATOM 4930 N N . LYS D 1 79 ? -15.568 -47.387 -77.942 1.00 50.66 79 LYS D N 1
ATOM 4931 C CA . LYS D 1 79 ? -15.751 -48.302 -79.053 1.00 53.56 79 LYS D CA 1
ATOM 4932 C C . LYS D 1 79 ? -17.222 -48.549 -79.334 1.00 54.32 79 LYS D C 1
ATOM 4933 O O . LYS D 1 79 ? -17.572 -48.875 -80.457 1.00 58.65 79 LYS D O 1
ATOM 4939 N N . GLY D 1 80 ? -18.080 -48.393 -78.330 1.00 55.37 80 GLY D N 1
ATOM 4940 C CA . GLY D 1 80 ? -19.523 -48.505 -78.523 1.00 52.84 80 GLY D CA 1
ATOM 4941 C C . GLY D 1 80 ? -20.228 -47.263 -79.059 1.00 55.73 80 GLY D C 1
ATOM 4942 O O . GLY D 1 80 ? -21.446 -47.306 -79.244 1.00 57.68 80 GLY D O 1
ATOM 4943 N N . GLU D 1 81 ? -19.491 -46.162 -79.276 1.00 56.56 81 GLU D N 1
ATOM 4944 C CA . GLU D 1 81 ? -20.057 -44.868 -79.713 1.00 58.89 81 GLU D CA 1
ATOM 4945 C C . GLU D 1 81 ? -20.986 -44.252 -78.641 1.00 57.51 81 GLU D C 1
ATOM 4946 O O . GLU D 1 81 ? -21.840 -43.414 -78.930 1.00 50.05 81 GLU D O 1
ATOM 4952 N N . LEU D 1 82 ? -20.803 -44.670 -77.391 1.00 55.03 82 LEU D N 1
ATOM 4953 C CA . LEU D 1 82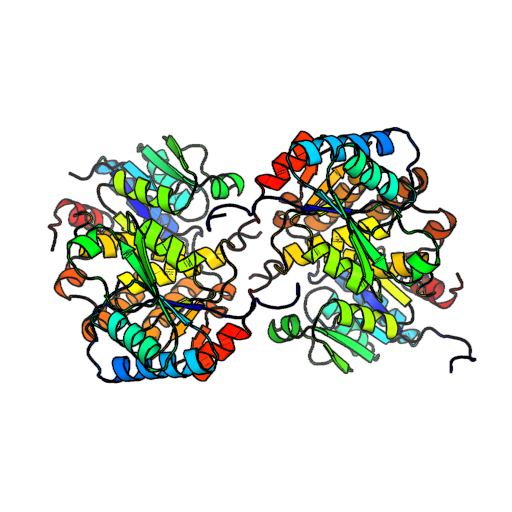 ? -21.640 -44.209 -76.300 1.00 48.55 82 LEU D CA 1
ATOM 4954 C C . LEU D 1 82 ? -21.113 -42.878 -75.756 1.00 41.98 82 LEU D C 1
ATOM 4955 O O . LEU D 1 82 ? -21.809 -42.195 -75.006 1.00 43.47 82 LEU D O 1
ATOM 4960 N N . GLY D 1 83 ? -19.916 -42.484 -76.172 1.00 34.47 83 GLY D N 1
ATOM 4961 C CA . GLY D 1 83 ? -19.296 -41.277 -75.652 1.00 33.30 83 GLY D CA 1
ATOM 4962 C C . GLY D 1 83 ? -19.939 -39.998 -76.134 1.00 32.94 83 GLY D C 1
ATOM 4963 O O . GLY D 1 83 ? -20.525 -39.954 -77.168 1.00 40.85 83 GLY D O 1
ATOM 4964 N N . HIS D 1 84 ? -19.791 -38.939 -75.377 1.00 31.91 84 HIS D N 1
ATOM 4965 C CA . HIS D 1 84 ? -20.321 -37.651 -75.710 1.00 29.61 84 HIS D CA 1
ATOM 4966 C C . HIS D 1 84 ? -19.230 -36.981 -76.519 1.00 31.62 84 HIS D C 1
ATOM 4967 O O . HIS D 1 84 ? -18.052 -37.208 -76.281 1.00 30.48 84 HIS D O 1
ATOM 4974 N N . GLU D 1 85 ? -19.607 -36.132 -77.462 1.00 37.78 85 GLU D N 1
ATOM 4975 C CA . GLU D 1 85 ? -18.655 -35.595 -78.455 1.00 40.15 85 GLU D CA 1
ATOM 4976 C C . GLU D 1 85 ? -18.337 -34.135 -78.292 1.00 38.34 85 GLU D C 1
ATOM 4977 O O . GLU D 1 85 ? -17.538 -33.601 -79.027 1.00 40.30 85 GLU D O 1
ATOM 4983 N N . LYS D 1 86 ? -18.952 -33.454 -77.355 1.00 38.56 86 LYS D N 1
ATOM 4984 C CA . LYS D 1 86 ? -18.652 -32.035 -77.182 1.00 39.54 86 LYS D CA 1
ATOM 4985 C C . LYS D 1 86 ? -18.284 -31.666 -75.755 1.00 36.58 86 LYS D C 1
ATOM 4986 O O . LYS D 1 86 ? -18.570 -30.551 -75.307 1.00 35.92 86 LYS D O 1
ATOM 4992 N N . LEU D 1 87 ? -17.622 -32.577 -75.043 1.00 33.72 87 LEU D N 1
ATOM 4993 C CA . LEU D 1 87 ? -17.223 -32.271 -73.691 1.00 33.84 87 LEU D CA 1
ATOM 4994 C C . LEU D 1 87 ? -16.010 -31.385 -73.728 1.00 39.33 87 LEU D C 1
ATOM 4995 O O . LEU D 1 87 ? -15.249 -31.380 -74.707 1.00 40.98 87 LEU D O 1
ATOM 5000 N N . THR D 1 88 ? -15.846 -30.635 -72.643 1.00 42.82 88 THR D N 1
ATOM 5001 C CA . THR D 1 88 ? -14.642 -29.876 -72.396 1.00 43.35 88 THR D CA 1
ATOM 5002 C C . THR D 1 88 ? -13.388 -30.751 -72.318 1.00 43.24 88 THR D C 1
ATOM 5003 O O . THR D 1 88 ? -12.332 -30.336 -72.751 1.00 49.01 88 THR D O 1
ATOM 5007 N N . GLU D 1 89 ? -13.492 -31.950 -71.767 1.00 40.64 89 GLU D N 1
ATOM 5008 C CA . GLU D 1 89 ? -12.364 -32.861 -71.760 1.00 39.91 89 GLU D CA 1
ATOM 5009 C C . GLU D 1 89 ? -12.966 -34.246 -71.589 1.00 36.18 89 GLU D C 1
ATOM 5010 O O . GLU D 1 89 ? -14.076 -34.361 -71.106 1.00 34.46 89 GLU D O 1
ATOM 5016 N N . LEU D 1 90 ? -12.258 -35.285 -72.015 1.00 32.30 90 LEU D N 1
ATOM 5017 C CA . LEU D 1 90 ? -12.735 -36.635 -71.853 1.00 30.48 90 LEU D CA 1
ATOM 5018 C C . LEU D 1 90 ? -11.549 -37.612 -71.767 1.00 35.05 90 LEU D C 1
ATOM 5019 O O . LEU D 1 90 ? -10.754 -37.707 -72.714 1.00 37.95 90 LEU D O 1
ATOM 5024 N N . GLU D 1 91 ? -11.416 -38.303 -70.622 1.00 33.41 91 GLU D N 1
ATOM 5025 C CA . GLU D 1 91 ? -10.341 -39.256 -70.405 1.00 33.66 91 GLU D CA 1
ATOM 5026 C C . GLU D 1 91 ? -10.869 -40.591 -70.713 1.00 33.55 91 GLU D C 1
ATOM 5027 O O . GLU D 1 91 ? -11.936 -40.980 -70.213 1.00 32.56 91 GLU D O 1
ATOM 5033 N N . ILE D 1 92 ? -10.107 -41.331 -71.492 1.00 33.00 92 ILE D N 1
ATOM 5034 C CA . ILE D 1 92 ? -10.473 -42.697 -71.783 1.00 33.21 92 ILE D CA 1
ATOM 5035 C C . ILE D 1 92 ? -9.592 -43.584 -70.921 1.00 32.86 92 ILE D C 1
ATOM 5036 O O . ILE D 1 92 ? -8.391 -43.380 -70.862 1.00 38.15 92 ILE D O 1
ATOM 5041 N N . VAL D 1 93 ? -10.168 -44.532 -70.208 1.00 30.37 93 VAL D N 1
ATOM 5042 C CA . VAL D 1 93 ? -9.343 -45.338 -69.316 1.00 30.65 93 VAL D CA 1
ATOM 5043 C C . VAL D 1 93 ? -9.514 -46.833 -69.589 1.00 32.05 93 VAL D C 1
ATOM 5044 O O . VAL D 1 93 ? -10.539 -47.275 -70.108 1.00 32.11 93 VAL D O 1
ATOM 5048 N N . PRO D 1 94 ? -8.505 -47.614 -69.238 1.00 33.86 94 PRO D N 1
ATOM 5049 C CA . PRO D 1 94 ? -8.604 -49.058 -69.443 1.00 35.43 94 PRO D CA 1
ATOM 5050 C C . PRO D 1 94 ? -9.857 -49.739 -68.900 1.00 37.42 94 PRO D C 1
ATOM 5051 O O . PRO D 1 94 ? -10.514 -50.401 -69.683 1.00 47.81 94 PRO D O 1
ATOM 5055 N N . ASP D 1 95 ? -10.187 -49.604 -67.611 1.00 37.45 95 ASP D N 1
ATOM 5056 C CA . ASP D 1 95 ? -11.222 -50.468 -66.981 1.00 38.90 95 ASP D CA 1
ATOM 5057 C C . ASP D 1 95 ? -12.225 -49.732 -66.060 1.00 35.94 95 ASP D C 1
ATOM 5058 O O . ASP D 1 95 ? -12.083 -48.530 -65.786 1.00 34.34 95 ASP D O 1
ATOM 5063 N N . MET D 1 96 ? -13.241 -50.460 -65.592 1.00 33.95 96 MET D N 1
ATOM 5064 C CA . MET D 1 96 ? -14.312 -49.864 -64.750 1.00 33.41 96 MET D CA 1
ATOM 5065 C C . MET D 1 96 ? -13.789 -49.230 -63.472 1.00 32.21 96 MET D C 1
ATOM 5066 O O . MET D 1 96 ? -14.218 -48.129 -63.112 1.00 27.88 96 MET D O 1
ATOM 5071 N N . HIS D 1 97 ? -12.869 -49.938 -62.798 1.00 30.59 97 HIS D N 1
ATOM 5072 C CA . HIS D 1 97 ? -12.251 -49.450 -61.542 1.00 28.27 97 HIS D CA 1
ATOM 5073 C C . HIS D 1 97 ? -11.530 -48.123 -61.705 1.00 28.91 97 HIS D C 1
ATOM 5074 O O . HIS D 1 97 ? -11.756 -47.187 -60.948 1.00 29.98 97 HIS D O 1
ATOM 5081 N N . ILE D 1 98 ? -10.658 -48.038 -62.691 1.00 28.65 98 ILE D N 1
ATOM 5082 C CA . ILE D 1 98 ? -9.908 -46.837 -62.860 1.00 30.41 98 ILE D CA 1
ATOM 5083 C C . ILE D 1 98 ? -10.868 -45.674 -63.163 1.00 28.86 98 ILE D C 1
ATOM 5084 O O . ILE D 1 98 ? -10.609 -44.529 -62.822 1.00 27.52 98 ILE D O 1
ATOM 5089 N N . ARG D 1 99 ? -11.978 -45.969 -63.823 1.00 29.25 99 ARG D N 1
ATOM 5090 C CA . ARG D 1 99 ? -12.937 -44.940 -64.166 1.00 27.42 99 ARG D CA 1
ATOM 5091 C C . ARG D 1 99 ? -13.550 -44.292 -62.916 1.00 26.70 99 ARG D C 1
ATOM 5092 O O . ARG D 1 99 ? -13.706 -43.046 -62.827 1.00 21.89 99 ARG D O 1
ATOM 5100 N N . LYS D 1 100 ? -13.919 -45.154 -61.966 1.00 25.01 100 LYS D N 1
ATOM 5101 C CA . LYS D 1 100 ? -14.473 -44.698 -60.676 1.00 25.82 100 LYS D CA 1
ATOM 5102 C C . LYS D 1 100 ? -13.468 -43.919 -59.852 1.00 26.24 100 LYS D C 1
ATOM 5103 O O . LYS D 1 100 ? -13.698 -42.762 -59.465 1.00 24.70 100 LYS D O 1
ATOM 5109 N N . ARG D 1 101 ? -12.303 -44.523 -59.666 1.00 29.95 101 ARG D N 1
ATOM 5110 C CA . ARG D 1 101 ? -11.213 -43.843 -58.988 1.00 30.06 101 ARG D CA 1
ATOM 5111 C C . ARG D 1 101 ? -11.008 -42.448 -59.545 1.00 26.10 101 ARG D C 1
ATOM 5112 O O . ARG D 1 101 ? -10.883 -41.493 -58.809 1.00 28.02 101 ARG D O 1
ATOM 5120 N N . ARG D 1 102 ? -10.996 -42.299 -60.841 1.00 25.96 102 ARG D N 1
ATOM 5121 C CA . ARG D 1 102 ? -10.652 -40.976 -61.397 1.00 27.41 102 ARG D CA 1
ATOM 5122 C C . ARG D 1 102 ? -11.783 -39.970 -61.181 1.00 26.53 102 ARG D C 1
ATOM 5123 O O . ARG D 1 102 ? -11.551 -38.817 -60.846 1.00 28.33 102 ARG D O 1
ATOM 5131 N N . MET D 1 103 ? -13.017 -40.421 -61.372 1.00 26.94 103 MET D N 1
ATOM 5132 C CA . MET D 1 103 ? -14.176 -39.586 -61.083 1.00 27.22 103 MET D CA 1
ATOM 5133 C C . MET D 1 103 ? -14.128 -39.125 -59.641 1.00 24.81 103 MET D C 1
ATOM 5134 O O . MET D 1 103 ? -14.510 -37.976 -59.349 1.00 23.83 103 MET D O 1
ATOM 5139 N N . ALA D 1 104 ? -13.688 -40.010 -58.749 1.00 22.33 104 ALA D N 1
ATOM 5140 C CA . ALA D 1 104 ? -13.534 -39.635 -57.326 1.00 22.18 104 ALA D CA 1
ATOM 5141 C C . ALA D 1 104 ? -12.432 -38.624 -57.095 1.00 23.55 104 ALA D C 1
ATOM 5142 O O . ALA D 1 104 ? -12.574 -37.711 -56.254 1.00 23.18 104 ALA D O 1
ATOM 5144 N N . GLU D 1 105 ? -11.329 -38.794 -57.826 1.00 24.28 105 GLU D N 1
ATOM 5145 C CA . GLU D 1 105 ? -10.219 -37.836 -57.752 1.00 24.60 105 GLU D CA 1
ATOM 5146 C C . GLU D 1 105 ? -10.661 -36.454 -58.288 1.00 26.35 105 GLU D C 1
ATOM 5147 O O . GLU D 1 105 ? -10.410 -35.445 -57.649 1.00 27.33 105 GLU D O 1
ATOM 5153 N N . LEU D 1 106 ? -11.376 -36.398 -59.401 1.00 26.75 106 LEU D N 1
ATOM 5154 C CA . LEU D 1 106 ? -11.681 -35.107 -60.017 1.00 30.31 106 LEU D CA 1
ATOM 5155 C C . LEU D 1 106 ? -12.705 -34.257 -59.289 1.00 30.63 106 LEU D C 1
ATOM 5156 O O . LEU D 1 106 ? -12.623 -33.011 -59.287 1.00 30.58 106 LEU D O 1
ATOM 5161 N N . GLY D 1 107 ? -13.698 -34.924 -58.722 1.00 29.70 107 GLY D N 1
ATOM 5162 C CA . GLY D 1 107 ? -14.800 -34.234 -58.064 1.00 28.83 107 GLY D CA 1
ATOM 5163 C C . GLY D 1 107 ? -14.441 -33.809 -56.651 1.00 28.83 107 GLY D C 1
ATOM 5164 O O . GLY D 1 107 ? -13.609 -34.461 -56.010 1.00 25.85 107 GLY D O 1
ATOM 5165 N N . ASP D 1 108 ? -15.067 -32.701 -56.215 1.00 28.32 108 ASP D N 1
ATOM 5166 C CA . ASP D 1 108 ? -15.028 -32.167 -54.834 1.00 27.82 108 ASP D CA 1
ATOM 5167 C C . ASP D 1 108 ? -16.253 -32.597 -54.007 1.00 25.57 108 ASP D C 1
ATOM 5168 O O . ASP D 1 108 ? -16.344 -32.305 -52.831 1.00 24.43 108 ASP D O 1
ATOM 5173 N N . GLY D 1 109 ? -17.183 -33.307 -54.631 1.00 24.46 109 GLY D N 1
ATOM 5174 C CA . GLY D 1 109 ? -18.366 -33.830 -53.954 1.00 23.74 109 GLY D CA 1
ATOM 5175 C C . GLY D 1 109 ? -19.097 -34.786 -54.873 1.00 22.80 109 GLY D C 1
ATOM 5176 O O . GLY D 1 109 ? -18.763 -34.921 -56.033 1.00 23.03 109 GLY D O 1
ATOM 5177 N N . PHE D 1 110 ? -20.069 -35.498 -54.357 1.00 21.21 110 PHE D N 1
ATOM 5178 C CA . PHE D 1 110 ? -20.695 -36.518 -55.160 1.00 20.62 110 PHE D CA 1
ATOM 5179 C C . PHE D 1 110 ? -22.161 -36.375 -55.013 1.00 19.12 110 PHE D C 1
ATOM 5180 O O . PHE D 1 110 ? -22.641 -36.075 -53.925 1.00 17.53 110 PHE D O 1
ATOM 5188 N N . ILE D 1 111 ? -22.841 -36.557 -56.141 1.00 17.91 111 ILE D N 1
ATOM 5189 C CA . ILE D 1 111 ? -24.283 -36.460 -56.271 1.00 18.03 111 ILE D CA 1
ATOM 5190 C C . ILE D 1 111 ? -24.818 -37.658 -57.047 1.00 18.00 111 ILE D C 1
ATOM 5191 O O . ILE D 1 111 ? -24.537 -37.822 -58.229 1.00 17.05 111 ILE D O 1
ATOM 5196 N N . ALA D 1 112 ? -25.639 -38.465 -56.398 1.00 19.03 112 ALA D N 1
ATOM 5197 C CA . ALA D 1 112 ? -26.336 -39.546 -57.086 1.00 19.18 112 ALA D CA 1
ATOM 5198 C C . ALA D 1 112 ? -27.755 -39.113 -57.484 1.00 19.52 112 ALA D C 1
ATOM 5199 O O . ALA D 1 112 ? -28.619 -38.952 -56.583 1.00 19.68 112 ALA D O 1
ATOM 5201 N N . MET D 1 113 ? -27.974 -38.921 -58.803 1.00 18.42 113 MET D N 1
ATOM 5202 C CA . MET D 1 113 ? -29.306 -38.771 -59.367 1.00 18.36 113 MET D CA 1
ATOM 5203 C C . MET D 1 113 ? -29.938 -40.123 -59.610 1.00 17.28 113 MET D C 1
ATOM 5204 O O . MET D 1 113 ? -29.287 -41.130 -59.503 1.00 16.74 113 MET D O 1
ATOM 5209 N N . PRO D 1 114 ? -31.237 -40.149 -59.924 1.00 16.51 114 PRO D N 1
ATOM 5210 C CA . PRO D 1 114 ? -31.844 -41.414 -60.347 1.00 16.04 114 PRO D CA 1
ATOM 5211 C C . PRO D 1 114 ? -31.063 -42.112 -61.452 1.00 15.54 114 PRO D C 1
ATOM 5212 O O . PRO D 1 114 ? -30.499 -41.488 -62.341 1.00 15.31 114 PRO D O 1
ATOM 5216 N N . GLY D 1 115 ? -30.983 -43.414 -61.343 1.00 14.21 115 GLY D N 1
ATOM 5217 C CA . GLY D 1 115 ? -30.136 -44.160 -62.207 1.00 14.57 115 GLY D CA 1
ATOM 5218 C C . GLY D 1 115 ? -30.304 -45.631 -61.943 1.00 14.70 115 GLY D C 1
ATOM 5219 O O . GLY D 1 115 ? -31.151 -46.039 -61.144 1.00 14.66 115 GLY D O 1
ATOM 5220 N N . GLY D 1 116 ? -29.479 -46.430 -62.597 1.00 15.41 116 GLY D N 1
ATOM 5221 C CA . GLY D 1 116 ? -29.597 -47.884 -62.542 1.00 15.54 116 GLY D CA 1
ATOM 5222 C C . GLY D 1 116 ? -28.673 -48.505 -61.517 1.00 17.44 116 GLY D C 1
ATOM 5223 O O . GLY D 1 116 ? -28.237 -47.830 -60.559 1.00 17.77 116 GLY D O 1
ATOM 5224 N N . ALA D 1 117 ? -28.345 -49.792 -61.736 1.00 18.09 117 ALA D N 1
ATOM 5225 C CA . ALA D 1 117 ? -27.506 -50.555 -60.804 1.00 17.22 117 ALA D CA 1
ATOM 5226 C C . ALA D 1 117 ? -26.129 -49.939 -60.687 1.00 16.62 117 ALA D C 1
ATOM 5227 O O . ALA D 1 117 ? -25.541 -50.015 -59.653 1.00 17.57 117 ALA D O 1
ATOM 5229 N N . GLY D 1 118 ? -25.610 -49.370 -61.742 1.00 16.75 118 GLY D N 1
ATOM 5230 C CA . GLY D 1 118 ? -24.295 -48.789 -61.672 1.00 17.71 118 GLY D CA 1
ATOM 5231 C C . GLY D 1 118 ? -24.258 -47.452 -60.962 1.00 18.33 118 GLY D C 1
ATOM 5232 O O . GLY D 1 118 ? -23.228 -47.058 -60.434 1.00 18.43 118 GLY D O 1
ATOM 5233 N N . THR D 1 119 ? -25.362 -46.721 -60.978 1.00 18.33 119 THR D N 1
ATOM 5234 C CA . THR D 1 119 ? -25.413 -45.478 -60.238 1.00 18.16 119 THR D CA 1
ATOM 5235 C C . THR D 1 119 ? -25.415 -45.810 -58.730 1.00 19.26 119 THR D C 1
ATOM 5236 O O . THR D 1 119 ? -24.794 -45.118 -57.934 1.00 18.66 119 THR D O 1
ATOM 5240 N N . LEU D 1 120 ? -26.064 -46.906 -58.344 1.00 19.66 120 LEU D N 1
ATOM 5241 C CA . LEU D 1 120 ? -26.065 -47.317 -56.955 1.00 20.79 120 LEU D CA 1
ATOM 5242 C C . LEU D 1 120 ? -24.683 -47.763 -56.526 1.00 22.25 120 LEU D C 1
ATOM 5243 O O . LEU D 1 120 ? -24.182 -47.373 -55.460 1.00 23.58 120 LEU D O 1
ATOM 5248 N N . GLU D 1 121 ? -24.076 -48.551 -57.381 1.00 22.97 121 GLU D N 1
ATOM 5249 C CA . GLU D 1 121 ? -22.720 -48.978 -57.230 1.00 26.06 121 GLU D CA 1
ATOM 5250 C C . GLU D 1 121 ? -21.771 -47.831 -56.944 1.00 25.54 121 GLU D C 1
ATOM 5251 O O . GLU D 1 121 ? -20.987 -47.893 -56.004 1.00 23.67 121 GLU D O 1
ATOM 5257 N N . GLU D 1 122 ? -21.836 -46.792 -57.769 1.00 25.17 122 GLU D N 1
ATOM 5258 C CA . GLU D 1 122 ? -20.930 -45.706 -57.632 1.00 24.26 122 GLU D CA 1
ATOM 5259 C C . GLU D 1 122 ? -21.203 -45.055 -56.304 1.00 22.62 122 GLU D C 1
ATOM 5260 O O . GLU D 1 122 ? -20.280 -44.689 -55.564 1.00 20.08 122 GLU D O 1
ATOM 5266 N N . LEU D 1 123 ? -22.477 -44.939 -55.974 1.00 21.54 123 LEU D N 1
ATOM 5267 C CA . LEU D 1 123 ? -22.835 -44.182 -54.782 1.00 21.12 123 LEU D CA 1
ATOM 5268 C C . LEU D 1 123 ? -22.337 -44.921 -53.555 1.00 19.68 123 LEU D C 1
ATOM 5269 O O . LEU D 1 123 ? -21.731 -44.329 -52.709 1.00 17.92 123 LEU D O 1
ATOM 5274 N N . PHE D 1 124 ? -22.611 -46.213 -53.441 1.00 19.18 124 PHE D N 1
ATOM 5275 C CA . PHE D 1 124 ? -22.213 -46.933 -52.255 1.00 18.66 124 PHE D CA 1
ATOM 5276 C C . PHE D 1 124 ? -20.708 -47.026 -52.136 1.00 17.19 124 PHE D C 1
ATOM 5277 O O . PHE D 1 124 ? -20.193 -47.143 -51.045 1.00 16.88 124 PHE D O 1
ATOM 5285 N N . GLU D 1 125 ? -20.002 -47.001 -53.252 1.00 16.03 125 GLU D N 1
ATOM 5286 C CA . GLU D 1 125 ? -18.586 -46.986 -53.199 1.00 16.24 125 GLU D CA 1
ATOM 5287 C C . GLU D 1 125 ? -18.044 -45.685 -52.576 1.00 16.36 125 GLU D C 1
ATOM 5288 O O . GLU D 1 125 ? -17.324 -45.747 -51.551 1.00 16.03 125 GLU D O 1
ATOM 5294 N N . VAL D 1 126 ? -18.360 -44.528 -53.157 1.00 15.41 126 VAL D N 1
ATOM 5295 C CA . VAL D 1 126 ? -17.836 -43.308 -52.582 1.00 16.86 126 VAL D CA 1
ATOM 5296 C C . VAL D 1 126 ? -18.296 -43.109 -51.133 1.00 17.92 126 VAL D C 1
ATOM 5297 O O . VAL D 1 126 ? -17.570 -42.557 -50.331 1.00 17.82 126 VAL D O 1
ATOM 5301 N N . TRP D 1 127 ? -19.460 -43.620 -50.778 1.00 18.63 127 TRP D N 1
ATOM 5302 C CA . TRP D 1 127 ? -19.907 -43.517 -49.388 1.00 20.82 127 TRP D CA 1
ATOM 5303 C C . TRP D 1 127 ? -19.048 -44.357 -48.409 1.00 20.43 127 TRP D C 1
ATOM 5304 O O . TRP D 1 127 ? -18.638 -43.903 -47.343 1.00 21.70 127 TRP D O 1
ATOM 5315 N N . THR D 1 128 ? -18.866 -45.617 -48.755 1.00 19.17 128 THR D N 1
ATOM 5316 C CA . THR D 1 128 ? -17.954 -46.494 -48.059 1.00 18.68 128 THR D CA 1
ATOM 5317 C C . THR D 1 128 ? -16.567 -45.866 -47.930 1.00 19.41 128 THR D C 1
ATOM 5318 O O . THR D 1 128 ? -15.953 -45.969 -46.894 1.00 18.80 128 THR D O 1
ATOM 5322 N N . TRP D 1 129 ? -16.051 -45.270 -49.000 1.00 21.26 129 TRP D N 1
ATOM 5323 C CA . TRP D 1 129 ? -14.744 -44.607 -48.936 1.00 22.16 129 TRP D CA 1
ATOM 5324 C C . TRP D 1 129 ? -14.763 -43.439 -47.953 1.00 22.22 129 TRP D C 1
ATOM 5325 O O . TRP D 1 129 ? -13.807 -43.248 -47.198 1.00 23.21 129 TRP D O 1
ATOM 5336 N N . GLN D 1 130 ? -15.848 -42.676 -47.945 1.00 21.54 130 GLN D N 1
ATOM 5337 C CA . GLN D 1 130 ? -15.973 -41.540 -47.019 1.00 21.40 130 GLN D CA 1
ATOM 5338 C C . GLN D 1 130 ? -15.870 -42.117 -45.617 1.00 22.48 130 GLN D C 1
ATOM 5339 O O . GLN D 1 130 ? -15.082 -41.613 -44.805 1.00 23.32 130 GLN D O 1
ATOM 5345 N N . GLN D 1 131 ? -16.611 -43.201 -45.359 1.00 21.93 131 GLN D N 1
ATOM 5346 C CA . GLN D 1 131 ? -16.554 -43.873 -44.076 1.00 21.94 131 GLN D CA 1
ATOM 5347 C C . GLN D 1 131 ? -15.173 -44.440 -43.694 1.00 23.17 131 GLN D C 1
ATOM 5348 O O . GLN D 1 131 ? -14.803 -44.461 -42.520 1.00 24.90 131 GLN D O 1
ATOM 5354 N N . LEU D 1 132 ? -14.430 -44.943 -44.658 1.00 22.90 132 LEU D N 1
ATOM 5355 C CA . LEU D 1 132 ? -13.093 -45.394 -44.386 1.00 22.48 132 LEU D CA 1
ATOM 5356 C C . LEU D 1 132 ? -12.127 -44.183 -44.360 1.00 22.59 132 LEU D C 1
ATOM 5357 O O . LEU D 1 132 ? -10.927 -44.370 -44.252 1.00 21.23 132 LEU D O 1
ATOM 5362 N N . GLY D 1 133 ? -12.608 -42.951 -44.497 1.00 22.95 133 GLY D N 1
ATOM 5363 C CA . GLY D 1 133 ? -11.686 -41.788 -44.549 1.00 22.66 133 GLY D CA 1
ATOM 5364 C C . GLY D 1 133 ? -10.721 -41.698 -45.730 1.00 22.83 133 GLY D C 1
ATOM 5365 O O . GLY D 1 133 ? -9.772 -40.937 -45.696 1.00 23.23 133 GLY D O 1
ATOM 5366 N N . ILE D 1 134 ? -10.956 -42.463 -46.786 1.00 23.03 134 ILE D N 1
ATOM 5367 C CA . ILE D 1 134 ? -10.175 -42.335 -48.018 1.00 21.96 134 ILE D CA 1
ATOM 5368 C C . ILE D 1 134 ? -10.375 -40.997 -48.714 1.00 22.35 134 ILE D C 1
ATOM 5369 O O . ILE D 1 134 ? -9.486 -40.557 -49.459 1.00 24.00 134 ILE D O 1
ATOM 5374 N N . HIS D 1 135 ? -11.527 -40.346 -48.491 1.00 23.22 135 HIS D N 1
ATOM 5375 C CA . HIS D 1 135 ? -11.760 -38.929 -48.897 1.00 22.92 135 HIS D CA 1
ATOM 5376 C C . HIS D 1 135 ? -12.686 -38.280 -47.887 1.00 23.02 135 HIS D C 1
ATOM 5377 O O . HIS D 1 135 ? -13.292 -38.943 -47.067 1.00 21.91 135 HIS D O 1
ATOM 5384 N N . GLN D 1 136 ? -12.815 -36.973 -47.943 1.00 25.44 136 GLN D N 1
ATOM 5385 C CA . GLN D 1 136 ? -13.655 -36.286 -46.968 1.00 26.55 136 GLN D CA 1
ATOM 5386 C C . GLN D 1 136 ? -14.620 -35.327 -47.644 1.00 24.33 136 GLN D C 1
ATOM 5387 O O . GLN D 1 136 ? -14.896 -34.217 -47.146 1.00 23.58 136 GLN D O 1
ATOM 5393 N N . LYS D 1 137 ? -15.182 -35.816 -48.741 1.00 21.52 137 LYS D N 1
ATOM 5394 C CA . LYS D 1 137 ? -16.044 -35.042 -49.611 1.00 21.37 137 LYS D CA 1
ATOM 5395 C C . LYS D 1 137 ? -17.502 -35.365 -49.370 1.00 19.22 137 LYS D C 1
ATOM 5396 O O . LYS D 1 137 ? -17.841 -36.465 -49.011 1.00 17.78 137 LYS D O 1
ATOM 5402 N N . PRO D 1 138 ? -18.364 -34.381 -49.512 1.00 17.63 138 PRO D N 1
ATOM 5403 C CA . PRO D 1 138 ? -19.775 -34.582 -49.310 1.00 18.18 138 PRO D CA 1
ATOM 5404 C C . PRO D 1 138 ? -20.409 -35.554 -50.335 1.00 18.61 138 PRO D C 1
ATOM 5405 O O . PRO D 1 138 ? -20.004 -35.567 -51.482 1.00 18.26 138 PRO D O 1
ATOM 5409 N N . VAL D 1 139 ? -21.385 -36.353 -49.889 1.00 17.39 139 VAL D N 1
ATOM 5410 C CA . VAL D 1 139 ? -22.081 -37.306 -50.714 1.00 16.27 139 VAL D CA 1
ATOM 5411 C C . VAL D 1 139 ? -23.556 -37.057 -50.574 1.00 16.01 139 VAL D C 1
ATOM 5412 O O . VAL D 1 139 ? -24.073 -36.960 -49.460 1.00 17.93 139 VAL D O 1
ATOM 5416 N N . ALA D 1 140 ? -24.243 -36.949 -51.703 1.00 15.84 140 ALA D N 1
ATOM 5417 C CA . ALA D 1 140 ? -25.649 -36.470 -51.725 1.00 15.88 140 ALA D CA 1
ATOM 5418 C C . ALA D 1 140 ? -26.538 -37.297 -52.654 1.00 16.05 140 ALA D C 1
ATOM 5419 O O . ALA D 1 140 ? -26.107 -37.647 -53.743 1.00 15.82 140 ALA D O 1
ATOM 5421 N N . LEU D 1 141 ? -27.772 -37.547 -52.222 1.00 16.72 141 LEU D N 1
ATOM 5422 C CA . LEU D 1 141 ? -28.832 -38.085 -53.073 1.00 17.34 141 LEU D CA 1
ATOM 5423 C C . LEU D 1 141 ? -29.740 -36.977 -53.585 1.00 19.02 141 LEU D C 1
ATOM 5424 O O . LEU D 1 141 ? -30.355 -36.250 -52.797 1.00 20.87 141 LEU D O 1
ATOM 5429 N N . TYR D 1 142 ? -29.833 -36.839 -54.902 1.00 19.71 142 TYR D N 1
ATOM 5430 C CA . TYR D 1 142 ? -30.756 -35.901 -55.530 1.00 19.03 142 TYR D CA 1
ATOM 5431 C C . TYR D 1 142 ? -31.983 -36.689 -55.876 1.00 18.75 142 TYR D C 1
ATOM 5432 O O . TYR D 1 142 ? -31.917 -37.572 -56.706 1.00 16.73 142 TYR D O 1
ATOM 5441 N N . ASP D 1 143 ? -33.085 -36.406 -55.190 1.00 20.16 143 ASP D N 1
ATOM 5442 C CA . ASP D 1 143 ? -34.301 -37.232 -55.272 1.00 20.15 143 ASP D CA 1
ATOM 5443 C C . ASP D 1 143 ? -35.256 -36.630 -56.306 1.00 19.09 143 ASP D C 1
ATOM 5444 O O . ASP D 1 143 ? -35.373 -35.431 -56.435 1.00 16.35 143 ASP D O 1
ATOM 5449 N N . VAL D 1 144 ? -35.900 -37.499 -57.050 1.00 18.88 144 VAL D N 1
ATOM 5450 C CA . VAL D 1 144 ? -36.937 -37.119 -57.975 1.00 19.58 144 VAL D CA 1
ATOM 5451 C C . VAL D 1 144 ? -38.068 -38.147 -57.855 1.00 20.25 144 VAL D C 1
ATOM 5452 O O . VAL D 1 144 ? -37.822 -39.349 -57.982 1.00 17.87 144 VAL D O 1
ATOM 5456 N N . ASP D 1 145 ? -39.297 -37.679 -57.653 1.00 20.59 145 ASP D N 1
ATOM 5457 C CA . ASP D 1 145 ? -40.448 -38.571 -57.442 1.00 20.62 145 ASP D CA 1
ATOM 5458 C C . ASP D 1 145 ? -40.155 -39.576 -56.376 1.00 19.76 145 ASP D C 1
ATOM 5459 O O . ASP D 1 145 ? -40.564 -40.756 -56.502 1.00 20.94 145 ASP D O 1
ATOM 5464 N N . GLY D 1 146 ? -39.426 -39.159 -55.335 1.00 18.02 146 GLY D N 1
ATOM 5465 C CA . GLY D 1 146 ? -39.063 -40.117 -54.278 1.00 18.04 146 GLY D CA 1
ATOM 5466 C C . GLY D 1 146 ? -38.386 -41.416 -54.744 1.00 17.56 146 GLY D C 1
ATOM 5467 O O . GLY D 1 146 ? -38.575 -42.526 -54.166 1.00 18.93 146 GLY D O 1
ATOM 5468 N N . PHE D 1 147 ? -37.573 -41.292 -55.782 1.00 16.86 147 PHE D N 1
ATOM 5469 C CA . PHE D 1 147 ? -36.773 -42.409 -56.287 1.00 17.25 147 PHE D CA 1
ATOM 5470 C C . PHE D 1 147 ? -35.934 -43.078 -55.185 1.00 15.98 147 PHE D C 1
ATOM 5471 O O . PHE D 1 147 ? -35.752 -44.316 -55.146 1.00 15.43 147 PHE D O 1
ATOM 5479 N N . TRP D 1 148 ? -35.431 -42.251 -54.289 1.00 15.09 148 TRP D N 1
ATOM 5480 C CA . TRP D 1 148 ? -34.474 -42.712 -53.289 1.00 16.13 148 TRP D CA 1
ATOM 5481 C C . TRP D 1 148 ? -35.089 -43.274 -52.004 1.00 16.05 148 TRP D C 1
ATOM 5482 O O . TRP D 1 148 ? -34.365 -43.836 -51.172 1.00 14.43 148 TRP D O 1
ATOM 5493 N N . GLN D 1 149 ? -36.405 -43.129 -51.852 1.00 16.58 149 GLN D N 1
ATOM 5494 C CA . GLN D 1 149 ? -37.048 -43.421 -50.568 1.00 16.32 149 GLN D CA 1
ATOM 5495 C C . GLN D 1 149 ? -36.941 -44.856 -50.132 1.00 16.98 149 GLN D C 1
ATOM 5496 O O . GLN D 1 149 ? -36.697 -45.117 -48.974 1.00 18.53 149 GLN D O 1
ATOM 5502 N N . PRO D 1 150 ? -37.127 -45.811 -51.049 1.00 16.95 150 PRO D N 1
ATOM 5503 C CA . PRO D 1 150 ? -37.065 -47.188 -50.612 1.00 17.57 150 PRO D CA 1
ATOM 5504 C C . PRO D 1 150 ? -35.649 -47.588 -50.252 1.00 19.16 150 PRO D C 1
ATOM 5505 O O . PRO D 1 150 ? -35.459 -48.436 -49.387 1.00 22.24 150 PRO D O 1
ATOM 5509 N N . LEU D 1 151 ? -34.660 -46.979 -50.893 1.00 19.76 151 LEU D N 1
ATOM 5510 C CA . LEU D 1 151 ? -33.287 -47.200 -50.483 1.00 20.53 151 LEU D CA 1
ATOM 5511 C C . LEU D 1 151 ? -33.043 -46.594 -49.111 1.00 20.16 151 LEU D C 1
ATOM 5512 O O . LEU D 1 151 ? -32.411 -47.235 -48.263 1.00 18.49 151 LEU D O 1
ATOM 5517 N N . LEU D 1 152 ? -33.526 -45.361 -48.899 1.00 20.59 152 LEU D N 1
ATOM 5518 C CA . LEU D 1 152 ? -33.458 -44.762 -47.598 1.00 20.36 152 LEU D CA 1
ATOM 5519 C C . LEU D 1 152 ? -34.078 -45.676 -46.568 1.00 21.19 152 LEU D C 1
ATOM 5520 O O . LEU D 1 152 ? -33.515 -45.878 -45.495 1.00 20.92 152 LEU D O 1
ATOM 5525 N N . GLU D 1 153 ? -35.190 -46.308 -46.874 1.00 22.91 153 GLU D N 1
ATOM 5526 C CA . GLU D 1 153 ? -35.677 -47.257 -45.898 1.00 24.77 153 GLU D CA 1
ATOM 5527 C C . GLU D 1 153 ? -34.745 -48.471 -45.661 1.00 23.44 153 GLU D C 1
ATOM 5528 O O . GLU D 1 153 ? -34.590 -48.903 -44.507 1.00 19.99 153 GLU D O 1
ATOM 5534 N N . MET D 1 154 ? -34.166 -49.041 -46.729 1.00 24.12 154 MET D N 1
ATOM 5535 C CA . MET D 1 154 ? -33.189 -50.155 -46.574 1.00 24.34 154 MET D CA 1
ATOM 5536 C C . MET D 1 154 ? -32.064 -49.757 -45.648 1.00 22.11 154 MET D C 1
ATOM 5537 O O . MET D 1 154 ? -31.664 -50.518 -44.801 1.00 20.98 154 MET D O 1
ATOM 5542 N N . LEU D 1 155 ? -31.535 -48.561 -45.843 1.00 20.75 155 LEU D N 1
ATOM 5543 C CA . LEU D 1 155 ? -30.435 -48.087 -45.020 1.00 21.37 155 LEU D CA 1
ATOM 5544 C C . LEU D 1 155 ? -30.844 -47.843 -43.582 1.00 23.28 155 LEU D C 1
ATOM 5545 O O . LEU D 1 155 ? -30.031 -48.028 -42.689 1.00 23.74 155 LEU D O 1
ATOM 5550 N N . GLU D 1 156 ? -32.077 -47.388 -43.360 1.00 24.82 156 GLU D N 1
ATOM 5551 C CA . GLU D 1 156 ? -32.614 -47.316 -42.020 1.00 26.12 156 GLU D CA 1
ATOM 5552 C C . GLU D 1 156 ? -32.666 -48.708 -41.387 1.00 26.24 156 GLU D C 1
ATOM 5553 O O . GLU D 1 156 ? -32.246 -48.862 -40.248 1.00 26.54 156 GLU D O 1
ATOM 5559 N N . GLN D 1 157 ? -33.162 -49.727 -42.085 1.00 25.55 157 GLN D N 1
ATOM 5560 C CA . GLN D 1 157 ? -33.137 -51.060 -41.478 1.00 27.91 157 GLN D CA 1
ATOM 5561 C C . GLN D 1 157 ? -31.729 -51.418 -41.106 1.00 25.14 157 GLN D C 1
ATOM 5562 O O . GLN D 1 157 ? -31.471 -51.942 -40.039 1.00 22.01 157 GLN D O 1
ATOM 5568 N N . MET D 1 158 ? -30.817 -51.141 -42.020 1.00 24.80 158 MET D N 1
ATOM 5569 C CA . MET D 1 158 ? -29.458 -51.601 -41.867 1.00 27.36 158 MET D CA 1
ATOM 5570 C C . MET D 1 158 ? -28.828 -50.958 -40.673 1.00 27.36 158 MET D C 1
ATOM 5571 O O . MET D 1 158 ? -28.125 -51.630 -39.905 1.00 27.86 158 MET D O 1
ATOM 5576 N N . THR D 1 159 ? -29.097 -49.671 -40.509 1.00 24.87 159 THR D N 1
ATOM 5577 C CA . THR D 1 159 ? -28.624 -48.971 -39.352 1.00 25.79 159 THR D CA 1
ATOM 5578 C C . THR D 1 159 ? -29.224 -49.564 -38.068 1.00 27.08 159 THR D C 1
ATOM 5579 O O . THR D 1 159 ? -28.507 -49.874 -37.141 1.00 27.96 159 THR D O 1
ATOM 5583 N N . GLN D 1 160 ? -30.538 -49.706 -38.024 1.00 28.23 160 GLN D N 1
ATOM 5584 C CA . GLN D 1 160 ? -31.220 -50.250 -36.861 1.00 28.60 160 GLN D CA 1
ATOM 5585 C C . GLN D 1 160 ? -30.819 -51.678 -36.573 1.00 30.41 160 GLN D C 1
ATOM 5586 O O . GLN D 1 160 ? -30.890 -52.101 -35.444 1.00 32.44 160 GLN D O 1
ATOM 5592 N N . ARG D 1 161 ? -30.422 -52.448 -37.568 1.00 30.83 161 ARG D N 1
ATOM 5593 C CA . ARG D 1 161 ? -29.880 -53.761 -37.251 1.00 33.34 161 ARG D CA 1
ATOM 5594 C C . ARG D 1 161 ? -28.343 -53.725 -36.954 1.00 29.24 161 ARG D C 1
ATOM 5595 O O . ARG D 1 161 ? -27.693 -54.762 -36.830 1.00 26.51 161 ARG D O 1
ATOM 5603 N N . GLY D 1 162 ? -27.767 -52.530 -36.862 1.00 26.94 162 GLY D N 1
ATOM 5604 C CA . GLY D 1 162 ? -26.346 -52.362 -36.496 1.00 23.95 162 GLY D CA 1
ATOM 5605 C C . GLY D 1 162 ? -25.304 -52.791 -37.518 1.00 23.26 162 GLY D C 1
ATOM 5606 O O . GLY D 1 162 ? -24.235 -53.283 -37.164 1.00 22.25 162 GLY D O 1
ATOM 5607 N N . PHE D 1 163 ? -25.594 -52.579 -38.798 1.00 22.49 163 PHE D N 1
ATOM 5608 C CA . PHE D 1 163 ? -24.612 -52.774 -39.831 1.00 20.80 163 PHE D CA 1
ATOM 5609 C C . PHE D 1 163 ? -24.045 -51.483 -40.346 1.00 19.41 163 PHE D C 1
ATOM 5610 O O . PHE D 1 163 ? -23.065 -51.515 -41.059 1.00 17.91 163 PHE D O 1
ATOM 5618 N N . ILE D 1 164 ? -24.678 -50.371 -40.013 1.00 20.52 164 ILE D N 1
ATOM 5619 C CA . ILE D 1 164 ? -24.204 -49.025 -40.370 1.00 22.01 164 ILE D CA 1
ATOM 5620 C C . ILE D 1 164 ? -24.371 -48.094 -39.149 1.00 23.02 164 ILE D C 1
ATOM 5621 O O . ILE D 1 164 ? -25.417 -48.058 -38.553 1.00 22.86 164 ILE D O 1
ATOM 5626 N N . LYS D 1 165 ? -23.352 -47.335 -38.801 1.00 25.97 165 LYS D N 1
ATOM 5627 C CA . LYS D 1 165 ? -23.469 -46.324 -37.764 1.00 30.61 165 LYS D CA 1
ATOM 5628 C C . LYS D 1 165 ? -24.467 -45.208 -38.115 1.00 29.44 165 LYS D C 1
ATOM 5629 O O . LYS D 1 165 ? -24.336 -44.596 -39.181 1.00 28.81 165 LYS D O 1
ATOM 5635 N N . ARG D 1 166 ? -25.431 -44.948 -37.219 1.00 29.01 166 ARG D N 1
ATOM 5636 C CA . ARG D 1 166 ? -26.409 -43.846 -37.363 1.00 30.83 166 ARG D CA 1
ATOM 5637 C C . ARG D 1 166 ? -25.648 -42.617 -37.866 1.00 29.35 166 ARG D C 1
ATOM 5638 O O . ARG D 1 166 ? -26.122 -41.896 -38.765 1.00 29.18 166 ARG D O 1
ATOM 5646 N N . ASP D 1 167 ? -24.445 -42.403 -37.365 1.00 26.38 167 ASP D N 1
ATOM 5647 C CA . ASP D 1 167 ? -23.722 -41.195 -37.719 1.00 27.23 167 ASP D CA 1
ATOM 5648 C C . ASP D 1 167 ? -23.459 -41.057 -39.203 1.00 26.04 167 ASP D C 1
ATOM 5649 O O . ASP D 1 167 ? -23.542 -39.970 -39.744 1.00 25.03 167 ASP D O 1
ATOM 5654 N N . PHE D 1 168 ? -23.121 -42.141 -39.877 1.00 25.41 168 PHE D N 1
ATOM 5655 C CA . PHE D 1 168 ? -22.857 -42.066 -41.321 1.00 27.83 168 PHE D CA 1
ATOM 5656 C C . PHE D 1 168 ? -24.098 -41.827 -42.195 1.00 27.34 168 PHE D C 1
ATOM 5657 O O . PHE D 1 168 ? -24.077 -41.056 -43.179 1.00 27.63 168 PHE D O 1
ATOM 5665 N N . PHE D 1 169 ? -25.160 -42.512 -41.841 1.00 25.18 169 PHE D N 1
ATOM 5666 C CA . PHE D 1 169 ? -26.426 -42.299 -42.488 1.00 24.77 169 PHE D CA 1
ATOM 5667 C C . PHE D 1 169 ? -26.915 -40.889 -42.288 1.00 25.05 169 PHE D C 1
ATOM 5668 O O . PHE D 1 169 ? -27.442 -40.302 -43.188 1.00 25.41 169 PHE D O 1
ATOM 5676 N N . GLU D 1 170 ? -26.720 -40.339 -41.107 1.00 26.46 170 GLU D N 1
ATOM 5677 C CA . GLU D 1 170 ? -27.234 -39.021 -40.815 1.00 28.71 170 GLU D CA 1
ATOM 5678 C C . GLU D 1 170 ? -26.532 -37.935 -41.610 1.00 30.23 170 GLU D C 1
ATOM 5679 O O . GLU D 1 170 ? -27.122 -36.874 -41.854 1.00 34.54 170 GLU D O 1
ATOM 5685 N N . CYS D 1 171 ? -25.297 -38.173 -42.023 1.00 28.05 171 CYS D N 1
ATOM 5686 C CA . CYS D 1 171 ? -24.520 -37.098 -42.604 1.00 31.38 171 CYS D CA 1
ATOM 5687 C C . CYS D 1 171 ? -24.699 -37.161 -44.119 1.00 26.85 171 CYS D C 1
ATOM 5688 O O . CYS D 1 171 ? -24.285 -36.287 -44.874 1.00 24.73 171 CYS D O 1
ATOM 5691 N N . LEU D 1 172 ? -25.353 -38.211 -44.559 1.00 25.59 172 LEU D N 1
ATOM 5692 C CA . LEU D 1 172 ? -25.847 -38.296 -45.924 1.00 24.84 172 LEU D CA 1
ATOM 5693 C C . LEU D 1 172 ? -26.862 -37.191 -46.296 1.00 22.31 172 LEU D C 1
ATOM 5694 O O . LEU D 1 172 ? -27.820 -36.901 -45.580 1.00 24.14 172 LEU D O 1
ATOM 5699 N N . ILE D 1 173 ? -26.630 -36.578 -47.426 1.00 19.46 173 ILE D N 1
ATOM 5700 C CA . ILE D 1 173 ? -27.424 -35.483 -47.848 1.00 17.92 173 ILE D CA 1
ATOM 5701 C C . ILE D 1 173 ? -28.524 -35.956 -48.749 1.00 18.63 173 ILE D C 1
ATOM 5702 O O . ILE D 1 173 ? -28.295 -36.817 -49.643 1.00 18.10 173 ILE D O 1
ATOM 5707 N N . VAL D 1 174 ? -29.713 -35.389 -48.558 1.00 17.96 174 VAL D N 1
ATOM 5708 C CA . VAL D 1 174 ? -30.811 -35.736 -49.407 1.00 18.18 174 VAL D CA 1
ATOM 5709 C C . VAL D 1 174 ? -31.704 -34.564 -49.714 1.00 20.55 174 VAL D C 1
ATOM 5710 O O . VAL D 1 174 ? -32.271 -33.953 -48.812 1.00 20.67 174 VAL D O 1
ATOM 5714 N N . GLU D 1 175 ? -31.881 -34.269 -50.995 1.00 21.70 175 GLU D N 1
ATOM 5715 C CA . GLU D 1 175 ? -32.684 -33.131 -51.349 1.00 23.18 175 GLU D CA 1
ATOM 5716 C C . GLU D 1 175 ? -33.329 -33.365 -52.675 1.00 21.90 175 GLU D C 1
ATOM 5717 O O . GLU D 1 175 ? -32.733 -34.055 -53.535 1.00 20.04 175 GLU D O 1
ATOM 5723 N N . SER D 1 176 ? -34.521 -32.786 -52.866 1.00 20.45 176 SER D N 1
ATOM 5724 C CA . SER D 1 176 ? -35.101 -32.674 -54.227 1.00 20.62 176 SER D CA 1
ATOM 5725 C C . SER D 1 176 ? -35.009 -31.285 -54.823 1.00 21.12 176 SER D C 1
ATOM 5726 O O . SER D 1 176 ? -35.283 -31.099 -55.984 1.00 21.89 176 SER D O 1
ATOM 5729 N N . ASP D 1 177 ? -34.617 -30.317 -54.029 1.00 22.38 177 ASP D N 1
ATOM 5730 C CA . ASP D 1 177 ? -34.370 -28.980 -54.525 1.00 25.16 177 ASP D CA 1
ATOM 5731 C C . ASP D 1 177 ? -32.865 -28.793 -54.806 1.00 25.46 177 ASP D C 1
ATOM 5732 O O . ASP D 1 177 ? -32.019 -28.923 -53.906 1.00 23.64 177 ASP D O 1
ATOM 5737 N N . PRO D 1 178 ? -32.531 -28.439 -56.037 1.00 25.62 178 PRO D N 1
ATOM 5738 C CA . PRO D 1 178 ? -31.145 -28.247 -56.350 1.00 27.25 178 PRO D CA 1
ATOM 5739 C C . PRO D 1 178 ? -30.445 -27.110 -55.584 1.00 29.13 178 PRO D C 1
ATOM 5740 O O . PRO D 1 178 ? -29.261 -27.261 -55.266 1.00 29.84 178 PRO D O 1
ATOM 5744 N N . HIS D 1 179 ? -31.121 -25.996 -55.280 1.00 30.23 179 HIS D N 1
ATOM 5745 C CA . HIS D 1 179 ? -30.475 -24.928 -54.493 1.00 31.12 179 HIS D CA 1
ATOM 5746 C C . HIS D 1 179 ? -30.142 -25.540 -53.132 1.00 27.20 179 HIS D C 1
ATOM 5747 O O . HIS D 1 179 ? -29.012 -25.459 -52.667 1.00 26.26 179 HIS D O 1
ATOM 5754 N N . ALA D 1 180 ? -31.112 -26.223 -52.536 1.00 23.87 180 ALA D N 1
ATOM 5755 C CA . ALA D 1 180 ? -30.921 -26.887 -51.252 1.00 22.52 180 ALA D CA 1
ATOM 5756 C C . ALA D 1 180 ? -29.761 -27.890 -51.274 1.00 23.59 180 ALA D C 1
ATOM 5757 O O . ALA D 1 180 ? -28.857 -27.846 -50.441 1.00 23.32 180 ALA D O 1
ATOM 5759 N N . LEU D 1 181 ? -29.815 -28.810 -52.226 1.00 24.11 181 LEU D N 1
ATOM 5760 C CA . LEU D 1 181 ? -28.801 -29.834 -52.379 1.00 23.36 181 LEU D CA 1
ATOM 5761 C C . LEU D 1 181 ? -27.456 -29.207 -52.394 1.00 22.66 181 LEU D C 1
ATOM 5762 O O . LEU D 1 181 ? -26.608 -29.588 -51.627 1.00 23.72 181 LEU D O 1
ATOM 5767 N N . LEU D 1 182 ? -27.233 -28.255 -53.277 1.00 23.13 182 LEU D N 1
ATOM 5768 C CA . LEU D 1 182 ? -25.884 -27.685 -53.433 1.00 23.57 182 LEU D CA 1
ATOM 5769 C C . LEU D 1 182 ? -25.421 -26.870 -52.233 1.00 27.01 182 LEU D C 1
ATOM 5770 O O . LEU D 1 182 ? -24.267 -26.972 -51.818 1.00 24.37 182 LEU D O 1
ATOM 5775 N N . LYS D 1 183 ? -26.321 -26.086 -51.644 1.00 32.45 183 LYS D N 1
ATOM 5776 C CA . LYS D 1 183 ? -26.003 -25.381 -50.396 1.00 37.58 183 LYS D CA 1
ATOM 5777 C C . LYS D 1 183 ? -25.571 -26.399 -49.308 1.00 33.69 183 LYS D C 1
ATOM 5778 O O . LYS D 1 183 ? -24.529 -26.253 -48.673 1.00 35.04 183 LYS D O 1
ATOM 5784 N N . ALA D 1 184 ? -26.357 -27.451 -49.114 1.00 28.68 184 ALA D N 1
ATOM 5785 C CA . ALA D 1 184 ? -25.983 -28.458 -48.156 1.00 26.01 184 ALA D CA 1
ATOM 5786 C C . ALA D 1 184 ? -24.611 -29.022 -48.456 1.00 25.19 184 ALA D C 1
ATOM 5787 O O . ALA D 1 184 ? -23.854 -29.295 -47.553 1.00 26.00 184 ALA D O 1
ATOM 5789 N N . MET D 1 185 ? -24.283 -29.202 -49.724 1.00 25.44 185 MET D N 1
ATOM 5790 C CA . MET D 1 185 ? -22.938 -29.696 -50.086 1.00 26.87 185 MET D CA 1
ATOM 5791 C C . MET D 1 185 ? -21.774 -28.739 -49.761 1.00 26.85 185 MET D C 1
ATOM 5792 O O . MET D 1 185 ? -20.700 -29.182 -49.332 1.00 23.49 185 MET D O 1
ATOM 5797 N N . GLN D 1 186 ? -22.006 -27.440 -49.939 1.00 29.82 186 GLN D N 1
ATOM 5798 C CA . GLN D 1 186 ? -20.937 -26.449 -49.755 1.00 36.09 186 GLN D CA 1
ATOM 5799 C C . GLN D 1 186 ? -20.624 -26.219 -48.286 1.00 38.30 186 GLN D C 1
ATOM 5800 O O . GLN D 1 186 ? -19.470 -25.987 -47.930 1.00 40.52 186 GLN D O 1
ATOM 5806 N N . THR D 1 187 ? -21.636 -26.335 -47.432 1.00 38.29 187 THR D N 1
ATOM 5807 C CA . THR D 1 187 ? -21.437 -26.172 -45.998 1.00 38.35 187 THR D CA 1
ATOM 5808 C C . THR D 1 187 ? -21.324 -27.497 -45.227 1.00 36.92 187 THR D C 1
ATOM 5809 O O . THR D 1 187 ? -21.415 -27.529 -44.023 1.00 41.12 187 THR D O 1
ATOM 5813 N N . TRP D 1 188 ? -21.090 -28.583 -45.915 1.00 33.18 188 TRP D N 1
ATOM 5814 C CA . TRP D 1 188 ? -21.020 -29.845 -45.239 1.00 31.24 188 TRP D CA 1
ATOM 5815 C C . TRP D 1 188 ? -19.623 -29.993 -44.704 1.00 32.09 188 TRP D C 1
ATOM 5816 O O . TRP D 1 188 ? -18.670 -29.535 -45.323 1.00 33.78 188 TRP D O 1
ATOM 5827 N N . THR D 1 189 ? -19.490 -30.643 -43.554 1.00 33.17 189 THR D N 1
ATOM 5828 C CA . THR D 1 189 ? -18.171 -31.060 -43.068 1.00 31.69 189 THR D CA 1
ATOM 5829 C C . THR D 1 189 ? -18.355 -32.471 -42.592 1.00 30.39 189 THR D C 1
ATOM 5830 O O . THR D 1 189 ? -19.467 -32.868 -42.260 1.00 28.11 189 THR D O 1
ATOM 5834 N N . PRO D 1 190 ? -17.277 -33.249 -42.555 1.00 29.54 190 PRO D N 1
ATOM 5835 C CA . PRO D 1 190 ? -17.489 -34.632 -42.124 1.00 30.45 190 PRO D CA 1
ATOM 5836 C C . PRO D 1 190 ? -17.679 -34.736 -40.629 1.00 30.02 190 PRO D C 1
ATOM 5837 O O . PRO D 1 190 ? -17.131 -33.940 -39.884 1.00 31.44 190 PRO D O 1
ATOM 5841 N N . PRO D 1 191 ? -18.505 -35.686 -40.197 1.00 29.93 191 PRO D N 1
ATOM 5842 C CA . PRO D 1 191 ? -18.737 -35.816 -38.777 1.00 30.97 191 PRO D CA 1
ATOM 5843 C C . PRO D 1 191 ? -17.394 -36.054 -38.114 1.00 31.09 191 PRO D C 1
ATOM 5844 O O . PRO D 1 191 ? -16.518 -36.669 -38.724 1.00 32.77 191 PRO D O 1
ATOM 5848 N N . ALA D 1 192 ? -17.210 -35.566 -36.900 1.00 29.15 192 ALA D N 1
ATOM 5849 C CA . ALA D 1 192 ? -15.941 -35.788 -36.216 1.00 26.06 192 ALA D CA 1
ATOM 5850 C C . ALA D 1 192 ? -15.832 -37.273 -35.865 1.00 23.31 192 ALA D C 1
ATOM 5851 O O . ALA D 1 192 ? -16.711 -37.807 -35.251 1.00 22.52 192 ALA D O 1
ATOM 5853 N N . PRO D 1 193 ? -14.745 -37.928 -36.243 1.00 21.41 193 PRO D N 1
ATOM 5854 C CA . PRO D 1 193 ? -14.459 -39.282 -35.772 1.00 22.75 193 PRO D CA 1
ATOM 5855 C C . PRO D 1 193 ? -14.470 -39.473 -34.288 1.00 24.03 193 PRO D C 1
ATOM 5856 O O . PRO D 1 193 ? -14.676 -40.585 -33.807 1.00 25.32 193 PRO D O 1
ATOM 5860 N N . LYS D 1 194 ? -14.191 -38.402 -33.566 1.00 25.07 194 LYS D N 1
ATOM 5861 C CA . LYS D 1 194 ? -13.985 -38.483 -32.139 1.00 26.42 194 LYS D CA 1
ATOM 5862 C C . LYS D 1 194 ? -15.227 -38.908 -31.431 1.00 28.47 194 LYS D C 1
ATOM 5863 O O . LYS D 1 194 ? -15.130 -39.482 -30.373 1.00 30.12 194 LYS D O 1
ATOM 5869 N N . TRP D 1 195 ? -16.395 -38.597 -31.978 1.00 33.13 195 TRP D N 1
ATOM 5870 C CA . TRP D 1 195 ? -17.651 -38.862 -31.269 1.00 38.60 195 TRP D CA 1
ATOM 5871 C C . TRP D 1 195 ? -18.601 -39.817 -32.000 1.00 42.81 195 TRP D C 1
ATOM 5872 O O . TRP D 1 195 ? -19.827 -39.759 -31.796 1.00 41.35 195 TRP D O 1
ATOM 5883 N N . LEU D 1 196 ? -18.038 -40.724 -32.797 1.00 46.86 196 LEU D N 1
ATOM 5884 C CA . LEU D 1 196 ? -18.861 -41.656 -33.607 1.00 50.72 196 LEU D CA 1
ATOM 5885 C C . LEU D 1 196 ? -19.662 -42.708 -32.783 1.00 53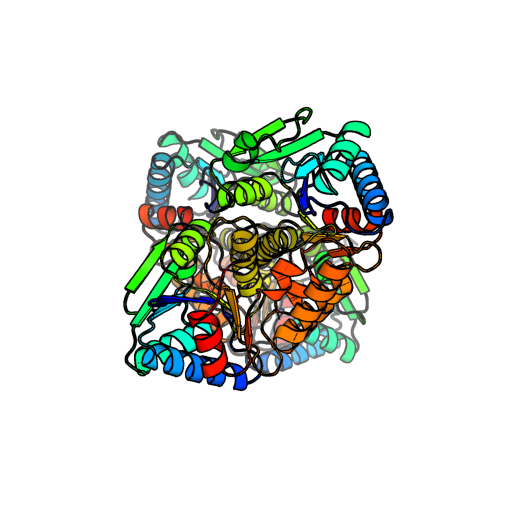.89 196 LEU D C 1
ATOM 5886 O O . LEU D 1 196 ? -19.074 -43.426 -31.983 1.00 54.82 196 LEU D O 1
ATOM 5891 N N . GLU D 1 197 ? -20.986 -42.795 -32.993 1.00 60.36 197 GLU D N 1
ATOM 5892 C CA . GLU D 1 197 ? -21.856 -43.783 -32.287 1.00 71.47 197 GLU D CA 1
ATOM 5893 C C . GLU D 1 197 ? -22.204 -45.010 -33.130 1.00 68.80 197 GLU D C 1
ATOM 5894 O O . GLU D 1 197 ? -21.447 -45.978 -33.133 1.00 65.15 197 GLU D O 1
#

Sequence (762 aa):
TLQRVTVFTGSALGSSSLYTQAAQTLAKTAVDRGIDLVYGGGKVGLMGIVADAFLESGGEAFGVITESLMKGELGHEKLTELEIVPDMHIRKRRMAELGDGFIAMPGGAGTLEELFEVWTWQQLGIHQKPVALYDVDGFWQPLLEMLEQMTQRGFIKRDFFECLIVESDPHALLKAMQTWTPPSLFDAPTLQRVTVFTGSALGSSSLYTQAAQTLAKTAVDRGIDLVYGGGKVGLMGIVADAFLESGGEAFGVITESLMKGELGHEKLTELEIVPDMHIRKRRMAELGDGFIAMPGGAGTLEELFEVWTWQQLGIHQKPVALYDVDGFWQPLLEMLEQMTQRGFIKRDFFECLIVESDPHALLKAMQTWTPPAPKWLESLFDAPTLQRVTVFTGSALGSSSLYTQAAQTLAKTAVDRGIDLVYGGGKVGLMGIVADAFLESGGEAFGVITESLMKGELGHEKLTELEIVPDMHIRKRRMAELGDGFIAMPGGAGTLEELFEVWTWQQLGIHQKPVALYDVDGFWQPLLEMLEQMTQRGFIKRDFFECLIVESDPHALLKAMQTWTPTSLFDAPTLQRVTVFTGSALGSSSLYTQAAQTLAKTAVDRGIDLVYGGGKVGLMGIVADAFLESGGEAFGVITESLMKGELGHEKLTELEIVPDMHIRKRRMAELGDGFIAMPGGAGTLEELFEVWTWQQLGIHQKPVALYDVDGFWQPLLEMLEQMTQRGFIKRDFFECLIVESDPHALLKAMQTWTPPAPKWLE

Radius of gyration: 28.92 Å; Cα contacts (8 Å, |Δi|>4): 1598; chains: 4; bounding box: 65×74×78 Å

CATH classification: 3.40.50.450